Protein AF-A0A414ZBW3-F1 (afdb_monomer)

Nearest PDB structures (foldseek):
  5tgf-assembly3_C  TM=9.808E-01  e=1.878E-42  Phocaeicola dorei DSM 17855
  5tgf-assembly4_D  TM=9.779E-01  e=4.010E-42  Phocaeicola dorei DSM 17855
  8qf8-assembly1_A  TM=8.727E-01  e=1.115E-46  Bacteroides thetaiotaomicron
  8qf8-assembly1_B  TM=8.659E-01  e=4.447E-46  Bacteroides thetaiotaomicron
  5opj-assembly1_A  TM=8.312E-01  e=3.651E-47  Bacteroides thetaiotaomicron

Structure (mmCIF, N/CA/C/O backbone):
data_AF-A0A414ZBW3-F1
#
_entry.id   AF-A0A414ZBW3-F1
#
loop_
_atom_site.group_PDB
_atom_site.id
_atom_site.type_symbol
_atom_site.label_atom_id
_atom_site.label_alt_id
_atom_site.label_comp_id
_atom_site.label_asym_id
_atom_site.label_entity_id
_atom_site.label_seq_id
_atom_site.pdbx_PDB_ins_code
_atom_site.Cartn_x
_atom_site.Cartn_y
_atom_site.Cartn_z
_atom_site.occupancy
_atom_site.B_iso_or_equiv
_atom_site.auth_seq_id
_atom_site.auth_comp_id
_atom_site.auth_asym_id
_atom_site.auth_atom_id
_atom_site.pdbx_PDB_model_num
ATOM 1 N N . MET A 1 1 ? -25.031 -55.238 -55.696 1.00 32.03 1 MET A N 1
ATOM 2 C CA . MET A 1 1 ? -23.568 -55.458 -55.653 1.00 32.03 1 MET A CA 1
ATOM 3 C C . MET A 1 1 ? -22.971 -54.522 -54.612 1.00 32.03 1 MET A C 1
ATOM 5 O O . MET A 1 1 ? -23.387 -53.376 -54.541 1.00 32.03 1 MET A O 1
ATOM 9 N N . ARG A 1 2 ? -22.099 -55.054 -53.749 1.00 35.56 2 ARG A N 1
ATOM 10 C CA . ARG A 1 2 ? -21.435 -54.375 -52.623 1.00 35.56 2 ARG A CA 1
ATOM 11 C C . ARG A 1 2 ? -20.612 -53.162 -53.090 1.00 35.56 2 ARG A C 1
ATOM 13 O O . ARG A 1 2 ? -19.846 -53.325 -54.029 1.00 35.56 2 ARG A O 1
ATOM 20 N N . ASN A 1 3 ? -20.643 -52.037 -52.370 1.00 31.03 3 ASN A N 1
ATOM 21 C CA . ASN A 1 3 ? -19.510 -51.645 -51.518 1.00 31.03 3 ASN A CA 1
ATOM 22 C C . ASN A 1 3 ? -19.777 -50.391 -50.675 1.00 31.03 3 ASN A C 1
ATOM 24 O O . ASN A 1 3 ? -20.436 -49.448 -51.096 1.00 31.03 3 ASN A O 1
ATOM 28 N N . LYS A 1 4 ? -19.240 -50.446 -49.455 1.00 38.84 4 LYS A N 1
ATOM 29 C CA . LYS A 1 4 ? -19.249 -49.422 -48.409 1.00 38.84 4 LYS A CA 1
ATOM 30 C C . LYS A 1 4 ? -18.437 -48.196 -48.834 1.00 38.84 4 LYS A C 1
ATOM 32 O O . LYS A 1 4 ? -17.354 -48.353 -49.388 1.00 38.84 4 LYS A O 1
ATOM 37 N N . SER A 1 5 ? -18.872 -47.006 -48.430 1.00 30.31 5 SER A N 1
ATOM 38 C CA . SER A 1 5 ? -17.959 -45.925 -48.047 1.00 30.31 5 SER A CA 1
ATOM 39 C C . SER A 1 5 ? -18.606 -45.081 -46.952 1.00 30.31 5 SER A C 1
ATOM 41 O O . SER A 1 5 ? -19.739 -44.628 -47.071 1.00 30.31 5 SER A O 1
ATOM 43 N N . LEU A 1 6 ? -17.875 -45.007 -45.845 1.00 30.12 6 LEU A N 1
ATOM 44 C CA . LEU A 1 6 ? -18.156 -44.313 -44.597 1.00 30.12 6 LEU A CA 1
ATOM 45 C C . LEU A 1 6 ? -18.258 -42.800 -44.856 1.00 30.12 6 LEU A C 1
ATOM 47 O O . LEU A 1 6 ? -17.335 -42.223 -45.424 1.00 30.12 6 LEU A O 1
ATOM 51 N N . ILE A 1 7 ? -19.326 -42.156 -44.386 1.00 33.00 7 ILE A N 1
ATOM 52 C CA . ILE A 1 7 ? -19.356 -40.705 -44.171 1.00 33.00 7 ILE A CA 1
ATOM 53 C C . ILE A 1 7 ? -19.058 -40.506 -42.687 1.00 33.00 7 ILE A C 1
ATOM 55 O O . ILE A 1 7 ? -19.895 -40.821 -41.842 1.00 33.00 7 ILE A O 1
ATOM 59 N N . LEU A 1 8 ? -17.851 -40.036 -42.370 1.00 28.81 8 LEU A N 1
ATOM 60 C CA . LEU A 1 8 ? -17.532 -39.506 -41.049 1.00 28.81 8 LEU A CA 1
ATOM 61 C C . LEU A 1 8 ? -17.721 -37.987 -41.116 1.00 28.81 8 LEU A C 1
ATOM 63 O O . LEU A 1 8 ? -16.990 -37.292 -41.820 1.00 28.81 8 LEU A O 1
ATOM 67 N N . MET A 1 9 ? -18.741 -37.490 -40.418 1.00 33.56 9 MET A N 1
ATOM 68 C CA . MET A 1 9 ? -18.861 -36.078 -40.069 1.00 33.56 9 MET A CA 1
ATOM 69 C C . MET A 1 9 ? -17.723 -35.717 -39.114 1.00 33.56 9 MET A C 1
ATOM 71 O O . MET A 1 9 ? -17.628 -36.304 -38.038 1.00 33.56 9 MET A O 1
ATOM 75 N N . THR A 1 10 ? -16.932 -34.706 -39.462 1.00 27.31 10 THR A N 1
ATOM 76 C CA . THR A 1 10 ? -16.103 -33.995 -38.486 1.00 27.31 10 THR A CA 1
ATOM 77 C C . THR A 1 10 ? -16.520 -32.532 -38.495 1.00 27.31 10 THR A C 1
ATOM 79 O O . THR A 1 10 ? -16.237 -31.785 -39.428 1.00 27.31 10 THR A O 1
ATOM 82 N N . ILE A 1 11 ? -17.255 -32.150 -37.453 1.00 30.12 11 ILE A N 1
ATOM 83 C CA . ILE A 1 11 ? -17.573 -30.768 -37.100 1.00 30.12 11 ILE A CA 1
ATOM 84 C C . ILE A 1 11 ? -16.270 -30.136 -36.596 1.00 30.12 11 ILE A C 1
ATOM 86 O O . ILE A 1 11 ? -15.819 -30.441 -35.494 1.00 30.12 11 ILE A O 1
ATOM 90 N N . CYS A 1 12 ? -15.644 -29.272 -37.396 1.00 24.69 12 CYS A N 1
ATOM 91 C CA . CYS A 1 12 ? -14.581 -28.390 -36.915 1.00 24.69 12 CYS A CA 1
ATOM 92 C C . CYS A 1 12 ? -15.222 -27.187 -36.216 1.00 24.69 12 CYS A C 1
ATOM 94 O O . CYS A 1 12 ? -15.509 -26.168 -36.840 1.00 24.69 12 CYS A O 1
ATOM 96 N N . ALA A 1 13 ? -15.447 -27.313 -34.908 1.00 26.14 13 ALA A N 1
ATOM 97 C CA . ALA A 1 13 ? -15.617 -26.163 -34.035 1.00 26.14 13 ALA A CA 1
ATOM 98 C C . ALA A 1 13 ? -14.253 -25.465 -33.904 1.00 26.14 13 ALA A C 1
ATOM 100 O O . ALA A 1 13 ? -13.370 -25.934 -33.187 1.00 26.14 13 ALA A O 1
ATOM 101 N N . VAL A 1 14 ? -14.054 -24.376 -34.647 1.00 25.52 14 VAL A N 1
ATOM 102 C CA . VAL A 1 14 ? -12.894 -23.494 -34.481 1.00 25.52 14 VAL A CA 1
ATOM 103 C C . VAL A 1 14 ? -13.191 -22.592 -33.287 1.00 25.52 14 VAL A C 1
ATOM 105 O O . VAL A 1 14 ? -13.870 -21.576 -33.413 1.00 25.52 14 VAL A O 1
ATOM 108 N N . LEU A 1 15 ? -12.736 -23.016 -32.110 1.00 23.92 15 LEU A N 1
ATOM 109 C CA . LEU A 1 15 ? -12.711 -22.189 -30.911 1.00 23.92 15 LEU A CA 1
ATOM 110 C C . LEU A 1 15 ? -11.583 -21.168 -31.067 1.00 23.92 15 LEU A C 1
ATOM 112 O O . LEU A 1 15 ? -10.401 -21.504 -31.031 1.00 23.92 15 LEU A O 1
ATOM 116 N N . SER A 1 16 ? -11.980 -19.920 -31.297 1.00 27.17 16 SER A N 1
ATOM 117 C CA . SER A 1 16 ? -11.142 -18.737 -31.158 1.00 27.17 16 SER A CA 1
ATOM 118 C C . SER A 1 16 ? -10.696 -18.629 -29.704 1.00 27.17 16 SER A C 1
ATOM 120 O O . SER A 1 16 ? -11.521 -18.386 -28.824 1.00 27.17 16 SER A O 1
ATOM 122 N N . THR A 1 17 ? -9.411 -18.847 -29.450 1.00 23.64 17 THR A N 1
ATOM 123 C CA . THR A 1 17 ? -8.831 -18.675 -28.123 1.00 23.64 17 THR A CA 1
ATOM 124 C C . THR A 1 17 ? -8.017 -17.397 -28.089 1.00 23.64 17 THR A C 1
ATOM 126 O O . THR A 1 17 ? -7.014 -17.247 -28.794 1.00 23.64 17 THR A O 1
ATOM 129 N N . ASP A 1 18 ? -8.527 -16.482 -27.283 1.00 25.88 18 ASP A N 1
ATOM 130 C CA . ASP A 1 18 ? -7.916 -15.226 -26.896 1.00 25.88 18 ASP A CA 1
ATOM 131 C C . ASP A 1 18 ? -6.675 -15.473 -26.009 1.00 25.88 18 ASP A C 1
ATOM 133 O O . ASP A 1 18 ? -6.346 -16.615 -25.709 1.00 25.88 18 ASP A O 1
ATOM 137 N N . LEU A 1 19 ? -5.907 -14.418 -25.705 1.00 28.33 19 LEU A N 1
ATOM 138 C CA . LEU A 1 19 ? -5.020 -14.222 -24.538 1.00 28.33 19 LEU A CA 1
ATOM 139 C C . LEU A 1 19 ? -4.391 -12.847 -24.605 1.00 28.33 19 LEU A C 1
ATOM 141 O O . LEU A 1 19 ? -3.918 -12.475 -25.659 1.00 28.33 19 LEU A O 1
ATOM 145 N N . SER A 1 20 ? -4.385 -12.117 -23.493 1.00 34.88 20 SER A N 1
ATOM 146 C CA . SER A 1 20 ? -3.864 -10.765 -23.305 1.00 34.88 20 SER A CA 1
ATOM 147 C C . SER A 1 20 ? -2.566 -10.561 -22.430 1.00 34.88 20 SER A C 1
ATOM 149 O O . SER A 1 20 ? -1.865 -11.555 -22.252 1.00 34.88 20 SER A O 1
ATOM 151 N N . ALA A 1 21 ? -2.147 -9.317 -22.043 1.00 24.42 21 ALA A N 1
ATOM 152 C CA . ALA A 1 21 ? -0.781 -8.936 -21.550 1.00 24.42 21 ALA A CA 1
ATOM 153 C C . ALA A 1 21 ? -0.607 -7.846 -20.438 1.00 24.42 21 ALA A C 1
ATOM 155 O O . ALA A 1 21 ? -1.502 -7.594 -19.655 1.00 24.42 21 ALA A O 1
ATOM 156 N N . GLN A 1 22 ? 0.527 -7.125 -20.421 1.00 68.94 22 GLN A N 1
ATOM 157 C CA . GLN A 1 22 ? 1.310 -6.517 -19.351 1.00 68.94 22 GLN A CA 1
ATOM 158 C C . GLN A 1 22 ? 1.719 -7.540 -18.298 1.00 68.94 22 GLN A C 1
ATOM 160 O O . GLN A 1 22 ? 2.019 -8.662 -18.697 1.00 68.94 22 GLN A O 1
ATOM 165 N N . SER A 1 23 ? 1.805 -7.220 -16.998 1.00 81.81 23 SER A N 1
ATOM 166 C CA . SER A 1 23 ? 1.853 -8.303 -16.005 1.00 81.81 23 SER A CA 1
ATOM 167 C C . SER A 1 23 ? 0.709 -9.252 -16.333 1.00 81.81 23 SER A C 1
ATOM 169 O O . SER A 1 23 ? -0.430 -8.814 -16.476 1.00 81.81 23 SER A O 1
ATOM 171 N N . ILE A 1 24 ? 1.031 -10.519 -16.558 1.00 92.00 24 ILE A N 1
ATOM 172 C CA . ILE A 1 24 ? 0.026 -11.512 -16.902 1.00 92.00 24 ILE A CA 1
ATOM 173 C C . ILE A 1 24 ? -0.472 -12.083 -15.590 1.00 92.00 24 ILE A C 1
ATOM 175 O O . ILE A 1 24 ? 0.315 -12.666 -14.845 1.00 92.00 24 ILE A O 1
ATOM 179 N N . TYR A 1 25 ? -1.767 -11.944 -15.336 1.00 95.12 25 TYR A N 1
ATOM 180 C CA . TYR A 1 25 ? -2.375 -12.439 -14.109 1.00 95.12 25 TYR A CA 1
ATOM 181 C C . TYR A 1 25 ? -3.068 -13.785 -14.333 1.00 95.12 25 TYR A C 1
ATOM 183 O O . TYR A 1 25 ? -3.566 -14.054 -15.432 1.00 95.12 25 TYR A O 1
ATOM 191 N N . PRO A 1 26 ? -3.134 -14.643 -13.301 1.00 95.00 26 PRO A N 1
ATOM 192 C CA . PRO A 1 26 ? -3.875 -15.894 -13.370 1.00 95.00 26 PRO A CA 1
ATOM 193 C C . PRO A 1 26 ? -5.332 -15.704 -13.813 1.00 95.00 26 PRO A C 1
ATOM 195 O O . PRO A 1 26 ? -6.001 -14.755 -13.401 1.00 95.00 26 PRO A O 1
ATOM 198 N N . GLY A 1 27 ? -5.815 -16.618 -14.658 1.00 90.62 27 GLY A N 1
ATOM 199 C CA . GLY A 1 27 ? -7.184 -16.632 -15.182 1.00 90.62 27 GLY A CA 1
ATOM 200 C C . GLY A 1 27 ? -7.451 -15.695 -16.351 1.00 90.62 27 GLY A C 1
ATOM 201 O O . GLY A 1 27 ? -8.420 -15.888 -17.086 1.00 90.62 27 GLY A O 1
ATOM 202 N N . GLN A 1 28 ? -6.562 -14.735 -16.598 1.00 91.25 28 GLN A N 1
ATOM 203 C CA . GLN A 1 28 ? -6.704 -13.941 -17.792 1.00 91.25 28 GLN A CA 1
ATOM 204 C C . GLN A 1 28 ? -6.367 -14.787 -19.007 1.00 91.25 28 GLN A C 1
ATOM 206 O O . GLN A 1 28 ? -5.632 -15.784 -18.964 1.00 91.25 28 GLN A O 1
ATOM 211 N N . HIS A 1 29 ? -6.855 -14.290 -20.128 1.00 89.56 29 HIS A N 1
ATOM 212 C CA . HIS A 1 29 ? -6.280 -14.523 -21.407 1.00 89.56 29 HIS A CA 1
ATOM 213 C C . HIS A 1 29 ? -6.715 -15.883 -22.026 1.00 89.56 29 HIS A C 1
ATOM 215 O O . HIS A 1 29 ? -6.736 -15.976 -23.217 1.00 89.56 29 HIS A O 1
ATOM 221 N N . ALA A 1 30 ? -7.046 -16.969 -21.331 1.00 85.75 30 ALA A N 1
ATOM 222 C CA . ALA A 1 30 ? -7.331 -18.319 -21.891 1.00 85.75 30 ALA A CA 1
ATOM 223 C C . ALA A 1 30 ? -6.950 -18.697 -23.379 1.00 85.75 30 ALA A C 1
ATOM 225 O O . ALA A 1 30 ? -7.766 -18.571 -24.293 1.00 85.75 30 ALA A O 1
ATOM 226 N N . GLY A 1 31 ? -5.785 -19.349 -23.600 1.00 87.44 31 GLY A N 1
ATOM 227 C CA . GLY A 1 31 ? -5.470 -20.167 -24.801 1.00 87.44 31 GLY A CA 1
ATOM 228 C C . GLY A 1 31 ? -4.337 -19.791 -25.799 1.00 87.44 31 GLY A C 1
ATOM 229 O O . GLY A 1 31 ? -3.864 -20.681 -26.496 1.00 87.44 31 GLY A O 1
ATOM 230 N N . LYS A 1 32 ? -3.776 -18.581 -25.863 1.00 89.00 32 LYS A N 1
ATOM 231 C CA . LYS A 1 32 ? -2.456 -18.290 -26.519 1.00 89.00 32 LYS A CA 1
ATOM 232 C C . LYS A 1 32 ? -1.131 -18.575 -25.703 1.00 89.00 32 LYS A C 1
ATOM 234 O O . LYS A 1 32 ? -0.110 -17.947 -25.979 1.00 89.00 32 LYS A O 1
ATOM 239 N N . MET A 1 33 ? -1.146 -19.396 -24.641 1.00 91.94 33 MET A N 1
ATOM 240 C CA . MET A 1 33 ? -0.128 -19.508 -23.567 1.00 91.94 33 MET A CA 1
ATOM 241 C C . MET A 1 33 ? 0.239 -20.974 -23.605 1.00 91.94 33 MET A C 1
ATOM 243 O O . MET A 1 33 ? -0.626 -21.831 -23.416 1.00 91.94 33 MET A O 1
ATOM 247 N N . LYS A 1 34 ? 1.508 -21.275 -23.855 1.00 95.62 34 LYS A N 1
ATOM 248 C CA . LYS A 1 34 ? 1.994 -22.656 -23.838 1.00 95.62 34 LYS A CA 1
ATOM 249 C C . LYS A 1 34 ? 2.413 -23.108 -22.447 1.00 95.62 34 LYS A C 1
ATOM 251 O O . LYS A 1 34 ? 2.399 -24.307 -22.182 1.00 95.62 34 LYS A O 1
ATOM 256 N N . LYS A 1 35 ? 2.770 -22.175 -21.561 1.00 93.81 35 LYS A N 1
ATOM 257 C CA . LYS A 1 35 ? 2.952 -22.440 -20.130 1.00 93.81 35 LYS A CA 1
ATOM 258 C C . LYS A 1 35 ? 1.895 -21.663 -19.363 1.00 93.81 35 LYS A C 1
ATOM 260 O O . LYS A 1 35 ? 1.801 -20.442 -19.478 1.00 93.81 35 LYS A O 1
ATOM 265 N N . VAL A 1 36 ? 1.076 -22.401 -18.629 1.00 90.06 36 VAL A N 1
ATOM 266 C CA . VAL A 1 36 ? 0.011 -21.858 -17.784 1.00 90.06 36 VAL A CA 1
ATOM 267 C C . VAL A 1 36 ? 0.519 -21.680 -16.358 1.00 90.06 36 VAL A C 1
ATOM 269 O O . VAL A 1 36 ? 1.542 -22.257 -15.988 1.00 90.06 36 VAL A O 1
ATOM 272 N N . THR A 1 37 ? -0.198 -20.891 -15.561 1.00 90.94 37 THR A N 1
ATOM 273 C CA . THR A 1 37 ? 0.055 -20.779 -14.122 1.00 90.94 37 THR A CA 1
ATOM 274 C C . THR A 1 37 ? -0.030 -22.162 -13.478 1.00 90.94 37 THR A C 1
ATOM 276 O O . THR A 1 37 ? -1.018 -22.875 -13.652 1.00 90.94 37 THR A O 1
ATOM 279 N N . THR A 1 38 ? 1.014 -22.543 -12.749 1.00 93.50 38 THR A N 1
ATOM 280 C CA . THR A 1 38 ? 1.080 -23.795 -11.990 1.00 93.50 38 THR A CA 1
ATOM 281 C C . THR A 1 38 ? 0.890 -23.554 -10.497 1.00 93.50 38 THR A C 1
ATOM 283 O O . THR A 1 38 ? 0.468 -24.472 -9.797 1.00 93.50 38 THR A O 1
ATOM 286 N N . ALA A 1 39 ? 1.172 -22.348 -9.997 1.00 94.38 39 ALA A N 1
ATOM 287 C CA . ALA A 1 39 ? 0.976 -21.993 -8.594 1.00 94.38 39 ALA A CA 1
ATOM 288 C C . ALA A 1 39 ? -0.486 -22.127 -8.134 1.00 94.38 39 ALA A C 1
ATOM 290 O O . ALA A 1 39 ? -1.404 -21.837 -8.903 1.00 94.38 39 ALA A O 1
ATOM 291 N N . PRO A 1 40 ? -0.722 -22.492 -6.859 1.00 94.31 40 PRO A N 1
ATOM 292 C CA . PRO A 1 40 ? -2.040 -22.370 -6.250 1.00 94.31 40 PRO A CA 1
ATOM 293 C C . PRO A 1 40 ? -2.515 -20.911 -6.251 1.00 94.31 40 PRO A C 1
ATOM 295 O O . PRO A 1 40 ? -1.824 -20.030 -5.733 1.00 94.31 40 PRO A O 1
ATOM 298 N N . ILE A 1 41 ? -3.711 -20.683 -6.791 1.00 96.12 41 ILE A N 1
ATOM 299 C CA . ILE A 1 41 ? -4.397 -19.385 -6.823 1.00 96.12 41 ILE A CA 1
ATOM 300 C C . ILE A 1 41 ? -5.757 -19.501 -6.130 1.00 96.12 41 ILE A C 1
ATOM 302 O O . ILE A 1 41 ? -6.389 -20.557 -6.166 1.00 96.12 41 ILE A O 1
ATOM 306 N N . GLN A 1 42 ? -6.197 -18.429 -5.475 1.00 97.69 42 GLN A N 1
ATOM 307 C CA . GLN A 1 42 ? -7.500 -18.348 -4.802 1.00 97.69 42 GLN A CA 1
ATOM 308 C C . GLN A 1 42 ? -8.570 -17.740 -5.705 1.00 97.69 42 GLN A C 1
ATOM 310 O O . GLN A 1 42 ? -9.742 -18.126 -5.646 1.00 97.69 42 GLN A O 1
ATOM 315 N N . VAL A 1 43 ? -8.158 -16.776 -6.526 1.00 98.12 43 VAL A N 1
ATOM 316 C CA . VAL A 1 43 ? -9.018 -16.078 -7.473 1.00 98.12 43 VAL A CA 1
ATOM 317 C C . VAL A 1 43 ? -8.267 -15.804 -8.770 1.00 98.12 43 VAL A C 1
ATOM 319 O O . VAL A 1 43 ? -7.043 -15.693 -8.815 1.00 98.12 43 VAL A O 1
ATOM 322 N N . GLU A 1 44 ? -9.045 -15.683 -9.825 1.00 97.44 44 GLU A N 1
ATOM 323 C CA . GLU A 1 44 ? -8.656 -15.400 -11.190 1.00 97.44 44 GLU A CA 1
ATOM 324 C C . GLU A 1 44 ? -9.084 -13.982 -11.564 1.00 97.44 44 GLU A C 1
ATOM 326 O O . GLU A 1 44 ? -10.122 -13.476 -11.120 1.00 97.44 44 GLU A O 1
ATOM 331 N N . SER A 1 45 ? -8.265 -13.318 -12.372 1.00 97.00 45 SER A N 1
ATOM 332 C CA . SER A 1 45 ? -8.558 -11.988 -12.890 1.00 97.00 45 SER A CA 1
ATOM 333 C C . SER A 1 45 ? -9.335 -12.085 -14.202 1.00 97.00 45 SER A C 1
ATOM 335 O O . SER A 1 45 ? -9.049 -12.935 -15.042 1.00 97.00 45 SER A O 1
ATOM 337 N N . PHE A 1 46 ? -10.294 -11.180 -14.404 1.00 97.38 46 PHE A N 1
ATOM 338 C CA . PHE A 1 46 ? -10.982 -11.051 -15.686 1.00 97.38 46 PHE A CA 1
ATOM 339 C C . PHE A 1 46 ? -10.049 -10.486 -16.766 1.00 97.38 46 PHE A C 1
ATOM 341 O O . PHE A 1 46 ? -9.171 -9.658 -16.497 1.00 97.38 46 PHE A O 1
ATOM 348 N N . ASP A 1 47 ? -10.286 -10.865 -18.022 1.00 95.19 47 ASP A N 1
ATOM 349 C CA . ASP A 1 47 ? -9.736 -10.124 -19.153 1.00 95.19 47 ASP A CA 1
ATOM 350 C C . ASP A 1 47 ? -10.295 -8.694 -19.160 1.00 95.19 47 ASP A C 1
ATOM 352 O O . ASP A 1 47 ? -11.496 -8.469 -19.002 1.00 95.19 47 ASP A O 1
ATOM 356 N N . LEU A 1 48 ? -9.434 -7.708 -19.424 1.00 94.88 48 LEU A N 1
ATOM 357 C CA . LEU A 1 48 ? -9.822 -6.292 -19.425 1.00 94.88 48 LEU A CA 1
ATOM 358 C C . LEU A 1 48 ? -10.948 -5.986 -20.431 1.00 94.88 48 LEU A C 1
ATOM 360 O O . LEU A 1 48 ? -11.756 -5.083 -20.220 1.00 94.88 48 LEU A O 1
ATOM 364 N N . LYS A 1 49 ? -11.048 -6.772 -21.511 1.00 96.12 49 LYS A N 1
ATOM 365 C CA . LYS A 1 49 ? -12.125 -6.653 -22.504 1.00 96.12 49 LYS A CA 1
ATOM 366 C C . LYS A 1 49 ? -13.511 -7.039 -21.993 1.00 96.12 49 LYS A C 1
ATOM 368 O O . LYS A 1 49 ? -14.501 -6.676 -22.622 1.00 96.12 49 LYS A O 1
ATOM 373 N N . ASP A 1 50 ? -13.575 -7.749 -20.876 1.00 97.69 50 ASP A N 1
ATOM 374 C CA . ASP A 1 50 ? -14.826 -8.189 -20.274 1.00 97.69 50 ASP A CA 1
ATOM 375 C C . ASP A 1 50 ? -15.334 -7.209 -19.212 1.00 97.69 50 ASP A C 1
ATOM 377 O O . ASP A 1 50 ? -16.446 -7.387 -18.724 1.00 97.69 50 ASP A O 1
ATOM 381 N N . VAL A 1 51 ? -14.574 -6.148 -18.902 1.00 98.31 51 VAL A N 1
ATOM 382 C CA . VAL A 1 51 ? -14.970 -5.076 -17.979 1.00 98.31 51 VAL A CA 1
ATOM 383 C C . VAL A 1 51 ? -15.096 -3.751 -18.735 1.00 98.31 51 VAL A C 1
ATOM 385 O O . VAL A 1 51 ? -14.201 -3.331 -19.470 1.00 98.31 51 VAL A O 1
ATOM 388 N N . ARG A 1 52 ? -16.219 -3.055 -18.567 1.00 98.25 52 ARG A N 1
ATOM 389 C CA . ARG A 1 52 ? -16.499 -1.759 -19.198 1.00 98.25 52 ARG A CA 1
ATOM 390 C C . ARG A 1 52 ? -16.808 -0.723 -18.136 1.00 98.25 52 ARG A C 1
ATOM 392 O O . ARG A 1 52 ? -17.720 -0.908 -17.345 1.00 98.25 52 ARG A O 1
ATOM 399 N N . LEU A 1 53 ? -16.072 0.385 -18.134 1.00 98.56 53 LEU A N 1
ATOM 400 C CA . LEU A 1 53 ? -16.384 1.514 -17.256 1.00 98.56 53 LEU A CA 1
ATOM 401 C C . LEU A 1 53 ? -17.637 2.244 -17.745 1.00 98.56 53 LEU A C 1
ATOM 403 O O . LEU A 1 53 ? -17.743 2.571 -18.932 1.00 98.56 53 LEU A O 1
ATOM 407 N N . LEU A 1 54 ? -18.526 2.555 -16.809 1.00 98.50 54 LEU A N 1
ATOM 408 C CA . LEU A 1 54 ? -19.661 3.458 -16.987 1.00 98.50 54 LEU A CA 1
ATOM 409 C C . LEU A 1 54 ? -19.236 4.910 -16.661 1.00 98.50 54 LEU A C 1
ATOM 411 O O . LEU A 1 54 ? -18.118 5.121 -16.171 1.00 98.50 54 LEU A O 1
ATOM 415 N N . PRO A 1 55 ? -20.076 5.927 -16.953 1.00 98.00 55 PRO A N 1
ATOM 416 C CA . PRO A 1 55 ? -19.757 7.324 -16.655 1.00 98.00 55 PRO A CA 1
ATOM 417 C C . PRO A 1 55 ? -19.329 7.526 -15.196 1.00 98.00 55 PRO A C 1
ATOM 419 O O . PRO A 1 55 ? -20.037 7.136 -14.271 1.00 98.00 55 PRO A O 1
ATOM 422 N N . SER A 1 56 ? -18.133 8.082 -15.007 1.00 96.88 56 SER A N 1
ATOM 423 C CA . SER A 1 56 ? -17.485 8.306 -13.711 1.00 96.88 56 SER A CA 1
ATOM 424 C C . SER A 1 56 ? -16.206 9.126 -13.910 1.00 96.88 56 SER A C 1
ATOM 426 O O . SER A 1 56 ? -15.687 9.213 -15.026 1.00 96.88 56 SER A O 1
ATOM 428 N N . ARG A 1 57 ? -15.617 9.625 -12.816 1.00 94.69 57 ARG A N 1
ATOM 429 C CA . ARG A 1 57 ? -14.317 10.317 -12.847 1.00 94.69 57 ARG A CA 1
ATOM 430 C C . ARG A 1 57 ? -13.202 9.479 -13.495 1.00 94.69 57 ARG A C 1
ATOM 432 O O . ARG A 1 57 ? -12.355 10.019 -14.203 1.00 94.69 57 ARG A O 1
ATOM 439 N N . PHE A 1 58 ? -13.231 8.157 -13.316 1.00 97.94 58 PHE A N 1
ATOM 440 C CA . PHE A 1 58 ? -12.296 7.226 -13.959 1.00 97.94 58 PHE A CA 1
ATOM 441 C C . PHE A 1 58 ? -12.472 7.186 -15.481 1.00 97.94 58 PHE A C 1
ATOM 443 O O . PHE A 1 58 ? -11.488 7.228 -16.222 1.00 97.94 58 PHE A O 1
ATOM 450 N N . ARG A 1 59 ? -13.723 7.150 -15.963 1.00 97.62 59 ARG A N 1
ATOM 451 C CA . ARG A 1 59 ? -14.032 7.205 -17.400 1.00 97.62 59 ARG A CA 1
ATOM 452 C C . ARG A 1 59 ? -13.593 8.536 -18.012 1.00 97.62 59 ARG A C 1
ATOM 454 O O . ARG A 1 59 ? -13.096 8.538 -19.139 1.00 97.62 59 ARG A O 1
ATOM 461 N N . ASP A 1 60 ? -13.725 9.638 -17.279 1.00 97.62 60 ASP A N 1
ATOM 462 C CA . ASP A 1 60 ? -13.278 10.954 -17.739 1.00 97.62 60 ASP A CA 1
ATOM 463 C C . ASP A 1 60 ? -11.753 11.007 -17.898 1.00 97.62 60 ASP A C 1
ATOM 465 O O . ASP A 1 60 ? -11.265 11.454 -18.938 1.00 97.62 60 ASP A O 1
ATOM 469 N N . ASN A 1 61 ? -10.995 10.499 -16.915 1.00 97.75 61 ASN A N 1
ATOM 470 C CA . ASN A 1 61 ? -9.533 10.434 -17.007 1.00 97.75 61 ASN A CA 1
ATOM 471 C C . ASN A 1 61 ? -9.071 9.555 -18.175 1.00 97.75 61 ASN A C 1
ATOM 473 O O . ASN A 1 61 ? -8.225 9.960 -18.975 1.00 97.75 61 ASN A O 1
ATOM 477 N N . MET A 1 62 ? -9.685 8.376 -18.319 1.00 97.88 62 MET A N 1
ATOM 478 C CA . MET A 1 62 ? -9.429 7.489 -19.453 1.00 97.88 62 MET A CA 1
ATOM 479 C C . MET A 1 62 ? -9.708 8.194 -20.785 1.00 97.88 62 MET A C 1
ATOM 481 O O . MET A 1 62 ? -8.934 8.067 -21.729 1.00 97.88 62 MET A O 1
ATOM 485 N N . THR A 1 63 ? -10.780 8.988 -20.867 1.00 97.44 63 THR A N 1
ATOM 486 C CA . THR A 1 63 ? -11.130 9.733 -22.084 1.00 97.44 63 THR A CA 1
ATOM 487 C C . THR A 1 63 ? -10.095 10.816 -22.400 1.00 97.44 63 THR A C 1
ATOM 489 O O . THR A 1 63 ? -9.650 10.902 -23.546 1.00 97.44 63 THR A O 1
ATOM 492 N N . ARG A 1 64 ? -9.656 11.604 -21.410 1.00 97.25 64 ARG A N 1
ATOM 493 C CA . ARG A 1 64 ? -8.591 12.612 -21.583 1.00 97.25 64 ARG A CA 1
ATOM 494 C C . ARG A 1 64 ? -7.292 12.000 -22.084 1.00 97.25 64 ARG A C 1
ATOM 496 O O . ARG A 1 64 ? -6.705 12.503 -23.043 1.00 97.25 64 ARG A O 1
ATOM 503 N N . ASP A 1 65 ? -6.890 10.893 -21.471 1.00 96.25 65 ASP A N 1
ATOM 504 C CA . ASP A 1 65 ? -5.679 10.180 -21.860 1.00 96.25 65 ASP A CA 1
ATOM 505 C C . ASP A 1 65 ? -5.789 9.662 -23.300 1.00 96.25 65 ASP A C 1
ATOM 507 O O . ASP A 1 65 ? -4.919 9.896 -24.137 1.00 96.25 65 ASP A O 1
ATOM 511 N N . SER A 1 66 ? -6.949 9.104 -23.652 1.00 96.62 66 SER A N 1
ATOM 512 C CA . SER A 1 66 ? -7.241 8.617 -25.000 1.00 96.62 66 SER A CA 1
ATOM 513 C C . SER A 1 66 ? -7.117 9.706 -26.085 1.00 96.62 66 SER A C 1
ATOM 515 O O . SER A 1 66 ? -6.619 9.450 -27.189 1.00 96.62 66 SER A O 1
ATOM 517 N N . VAL A 1 67 ? -7.499 10.950 -25.768 1.00 96.31 67 VAL A N 1
ATOM 518 C CA . VAL A 1 67 ? -7.341 12.112 -26.659 1.00 96.31 67 VAL A CA 1
ATOM 519 C C . VAL A 1 67 ? -5.864 12.479 -26.812 1.00 96.31 67 VAL A C 1
ATOM 521 O O . VAL A 1 67 ? -5.408 12.766 -27.923 1.00 96.31 67 VAL A O 1
ATOM 524 N N . TRP A 1 68 ? -5.082 12.441 -25.731 1.00 96.50 68 TRP A N 1
ATOM 525 C CA . TRP A 1 68 ? -3.643 12.685 -25.819 1.00 96.50 68 TRP A CA 1
ATOM 526 C C . TRP A 1 68 ? -2.949 11.601 -26.648 1.00 96.50 68 TRP A C 1
ATOM 528 O O . TRP A 1 68 ? -2.285 11.927 -27.637 1.00 96.50 68 TRP A O 1
ATOM 538 N N . MET A 1 69 ? -3.186 10.327 -26.336 1.00 95.25 69 MET A N 1
ATOM 539 C CA . MET A 1 69 ? -2.636 9.183 -27.063 1.00 95.25 69 MET A CA 1
ATOM 540 C C . MET A 1 69 ? -2.935 9.262 -28.564 1.00 95.25 69 MET A C 1
ATOM 542 O O . MET A 1 69 ? -2.044 9.091 -29.398 1.00 95.25 69 MET A O 1
ATOM 546 N N . THR A 1 70 ? -4.183 9.552 -28.949 1.00 95.00 70 THR A N 1
ATOM 547 C CA . THR A 1 70 ? -4.572 9.645 -30.368 1.00 95.00 70 THR A CA 1
ATOM 548 C C . THR A 1 70 ? -3.911 10.820 -31.088 1.00 95.00 70 THR A C 1
ATOM 550 O O . THR A 1 70 ? -3.556 10.663 -32.258 1.00 95.00 70 THR A O 1
ATOM 553 N N . SER A 1 71 ? -3.622 11.926 -30.393 1.00 94.62 71 SER A N 1
ATOM 554 C CA . SER A 1 71 ? -2.978 13.113 -30.975 1.00 94.62 71 SER A CA 1
ATOM 555 C C . SER A 1 71 ? -1.509 12.922 -31.394 1.00 94.62 71 SER A C 1
ATOM 557 O O . SER A 1 71 ? -1.019 13.642 -32.265 1.00 94.62 71 SER A O 1
ATOM 559 N N . ILE A 1 72 ? -0.790 11.942 -30.829 1.00 94.00 72 ILE A N 1
ATOM 560 C CA . ILE A 1 72 ? 0.634 11.725 -31.135 1.00 94.00 72 ILE A CA 1
ATOM 561 C C . ILE A 1 72 ? 0.780 10.910 -32.427 1.00 94.00 72 ILE A C 1
ATOM 563 O O . ILE A 1 72 ? 0.473 9.721 -32.462 1.00 94.00 72 ILE A O 1
ATOM 567 N N . ALA A 1 73 ? 1.266 11.513 -33.510 1.00 93.56 73 ALA A N 1
ATOM 568 C CA . ALA A 1 73 ? 1.415 10.807 -34.785 1.00 93.56 73 ALA A CA 1
ATOM 569 C C . ALA A 1 73 ? 2.425 9.641 -34.712 1.00 93.56 73 ALA A C 1
ATOM 571 O O . 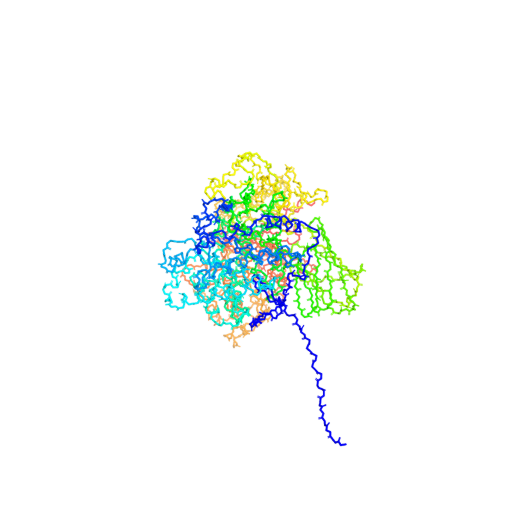ALA A 1 73 ? 3.557 9.819 -34.262 1.00 93.56 73 ALA A O 1
ATOM 572 N N . THR A 1 74 ? 2.059 8.475 -35.258 1.00 93.81 74 THR A N 1
ATOM 573 C CA . THR A 1 74 ? 2.901 7.261 -35.284 1.00 93.81 74 THR A CA 1
ATOM 574 C C . THR A 1 74 ? 4.274 7.508 -35.917 1.00 93.81 74 THR A C 1
ATOM 576 O O . THR A 1 74 ? 5.286 7.033 -35.416 1.00 93.81 74 THR A O 1
ATOM 579 N N . ASN A 1 75 ? 4.344 8.326 -36.974 1.00 91.81 75 ASN A N 1
ATOM 580 C CA . ASN A 1 75 ? 5.618 8.675 -37.613 1.00 91.81 75 ASN A CA 1
ATOM 581 C C . ASN A 1 75 ? 6.570 9.469 -36.705 1.00 91.81 75 ASN A C 1
ATOM 583 O O . ASN A 1 75 ? 7.777 9.381 -36.907 1.00 91.81 75 ASN A O 1
ATOM 587 N N . ARG A 1 76 ? 6.056 10.222 -35.720 1.00 92.94 76 ARG A N 1
ATOM 588 C CA . ARG A 1 76 ? 6.897 10.918 -34.732 1.00 92.94 76 ARG A CA 1
ATOM 589 C C . ARG A 1 76 ? 7.505 9.929 -33.739 1.00 92.94 76 ARG A C 1
ATOM 591 O O . ARG A 1 76 ? 8.683 10.042 -33.441 1.00 92.94 76 ARG A O 1
ATOM 598 N N . LEU A 1 77 ? 6.729 8.936 -33.298 1.00 94.75 77 LEU A N 1
ATOM 599 C CA . LEU A 1 77 ? 7.202 7.864 -32.409 1.00 94.75 77 LEU A CA 1
ATOM 600 C C . LEU A 1 77 ? 8.253 6.976 -33.093 1.00 94.75 77 LEU A C 1
ATOM 602 O O . LEU A 1 77 ? 9.262 6.621 -32.499 1.00 94.75 77 LEU A O 1
ATOM 606 N N . LEU A 1 78 ? 8.062 6.675 -34.381 1.00 95.25 78 LEU A N 1
ATOM 607 C CA . LEU A 1 78 ? 9.002 5.879 -35.182 1.00 95.25 78 LEU A CA 1
ATOM 608 C C . LEU A 1 78 ? 10.265 6.639 -35.612 1.00 95.25 78 LEU A C 1
ATOM 610 O O . LEU A 1 78 ? 11.150 6.044 -36.230 1.00 95.25 78 LEU A O 1
ATOM 614 N N . HIS A 1 79 ? 10.347 7.946 -35.357 1.00 92.62 79 HIS A N 1
ATOM 615 C CA . HIS A 1 79 ? 11.405 8.796 -35.900 1.00 92.62 79 HIS A CA 1
ATOM 616 C C . HIS A 1 79 ? 12.799 8.366 -35.429 1.00 92.62 79 HIS A C 1
ATOM 618 O O . HIS A 1 79 ? 13.662 8.077 -36.258 1.00 92.62 79 HIS A O 1
ATOM 624 N N . SER A 1 80 ? 12.996 8.232 -34.117 1.00 92.75 80 SER A N 1
ATOM 625 C CA . SER A 1 80 ? 14.274 7.829 -33.514 1.00 92.75 80 SER A CA 1
ATOM 626 C C . SER A 1 80 ? 14.698 6.411 -33.925 1.00 92.75 80 SER A C 1
ATOM 628 O O . SER A 1 80 ? 15.861 6.186 -34.260 1.00 92.75 80 SER A O 1
ATOM 630 N N . PHE A 1 81 ? 13.747 5.476 -34.006 1.00 95.88 81 PHE A N 1
ATOM 631 C CA . PHE A 1 81 ? 13.949 4.100 -34.481 1.00 95.88 81 PHE A CA 1
ATOM 632 C C . PHE A 1 81 ? 14.435 4.036 -35.929 1.00 95.88 81 PHE A C 1
ATOM 634 O O . PHE A 1 81 ? 15.426 3.375 -36.240 1.00 95.88 81 PHE A O 1
ATOM 641 N N . ARG A 1 82 ? 13.764 4.754 -36.831 1.00 93.06 82 ARG A N 1
ATOM 642 C CA . ARG A 1 82 ? 14.139 4.791 -38.248 1.00 93.06 82 ARG A CA 1
ATOM 643 C C . ARG A 1 82 ? 15.443 5.554 -38.486 1.00 93.06 82 ARG A C 1
ATOM 645 O O . ARG A 1 82 ? 16.183 5.188 -39.396 1.00 93.06 82 ARG A O 1
ATOM 652 N N . ASN A 1 83 ? 15.744 6.573 -37.677 1.00 90.00 83 ASN A N 1
ATOM 653 C CA . ASN A 1 83 ? 17.042 7.247 -37.712 1.00 90.00 83 ASN A CA 1
ATOM 654 C C . ASN A 1 83 ? 18.172 6.289 -37.296 1.00 90.00 83 ASN A C 1
ATOM 656 O O . ASN A 1 83 ? 19.179 6.191 -37.990 1.00 90.00 83 ASN A O 1
ATOM 660 N N . ASN A 1 84 ? 17.971 5.515 -36.224 1.00 92.06 84 ASN A N 1
ATOM 661 C CA . ASN A 1 84 ? 18.922 4.495 -35.777 1.00 92.06 84 ASN A CA 1
ATOM 662 C C . ASN A 1 84 ? 19.198 3.422 -36.847 1.00 92.06 84 ASN A C 1
ATOM 664 O O . ASN A 1 84 ? 20.349 3.085 -37.103 1.00 92.06 84 ASN A O 1
ATOM 668 N N . ALA A 1 85 ? 18.157 2.920 -37.513 1.00 91.19 85 ALA A N 1
ATOM 669 C CA . ALA A 1 85 ? 18.305 1.915 -38.567 1.00 91.19 85 ALA A CA 1
ATOM 670 C C . ALA A 1 85 ? 18.797 2.475 -39.916 1.00 91.19 85 ALA A C 1
ATOM 672 O O . ALA A 1 85 ? 18.892 1.729 -40.888 1.00 91.19 85 ALA A O 1
ATOM 673 N N . GLY A 1 86 ? 19.059 3.784 -40.022 1.00 83.88 86 GLY A N 1
ATOM 674 C CA . GLY A 1 86 ? 19.455 4.425 -41.280 1.00 83.88 86 GLY A CA 1
ATOM 675 C C . GLY A 1 86 ? 18.344 4.493 -42.339 1.00 83.88 86 GLY A C 1
ATOM 676 O O . GLY A 1 86 ? 18.587 4.967 -43.447 1.00 83.88 86 GLY A O 1
ATOM 677 N N . VAL A 1 87 ? 17.109 4.096 -42.005 1.00 75.62 87 VAL A N 1
ATOM 678 C CA . VAL A 1 87 ? 15.936 4.106 -42.904 1.00 75.62 87 VAL A CA 1
ATOM 679 C C . VAL A 1 87 ? 15.594 5.535 -43.361 1.00 75.62 87 VAL A C 1
ATOM 681 O O . VAL A 1 87 ? 15.104 5.737 -44.473 1.00 75.62 87 VAL A O 1
ATOM 684 N N . PHE A 1 88 ? 15.898 6.548 -42.537 1.00 68.62 88 PHE A N 1
ATOM 685 C CA . PHE A 1 88 ? 15.696 7.969 -42.862 1.00 68.62 88 PHE A CA 1
ATOM 686 C C . PHE A 1 88 ? 16.907 8.687 -43.476 1.00 68.62 88 PHE A C 1
ATOM 688 O O . PHE A 1 88 ? 16.742 9.825 -43.920 1.00 68.62 88 PHE A O 1
ATOM 695 N N . ALA A 1 89 ? 18.082 8.051 -43.581 1.00 60.34 89 ALA A N 1
ATOM 696 C CA . ALA A 1 89 ? 19.334 8.723 -43.964 1.00 60.34 89 ALA A CA 1
ATOM 697 C C . ALA A 1 89 ? 19.303 9.404 -45.354 1.00 60.34 89 ALA A C 1
ATOM 699 O O . ALA A 1 89 ? 20.122 10.276 -45.623 1.00 60.34 89 ALA A O 1
ATOM 700 N N . GLY A 1 90 ? 18.347 9.049 -46.225 1.00 55.56 90 GLY A N 1
ATOM 701 C CA . GLY A 1 90 ? 18.126 9.695 -47.529 1.00 55.56 90 GLY A CA 1
ATOM 702 C C . GLY A 1 90 ? 16.858 10.557 -47.653 1.00 55.56 90 GLY A C 1
ATOM 703 O O . GLY A 1 90 ? 16.585 11.055 -48.742 1.00 55.56 90 GLY A O 1
ATOM 704 N N . ARG A 1 91 ? 16.042 10.698 -46.597 1.00 57.88 91 ARG A N 1
ATOM 705 C CA . ARG A 1 91 ? 14.730 11.388 -46.642 1.00 57.88 91 ARG A CA 1
ATOM 706 C C . ARG A 1 91 ? 14.613 12.578 -45.687 1.00 57.88 91 ARG A C 1
ATOM 708 O O . ARG A 1 91 ? 13.773 13.444 -45.922 1.00 57.88 91 ARG A O 1
ATOM 715 N N . GLU A 1 92 ? 15.415 12.625 -44.626 1.00 64.75 92 GLU A N 1
ATOM 716 C CA . GLU A 1 92 ? 15.394 13.697 -43.626 1.00 64.75 92 GLU A CA 1
ATOM 717 C C . GLU A 1 92 ? 16.423 14.789 -43.974 1.00 64.75 92 GLU A C 1
ATOM 719 O O . GLU A 1 92 ? 17.591 14.491 -44.199 1.00 64.75 92 GLU A O 1
ATOM 724 N N . GLY A 1 93 ? 15.984 16.054 -44.053 1.00 56.19 93 GLY A N 1
ATOM 725 C CA . GLY A 1 93 ? 16.842 17.203 -44.405 1.00 56.19 93 GLY A CA 1
ATOM 726 C C . GLY A 1 93 ? 16.529 17.893 -45.745 1.00 56.19 93 GLY A C 1
ATOM 727 O O . GLY A 1 93 ? 17.205 18.858 -46.091 1.00 56.19 93 GLY A O 1
ATOM 728 N N . GLY A 1 94 ? 15.504 17.432 -46.480 1.00 63.59 94 GLY A N 1
ATOM 729 C CA . GLY A 1 94 ? 14.935 18.098 -47.669 1.00 63.59 94 GLY A CA 1
ATOM 730 C C . GLY A 1 94 ? 13.559 18.741 -47.403 1.00 63.59 94 GLY A C 1
ATOM 731 O O . GLY A 1 94 ? 13.331 19.310 -46.341 1.00 63.59 94 GLY A O 1
ATOM 732 N N . TYR A 1 95 ? 12.603 18.603 -48.338 1.00 61.00 95 TYR A N 1
ATOM 733 C CA . TYR A 1 95 ? 11.201 19.063 -48.186 1.00 61.00 95 TYR A CA 1
ATOM 734 C C . TYR A 1 95 ? 10.377 18.285 -47.137 1.00 61.00 95 TYR A C 1
ATOM 736 O O . TYR A 1 95 ? 9.255 18.675 -46.823 1.00 61.00 95 TYR A O 1
ATOM 744 N N . MET A 1 96 ? 10.909 17.177 -46.613 1.00 61.41 96 MET A N 1
ATOM 745 C CA . MET A 1 96 ? 10.249 16.319 -45.629 1.00 61.41 96 MET A CA 1
ATOM 746 C C . MET A 1 96 ? 10.928 16.477 -44.267 1.00 61.41 96 MET A C 1
ATOM 748 O O . MET A 1 96 ? 12.098 16.126 -44.105 1.00 61.41 96 MET A O 1
ATOM 752 N N . THR A 1 97 ? 10.187 16.971 -43.275 1.00 74.94 97 THR A N 1
ATOM 753 C CA . THR A 1 97 ? 10.631 17.043 -41.878 1.00 74.94 97 THR A CA 1
ATOM 754 C C . THR A 1 97 ? 9.575 16.427 -40.962 1.00 74.94 97 THR A C 1
ATOM 756 O O . THR A 1 97 ? 8.383 16.722 -41.060 1.00 74.94 97 THR A O 1
ATOM 759 N N . VAL A 1 98 ? 10.001 15.526 -40.073 1.00 83.44 98 VAL A N 1
ATOM 760 C CA . VAL A 1 98 ? 9.145 14.993 -39.006 1.00 83.44 98 VAL A CA 1
ATOM 761 C C . VAL A 1 98 ? 9.312 15.890 -37.785 1.00 83.44 98 VAL A C 1
ATOM 763 O O . VAL A 1 98 ? 10.433 16.158 -37.352 1.00 83.44 98 VAL A O 1
ATOM 766 N N . LYS A 1 99 ? 8.201 16.362 -37.207 1.00 86.69 99 LYS A N 1
ATOM 767 C CA . LYS A 1 99 ? 8.241 17.114 -35.947 1.00 86.69 99 LYS A CA 1
ATOM 768 C C . LYS A 1 99 ? 8.764 16.202 -34.832 1.00 86.69 99 LYS A C 1
ATOM 770 O O . LYS A 1 99 ? 8.113 15.216 -34.489 1.00 86.69 99 LYS A O 1
ATOM 775 N N . LYS A 1 100 ? 9.915 16.539 -34.257 1.00 88.44 100 LYS A N 1
ATOM 776 C CA . LYS A 1 100 ? 10.581 15.744 -33.212 1.00 88.44 100 LYS A CA 1
ATOM 777 C C . LYS A 1 100 ? 9.797 15.796 -31.892 1.00 88.44 100 LYS A C 1
ATOM 779 O O . LYS A 1 100 ? 8.979 16.700 -31.692 1.00 88.44 100 LYS A O 1
ATOM 784 N N . LEU A 1 101 ? 9.987 14.796 -31.036 1.00 92.00 101 LEU A N 1
ATOM 785 C CA . LEU A 1 101 ? 9.536 14.823 -29.640 1.00 92.00 101 LEU A CA 1
ATOM 786 C C . LEU A 1 101 ? 10.676 15.377 -28.773 1.00 92.00 101 LEU A C 1
ATOM 788 O O . LEU A 1 101 ? 11.846 15.197 -29.118 1.00 92.00 101 LEU A O 1
ATOM 792 N N . GLY A 1 102 ? 10.332 16.100 -27.708 1.00 92.12 102 GLY A N 1
ATOM 793 C CA . GLY A 1 102 ? 11.294 16.626 -26.738 1.00 92.12 102 GLY A CA 1
ATOM 794 C C . GLY A 1 102 ? 11.463 15.707 -25.526 1.00 92.12 102 GLY A C 1
ATOM 795 O O . GLY A 1 102 ? 11.019 14.557 -25.534 1.00 92.12 102 GLY A O 1
ATOM 796 N N . GLY A 1 103 ? 12.076 16.233 -24.466 1.00 92.19 103 GLY A N 1
ATOM 797 C CA . GLY A 1 103 ? 12.249 15.513 -23.203 1.00 92.19 103 GLY A CA 1
ATOM 798 C C . GLY A 1 103 ? 13.067 14.243 -23.370 1.00 92.19 103 GLY A C 1
ATOM 799 O O . GLY A 1 103 ? 14.027 14.212 -24.132 1.00 92.19 103 GLY A O 1
ATOM 800 N N . TRP A 1 104 ? 12.665 13.170 -22.693 1.00 93.62 104 TRP A N 1
ATOM 801 C CA . TRP A 1 104 ? 13.397 11.901 -22.755 1.00 93.62 104 TRP A CA 1
ATOM 802 C C . TRP A 1 104 ? 13.249 11.145 -24.087 1.00 93.62 104 TRP A C 1
ATOM 804 O O . TRP A 1 104 ? 13.963 10.174 -24.325 1.00 93.62 104 TRP A O 1
ATOM 814 N N . GLU A 1 105 ? 12.375 11.604 -24.987 1.00 94.19 105 GLU A N 1
ATOM 815 C CA . GLU A 1 105 ? 12.255 11.086 -26.359 1.00 94.19 105 GLU A CA 1
ATOM 816 C C . GLU A 1 105 ? 13.105 11.868 -27.375 1.00 94.19 105 GLU A C 1
ATOM 818 O O . GLU A 1 105 ? 13.098 11.544 -28.568 1.00 94.19 105 GLU A O 1
ATOM 823 N N . SER A 1 106 ? 13.857 12.883 -26.934 1.00 91.94 106 SER A N 1
ATOM 824 C CA . SER A 1 106 ? 14.768 13.618 -27.808 1.00 91.94 106 SER A CA 1
ATOM 825 C C . SER A 1 106 ? 15.888 12.712 -28.345 1.00 91.94 106 SER A C 1
ATOM 827 O O . SER A 1 106 ? 16.290 11.722 -27.730 1.00 91.94 106 SER A O 1
ATOM 829 N N . LEU A 1 107 ? 16.417 13.036 -29.530 1.00 88.56 107 LEU A N 1
ATOM 830 C CA . LEU A 1 107 ? 17.435 12.206 -30.196 1.00 88.56 107 LEU A CA 1
ATOM 831 C C . LEU A 1 107 ? 18.757 12.102 -29.419 1.00 88.56 107 LEU A C 1
ATOM 833 O O . LEU A 1 107 ? 19.494 11.133 -29.599 1.00 88.56 107 LEU A O 1
ATOM 837 N N . ASP A 1 108 ? 19.054 13.095 -28.588 1.00 89.19 108 ASP A N 1
ATOM 838 C CA . ASP A 1 108 ? 20.227 13.177 -27.720 1.00 89.19 108 ASP A CA 1
ATOM 839 C C . ASP A 1 108 ? 20.019 12.518 -26.346 1.00 89.19 108 ASP A C 1
ATOM 841 O O . ASP A 1 108 ? 20.992 12.315 -25.622 1.00 89.19 108 ASP A O 1
ATOM 845 N N . CYS A 1 109 ? 18.795 12.103 -26.000 1.00 92.81 109 CYS A N 1
ATOM 846 C CA . CYS A 1 109 ? 18.532 11.357 -24.774 1.00 92.81 109 CYS A CA 1
ATOM 847 C C . CYS A 1 109 ? 18.790 9.852 -24.961 1.00 92.81 109 CYS A C 1
ATOM 849 O O . CYS A 1 109 ? 18.362 9.236 -25.943 1.00 92.81 109 CYS A O 1
ATOM 851 N N . GLU A 1 110 ? 19.468 9.221 -24.000 1.00 95.56 110 GLU A N 1
ATOM 852 C CA . GLU A 1 110 ? 19.750 7.777 -24.013 1.00 95.56 110 GLU A CA 1
ATOM 853 C C . GLU A 1 110 ? 18.522 6.909 -23.669 1.00 95.56 110 GLU A C 1
ATOM 855 O O . GLU A 1 110 ? 18.525 5.722 -23.988 1.00 95.56 110 GLU A O 1
ATOM 860 N N . LEU A 1 111 ? 17.449 7.495 -23.115 1.00 94.94 111 LEU A N 1
ATOM 861 C CA . LEU A 1 111 ? 16.193 6.793 -22.808 1.00 94.94 111 LEU A CA 1
ATOM 862 C C . LEU A 1 111 ? 15.191 6.735 -23.969 1.00 94.94 111 LEU A C 1
ATOM 864 O O . LEU A 1 111 ? 14.211 5.994 -23.868 1.00 94.94 111 LEU A O 1
ATOM 868 N N . ARG A 1 112 ? 15.422 7.472 -25.063 1.00 96.12 112 ARG A N 1
ATOM 869 C CA . ARG A 1 112 ? 14.490 7.582 -26.198 1.00 96.12 112 ARG A CA 1
ATOM 870 C C . ARG A 1 112 ? 13.956 6.229 -26.670 1.00 96.12 112 ARG A C 1
ATOM 872 O O . ARG A 1 112 ? 14.685 5.238 -26.701 1.00 96.12 112 ARG A O 1
ATOM 879 N N . GLY A 1 113 ? 12.692 6.195 -27.077 1.00 96.19 113 GLY A N 1
ATOM 880 C CA . GLY A 1 113 ? 11.966 4.981 -27.440 1.00 96.19 113 GLY A CA 1
ATOM 881 C C . GLY A 1 113 ? 11.217 4.326 -26.276 1.00 96.19 113 GLY A C 1
ATOM 882 O O . GLY A 1 113 ? 10.341 3.495 -26.527 1.00 96.19 113 GLY A O 1
ATOM 883 N N . HIS A 1 114 ? 11.488 4.700 -25.020 1.00 96.81 114 HIS A N 1
ATOM 884 C CA . HIS A 1 114 ? 10.787 4.130 -23.867 1.00 96.81 114 HIS A CA 1
ATOM 885 C C . HIS A 1 114 ? 9.296 4.500 -23.854 1.00 96.81 114 HIS A C 1
ATOM 887 O O . HIS A 1 114 ? 8.458 3.640 -23.577 1.00 96.81 114 HIS A O 1
ATOM 893 N N . THR A 1 115 ? 8.941 5.739 -24.214 1.00 96.06 115 THR A N 1
ATOM 894 C CA . THR A 1 115 ? 7.543 6.178 -24.321 1.00 96.06 115 THR A CA 1
ATOM 895 C C . THR A 1 115 ? 6.848 5.458 -25.466 1.00 96.06 115 THR A C 1
ATOM 897 O O . THR A 1 115 ? 5.681 5.099 -25.351 1.00 96.06 115 THR A O 1
ATOM 900 N N . THR A 1 116 ? 7.562 5.188 -26.562 1.00 97.00 116 THR A N 1
ATOM 901 C CA . THR A 1 116 ? 7.020 4.391 -27.673 1.00 97.00 116 THR A CA 1
ATOM 902 C C . THR A 1 116 ? 6.642 2.983 -27.205 1.00 97.00 116 THR A C 1
ATOM 904 O O . THR A 1 116 ? 5.563 2.501 -27.545 1.00 97.00 116 THR A O 1
ATOM 907 N N . GLY A 1 117 ? 7.478 2.356 -26.369 1.00 97.69 117 GLY A N 1
ATOM 908 C CA . GLY A 1 117 ? 7.157 1.088 -25.711 1.00 97.69 117 GLY A CA 1
ATOM 909 C C . GLY A 1 117 ? 5.918 1.168 -24.812 1.00 97.69 117 GLY A C 1
ATOM 910 O O . GLY A 1 117 ? 5.011 0.356 -24.950 1.00 97.69 117 GLY A O 1
ATOM 911 N N . HIS A 1 118 ? 5.824 2.192 -23.962 1.00 98.25 118 HIS A N 1
ATOM 912 C CA . HIS A 1 118 ? 4.637 2.420 -23.127 1.00 98.25 118 HIS A CA 1
ATOM 913 C C . HIS A 1 118 ? 3.358 2.653 -23.942 1.00 98.25 118 HIS A C 1
ATOM 915 O O . HIS A 1 118 ? 2.303 2.116 -23.620 1.00 98.25 118 HIS A O 1
ATOM 921 N N . LEU A 1 119 ? 3.438 3.421 -25.030 1.00 98.12 119 LEU A N 1
ATOM 922 C CA . LEU A 1 119 ? 2.290 3.681 -25.894 1.00 98.12 119 LEU A CA 1
ATOM 923 C C . LEU A 1 119 ? 1.817 2.420 -26.621 1.00 98.12 119 LEU A C 1
ATOM 925 O O . LEU A 1 119 ? 0.615 2.278 -26.818 1.00 98.12 119 LEU A O 1
ATOM 929 N N . LEU A 1 120 ? 2.710 1.487 -26.979 1.00 98.56 120 LEU A N 1
ATOM 930 C CA . LEU A 1 120 ? 2.292 0.167 -27.463 1.00 98.56 120 LEU A CA 1
ATOM 931 C C . LEU A 1 120 ? 1.423 -0.544 -26.413 1.00 98.56 120 LEU A C 1
ATOM 933 O O . LEU A 1 120 ? 0.323 -0.971 -26.752 1.00 98.56 120 LEU A O 1
ATOM 937 N N . SER A 1 121 ? 1.849 -0.607 -25.149 1.00 98.56 121 SER A N 1
ATOM 938 C CA . SER A 1 121 ? 1.030 -1.177 -24.066 1.00 98.56 121 SER A CA 1
ATOM 939 C C . SER A 1 121 ? -0.309 -0.445 -23.939 1.00 98.56 121 SER A C 1
ATOM 941 O O . SER A 1 121 ? -1.378 -1.050 -24.007 1.00 98.56 121 SER A O 1
ATOM 943 N N . ALA A 1 122 ? -0.263 0.886 -23.840 1.00 98.31 122 ALA A N 1
ATOM 944 C CA . ALA A 1 122 ? -1.433 1.727 -23.634 1.00 98.31 122 ALA A CA 1
ATOM 945 C C . ALA A 1 122 ? -2.456 1.605 -24.773 1.00 98.31 122 ALA A C 1
ATOM 947 O O . ALA A 1 122 ? -3.651 1.504 -24.508 1.00 98.31 122 ALA A O 1
ATOM 948 N N . TYR A 1 123 ? -2.027 1.562 -26.041 1.00 98.62 123 TYR A N 1
ATOM 949 C CA . TYR A 1 123 ? -2.937 1.350 -27.173 1.00 98.62 123 TYR A CA 1
ATOM 950 C C . TYR A 1 123 ? -3.660 0.004 -27.076 1.00 98.62 123 TYR A C 1
ATOM 952 O O . TYR A 1 123 ? -4.860 -0.067 -27.344 1.00 98.62 123 TYR A O 1
ATOM 960 N N . ALA A 1 124 ? -2.948 -1.051 -26.675 1.00 98.31 124 ALA A N 1
ATOM 961 C CA . ALA A 1 124 ? -3.525 -2.381 -26.524 1.00 98.31 124 ALA A CA 1
ATOM 962 C C . ALA A 1 124 ? -4.534 -2.417 -25.361 1.00 98.31 124 ALA A C 1
ATOM 964 O O . ALA A 1 124 ? -5.669 -2.860 -25.536 1.00 98.31 124 ALA A O 1
ATOM 965 N N . LEU A 1 125 ? -4.154 -1.865 -24.205 1.00 98.06 125 LEU A N 1
ATOM 966 C CA . LEU A 1 125 ? -5.008 -1.751 -23.018 1.00 98.06 125 LEU A CA 1
ATOM 967 C C . LEU A 1 125 ? -6.256 -0.903 -23.291 1.00 98.06 125 LEU A C 1
ATOM 969 O O . LEU A 1 125 ? -7.367 -1.309 -22.959 1.00 98.06 125 LEU A O 1
ATOM 973 N N . MET A 1 126 ? -6.103 0.246 -23.953 1.00 98.00 126 MET A N 1
ATOM 974 C CA . MET A 1 126 ? -7.217 1.134 -24.289 1.00 98.00 126 MET A CA 1
ATOM 975 C C . MET A 1 126 ? -8.168 0.479 -25.295 1.00 98.00 126 MET A C 1
ATOM 977 O O . MET A 1 126 ? -9.387 0.599 -25.155 1.00 98.00 126 MET A O 1
ATOM 981 N N . TYR A 1 127 ? -7.643 -0.257 -26.283 1.00 98.38 127 TYR A N 1
ATOM 982 C CA . TYR A 1 127 ? -8.465 -1.078 -27.172 1.00 98.38 127 TYR A CA 1
ATOM 983 C C . TYR A 1 127 ? -9.248 -2.129 -26.378 1.00 98.38 127 TYR A C 1
ATOM 985 O O . TYR A 1 127 ? -10.468 -2.199 -26.516 1.00 98.38 127 TYR A O 1
ATOM 993 N N . ALA A 1 128 ? -8.600 -2.871 -25.477 1.00 97.06 128 ALA A N 1
ATOM 994 C CA . ALA A 1 128 ? -9.283 -3.857 -24.646 1.00 97.06 128 ALA A CA 1
ATOM 995 C C . ALA A 1 128 ? -10.373 -3.226 -23.767 1.00 97.06 128 ALA A C 1
ATOM 997 O O . ALA A 1 128 ? -11.501 -3.715 -23.761 1.00 97.06 128 ALA A O 1
ATOM 998 N N . SER A 1 129 ? -10.090 -2.112 -23.092 1.00 96.50 129 SER A N 1
ATOM 999 C CA . SER A 1 129 ? -11.028 -1.414 -22.198 1.00 96.50 129 SER A CA 1
ATOM 1000 C C . SER A 1 129 ? -12.209 -0.750 -22.905 1.00 96.50 129 SER A C 1
ATOM 1002 O O . SER A 1 129 ? -13.269 -0.564 -22.303 1.00 96.50 129 SER A O 1
ATOM 1004 N N . THR A 1 130 ? -12.044 -0.339 -24.166 1.00 96.25 130 THR A N 1
ATOM 1005 C CA . THR A 1 130 ? -13.050 0.478 -24.870 1.00 96.25 130 THR A CA 1
ATOM 1006 C C . THR A 1 130 ? -13.695 -0.209 -26.066 1.00 96.25 130 THR A C 1
ATOM 1008 O O . THR A 1 130 ? -14.790 0.187 -26.454 1.00 96.25 130 THR A O 1
ATOM 1011 N N . GLY A 1 131 ? -13.038 -1.206 -26.660 1.00 95.69 131 GLY A N 1
ATOM 1012 C CA . GLY A 1 131 ? -13.400 -1.779 -27.958 1.00 95.69 131 GLY A CA 1
ATOM 1013 C C . GLY A 1 131 ? -13.185 -0.830 -29.144 1.00 95.69 131 GLY A C 1
ATOM 1014 O O . GLY A 1 131 ? -13.683 -1.098 -30.231 1.00 95.69 131 GLY A O 1
ATOM 1015 N N . SER A 1 132 ? -12.502 0.306 -28.956 1.00 96.75 132 SER A N 1
ATOM 1016 C CA . SER A 1 132 ? -12.345 1.309 -30.012 1.00 96.75 132 SER A CA 1
ATOM 1017 C C . SER A 1 132 ? -11.188 0.972 -30.954 1.00 96.75 132 SER A C 1
ATOM 1019 O O . SER A 1 132 ? -10.014 1.034 -30.577 1.00 96.75 132 SER A O 1
ATOM 1021 N N . GLU A 1 133 ? -11.528 0.685 -32.210 1.00 97.12 133 GLU A N 1
ATOM 1022 C CA . GLU A 1 133 ? -10.593 0.294 -33.276 1.00 97.12 133 GLU A CA 1
ATOM 1023 C C . GLU A 1 133 ? -9.469 1.307 -33.530 1.00 97.12 133 GLU A C 1
ATOM 1025 O O . GLU A 1 133 ? -8.398 0.933 -34.000 1.00 97.12 133 GLU A O 1
ATOM 1030 N N . ILE A 1 134 ? -9.652 2.590 -33.195 1.00 97.19 134 ILE A N 1
ATOM 1031 C CA . ILE A 1 134 ? -8.603 3.598 -33.409 1.00 97.19 134 ILE A CA 1
ATOM 1032 C C . ILE A 1 134 ? -7.310 3.252 -32.659 1.00 97.19 134 ILE A C 1
ATOM 1034 O O . ILE A 1 134 ? -6.222 3.430 -33.205 1.00 97.19 134 ILE A O 1
ATOM 1038 N N . PHE A 1 135 ? -7.406 2.729 -31.432 1.00 98.00 135 PHE A N 1
ATOM 1039 C CA . PHE A 1 135 ? -6.223 2.376 -30.644 1.00 98.00 135 PHE A CA 1
ATOM 1040 C C . PHE A 1 135 ? -5.541 1.138 -31.214 1.00 98.00 135 PHE A C 1
ATOM 1042 O O . PHE A 1 135 ? -4.317 1.130 -31.337 1.00 98.00 135 PHE A O 1
ATOM 1049 N N . LYS A 1 136 ? -6.329 0.154 -31.666 1.00 97.50 136 LYS A N 1
ATOM 1050 C CA . LYS A 1 136 ? -5.814 -1.010 -32.388 1.00 97.50 136 LYS A CA 1
ATOM 1051 C C . LYS A 1 136 ? -5.069 -0.593 -33.656 1.00 97.50 136 LYS A C 1
ATOM 1053 O O . LYS A 1 136 ? -3.909 -0.946 -33.815 1.00 97.50 136 LYS A O 1
ATOM 1058 N N . LEU A 1 137 ? -5.671 0.238 -34.506 1.00 98.12 137 LEU A N 1
ATOM 1059 C CA . LEU A 1 137 ? -5.040 0.721 -35.739 1.00 98.12 137 LEU A CA 1
ATOM 1060 C C . LEU A 1 137 ? -3.745 1.503 -35.475 1.00 98.12 137 LEU A C 1
ATOM 1062 O O . LEU A 1 137 ? -2.774 1.363 -36.224 1.00 98.12 137 LEU A O 1
ATOM 1066 N N . LYS A 1 138 ? -3.703 2.322 -34.415 1.00 97.81 138 LYS A N 1
ATOM 1067 C CA . LYS A 1 138 ? -2.479 3.035 -34.020 1.00 97.81 138 LYS A CA 1
ATOM 1068 C C . LYS A 1 138 ? -1.385 2.086 -33.537 1.00 97.81 138 LYS A C 1
ATOM 1070 O O . LYS A 1 138 ? -0.242 2.252 -33.966 1.00 97.81 138 LYS A O 1
ATOM 1075 N N . GLY A 1 139 ? -1.733 1.115 -32.693 1.00 98.31 139 GLY A N 1
ATOM 1076 C CA . GLY A 1 139 ? -0.831 0.057 -32.239 1.00 98.31 139 GLY A CA 1
ATOM 1077 C C . GLY A 1 139 ? -0.285 -0.764 -33.407 1.00 98.31 139 GLY A C 1
ATOM 1078 O O . GLY A 1 139 ? 0.928 -0.839 -33.585 1.00 98.31 139 GLY A O 1
ATOM 1079 N N . ASP A 1 140 ? -1.166 -1.256 -34.280 1.00 98.62 140 ASP A N 1
ATOM 1080 C CA . ASP A 1 140 ? -0.817 -2.028 -35.475 1.00 98.62 140 ASP A CA 1
ATOM 1081 C C . ASP A 1 140 ? 0.120 -1.243 -36.405 1.00 98.62 140 ASP A C 1
ATOM 1083 O O . ASP A 1 140 ? 1.152 -1.759 -36.836 1.00 98.62 140 ASP A O 1
ATOM 1087 N N . SER A 1 141 ? -0.168 0.042 -36.644 1.00 98.38 141 SER A N 1
ATOM 1088 C CA . SER A 1 141 ? 0.693 0.915 -37.456 1.00 98.38 141 SER A CA 1
ATOM 1089 C C . SER A 1 141 ? 2.091 1.087 -36.853 1.00 98.38 141 SER A C 1
ATOM 1091 O O . SER A 1 141 ? 3.084 1.166 -37.582 1.00 98.38 141 SER A O 1
ATOM 1093 N N . LEU A 1 142 ? 2.179 1.174 -35.523 1.00 98.31 142 LEU A N 1
ATOM 1094 C CA . LEU A 1 142 ? 3.449 1.306 -34.817 1.00 98.31 142 LEU A CA 1
ATOM 1095 C C . LEU A 1 142 ? 4.249 -0.001 -34.890 1.00 98.31 142 LEU A C 1
ATOM 1097 O O . LEU A 1 142 ? 5.433 0.039 -35.216 1.00 98.31 142 LEU A O 1
ATOM 1101 N N . VAL A 1 143 ? 3.595 -1.150 -34.692 1.00 98.88 143 VAL A N 1
ATOM 1102 C CA . VAL A 1 143 ? 4.191 -2.486 -34.860 1.00 98.88 143 VAL A CA 1
ATOM 1103 C C . VAL A 1 143 ? 4.731 -2.675 -36.277 1.00 98.88 143 VAL A C 1
ATOM 1105 O O . VAL A 1 143 ? 5.875 -3.092 -36.434 1.00 98.88 143 VAL A O 1
ATOM 1108 N N . THR A 1 144 ? 3.968 -2.307 -37.311 1.00 98.69 144 THR A N 1
ATOM 1109 C CA . THR A 1 144 ? 4.426 -2.394 -38.707 1.00 98.69 144 THR A CA 1
ATOM 1110 C C . THR A 1 144 ? 5.680 -1.552 -38.950 1.00 98.69 144 THR A C 1
ATOM 1112 O O . THR A 1 144 ? 6.636 -2.029 -39.563 1.00 98.69 144 THR A O 1
ATOM 1115 N N . GLY A 1 145 ? 5.724 -0.319 -38.438 1.00 97.50 145 GLY A N 1
ATOM 1116 C CA . GLY A 1 145 ? 6.913 0.527 -38.556 1.00 97.50 145 GLY A CA 1
ATOM 1117 C C . GLY A 1 145 ? 8.119 -0.001 -37.773 1.00 97.50 145 GLY A C 1
ATOM 1118 O O . GLY A 1 145 ? 9.252 0.109 -38.233 1.00 97.50 145 GLY A O 1
ATOM 1119 N N . LEU A 1 146 ? 7.899 -0.613 -36.610 1.00 98.56 146 LEU A N 1
ATOM 1120 C CA . LEU A 1 146 ? 8.961 -1.255 -35.834 1.00 98.56 146 LEU A CA 1
ATOM 1121 C C . LEU A 1 146 ? 9.477 -2.535 -36.510 1.00 98.56 146 LEU A C 1
ATOM 1123 O O . LEU A 1 146 ? 10.680 -2.790 -36.484 1.00 98.56 146 LEU A O 1
ATOM 1127 N N . ALA A 1 147 ? 8.607 -3.301 -37.171 1.00 98.56 147 ALA A N 1
ATOM 1128 C CA . ALA A 1 147 ? 8.995 -4.460 -37.972 1.00 98.56 147 ALA A CA 1
ATOM 1129 C C . ALA A 1 147 ? 9.874 -4.056 -39.171 1.00 98.56 147 ALA A C 1
ATOM 1131 O O . ALA A 1 147 ? 10.881 -4.713 -39.436 1.00 98.56 147 ALA A O 1
ATOM 1132 N N . GLU A 1 148 ? 9.542 -2.949 -39.850 1.00 97.00 148 GLU A N 1
ATOM 1133 C CA . GLU A 1 148 ? 10.372 -2.338 -40.905 1.00 97.00 148 GLU A CA 1
ATOM 1134 C C . GLU A 1 148 ? 11.779 -2.005 -40.375 1.00 97.00 148 GLU A C 1
ATOM 1136 O O . GLU A 1 148 ? 12.785 -2.383 -40.977 1.00 97.00 148 GLU A O 1
ATOM 1141 N N . VAL A 1 149 ? 11.856 -1.354 -39.210 1.00 97.25 149 VAL A N 1
ATOM 1142 C CA . VAL A 1 149 ? 13.124 -1.003 -38.549 1.00 97.25 149 VAL A CA 1
ATOM 1143 C C . VAL A 1 149 ? 13.929 -2.252 -38.181 1.00 97.25 149 VAL A C 1
ATOM 1145 O O . VAL A 1 149 ? 15.118 -2.328 -38.488 1.00 97.25 149 VAL A O 1
ATOM 1148 N N . GLN A 1 150 ? 13.300 -3.253 -37.559 1.00 97.88 150 GLN A N 1
ATOM 1149 C CA . GLN A 1 150 ? 13.969 -4.499 -37.173 1.00 97.88 150 GLN A CA 1
ATOM 1150 C C . GLN A 1 150 ? 14.472 -5.280 -38.399 1.00 97.88 150 GLN A C 1
ATOM 1152 O O . GLN A 1 150 ? 15.523 -5.921 -38.348 1.00 97.88 150 GLN A O 1
ATOM 1157 N N . ALA A 1 151 ? 13.737 -5.238 -39.515 1.00 96.75 151 ALA A N 1
ATOM 1158 C CA . ALA A 1 151 ? 14.174 -5.827 -40.777 1.00 96.75 151 ALA A CA 1
ATOM 1159 C C . ALA A 1 151 ? 15.403 -5.103 -41.348 1.00 96.75 151 ALA A C 1
ATOM 1161 O O . ALA A 1 151 ? 16.346 -5.773 -41.762 1.00 96.75 151 ALA A O 1
ATOM 1162 N N . ALA A 1 152 ? 15.430 -3.766 -41.309 1.00 95.19 152 ALA A N 1
ATOM 1163 C CA . ALA A 1 152 ? 16.569 -2.969 -41.770 1.00 95.19 152 ALA A CA 1
ATOM 1164 C C . ALA A 1 152 ? 17.845 -3.198 -40.935 1.00 95.19 152 ALA A C 1
ATOM 1166 O O . ALA A 1 152 ? 18.939 -3.240 -41.492 1.00 95.19 152 ALA A O 1
ATOM 1167 N N . LEU A 1 153 ? 17.712 -3.401 -39.619 1.00 95.06 153 LEU A N 1
ATOM 1168 C CA . LEU A 1 153 ? 18.834 -3.758 -38.735 1.00 95.06 153 LEU A CA 1
ATOM 1169 C C . LEU A 1 153 ? 19.336 -5.199 -38.956 1.00 95.06 153 LEU A C 1
ATOM 1171 O O . LEU A 1 153 ? 20.497 -5.503 -38.690 1.00 95.06 153 LEU A O 1
ATOM 1175 N N . GLY A 1 154 ? 18.475 -6.098 -39.443 1.00 94.25 154 GLY A N 1
ATOM 1176 C CA . GLY A 1 154 ? 18.835 -7.424 -39.960 1.00 94.25 154 GLY A CA 1
ATOM 1177 C C . GLY A 1 154 ? 19.167 -8.509 -38.924 1.00 94.25 154 GLY A C 1
ATOM 1178 O O . GLY A 1 154 ? 19.055 -9.690 -39.242 1.00 94.25 154 GLY A O 1
ATOM 1179 N N . ASN A 1 155 ? 19.513 -8.158 -37.683 1.00 93.38 155 ASN A N 1
ATOM 1180 C CA . ASN A 1 155 ? 19.993 -9.104 -36.660 1.00 93.38 155 ASN A CA 1
ATOM 1181 C C . ASN A 1 155 ? 18.975 -9.429 -35.542 1.00 93.38 155 ASN A C 1
ATOM 1183 O O . ASN A 1 155 ? 19.325 -10.105 -34.577 1.00 93.38 155 ASN A O 1
ATOM 1187 N N . GLY A 1 156 ? 17.733 -8.943 -35.649 1.00 96.50 156 GLY A N 1
ATOM 1188 C CA . GLY A 1 156 ? 16.684 -9.114 -34.630 1.00 96.50 156 GLY A CA 1
ATOM 1189 C C . GLY A 1 156 ? 16.676 -8.039 -33.537 1.00 96.50 156 GLY A C 1
ATOM 1190 O O . GLY A 1 156 ? 15.677 -7.910 -32.827 1.00 96.50 156 GLY A O 1
ATOM 1191 N N . TYR A 1 157 ? 17.723 -7.213 -33.446 1.00 98.06 157 TYR A N 1
ATOM 1192 C CA . TYR A 1 157 ? 17.753 -6.052 -32.561 1.00 98.06 157 TYR A CA 1
ATOM 1193 C C . TYR A 1 157 ? 16.692 -5.023 -32.963 1.00 98.06 157 TYR A C 1
ATOM 1195 O O . TYR A 1 157 ? 16.461 -4.773 -34.148 1.00 98.06 157 TYR A O 1
ATOM 1203 N N . LEU A 1 158 ? 16.063 -4.398 -31.969 1.00 98.31 158 LEU A N 1
ATOM 1204 C CA . LEU A 1 158 ? 15.118 -3.307 -32.171 1.00 98.31 158 LEU A CA 1
ATOM 1205 C C . LEU A 1 158 ? 15.236 -2.303 -31.025 1.00 98.31 158 LEU A C 1
ATOM 1207 O O . LEU A 1 158 ? 14.998 -2.637 -29.867 1.00 98.31 158 LEU A O 1
ATOM 1211 N N . SER A 1 159 ? 15.592 -1.067 -31.364 1.00 97.38 159 SER A N 1
ATOM 1212 C CA . SER A 1 159 ? 15.652 0.058 -30.433 1.00 97.38 159 SER A CA 1
ATOM 1213 C C . SER A 1 159 ? 15.670 1.392 -31.185 1.00 97.38 159 SER A C 1
ATOM 1215 O O . SER A 1 159 ? 16.002 1.454 -32.373 1.00 97.38 159 SER A O 1
ATOM 1217 N N . ALA A 1 160 ? 15.365 2.472 -30.467 1.00 96.69 160 ALA A N 1
ATOM 1218 C CA . ALA A 1 160 ? 15.545 3.853 -30.906 1.00 96.69 160 ALA A CA 1
ATOM 1219 C C . ALA A 1 160 ? 17.012 4.331 -30.851 1.00 96.69 160 ALA A C 1
ATOM 1221 O O . ALA A 1 160 ? 17.331 5.447 -31.273 1.00 96.69 160 ALA A O 1
ATOM 1222 N N . TYR A 1 161 ? 17.916 3.504 -30.328 1.00 96.50 161 TYR A N 1
ATOM 1223 C CA . TYR A 1 161 ? 19.350 3.766 -30.223 1.00 96.50 161 TYR A CA 1
ATOM 1224 C C . TYR A 1 161 ? 20.185 2.595 -30.750 1.00 96.50 161 TYR A C 1
ATOM 1226 O O . TYR A 1 161 ? 19.680 1.473 -30.838 1.00 96.50 161 TYR A O 1
ATOM 1234 N N . PRO A 1 162 ? 21.463 2.826 -31.104 1.00 95.75 162 PRO A N 1
ATOM 1235 C CA . PRO A 1 162 ? 22.318 1.765 -31.617 1.00 95.75 162 PRO A CA 1
ATOM 1236 C C . PRO A 1 162 ? 22.634 0.737 -30.531 1.00 95.75 162 PRO A C 1
ATOM 1238 O O . PRO A 1 162 ? 22.727 1.069 -29.346 1.00 95.75 162 PRO A O 1
ATOM 1241 N N . GLU A 1 163 ? 22.907 -0.498 -30.956 1.00 96.69 163 GLU A N 1
ATOM 1242 C CA . GLU A 1 163 ? 23.263 -1.619 -30.070 1.00 96.69 163 GLU A CA 1
ATOM 1243 C C . GLU A 1 163 ? 24.478 -1.310 -29.172 1.00 96.69 163 GLU A C 1
ATOM 1245 O O . GLU A 1 163 ? 24.678 -1.923 -28.125 1.00 96.69 163 GLU A O 1
ATOM 1250 N N . GLU A 1 164 ? 25.261 -0.289 -29.520 1.00 96.94 164 GLU A N 1
ATOM 1251 C CA . GLU A 1 164 ? 26.370 0.198 -28.710 1.00 96.94 164 GLU A CA 1
ATOM 1252 C C . GLU A 1 164 ? 25.975 0.641 -27.292 1.00 96.94 164 GLU A C 1
ATOM 1254 O O . GLU A 1 164 ? 26.780 0.483 -26.375 1.00 96.94 164 GLU A O 1
ATOM 1259 N N . LEU A 1 165 ? 24.746 1.114 -27.047 1.00 98.00 165 LEU A N 1
ATOM 1260 C CA . LEU A 1 165 ? 24.312 1.402 -25.670 1.00 98.00 165 LEU A CA 1
ATOM 1261 C C . LEU A 1 165 ? 24.198 0.122 -24.824 1.00 98.00 165 LEU A C 1
ATOM 1263 O O . LEU A 1 165 ? 24.540 0.127 -23.641 1.00 98.00 165 LEU A O 1
ATOM 1267 N N . ILE A 1 166 ? 23.813 -0.999 -25.442 1.00 98.44 166 ILE A N 1
ATOM 1268 C CA . ILE A 1 166 ? 23.814 -2.318 -24.794 1.00 98.44 166 ILE A CA 1
ATOM 1269 C C . ILE A 1 166 ? 25.254 -2.776 -24.547 1.00 98.44 166 ILE A C 1
ATOM 1271 O O . ILE A 1 166 ? 25.579 -3.213 -23.444 1.00 98.44 166 ILE A O 1
ATOM 1275 N N . ASN A 1 167 ? 26.151 -2.601 -25.523 1.00 98.44 167 ASN A N 1
ATOM 1276 C CA . ASN A 1 167 ? 27.569 -2.932 -25.348 1.00 98.44 167 ASN A CA 1
ATOM 1277 C C . ASN A 1 167 ? 28.220 -2.108 -24.222 1.00 98.44 167 ASN A C 1
ATOM 1279 O O . ASN A 1 167 ? 28.990 -2.650 -23.429 1.00 98.44 167 ASN A O 1
ATOM 1283 N N . ARG A 1 168 ? 27.895 -0.811 -24.112 1.00 98.38 168 ARG A N 1
ATOM 1284 C CA . ARG A 1 168 ? 28.343 0.056 -23.009 1.00 98.38 168 ARG A CA 1
ATOM 1285 C C . ARG A 1 168 ? 27.904 -0.482 -21.657 1.00 98.38 168 ARG A C 1
ATOM 1287 O O . ARG A 1 168 ? 28.728 -0.530 -20.740 1.00 98.38 168 ARG A O 1
ATOM 1294 N N . ASN A 1 169 ? 26.653 -0.919 -21.549 1.00 98.31 169 ASN A N 1
ATOM 1295 C CA . ASN A 1 169 ? 26.141 -1.505 -20.320 1.00 98.31 169 ASN A CA 1
ATOM 1296 C C . ASN A 1 169 ? 26.826 -2.842 -19.985 1.00 98.31 169 ASN A C 1
ATOM 1298 O O . ASN A 1 169 ? 27.260 -3.014 -18.849 1.00 98.31 169 ASN A O 1
ATOM 1302 N N . ILE A 1 170 ? 27.029 -3.732 -20.965 1.00 98.50 170 ILE A N 1
ATOM 1303 C CA . ILE A 1 170 ? 27.776 -4.996 -20.790 1.00 98.50 170 ILE A CA 1
ATOM 1304 C C . ILE A 1 170 ? 29.200 -4.729 -20.274 1.00 98.50 170 ILE A C 1
ATOM 1306 O O . ILE A 1 170 ? 29.670 -5.398 -19.356 1.00 98.50 170 ILE A O 1
ATOM 1310 N N . ARG A 1 171 ? 29.884 -3.706 -20.805 1.00 97.56 171 ARG A N 1
ATOM 1311 C CA . ARG A 1 171 ? 31.227 -3.312 -20.339 1.00 97.56 171 ARG A CA 1
ATOM 1312 C C . ARG A 1 171 ? 31.230 -2.671 -18.943 1.00 97.56 171 ARG A C 1
ATOM 1314 O O . ARG A 1 171 ? 32.296 -2.547 -18.340 1.00 97.56 171 ARG A O 1
ATOM 1321 N N . GLY A 1 172 ? 30.069 -2.273 -18.416 1.00 95.94 172 GLY A N 1
ATOM 1322 C CA . GLY A 1 172 ? 29.943 -1.507 -17.173 1.00 95.94 172 GLY A CA 1
ATOM 1323 C C . GLY A 1 172 ? 30.369 -0.044 -17.313 1.00 95.94 172 GLY A C 1
ATOM 1324 O O . GLY A 1 172 ? 30.775 0.574 -16.334 1.00 95.94 172 GLY A O 1
ATOM 1325 N N . THR A 1 173 ? 30.325 0.503 -18.529 1.00 96.62 173 THR A N 1
ATOM 1326 C CA . THR A 1 173 ? 30.566 1.934 -18.779 1.00 96.62 173 THR A CA 1
ATOM 1327 C C . THR A 1 173 ? 29.279 2.735 -18.592 1.00 96.62 173 THR A C 1
ATOM 1329 O O . THR A 1 173 ? 28.192 2.181 -18.755 1.00 96.62 173 THR A O 1
ATOM 1332 N N . SER A 1 174 ? 29.396 4.028 -18.258 1.00 96.31 174 SER A N 1
ATOM 1333 C CA . SER A 1 174 ? 28.236 4.913 -18.063 1.00 96.31 174 SER A CA 1
ATOM 1334 C C . SER A 1 174 ? 27.301 4.841 -19.269 1.00 96.31 174 SER A C 1
ATOM 1336 O O . SER A 1 174 ? 27.778 4.944 -20.400 1.00 96.31 174 SER A O 1
ATOM 1338 N N . VAL A 1 175 ? 26.010 4.619 -19.029 1.00 97.25 175 VAL A N 1
ATOM 1339 C CA . VAL A 1 175 ? 24.902 4.643 -19.994 1.00 97.25 175 VAL A CA 1
ATOM 1340 C C . VAL A 1 175 ? 23.588 4.649 -19.211 1.00 97.25 175 VAL A C 1
ATOM 1342 O O . VAL A 1 175 ? 23.485 3.999 -18.163 1.00 97.25 175 VAL A O 1
ATOM 1345 N N . TRP A 1 176 ? 22.588 5.375 -19.694 1.00 96.50 176 TRP A N 1
ATOM 1346 C CA . TRP A 1 176 ? 21.310 5.496 -19.004 1.00 96.50 176 TRP A CA 1
ATOM 1347 C C . TRP A 1 176 ? 20.342 4.364 -19.380 1.00 96.50 176 TRP A C 1
ATOM 1349 O O . TRP A 1 176 ? 19.753 4.367 -20.455 1.00 96.50 176 TRP A O 1
ATOM 1359 N N . ALA A 1 177 ? 20.208 3.385 -18.481 1.00 95.44 177 ALA A N 1
ATOM 1360 C CA . ALA A 1 177 ? 19.151 2.365 -18.435 1.00 95.44 177 ALA A CA 1
ATOM 1361 C C . ALA A 1 177 ? 18.695 1.758 -19.790 1.00 95.44 177 ALA A C 1
ATOM 1363 O O . ALA A 1 177 ? 17.496 1.691 -20.071 1.00 95.44 177 ALA A O 1
ATOM 1364 N N . PRO A 1 178 ? 19.595 1.245 -20.654 1.00 97.88 178 PRO A N 1
ATOM 1365 C CA . PRO A 1 178 ? 19.185 0.750 -21.966 1.00 97.88 178 PRO A CA 1
ATOM 1366 C C . PRO A 1 178 ? 18.306 -0.513 -21.867 1.00 97.88 178 PRO A C 1
ATOM 1368 O O . PRO A 1 178 ? 17.406 -0.713 -22.678 1.00 97.88 178 PRO A O 1
ATOM 1371 N N . TRP A 1 179 ? 18.469 -1.373 -20.858 1.00 98.00 179 TRP A N 1
ATOM 1372 C CA . TRP A 1 179 ? 17.548 -2.509 -20.699 1.00 98.00 179 TRP A CA 1
ATOM 1373 C C . TRP A 1 179 ? 16.166 -2.093 -20.185 1.00 98.00 179 TRP A C 1
ATOM 1375 O O . TRP A 1 179 ? 15.184 -2.744 -20.530 1.00 98.00 179 TRP A O 1
ATOM 1385 N N . TYR A 1 180 ? 16.051 -0.981 -19.448 1.00 97.81 180 TYR A N 1
ATOM 1386 C CA . TYR A 1 180 ? 14.753 -0.413 -19.072 1.00 97.81 180 TYR A CA 1
ATOM 1387 C C . TYR A 1 180 ? 13.953 0.031 -20.301 1.00 97.81 180 TYR A C 1
ATOM 1389 O O . TYR A 1 180 ? 12.738 -0.195 -20.349 1.00 97.81 180 TYR A O 1
ATOM 1397 N N . THR A 1 181 ? 14.615 0.645 -21.285 1.00 96.06 181 THR A N 1
ATOM 1398 C CA . THR A 1 181 ? 13.964 1.078 -22.526 1.00 96.06 181 THR A CA 1
ATOM 1399 C C . THR A 1 181 ? 13.553 -0.118 -23.377 1.00 96.06 181 THR A C 1
ATOM 1401 O O . THR A 1 181 ? 12.405 -0.179 -23.822 1.00 96.06 181 THR A O 1
ATOM 1404 N N . LEU A 1 182 ? 14.431 -1.121 -23.530 1.00 98.31 182 LEU A N 1
ATOM 1405 C CA . LEU A 1 182 ? 14.065 -2.366 -24.214 1.00 98.31 182 LEU A CA 1
ATOM 1406 C C . LEU A 1 182 ? 12.911 -3.086 -23.519 1.00 98.31 182 LEU A C 1
ATOM 1408 O O . LEU A 1 182 ? 12.017 -3.565 -24.207 1.00 98.31 182 LEU A O 1
ATOM 1412 N N . HIS A 1 183 ? 12.876 -3.113 -22.184 1.00 98.25 183 HIS A N 1
ATOM 1413 C CA . HIS A 1 183 ? 11.745 -3.651 -21.427 1.00 98.25 183 HIS A CA 1
ATOM 1414 C C . HIS A 1 183 ? 10.416 -3.049 -21.894 1.00 98.25 183 HIS A C 1
ATOM 1416 O O . HIS A 1 183 ? 9.479 -3.800 -22.148 1.00 98.25 183 HIS A O 1
ATOM 1422 N N . LYS A 1 184 ? 10.316 -1.725 -22.071 1.00 98.38 184 LYS A N 1
ATOM 1423 C CA . LYS A 1 184 ? 9.051 -1.115 -22.521 1.00 98.38 184 LYS A CA 1
ATOM 1424 C C . LYS A 1 184 ? 8.637 -1.592 -23.906 1.00 98.38 184 LYS A C 1
ATOM 1426 O O . LYS A 1 184 ? 7.452 -1.781 -24.141 1.00 98.38 184 LYS A O 1
ATOM 1431 N N . LEU A 1 185 ? 9.594 -1.821 -24.803 1.00 98.38 185 LEU A N 1
ATOM 1432 C CA . LEU A 1 185 ? 9.314 -2.378 -26.127 1.00 98.38 185 LEU A CA 1
ATOM 1433 C C . LEU A 1 185 ? 8.903 -3.849 -26.056 1.00 98.38 185 LEU A C 1
ATOM 1435 O O . LEU A 1 185 ? 7.930 -4.223 -26.704 1.00 98.38 185 LEU A O 1
ATOM 1439 N N . PHE A 1 186 ? 9.598 -4.661 -25.252 1.00 98.69 186 PHE A N 1
ATOM 1440 C CA . PHE A 1 186 ? 9.222 -6.054 -25.012 1.00 98.69 186 PHE A CA 1
ATOM 1441 C C . PHE A 1 186 ? 7.788 -6.143 -24.490 1.00 98.69 186 PHE A C 1
ATOM 1443 O O . PHE A 1 186 ? 6.965 -6.804 -25.116 1.00 98.69 1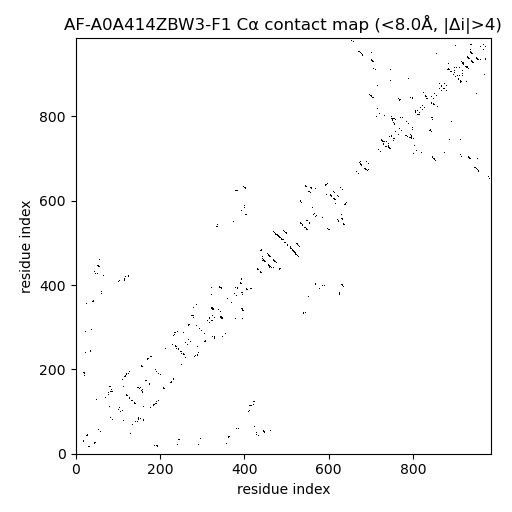86 PHE A O 1
ATOM 1450 N N . SER A 1 187 ? 7.478 -5.434 -23.402 1.00 98.25 187 SER A N 1
ATOM 1451 C CA . SER A 1 187 ? 6.132 -5.406 -22.826 1.00 98.25 187 SER A CA 1
ATOM 1452 C C . SER A 1 187 ? 5.112 -4.870 -23.825 1.00 98.25 187 SER A C 1
ATOM 1454 O O . SER A 1 187 ? 4.148 -5.556 -24.113 1.00 98.25 187 SER A O 1
ATOM 1456 N N . GLY A 1 188 ? 5.354 -3.726 -24.466 1.00 98.56 188 GLY A N 1
ATOM 1457 C CA . GLY A 1 188 ? 4.398 -3.157 -25.414 1.00 98.56 188 GLY A CA 1
ATOM 1458 C C . GLY A 1 188 ? 4.081 -4.055 -26.617 1.00 98.56 188 GLY A C 1
ATOM 1459 O O . GLY A 1 188 ? 2.930 -4.140 -27.039 1.00 98.56 188 GLY A O 1
ATOM 1460 N N . LEU A 1 189 ? 5.071 -4.758 -27.177 1.00 98.81 189 LEU A N 1
ATOM 1461 C CA . LEU A 1 189 ? 4.847 -5.703 -28.280 1.00 98.81 189 LEU A CA 1
ATOM 1462 C C . LEU A 1 189 ? 4.128 -6.974 -27.819 1.00 98.81 189 LEU A C 1
ATOM 1464 O O . LEU A 1 189 ? 3.236 -7.462 -28.517 1.00 98.81 189 LEU A O 1
ATOM 1468 N N . ILE A 1 190 ? 4.497 -7.481 -26.639 1.00 98.62 190 ILE A N 1
ATOM 1469 C CA . ILE A 1 190 ? 3.767 -8.550 -25.956 1.00 98.62 190 ILE A CA 1
ATOM 1470 C C . ILE A 1 190 ? 2.304 -8.110 -25.812 1.00 98.62 190 ILE A C 1
ATOM 1472 O O . ILE A 1 190 ? 1.429 -8.839 -26.262 1.00 98.62 190 ILE A O 1
ATOM 1476 N N . ASP A 1 191 ? 2.039 -6.882 -25.367 1.00 98.25 191 ASP A N 1
ATOM 1477 C CA . ASP A 1 191 ? 0.702 -6.317 -25.182 1.00 98.25 191 ASP A CA 1
ATOM 1478 C C . ASP A 1 191 ? -0.121 -6.184 -26.453 1.00 98.25 191 ASP A C 1
ATOM 1480 O O . ASP A 1 191 ? -1.307 -6.523 -26.451 1.00 98.25 191 ASP A O 1
ATOM 1484 N N . GLN A 1 192 ? 0.495 -5.788 -27.560 1.00 98.50 192 GLN A N 1
ATOM 1485 C CA . GLN A 1 192 ? -0.177 -5.733 -28.856 1.00 98.50 192 GLN A CA 1
ATOM 1486 C C . GLN A 1 192 ? -0.634 -7.112 -29.344 1.00 98.50 192 GLN A C 1
ATOM 1488 O O . GLN A 1 192 ? -1.756 -7.254 -29.837 1.00 98.50 192 GLN A O 1
ATOM 1493 N N . TYR A 1 193 ? 0.192 -8.150 -29.188 1.00 98.00 193 TYR A N 1
ATOM 1494 C CA . TYR A 1 193 ? -0.208 -9.520 -29.544 1.00 98.00 193 TYR A CA 1
ATOM 1495 C C . TYR A 1 193 ? -1.433 -9.977 -28.759 1.00 98.00 193 TYR A C 1
ATOM 1497 O O . TYR A 1 193 ? -2.316 -10.706 -29.221 1.00 98.00 193 TYR A O 1
ATOM 1505 N N . LEU A 1 194 ? -1.463 -9.537 -27.528 1.00 95.38 194 LEU A N 1
ATOM 1506 C CA . LEU A 1 194 ? -2.241 -10.157 -26.509 1.00 95.38 194 LEU A CA 1
ATOM 1507 C C . LEU A 1 194 ? -3.597 -9.436 -26.374 1.00 95.38 194 LEU A C 1
ATOM 1509 O O . LEU A 1 194 ? -4.641 -10.057 -26.560 1.00 95.38 194 LEU A O 1
ATOM 1513 N N . TYR A 1 195 ? -3.625 -8.125 -26.144 1.00 95.50 195 TYR A N 1
ATOM 1514 C CA . TYR A 1 195 ? -4.883 -7.369 -26.064 1.00 95.50 195 TYR A CA 1
ATOM 1515 C C . TYR A 1 195 ? -5.485 -7.025 -27.430 1.00 95.50 195 TYR A C 1
ATOM 1517 O O . TYR A 1 195 ? -6.692 -6.811 -27.513 1.00 95.50 195 TYR A O 1
ATOM 1525 N N . ALA A 1 196 ? -4.668 -6.953 -28.487 1.00 95.56 196 ALA A N 1
ATOM 1526 C CA . ALA A 1 196 ? -5.095 -6.507 -29.817 1.00 95.56 196 ALA A CA 1
ATOM 1527 C C . ALA A 1 196 ? -4.910 -7.561 -30.925 1.00 95.56 196 ALA A C 1
ATOM 1529 O O . ALA A 1 196 ? -5.050 -7.234 -32.106 1.00 95.56 196 ALA A O 1
ATOM 1530 N N . ASP A 1 197 ? -4.599 -8.812 -30.566 1.00 94.94 197 ASP A N 1
ATOM 1531 C CA . ASP A 1 197 ? -4.437 -9.947 -31.493 1.00 94.94 197 ASP A CA 1
ATOM 1532 C C . ASP A 1 197 ? -3.392 -9.729 -32.605 1.00 94.94 197 ASP A C 1
ATOM 1534 O O . ASP A 1 197 ? -3.448 -10.344 -33.676 1.00 94.94 197 ASP A O 1
ATOM 1538 N N . ASN A 1 198 ? -2.405 -8.858 -32.374 1.00 98.12 198 ASN A N 1
ATOM 1539 C CA . ASN A 1 198 ? -1.393 -8.537 -33.374 1.00 98.12 198 ASN A CA 1
ATOM 1540 C C . ASN A 1 198 ? -0.287 -9.609 -33.439 1.00 98.12 198 ASN A C 1
ATOM 1542 O O . ASN A 1 198 ? 0.689 -9.589 -32.690 1.00 98.12 198 ASN A O 1
ATOM 1546 N N . LYS A 1 199 ? -0.408 -10.546 -34.384 1.00 98.12 199 LYS A N 1
ATOM 1547 C CA . LYS A 1 199 ? 0.584 -11.619 -34.593 1.00 98.12 199 LYS A CA 1
ATOM 1548 C C . LYS A 1 199 ? 1.959 -11.109 -35.033 1.00 98.12 199 LYS A C 1
ATOM 1550 O O . LYS A 1 199 ? 2.964 -11.688 -34.634 1.00 98.12 199 LYS A O 1
ATOM 1555 N N . GLN A 1 200 ? 2.016 -10.017 -35.798 1.00 98.75 200 GLN A N 1
ATOM 1556 C CA . GLN A 1 200 ? 3.288 -9.408 -36.197 1.00 98.75 200 GLN A CA 1
ATOM 1557 C C . GLN A 1 200 ? 4.045 -8.874 -34.972 1.00 98.75 200 GLN A C 1
ATOM 1559 O O . GLN A 1 200 ? 5.267 -8.967 -34.922 1.00 98.75 200 GLN A O 1
ATOM 1564 N N . ALA A 1 201 ? 3.340 -8.376 -33.952 1.00 98.75 201 ALA A N 1
ATOM 1565 C CA . ALA A 1 201 ? 3.969 -7.946 -32.707 1.00 98.75 201 ALA A CA 1
ATOM 1566 C C . ALA A 1 201 ? 4.667 -9.115 -31.994 1.00 98.75 201 ALA A C 1
ATOM 1568 O O . ALA A 1 201 ? 5.804 -8.955 -31.547 1.00 98.75 201 ALA A O 1
ATOM 1569 N N . LEU A 1 202 ? 4.035 -10.300 -31.971 1.00 98.56 202 LEU A N 1
ATOM 1570 C CA . LEU A 1 202 ? 4.655 -11.521 -31.452 1.00 98.56 202 LEU A CA 1
ATOM 1571 C C . LEU A 1 202 ? 5.912 -11.896 -32.252 1.00 98.56 202 LEU A C 1
ATOM 1573 O O . LEU A 1 202 ? 6.953 -12.165 -31.664 1.00 98.56 202 LEU A O 1
ATOM 1577 N N . GLU A 1 203 ? 5.848 -11.866 -33.584 1.00 98.69 203 GLU A N 1
ATOM 1578 C CA . GLU A 1 203 ? 7.010 -12.148 -34.439 1.00 98.69 203 GLU A CA 1
ATOM 1579 C C . GLU A 1 203 ? 8.183 -11.197 -34.149 1.00 98.69 203 GLU A C 1
ATOM 1581 O O . GLU A 1 203 ? 9.324 -11.639 -33.988 1.00 98.69 203 GLU A O 1
ATOM 1586 N N . VAL A 1 204 ? 7.905 -9.893 -34.038 1.00 98.88 204 VAL A N 1
ATOM 1587 C CA . VAL A 1 204 ? 8.921 -8.873 -33.742 1.00 98.88 204 VAL A CA 1
ATOM 1588 C C . VAL A 1 204 ? 9.548 -9.116 -32.370 1.00 98.88 204 VAL A C 1
ATOM 1590 O O . VAL A 1 204 ? 10.777 -9.132 -32.262 1.00 98.88 204 VAL A O 1
ATOM 1593 N N . VAL A 1 205 ? 8.744 -9.345 -31.326 1.00 98.75 205 VAL A N 1
ATOM 1594 C CA . VAL A 1 205 ? 9.270 -9.526 -29.963 1.00 98.75 205 VAL A CA 1
ATOM 1595 C C . VAL A 1 205 ? 9.986 -10.864 -29.769 1.00 98.75 205 VAL A C 1
ATOM 1597 O O . VAL A 1 205 ? 10.995 -10.912 -29.069 1.00 98.75 205 VAL A O 1
ATOM 1600 N N . THR A 1 206 ? 9.558 -11.934 -30.445 1.00 98.81 206 THR A N 1
ATOM 1601 C CA . THR A 1 206 ? 10.285 -13.214 -30.488 1.00 98.81 206 THR A CA 1
ATOM 1602 C C . THR A 1 206 ? 11.677 -13.021 -31.089 1.00 98.81 206 THR A C 1
ATOM 1604 O O . THR A 1 206 ? 12.663 -13.447 -30.490 1.00 98.81 206 THR A O 1
ATOM 1607 N N . ARG A 1 207 ? 11.799 -12.282 -32.203 1.00 98.75 207 ARG A N 1
ATOM 1608 C CA . ARG A 1 207 ? 13.108 -11.954 -32.800 1.00 98.75 207 ARG A CA 1
ATOM 1609 C C . ARG A 1 207 ? 13.975 -11.078 -31.891 1.00 98.75 207 ARG A C 1
ATOM 1611 O O . ARG A 1 207 ? 15.191 -11.269 -31.859 1.00 98.75 207 ARG A O 1
ATOM 1618 N N . MET A 1 208 ? 13.374 -10.157 -31.130 1.00 98.75 208 MET A N 1
ATOM 1619 C CA . MET A 1 208 ? 14.100 -9.407 -30.096 1.00 98.75 208 MET A CA 1
ATOM 1620 C C . MET A 1 208 ? 14.606 -10.333 -28.984 1.00 98.75 208 MET A C 1
ATOM 1622 O O . MET A 1 208 ? 15.746 -10.195 -28.547 1.00 98.75 208 MET A O 1
ATOM 1626 N N . GLY A 1 209 ? 13.783 -11.284 -28.534 1.00 98.75 209 GLY A N 1
ATOM 1627 C CA . GLY A 1 209 ? 14.163 -12.282 -27.535 1.00 98.75 209 GLY A CA 1
ATOM 1628 C C . GLY A 1 209 ? 15.299 -13.181 -28.025 1.00 98.75 209 GLY A C 1
ATOM 1629 O O . GLY A 1 209 ? 16.250 -13.428 -27.288 1.00 98.75 209 GLY A O 1
ATOM 1630 N N . ASP A 1 210 ? 15.251 -13.614 -29.286 1.00 98.69 210 ASP A N 1
ATOM 1631 C CA . ASP A 1 210 ? 16.314 -14.407 -29.915 1.00 98.69 210 ASP A CA 1
ATOM 1632 C C . ASP A 1 210 ? 17.636 -13.636 -29.977 1.00 98.69 210 ASP A C 1
ATOM 1634 O O . ASP A 1 210 ? 18.691 -14.175 -29.631 1.00 98.69 210 ASP A O 1
ATOM 1638 N N . TRP A 1 211 ? 17.585 -12.358 -30.371 1.00 98.75 211 TRP A N 1
ATOM 1639 C CA . TRP A 1 211 ? 18.745 -11.470 -30.323 1.00 98.75 211 TRP A CA 1
ATOM 1640 C C . TRP A 1 211 ? 19.295 -11.352 -28.894 1.00 98.75 211 TRP A C 1
ATOM 1642 O O . TRP A 1 211 ? 20.493 -11.550 -28.689 1.00 98.75 211 TRP A O 1
ATOM 1652 N N . ALA A 1 212 ? 18.435 -11.096 -27.901 1.00 98.81 212 ALA A N 1
ATOM 1653 C CA . ALA A 1 212 ? 18.848 -10.941 -26.507 1.00 98.81 212 ALA A CA 1
ATOM 1654 C C . ALA A 1 212 ? 19.509 -12.219 -25.967 1.00 98.81 212 ALA A C 1
ATOM 1656 O O . ALA A 1 212 ? 20.573 -12.143 -25.354 1.00 98.81 212 ALA A O 1
ATOM 1657 N N . TYR A 1 213 ? 18.935 -13.393 -26.254 1.00 98.81 213 TYR A N 1
ATOM 1658 C CA . TYR A 1 213 ? 19.512 -14.685 -25.878 1.00 98.81 213 TYR A CA 1
ATOM 1659 C C . TYR A 1 213 ? 20.905 -14.862 -26.480 1.00 98.81 213 TYR A C 1
ATOM 1661 O O . TYR A 1 213 ? 21.869 -15.091 -25.752 1.00 98.81 213 TYR A O 1
ATOM 1669 N N . ASN A 1 214 ? 21.040 -14.688 -27.796 1.00 98.56 214 ASN A N 1
ATOM 1670 C CA . ASN A 1 214 ? 22.317 -14.866 -28.487 1.00 98.56 214 ASN A CA 1
ATOM 1671 C C . ASN A 1 214 ? 23.381 -13.861 -28.019 1.00 98.56 214 ASN A C 1
ATOM 1673 O O . ASN A 1 214 ? 24.562 -14.198 -27.953 1.00 98.56 214 ASN A O 1
ATOM 1677 N N . LYS A 1 215 ? 22.967 -12.637 -27.668 1.00 98.38 215 LYS A N 1
ATOM 1678 C CA . LYS A 1 215 ? 23.854 -11.585 -27.166 1.00 98.38 215 LYS A CA 1
ATOM 1679 C C . LYS A 1 215 ? 24.350 -11.858 -25.745 1.00 98.38 215 LYS A C 1
ATOM 1681 O O . LYS A 1 215 ? 25.511 -11.584 -25.452 1.00 98.38 215 LYS A O 1
ATOM 1686 N N . LEU A 1 216 ? 23.476 -12.356 -24.868 1.00 98.69 216 LEU A N 1
ATOM 1687 C CA . LEU A 1 216 ? 23.744 -12.487 -23.432 1.00 98.69 216 LEU A CA 1
ATOM 1688 C C . LEU A 1 216 ? 24.271 -13.868 -23.029 1.00 98.69 216 LEU A C 1
ATOM 1690 O O . LEU A 1 216 ? 25.050 -13.962 -22.084 1.00 98.69 216 LEU A O 1
ATOM 1694 N N . LYS A 1 217 ? 23.901 -14.936 -23.746 1.00 98.50 217 LYS A N 1
ATOM 1695 C CA . LYS A 1 217 ? 24.321 -16.316 -23.445 1.00 98.50 217 LYS A CA 1
ATOM 1696 C C . LYS A 1 217 ? 25.841 -16.518 -23.339 1.00 98.50 217 LYS A C 1
ATOM 1698 O O . LYS A 1 217 ? 26.243 -17.303 -22.481 1.00 98.50 217 LYS A O 1
ATOM 1703 N N . PRO A 1 218 ? 26.691 -15.848 -24.143 1.00 98.44 218 PRO A N 1
ATOM 1704 C CA . PRO A 1 218 ? 28.144 -15.991 -24.034 1.00 98.44 218 PRO A CA 1
ATOM 1705 C C . PRO A 1 218 ? 28.781 -15.257 -22.843 1.00 98.44 218 PRO A C 1
ATOM 1707 O O . PRO A 1 218 ? 29.981 -15.411 -22.627 1.00 98.44 218 PRO A O 1
ATOM 1710 N N . LEU A 1 219 ? 28.037 -14.413 -22.118 1.00 98.31 219 LEU A N 1
ATOM 1711 C CA . LEU A 1 219 ? 28.595 -13.591 -21.044 1.00 98.31 219 LEU A CA 1
ATOM 1712 C C . LEU A 1 219 ? 28.830 -14.419 -19.777 1.00 98.31 219 LEU A C 1
ATOM 1714 O O . LEU A 1 219 ? 27.986 -15.219 -19.376 1.00 98.31 219 LEU A O 1
ATOM 1718 N N . ASP A 1 220 ? 29.966 -14.186 -19.119 1.00 97.69 220 ASP A N 1
ATOM 1719 C CA . ASP A 1 220 ? 30.252 -14.792 -17.822 1.00 97.69 220 ASP A CA 1
ATOM 1720 C C . ASP A 1 220 ? 29.480 -14.118 -16.675 1.00 97.69 220 ASP A C 1
ATOM 1722 O O . ASP A 1 220 ? 28.939 -13.013 -16.795 1.00 97.69 220 ASP A O 1
ATOM 1726 N N . GLU A 1 221 ? 29.465 -14.785 -15.523 1.00 97.19 221 GLU A N 1
ATOM 1727 C CA . GLU A 1 221 ? 28.766 -14.323 -14.324 1.00 97.19 221 GLU A CA 1
ATOM 1728 C C . GLU A 1 221 ? 29.256 -12.952 -13.834 1.00 97.19 221 GLU A C 1
ATOM 1730 O O . GLU A 1 221 ? 28.471 -12.123 -13.370 1.00 97.19 221 GLU A O 1
ATOM 1735 N N . SER A 1 222 ? 30.557 -12.673 -13.965 1.00 97.44 222 SER A N 1
ATOM 1736 C CA . SER A 1 222 ? 31.142 -11.398 -13.537 1.00 97.44 222 SER A CA 1
ATOM 1737 C C . SER A 1 222 ? 30.642 -10.231 -14.393 1.00 97.44 222 SER A C 1
ATOM 1739 O O . SER A 1 222 ? 30.386 -9.130 -13.894 1.00 97.44 222 SER A O 1
ATOM 1741 N N . THR A 1 223 ? 30.466 -10.486 -15.687 1.00 98.00 223 THR A N 1
ATOM 1742 C CA . THR A 1 223 ? 29.963 -9.541 -16.674 1.00 98.00 223 THR A CA 1
ATOM 1743 C C . THR A 1 223 ? 28.464 -9.353 -16.497 1.00 98.00 223 THR A C 1
ATOM 1745 O O . THR A 1 223 ? 28.011 -8.211 -16.432 1.00 98.00 223 THR A O 1
ATOM 1748 N N . ARG A 1 224 ? 27.706 -10.442 -16.299 1.00 97.75 224 ARG A N 1
ATOM 1749 C CA . ARG A 1 224 ? 26.281 -10.393 -15.939 1.00 97.75 224 ARG A CA 1
ATOM 1750 C C . ARG A 1 224 ? 26.057 -9.515 -14.707 1.00 97.75 224 ARG A C 1
ATOM 1752 O O . ARG A 1 224 ? 25.346 -8.517 -14.809 1.00 97.75 224 ARG A O 1
ATOM 1759 N N . LYS A 1 225 ? 26.700 -9.827 -13.571 1.00 96.75 225 LYS A N 1
ATOM 1760 C CA . LYS A 1 225 ? 26.547 -9.066 -12.314 1.00 96.75 225 LYS A CA 1
ATOM 1761 C C . LYS A 1 225 ? 26.887 -7.588 -12.482 1.00 96.75 225 LYS A C 1
ATOM 1763 O O . LYS A 1 225 ? 26.219 -6.734 -11.910 1.00 96.75 225 LYS A O 1
ATOM 1768 N N . ARG A 1 226 ? 27.907 -7.265 -13.280 1.00 96.56 226 ARG A N 1
ATOM 1769 C CA . ARG A 1 226 ? 28.267 -5.875 -13.592 1.00 96.56 226 ARG A CA 1
ATOM 1770 C C . ARG A 1 226 ? 27.187 -5.171 -14.410 1.00 96.56 226 ARG A C 1
ATOM 1772 O O . ARG A 1 226 ? 26.855 -4.030 -14.105 1.00 96.56 226 ARG A O 1
ATOM 1779 N N . MET A 1 227 ? 26.649 -5.845 -15.423 1.00 97.25 227 MET A N 1
ATOM 1780 C CA . MET A 1 227 ? 25.647 -5.301 -16.336 1.00 97.25 227 MET A CA 1
ATOM 1781 C C . MET A 1 227 ? 24.332 -4.980 -15.611 1.00 97.25 227 MET A C 1
ATOM 1783 O O . MET A 1 227 ? 23.826 -3.863 -15.729 1.00 97.25 227 MET A O 1
ATOM 1787 N N . ILE A 1 228 ? 23.819 -5.928 -14.815 1.00 96.12 228 ILE A N 1
ATOM 1788 C CA . ILE A 1 228 ? 22.505 -5.839 -14.146 1.00 96.12 228 ILE A CA 1
ATOM 1789 C C . ILE A 1 228 ? 22.463 -4.854 -12.963 1.00 96.12 228 ILE A C 1
ATOM 1791 O O . ILE A 1 228 ? 21.400 -4.636 -12.379 1.00 96.12 228 ILE A O 1
ATOM 1795 N N . ARG A 1 229 ? 23.601 -4.237 -12.605 1.00 94.31 229 ARG A N 1
ATOM 1796 C CA . ARG A 1 229 ? 23.647 -3.092 -11.676 1.00 94.31 229 ARG A CA 1
ATOM 1797 C C . ARG A 1 229 ? 22.963 -1.858 -12.252 1.00 94.31 229 ARG A C 1
ATOM 1799 O O . ARG A 1 229 ? 22.413 -1.066 -11.496 1.00 94.31 229 ARG A O 1
ATOM 1806 N N . ASN A 1 230 ? 23.020 -1.691 -13.572 1.00 95.31 230 ASN A N 1
ATOM 1807 C CA . ASN A 1 230 ? 22.281 -0.648 -14.266 1.00 95.31 230 ASN A CA 1
ATOM 1808 C C . ASN A 1 230 ? 20.795 -1.023 -14.334 1.00 95.31 230 ASN A C 1
ATOM 1810 O O . ASN A 1 230 ? 20.447 -2.203 -14.385 1.00 95.31 230 ASN A O 1
ATOM 1814 N N . GLU A 1 231 ? 19.918 -0.025 -14.320 1.00 93.94 231 GLU A N 1
ATOM 1815 C CA . GLU A 1 231 ? 18.481 -0.264 -14.330 1.00 93.94 231 GLU A CA 1
ATOM 1816 C C . GLU A 1 231 ? 18.026 -0.993 -15.608 1.00 93.94 231 GLU A C 1
ATOM 1818 O O . GLU A 1 231 ? 18.315 -0.588 -16.735 1.00 93.94 231 GLU A O 1
ATOM 1823 N N . PHE A 1 232 ? 17.253 -2.063 -15.416 1.00 95.88 232 PHE A N 1
ATOM 1824 C CA . PHE A 1 232 ? 16.663 -2.864 -16.490 1.00 95.88 232 PHE A CA 1
ATOM 1825 C C . PHE A 1 232 ? 15.127 -2.933 -16.423 1.00 95.88 232 PHE A C 1
ATOM 1827 O O . PHE A 1 232 ? 14.494 -3.677 -17.173 1.00 95.88 232 PHE A O 1
ATOM 1834 N N . GLY A 1 233 ? 14.503 -2.150 -15.533 1.00 94.38 233 GLY A N 1
ATOM 1835 C CA . GLY A 1 233 ? 13.075 -2.242 -15.231 1.00 94.38 233 GLY A CA 1
ATOM 1836 C C . GLY A 1 233 ? 12.654 -3.678 -14.889 1.00 94.38 233 GLY A C 1
ATOM 1837 O O . GLY A 1 233 ? 13.340 -4.352 -14.131 1.00 94.38 233 GLY A O 1
ATOM 1838 N N . GLY A 1 234 ? 11.542 -4.141 -15.465 1.00 95.12 234 GLY A N 1
ATOM 1839 C CA . GLY A 1 234 ? 11.046 -5.516 -15.370 1.00 95.12 234 GLY A CA 1
ATOM 1840 C C . GLY A 1 234 ? 11.282 -6.325 -16.648 1.00 95.12 234 GLY A C 1
ATOM 1841 O O . GLY A 1 234 ? 10.395 -7.056 -17.068 1.00 95.12 234 GLY A O 1
ATOM 1842 N N . VAL A 1 235 ? 12.434 -6.188 -17.324 1.00 97.69 235 VAL A N 1
ATOM 1843 C CA . VAL A 1 235 ? 12.692 -6.968 -18.558 1.00 97.69 235 VAL A CA 1
ATOM 1844 C C . VAL A 1 235 ? 12.619 -8.483 -18.317 1.00 97.69 235 VAL A C 1
ATOM 1846 O O . VAL A 1 235 ? 12.178 -9.234 -19.182 1.00 97.69 235 VAL A O 1
ATOM 1849 N N . ASN A 1 236 ? 12.999 -8.930 -17.119 1.00 96.75 236 ASN A N 1
ATOM 1850 C CA . ASN A 1 236 ? 12.846 -10.311 -16.672 1.00 96.75 236 ASN A CA 1
ATOM 1851 C C . ASN A 1 236 ? 11.379 -10.750 -16.595 1.00 96.75 236 ASN A C 1
ATOM 1853 O O . ASN A 1 236 ? 11.066 -11.853 -17.035 1.00 96.75 236 ASN A O 1
ATOM 1857 N N . GLU A 1 237 ? 10.472 -9.893 -16.120 1.00 97.88 237 GLU A N 1
ATOM 1858 C CA . GLU A 1 237 ? 9.029 -10.153 -16.184 1.00 97.88 237 GLU A CA 1
ATOM 1859 C C . GLU A 1 237 ? 8.579 -10.348 -17.642 1.00 97.88 237 GLU A C 1
ATOM 1861 O 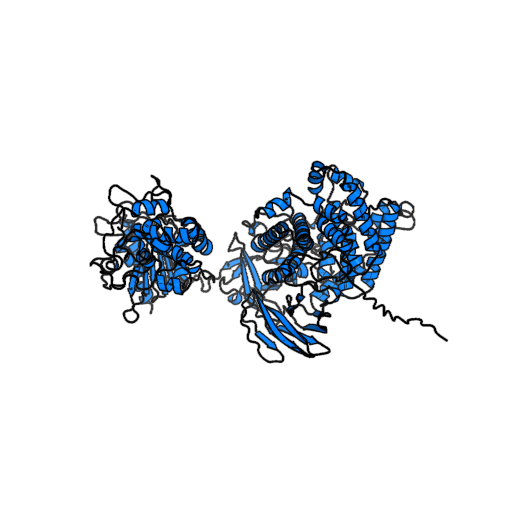O . GLU A 1 237 ? 7.916 -11.337 -17.959 1.00 97.88 237 GLU A O 1
ATOM 1866 N N . SER A 1 238 ? 8.996 -9.465 -18.559 1.00 98.25 238 SER A N 1
ATOM 1867 C CA . SER A 1 238 ? 8.677 -9.609 -19.987 1.00 98.25 238 SER A CA 1
ATOM 1868 C C . SER A 1 238 ? 9.201 -10.922 -20.575 1.00 98.25 238 SER A C 1
ATOM 1870 O O . SER A 1 238 ? 8.533 -11.525 -21.413 1.00 98.25 238 SER A O 1
ATOM 1872 N N . PHE A 1 239 ? 10.371 -11.395 -20.139 1.00 98.69 239 PHE A N 1
ATOM 1873 C CA . PHE A 1 239 ? 10.923 -12.676 -20.579 1.00 98.69 239 PHE A CA 1
ATOM 1874 C C . PHE A 1 239 ? 10.167 -13.880 -20.011 1.00 98.69 239 PHE A C 1
ATOM 1876 O O . PHE A 1 239 ? 9.900 -14.815 -20.766 1.00 98.69 239 PHE A O 1
ATOM 1883 N N . TYR A 1 240 ? 9.727 -13.843 -18.748 1.00 98.38 240 TYR A N 1
ATOM 1884 C CA . TYR A 1 240 ? 8.803 -14.853 -18.218 1.00 98.38 240 TYR A CA 1
ATOM 1885 C C . TYR A 1 240 ? 7.472 -14.860 -18.977 1.00 98.38 240 TYR A C 1
ATOM 1887 O O . TYR A 1 240 ? 6.929 -15.923 -19.274 1.00 98.38 240 TYR A O 1
ATOM 1895 N N . ASN A 1 241 ? 6.963 -13.689 -19.355 1.00 97.81 241 ASN A N 1
ATOM 1896 C CA . ASN A 1 241 ? 5.745 -13.578 -20.153 1.00 97.81 241 ASN A CA 1
ATOM 1897 C C . ASN A 1 241 ? 5.944 -14.134 -21.569 1.00 97.81 241 ASN A C 1
ATOM 1899 O O . ASN A 1 241 ? 5.118 -14.910 -22.047 1.00 97.81 241 ASN A O 1
ATOM 1903 N N . LEU A 1 242 ? 7.068 -13.828 -22.222 1.00 98.00 242 LEU A N 1
ATOM 1904 C CA . LEU A 1 242 ? 7.398 -14.394 -23.530 1.00 98.00 242 LEU A CA 1
ATOM 1905 C C . LEU A 1 242 ? 7.603 -15.915 -23.461 1.00 98.00 242 LEU A C 1
ATOM 1907 O O . LEU A 1 242 ? 7.152 -16.636 -24.354 1.00 98.00 242 LEU A O 1
ATOM 1911 N N . TYR A 1 243 ? 8.217 -16.421 -22.388 1.00 98.38 243 TYR A N 1
ATOM 1912 C CA . TYR A 1 243 ? 8.292 -17.853 -22.097 1.00 98.38 243 TYR A CA 1
ATOM 1913 C C . TYR A 1 243 ? 6.895 -18.467 -21.954 1.00 98.38 243 TYR A C 1
ATOM 1915 O O . TYR A 1 243 ? 6.610 -19.481 -22.590 1.00 98.38 243 TYR A O 1
ATOM 1923 N N . ALA A 1 244 ? 5.996 -17.827 -21.202 1.00 97.31 244 ALA A N 1
ATOM 1924 C CA . ALA A 1 244 ? 4.629 -18.305 -21.028 1.00 97.31 244 ALA A CA 1
ATOM 1925 C C . ALA A 1 244 ? 3.874 -18.419 -22.362 1.00 97.31 244 ALA A C 1
ATOM 1927 O O . ALA A 1 244 ? 3.231 -19.438 -22.631 1.00 97.31 244 ALA A O 1
ATOM 1928 N N . ILE A 1 245 ? 4.020 -17.420 -23.235 1.00 97.25 245 ILE A N 1
ATOM 1929 C CA . ILE A 1 245 ? 3.393 -17.379 -24.565 1.00 97.25 245 ILE A CA 1
ATOM 1930 C C . ILE A 1 245 ? 3.968 -18.453 -25.493 1.00 97.25 245 ILE A C 1
ATOM 1932 O O . ILE A 1 245 ? 3.236 -19.168 -26.175 1.00 97.25 245 ILE A O 1
ATOM 1936 N N . THR A 1 246 ? 5.293 -18.569 -25.557 1.00 97.81 246 THR A N 1
ATOM 1937 C CA . THR A 1 246 ? 5.975 -19.341 -26.611 1.00 97.81 246 THR A CA 1
ATOM 1938 C C . THR A 1 246 ? 6.331 -20.765 -26.203 1.00 97.81 246 THR A C 1
ATOM 1940 O O . THR A 1 246 ? 6.504 -21.614 -27.084 1.00 97.81 246 THR A O 1
ATOM 1943 N N . GLY A 1 247 ? 6.426 -21.034 -24.900 1.00 97.19 247 GLY A N 1
ATOM 1944 C CA . GLY A 1 247 ? 6.943 -22.273 -24.323 1.00 97.19 247 GLY A CA 1
ATOM 1945 C C . GLY A 1 247 ? 8.449 -22.475 -24.506 1.00 97.19 247 GLY A C 1
ATOM 1946 O O . GLY A 1 247 ? 8.932 -23.566 -24.220 1.00 97.19 247 GLY A O 1
ATOM 1947 N N . ASP A 1 248 ? 9.177 -21.471 -25.003 1.00 98.25 248 ASP A N 1
ATOM 1948 C CA . ASP A 1 248 ? 10.601 -21.575 -25.316 1.00 98.25 248 ASP A CA 1
ATOM 1949 C C . ASP A 1 248 ? 11.470 -21.269 -24.088 1.00 98.25 248 ASP A C 1
ATOM 1951 O O . ASP A 1 248 ? 11.530 -20.136 -23.602 1.00 98.25 248 ASP A O 1
ATOM 1955 N N . GLU A 1 249 ? 12.168 -22.290 -23.594 1.00 98.12 249 GLU A N 1
ATOM 1956 C CA . GLU A 1 249 ? 13.001 -22.233 -22.386 1.00 98.12 249 GLU A CA 1
ATOM 1957 C C . GLU A 1 249 ? 14.165 -21.233 -22.494 1.00 98.12 249 GLU A C 1
ATOM 1959 O O . GLU A 1 249 ? 14.691 -20.785 -21.475 1.00 98.12 249 GLU A O 1
ATOM 1964 N N . ARG A 1 250 ? 14.541 -20.795 -23.706 1.00 98.56 250 ARG A N 1
ATOM 1965 C CA . ARG A 1 250 ? 15.528 -19.716 -23.888 1.00 98.56 250 ARG A CA 1
ATOM 1966 C C . ARG A 1 250 ? 15.070 -18.410 -23.243 1.00 98.56 250 ARG A C 1
ATOM 1968 O O . ARG A 1 250 ? 15.904 -17.662 -22.734 1.00 98.56 250 ARG A O 1
ATOM 1975 N N . TYR A 1 251 ? 13.766 -18.134 -23.237 1.00 98.69 251 TYR A N 1
ATOM 1976 C CA . TYR A 1 251 ? 13.221 -16.927 -22.615 1.00 98.69 251 TYR A CA 1
ATOM 1977 C C . TYR A 1 251 ? 13.090 -17.070 -21.098 1.00 98.69 251 TYR A C 1
ATOM 1979 O O . TYR A 1 251 ? 13.313 -16.094 -20.389 1.00 98.69 251 TYR A O 1
ATOM 1987 N N . GLN A 1 252 ? 12.852 -18.280 -20.581 1.00 98.19 252 GLN A N 1
ATOM 1988 C CA . GLN A 1 252 ? 12.987 -18.537 -19.145 1.00 98.19 252 GLN A CA 1
ATOM 1989 C C . GLN A 1 252 ? 14.431 -18.272 -18.691 1.00 98.19 252 GLN A C 1
ATOM 1991 O O . GLN A 1 252 ? 14.652 -17.523 -17.745 1.00 98.19 252 GLN A O 1
ATOM 1996 N N . TRP A 1 253 ? 15.417 -18.791 -19.432 1.00 98.69 253 TRP A N 1
ATOM 1997 C CA . TRP A 1 253 ? 16.830 -18.532 -19.150 1.00 98.69 253 TRP A CA 1
ATOM 1998 C C . TRP A 1 253 ? 17.164 -17.031 -19.166 1.00 98.69 253 TRP A C 1
ATOM 2000 O O . TRP A 1 253 ? 17.930 -16.559 -18.329 1.00 98.69 253 TRP A O 1
ATOM 2010 N N . LEU A 1 254 ? 16.586 -16.257 -20.094 1.00 98.81 254 LEU A N 1
ATOM 2011 C CA . LEU A 1 254 ? 16.749 -14.800 -20.106 1.00 98.81 254 LEU A CA 1
ATOM 2012 C C . LEU A 1 254 ? 16.141 -14.132 -18.870 1.00 98.81 254 LEU A C 1
ATOM 2014 O O . LEU A 1 254 ? 16.750 -13.214 -18.325 1.00 98.81 254 LEU A O 1
ATOM 2018 N N . ALA A 1 255 ? 14.968 -14.573 -18.417 1.00 98.31 255 ALA A N 1
ATOM 2019 C CA . ALA A 1 255 ? 14.360 -14.046 -17.201 1.00 98.31 255 ALA A CA 1
ATOM 2020 C C . ALA A 1 255 ? 15.266 -14.280 -15.979 1.00 98.31 255 ALA A C 1
ATOM 2022 O O . ALA A 1 255 ? 15.555 -13.343 -15.232 1.00 98.31 255 ALA A O 1
ATOM 2023 N N . GLU A 1 256 ? 15.803 -15.496 -15.850 1.00 98.12 256 GLU A N 1
ATOM 2024 C CA . GLU A 1 256 ? 16.745 -15.895 -14.797 1.00 98.12 256 GLU A CA 1
ATOM 2025 C C . GLU A 1 256 ? 18.090 -15.152 -14.895 1.00 98.12 256 GLU A C 1
ATOM 2027 O O . GLU A 1 256 ? 18.671 -14.771 -13.880 1.00 98.12 256 GLU A O 1
ATOM 2032 N N . PHE A 1 257 ? 18.578 -14.860 -16.106 1.00 98.56 257 PHE A N 1
ATOM 2033 C CA . PHE A 1 257 ? 19.803 -14.076 -16.313 1.00 98.56 257 PHE A CA 1
ATOM 2034 C C . PHE A 1 257 ? 19.714 -12.677 -15.676 1.00 98.56 257 PHE A C 1
ATOM 2036 O O . PHE A 1 257 ? 20.703 -12.155 -15.155 1.00 98.56 257 PHE A O 1
ATOM 2043 N N . PHE A 1 258 ? 18.525 -12.075 -15.678 1.00 98.12 258 PHE A N 1
ATOM 2044 C CA . PHE A 1 258 ? 18.266 -10.766 -15.074 1.00 98.12 258 PHE A CA 1
ATOM 2045 C C . PHE A 1 258 ? 17.889 -10.831 -13.585 1.00 98.12 258 PHE A C 1
ATOM 2047 O O . PHE A 1 258 ? 17.605 -9.792 -12.985 1.00 98.12 258 PHE A O 1
ATOM 2054 N N . TYR A 1 259 ? 17.949 -12.007 -12.951 1.00 96.75 259 TYR A N 1
ATOM 2055 C CA . TYR A 1 259 ? 17.839 -12.121 -11.499 1.00 96.75 259 TYR A CA 1
ATOM 2056 C C . TYR A 1 259 ? 18.962 -11.318 -10.821 1.00 96.75 259 TYR A C 1
ATOM 2058 O O . TYR A 1 259 ? 20.152 -11.582 -11.024 1.00 96.75 259 TYR A O 1
ATOM 2066 N N . HIS A 1 260 ? 18.605 -10.306 -10.028 1.00 94.62 260 HIS A N 1
ATOM 2067 C CA . HIS A 1 260 ? 19.563 -9.387 -9.410 1.00 94.62 260 HIS A CA 1
ATOM 2068 C C . HIS A 1 260 ? 19.830 -9.789 -7.959 1.00 94.62 260 HIS A C 1
ATOM 2070 O O . HIS A 1 260 ? 19.235 -9.230 -7.040 1.00 94.62 260 HIS A O 1
ATOM 2076 N N . ASN A 1 261 ? 20.775 -10.713 -7.771 1.00 92.44 261 ASN A N 1
ATOM 2077 C CA . ASN A 1 261 ? 21.186 -11.260 -6.471 1.00 92.44 261 ASN A CA 1
ATOM 2078 C C . ASN A 1 261 ? 21.331 -10.200 -5.367 1.00 92.44 261 ASN A C 1
ATOM 2080 O O . ASN A 1 261 ? 20.608 -10.246 -4.380 1.00 92.44 261 ASN A O 1
ATOM 2084 N N . ASP A 1 262 ? 22.173 -9.182 -5.579 1.00 89.69 262 ASP A N 1
ATOM 2085 C CA . ASP A 1 262 ? 22.480 -8.141 -4.580 1.00 89.69 262 ASP A CA 1
ATOM 2086 C C . ASP A 1 262 ? 21.247 -7.331 -4.110 1.00 89.69 262 ASP A C 1
ATOM 2088 O O . ASP A 1 262 ? 21.299 -6.644 -3.089 1.00 89.69 262 ASP A O 1
ATOM 2092 N N . VAL A 1 263 ? 20.143 -7.379 -4.863 1.00 88.88 263 VAL A N 1
ATOM 2093 C CA . VAL A 1 263 ? 18.891 -6.666 -4.573 1.00 88.88 263 VAL A CA 1
ATOM 2094 C C . VAL A 1 263 ? 17.808 -7.613 -4.057 1.00 88.88 263 VAL A C 1
ATOM 2096 O O . VAL A 1 263 ? 17.086 -7.241 -3.139 1.00 88.88 263 VAL A O 1
ATOM 2099 N N . ILE A 1 264 ? 17.694 -8.817 -4.623 1.00 93.38 264 ILE A N 1
ATOM 2100 C CA . ILE A 1 264 ? 16.602 -9.756 -4.330 1.00 93.38 264 ILE A CA 1
ATOM 2101 C C . ILE A 1 264 ? 16.948 -10.730 -3.199 1.00 93.38 264 ILE A C 1
ATOM 2103 O O . ILE A 1 264 ? 16.078 -11.031 -2.386 1.00 93.38 264 ILE A O 1
ATOM 2107 N N . ASP A 1 265 ? 18.201 -11.176 -3.079 1.00 93.81 265 ASP A N 1
ATOM 2108 C CA . ASP A 1 265 ? 18.604 -12.135 -2.037 1.00 93.81 265 ASP A CA 1
ATOM 2109 C C . ASP A 1 265 ? 18.341 -11.607 -0.604 1.00 93.81 265 ASP A C 1
ATOM 2111 O O . ASP A 1 265 ? 17.808 -12.367 0.205 1.00 93.81 265 ASP A O 1
ATOM 2115 N N . PRO A 1 266 ? 18.553 -10.311 -0.275 1.00 92.25 266 PRO A N 1
ATOM 2116 C CA . PRO A 1 266 ? 18.148 -9.764 1.025 1.00 92.25 266 PRO A CA 1
ATOM 2117 C C . PRO A 1 266 ? 16.648 -9.906 1.337 1.00 92.25 266 PRO A C 1
ATOM 2119 O O . PRO A 1 266 ? 16.280 -10.098 2.493 1.00 92.25 266 PRO A O 1
ATOM 2122 N N . LEU A 1 267 ? 15.777 -9.844 0.323 1.00 90.94 267 LEU A N 1
ATOM 2123 C CA . LEU A 1 267 ? 14.339 -10.063 0.507 1.00 90.94 267 LEU A CA 1
ATOM 2124 C C . LEU A 1 267 ? 14.001 -11.541 0.702 1.00 90.94 267 LEU A C 1
ATOM 2126 O O . LEU A 1 267 ? 13.087 -11.856 1.460 1.00 90.94 267 LEU A O 1
ATOM 2130 N N . LYS A 1 268 ? 14.745 -12.455 0.061 1.00 90.44 268 LYS A N 1
ATOM 2131 C CA . LYS A 1 268 ? 14.624 -13.903 0.321 1.00 90.44 268 LYS A CA 1
ATOM 2132 C C . LYS A 1 268 ? 14.956 -14.238 1.771 1.00 90.44 268 LYS A C 1
ATOM 2134 O O . LYS A 1 268 ? 14.306 -15.085 2.374 1.00 90.44 268 LYS A O 1
ATOM 2139 N N . GLU A 1 269 ? 15.920 -13.520 2.336 1.00 91.75 269 GLU A N 1
ATOM 2140 C CA . GLU A 1 269 ? 16.298 -13.576 3.751 1.00 91.75 269 GLU A CA 1
ATOM 2141 C C . GLU A 1 269 ? 15.326 -12.812 4.676 1.00 91.75 269 GLU A C 1
ATOM 2143 O O . GLU A 1 269 ? 15.567 -12.754 5.879 1.00 91.75 269 GLU A O 1
ATOM 2148 N N . GLN A 1 270 ? 14.247 -12.224 4.137 1.00 90.31 270 GLN A N 1
ATOM 2149 C CA . GLN A 1 270 ? 13.250 -11.420 4.860 1.00 90.31 270 GLN A CA 1
ATOM 2150 C C . GLN A 1 270 ? 13.859 -10.248 5.644 1.00 90.31 270 GLN A C 1
ATOM 2152 O O . GLN A 1 270 ? 13.462 -9.942 6.770 1.00 90.31 270 GLN A O 1
ATOM 2157 N N . ARG A 1 271 ? 14.852 -9.575 5.049 1.00 90.69 271 ARG A N 1
ATOM 2158 C CA . ARG A 1 271 ? 15.451 -8.366 5.622 1.00 90.69 271 ARG A CA 1
ATOM 2159 C C . ARG A 1 271 ? 14.738 -7.113 5.128 1.00 90.69 271 ARG A C 1
ATOM 2161 O O . ARG A 1 271 ? 14.714 -6.837 3.933 1.00 90.69 271 ARG A O 1
ATOM 2168 N N . ASP A 1 272 ? 14.251 -6.318 6.077 1.00 82.25 272 ASP A N 1
ATOM 2169 C CA . ASP A 1 272 ? 13.505 -5.065 5.857 1.00 82.25 272 ASP A CA 1
ATOM 2170 C C . ASP A 1 272 ? 14.407 -3.853 5.518 1.00 82.25 272 ASP A C 1
ATOM 2172 O O . ASP A 1 272 ? 13.981 -2.704 5.521 1.00 82.25 272 ASP A O 1
ATOM 2176 N N . ASP A 1 273 ? 15.694 -4.083 5.235 1.00 81.19 273 ASP A N 1
ATOM 2177 C CA . ASP A 1 273 ? 16.640 -3.022 4.875 1.00 81.19 273 ASP A CA 1
ATOM 2178 C C . ASP A 1 273 ? 16.713 -2.840 3.351 1.00 81.19 273 ASP A C 1
ATOM 2180 O O . ASP A 1 273 ? 17.553 -3.414 2.645 1.00 81.19 273 ASP A O 1
ATOM 2184 N N . LEU A 1 274 ? 15.816 -2.002 2.830 1.00 87.19 274 LEU A N 1
ATOM 2185 C CA . LEU A 1 274 ? 15.811 -1.612 1.417 1.00 87.19 274 LEU A CA 1
ATOM 2186 C C . LEU A 1 274 ? 16.943 -0.612 1.083 1.00 87.19 274 LEU A C 1
ATOM 2188 O O . LEU A 1 274 ? 17.325 -0.465 -0.090 1.00 87.19 274 LEU A O 1
ATOM 2192 N N . GLY A 1 275 ? 17.567 -0.010 2.102 1.00 84.81 275 GLY A N 1
ATOM 2193 C CA . GLY A 1 275 ? 18.616 1.001 1.996 1.00 84.81 275 GLY A CA 1
ATOM 2194 C C . GLY A 1 275 ? 18.127 2.301 1.353 1.00 84.81 275 GLY A C 1
ATOM 2195 O O . GLY A 1 275 ? 16.983 2.703 1.517 1.00 84.81 275 GLY A O 1
ATOM 2196 N N . THR A 1 276 ? 18.997 2.949 0.577 1.00 89.12 276 THR A N 1
ATOM 2197 C CA . THR A 1 276 ? 18.691 4.173 -0.191 1.00 89.12 276 THR A CA 1
ATOM 2198 C C . THR A 1 276 ? 18.604 3.905 -1.693 1.00 89.12 276 THR A C 1
ATOM 2200 O O . THR A 1 276 ? 18.939 4.759 -2.509 1.00 89.12 276 THR A O 1
ATOM 2203 N N . LYS A 1 277 ? 18.227 2.684 -2.092 1.00 89.25 277 LYS A N 1
ATOM 2204 C CA . LYS A 1 277 ? 18.146 2.299 -3.511 1.00 89.25 277 LYS A CA 1
ATOM 2205 C C . LYS A 1 277 ? 16.994 3.041 -4.202 1.00 89.25 277 LYS A C 1
ATOM 2207 O O . LYS A 1 277 ? 16.016 3.410 -3.557 1.00 89.25 277 LYS A O 1
ATOM 2212 N N . HIS A 1 278 ? 17.084 3.214 -5.520 1.00 92.31 278 HIS A N 1
ATOM 2213 C CA . HIS A 1 278 ? 15.987 3.767 -6.315 1.00 92.31 278 HIS A CA 1
ATOM 2214 C C . HIS A 1 278 ? 14.774 2.820 -6.266 1.00 92.31 278 HIS A C 1
ATOM 2216 O O . HIS A 1 278 ? 14.858 1.656 -6.670 1.00 92.31 278 HIS A O 1
ATOM 2222 N N . THR A 1 279 ? 13.645 3.322 -5.767 1.00 93.31 279 THR A N 1
ATOM 2223 C CA . THR A 1 279 ? 12.441 2.545 -5.445 1.00 93.31 279 THR A CA 1
ATOM 2224 C C . THR A 1 279 ? 11.803 1.926 -6.688 1.00 93.31 279 THR A C 1
ATOM 2226 O O . THR A 1 279 ? 11.592 0.714 -6.733 1.00 93.31 279 THR A O 1
ATOM 2229 N N . ASN A 1 280 ? 11.565 2.712 -7.743 1.00 93.44 280 ASN A N 1
ATOM 2230 C CA . ASN A 1 280 ? 10.956 2.198 -8.971 1.00 93.44 280 ASN A CA 1
ATOM 2231 C C . ASN A 1 280 ? 11.867 1.257 -9.780 1.00 93.44 280 ASN A C 1
ATOM 2233 O O . ASN A 1 280 ? 11.365 0.409 -10.508 1.00 93.44 280 ASN A O 1
ATOM 2237 N N . THR A 1 281 ? 13.193 1.321 -9.624 1.00 89.94 281 THR A N 1
ATOM 2238 C CA . THR A 1 281 ? 14.090 0.278 -10.157 1.00 89.94 281 THR A CA 1
ATOM 2239 C C . THR A 1 281 ? 13.923 -1.051 -9.405 1.00 89.94 281 THR A C 1
ATOM 2241 O O . THR A 1 281 ? 14.205 -2.117 -9.952 1.00 89.94 281 THR A O 1
ATOM 2244 N N . PHE A 1 282 ? 13.507 -1.008 -8.137 1.00 90.62 282 PHE A N 1
ATOM 2245 C CA . PHE A 1 282 ? 13.401 -2.177 -7.269 1.00 90.62 282 PHE A CA 1
ATOM 2246 C C . PHE A 1 282 ? 12.107 -2.965 -7.530 1.00 90.62 282 PHE A C 1
ATOM 2248 O O . PHE A 1 282 ? 12.174 -4.160 -7.815 1.00 90.62 282 PHE A O 1
ATOM 2255 N N . ILE A 1 283 ? 10.942 -2.308 -7.482 1.00 95.38 283 ILE A N 1
ATOM 2256 C CA . ILE A 1 283 ? 9.622 -2.973 -7.513 1.00 95.38 283 ILE A CA 1
ATOM 2257 C C . ILE A 1 283 ? 9.432 -3.897 -8.741 1.00 95.38 283 ILE A C 1
ATOM 2259 O O . ILE A 1 283 ? 9.004 -5.038 -8.557 1.00 95.38 283 ILE A O 1
ATOM 2263 N N . PRO A 1 284 ? 9.795 -3.509 -9.985 1.00 95.69 284 PRO A N 1
ATOM 2264 C CA . PRO A 1 284 ? 9.651 -4.376 -11.156 1.00 95.69 284 PRO A CA 1
ATOM 2265 C C . PRO A 1 284 ? 10.477 -5.661 -11.109 1.00 95.69 284 PRO A C 1
ATOM 2267 O O . PRO A 1 284 ? 10.117 -6.643 -11.750 1.00 95.69 284 PRO A O 1
ATOM 2270 N N . LYS A 1 285 ? 11.563 -5.687 -10.332 1.00 95.06 285 LYS A N 1
ATOM 2271 C CA . LYS A 1 285 ? 12.335 -6.916 -10.130 1.00 95.06 285 LYS A CA 1
ATOM 2272 C C . LYS A 1 285 ? 11.538 -7.919 -9.296 1.00 95.06 285 LYS A C 1
ATOM 2274 O O . LYS A 1 285 ? 11.573 -9.103 -9.597 1.00 95.06 285 LYS A O 1
ATOM 2279 N N . VAL A 1 286 ? 10.770 -7.440 -8.315 1.00 97.19 286 VAL A N 1
ATOM 2280 C CA . VAL A 1 286 ? 9.871 -8.268 -7.493 1.00 97.19 286 VAL A CA 1
ATOM 2281 C C . VAL A 1 286 ? 8.648 -8.736 -8.291 1.00 97.19 286 VAL A C 1
ATOM 2283 O O . VAL A 1 286 ? 8.183 -9.851 -8.074 1.00 97.19 286 VAL A O 1
ATOM 2286 N N . LEU A 1 287 ? 8.159 -7.947 -9.260 1.00 97.19 287 LEU A N 1
ATOM 2287 C CA . LEU A 1 287 ? 7.124 -8.403 -10.207 1.00 97.19 287 LEU A CA 1
ATOM 2288 C C . LEU A 1 287 ? 7.570 -9.642 -10.992 1.00 97.19 287 LEU A C 1
ATOM 2290 O O . LEU A 1 287 ? 6.789 -10.570 -11.189 1.00 97.19 287 LEU A O 1
ATOM 2294 N N . ALA A 1 288 ? 8.836 -9.693 -11.405 1.00 97.19 288 ALA A N 1
ATOM 2295 C CA . ALA A 1 288 ? 9.363 -10.865 -12.090 1.00 97.19 288 ALA A CA 1
ATOM 2296 C C . ALA A 1 288 ? 9.425 -12.103 -11.186 1.00 97.19 288 ALA A C 1
ATOM 2298 O O . ALA A 1 288 ? 9.141 -13.197 -11.661 1.00 97.19 288 ALA A O 1
ATOM 2299 N N . GLU A 1 289 ? 9.729 -11.943 -9.895 1.00 97.94 289 GLU A N 1
ATOM 2300 C CA . GLU A 1 289 ? 9.672 -13.049 -8.927 1.00 97.94 289 GLU A CA 1
ATOM 2301 C C . GLU A 1 289 ? 8.227 -13.509 -8.692 1.00 97.94 289 GLU A C 1
ATOM 2303 O O . GLU A 1 289 ? 7.954 -14.708 -8.671 1.00 97.94 289 GLU A O 1
ATOM 2308 N N . ALA A 1 290 ? 7.267 -12.580 -8.639 1.00 98.06 290 ALA A N 1
ATOM 2309 C CA . ALA A 1 290 ? 5.851 -12.934 -8.591 1.00 98.06 290 ALA A CA 1
ATOM 2310 C C . ALA A 1 290 ? 5.456 -13.798 -9.800 1.00 98.06 290 ALA A C 1
ATOM 2312 O O . ALA A 1 290 ? 4.821 -14.846 -9.653 1.00 98.06 290 ALA A O 1
ATOM 2313 N N . ARG A 1 291 ? 5.911 -13.406 -10.994 1.00 97.06 291 ARG A N 1
ATOM 2314 C CA . ARG A 1 291 ? 5.671 -14.168 -12.218 1.00 97.06 291 ARG A CA 1
ATOM 2315 C C . ARG A 1 291 ? 6.414 -15.506 -12.247 1.00 97.06 291 ARG A C 1
ATOM 2317 O O . ARG A 1 291 ? 5.866 -16.487 -12.747 1.00 97.06 291 ARG A O 1
ATOM 2324 N N . ASN A 1 292 ? 7.625 -15.566 -11.693 1.00 97.69 292 ASN A N 1
ATOM 2325 C CA . ASN A 1 292 ? 8.371 -16.809 -11.529 1.00 97.69 292 ASN A CA 1
ATOM 2326 C C . ASN A 1 292 ? 7.574 -17.803 -10.677 1.00 97.69 292 ASN A C 1
ATOM 2328 O O . ASN A 1 292 ? 7.294 -18.902 -11.148 1.00 97.69 292 ASN A O 1
ATOM 2332 N N . TYR A 1 293 ? 7.128 -17.395 -9.483 1.00 98.25 293 TYR A N 1
ATOM 2333 C CA . TYR A 1 293 ? 6.310 -18.240 -8.609 1.00 98.25 293 TYR A CA 1
ATOM 2334 C C . TYR A 1 293 ? 5.088 -18.799 -9.344 1.00 98.25 293 TYR A C 1
ATOM 2336 O O . TYR A 1 293 ? 4.835 -20.000 -9.291 1.00 98.25 293 TYR A O 1
ATOM 2344 N N . GLU A 1 294 ? 4.365 -17.961 -10.087 1.00 97.31 294 GLU A N 1
ATOM 2345 C CA . GLU A 1 294 ? 3.185 -18.395 -10.838 1.00 97.31 294 GLU A CA 1
ATOM 2346 C C . GLU A 1 294 ? 3.482 -19.482 -11.874 1.00 97.31 294 GLU A C 1
ATOM 2348 O O . GLU A 1 294 ? 2.664 -20.384 -12.063 1.00 97.31 294 GLU A O 1
ATOM 2353 N N . LEU A 1 295 ? 4.633 -19.412 -12.544 1.00 96.50 295 LEU A N 1
ATOM 2354 C CA . LEU A 1 295 ? 5.011 -20.348 -13.602 1.00 96.50 295 LEU A CA 1
ATOM 2355 C C . LEU A 1 295 ? 5.704 -21.610 -13.069 1.00 96.50 295 LEU A C 1
ATOM 2357 O O . LEU A 1 295 ? 5.544 -22.678 -13.666 1.00 96.50 295 LEU A O 1
ATOM 2361 N N . THR A 1 296 ? 6.448 -21.512 -11.965 1.00 96.00 296 THR A N 1
ATOM 2362 C CA . THR A 1 296 ? 7.368 -22.566 -11.495 1.00 96.00 296 THR A CA 1
ATOM 2363 C C . THR A 1 296 ? 7.050 -23.121 -10.104 1.00 96.00 296 THR A C 1
ATOM 2365 O O . THR A 1 296 ? 7.630 -24.132 -9.717 1.00 96.00 296 THR A O 1
ATOM 2368 N N . GLN A 1 297 ? 6.125 -22.504 -9.362 1.00 96.38 297 GLN A N 1
ATOM 2369 C CA . GLN A 1 297 ? 5.865 -22.756 -7.937 1.00 96.38 297 GLN A CA 1
ATOM 2370 C C . GLN A 1 297 ? 7.073 -22.505 -7.015 1.00 96.38 297 GLN A C 1
ATOM 2372 O O . GLN A 1 297 ? 7.161 -23.090 -5.932 1.00 96.38 297 GLN A O 1
ATOM 2377 N N . ASP A 1 298 ? 8.001 -21.628 -7.407 1.00 96.88 298 ASP A N 1
ATOM 2378 C CA . ASP A 1 298 ? 9.140 -21.258 -6.565 1.00 96.88 298 ASP A CA 1
ATOM 2379 C C . ASP A 1 298 ? 8.685 -20.561 -5.266 1.00 96.88 298 ASP A C 1
ATOM 2381 O O . ASP A 1 298 ? 8.256 -19.405 -5.251 1.00 96.88 298 ASP A O 1
ATOM 2385 N N . ASN A 1 299 ? 8.745 -21.287 -4.147 1.00 95.81 299 ASN A N 1
ATOM 2386 C CA . ASN A 1 299 ? 8.229 -20.802 -2.865 1.00 95.81 299 ASN A CA 1
ATOM 2387 C C . ASN A 1 299 ? 9.068 -19.667 -2.265 1.00 95.81 299 ASN A C 1
ATOM 2389 O O . ASN A 1 299 ? 8.542 -18.906 -1.452 1.00 95.81 299 ASN A O 1
ATOM 2393 N N . ASP A 1 300 ? 10.337 -19.535 -2.646 1.00 96.00 300 ASP A N 1
ATOM 2394 C CA . ASP A 1 300 ? 11.169 -18.416 -2.203 1.00 96.00 300 ASP A CA 1
ATOM 2395 C C . ASP A 1 300 ? 10.722 -17.121 -2.884 1.00 96.00 300 ASP A C 1
ATOM 2397 O O . ASP A 1 300 ? 10.544 -16.110 -2.206 1.00 96.00 300 ASP A O 1
ATOM 2401 N N . SER A 1 301 ? 10.422 -17.175 -4.185 1.00 97.00 301 SER A N 1
ATOM 2402 C CA . SER A 1 301 ? 9.790 -16.086 -4.936 1.00 97.00 301 SER A CA 1
ATOM 2403 C C . SER A 1 301 ? 8.450 -15.681 -4.321 1.00 97.00 301 SER A C 1
ATOM 2405 O O . SER A 1 301 ? 8.185 -14.498 -4.133 1.00 97.00 301 SER A O 1
ATOM 2407 N N . ARG A 1 302 ? 7.617 -16.645 -3.904 1.00 96.69 302 ARG A N 1
ATOM 2408 C CA . ARG A 1 302 ? 6.377 -16.330 -3.175 1.00 96.69 302 ARG A CA 1
ATOM 2409 C C . ARG A 1 302 ? 6.654 -15.581 -1.871 1.00 96.69 302 ARG A C 1
ATOM 2411 O O . ARG A 1 302 ? 6.061 -14.533 -1.632 1.00 96.69 302 ARG A O 1
ATOM 2418 N N . LYS A 1 303 ? 7.521 -16.137 -1.017 1.00 96.81 303 LYS A N 1
ATOM 2419 C CA . LYS A 1 303 ? 7.814 -15.591 0.318 1.00 96.81 303 LYS A CA 1
ATOM 2420 C C . LYS A 1 303 ? 8.434 -14.201 0.241 1.00 96.81 303 LYS A C 1
ATOM 2422 O O . LYS A 1 303 ? 8.029 -13.332 1.003 1.00 96.81 303 LYS A O 1
ATOM 2427 N N . LEU A 1 304 ? 9.390 -13.985 -0.665 1.00 96.81 304 LEU A N 1
ATOM 2428 C CA . LEU A 1 304 ? 10.038 -12.682 -0.821 1.00 96.81 304 LEU A CA 1
ATOM 2429 C C . LEU A 1 304 ? 9.052 -11.637 -1.352 1.00 96.81 304 LEU A C 1
ATOM 2431 O O . LEU A 1 304 ? 9.100 -10.488 -0.922 1.00 96.81 304 LEU A O 1
ATOM 2435 N N . THR A 1 305 ? 8.160 -12.018 -2.275 1.00 97.25 305 THR A N 1
ATOM 2436 C CA . THR A 1 305 ? 7.160 -11.104 -2.833 1.00 97.25 305 THR A CA 1
ATOM 2437 C C . THR A 1 305 ? 6.137 -10.693 -1.774 1.00 97.25 305 THR A C 1
ATOM 2439 O O . THR A 1 305 ? 5.826 -9.508 -1.665 1.00 97.25 305 THR A O 1
ATOM 2442 N N . ASP A 1 306 ? 5.654 -11.652 -0.981 1.00 96.69 306 ASP A N 1
ATOM 2443 C CA . ASP A 1 306 ? 4.742 -11.415 0.142 1.00 96.69 306 ASP A CA 1
ATOM 2444 C C . ASP A 1 306 ? 5.381 -10.492 1.193 1.00 96.69 306 ASP A C 1
ATOM 2446 O O . ASP A 1 306 ? 4.832 -9.437 1.518 1.00 96.69 306 ASP A O 1
ATOM 2450 N N . PHE A 1 307 ? 6.605 -10.825 1.617 1.00 97.69 307 PHE A N 1
ATOM 2451 C CA . PHE A 1 307 ? 7.397 -10.019 2.544 1.00 97.69 307 PHE A CA 1
ATOM 2452 C C . PHE A 1 307 ? 7.590 -8.585 2.037 1.00 97.69 307 PHE A C 1
ATOM 2454 O O . PHE A 1 307 ? 7.269 -7.632 2.741 1.00 97.69 307 PHE A O 1
ATOM 2461 N N . PHE A 1 308 ? 8.057 -8.421 0.795 1.00 97.69 308 PHE A N 1
ATOM 2462 C CA . PHE A 1 308 ? 8.300 -7.105 0.209 1.00 97.69 308 PHE A CA 1
ATOM 2463 C C . PHE A 1 308 ? 7.030 -6.260 0.135 1.00 97.69 308 PHE A C 1
ATOM 2465 O O . PHE A 1 308 ? 7.064 -5.076 0.468 1.00 97.69 308 PHE A O 1
ATOM 2472 N N . TRP A 1 309 ? 5.909 -6.845 -0.297 1.00 98.06 309 TRP A N 1
ATOM 2473 C CA . TRP A 1 309 ? 4.656 -6.104 -0.395 1.00 98.06 309 TRP A CA 1
ATOM 2474 C C . TRP A 1 309 ? 4.200 -5.608 0.980 1.00 98.06 309 TRP A C 1
ATOM 2476 O O . TRP A 1 309 ? 3.898 -4.422 1.116 1.00 98.06 309 TRP A O 1
ATOM 2486 N N . HIS A 1 310 ? 4.234 -6.472 2.001 1.00 96.88 310 HIS A N 1
ATOM 2487 C CA . HIS A 1 310 ? 3.893 -6.107 3.376 1.00 96.88 310 HIS A CA 1
ATOM 2488 C C . HIS A 1 310 ? 4.829 -5.038 3.953 1.00 96.88 310 HIS A C 1
ATOM 2490 O O . HIS A 1 310 ? 4.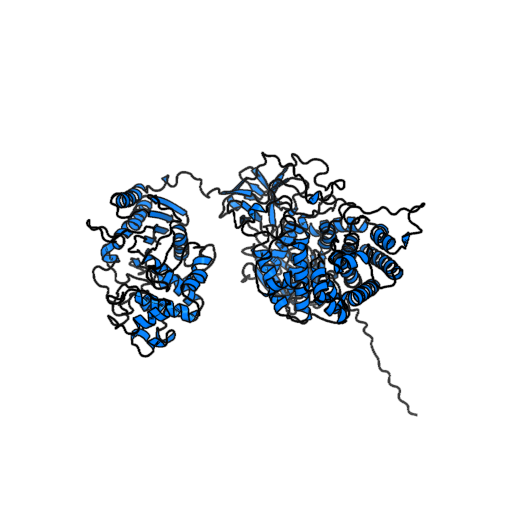346 -4.016 4.435 1.00 96.88 310 HIS A O 1
ATOM 2496 N N . THR A 1 311 ? 6.146 -5.194 3.803 1.00 96.44 311 THR A N 1
ATOM 2497 C CA . THR A 1 311 ? 7.140 -4.163 4.152 1.00 96.44 311 THR A CA 1
ATOM 2498 C C . THR A 1 311 ? 6.807 -2.813 3.508 1.00 96.44 311 THR A C 1
ATOM 2500 O O . THR A 1 311 ? 6.797 -1.772 4.171 1.00 96.44 311 THR A O 1
ATOM 2503 N N . MET A 1 312 ? 6.501 -2.806 2.207 1.00 96.69 312 MET A N 1
ATOM 2504 C CA . MET A 1 312 ? 6.230 -1.573 1.472 1.00 96.69 312 MET A CA 1
ATOM 2505 C C . MET A 1 312 ? 4.994 -0.848 2.000 1.00 96.69 312 MET A C 1
ATOM 2507 O O . MET A 1 312 ? 5.040 0.369 2.200 1.00 96.69 312 MET A O 1
ATOM 2511 N N . ILE A 1 313 ? 3.893 -1.573 2.212 1.00 95.25 313 ILE A N 1
ATOM 2512 C CA . ILE A 1 313 ? 2.631 -0.962 2.634 1.00 95.25 313 ILE A CA 1
ATOM 2513 C C . ILE A 1 313 ? 2.620 -0.584 4.117 1.00 95.25 313 ILE A C 1
ATOM 2515 O O . ILE A 1 313 ? 2.019 0.429 4.465 1.00 95.25 313 ILE A O 1
ATOM 2519 N N . ASP A 1 314 ? 3.289 -1.357 4.976 1.00 93.19 314 ASP A N 1
ATOM 2520 C CA . ASP A 1 314 ? 3.247 -1.149 6.421 1.00 93.19 314 ASP A CA 1
ATOM 2521 C C . ASP A 1 314 ? 4.283 -0.093 6.867 1.00 93.19 314 ASP A C 1
ATOM 2523 O O . ASP A 1 314 ? 4.032 0.623 7.838 1.00 93.19 314 ASP A O 1
ATOM 2527 N N . HIS A 1 315 ? 5.420 0.057 6.161 1.00 93.62 315 HIS A N 1
ATOM 2528 C CA . HIS A 1 315 ? 6.518 0.949 6.578 1.00 93.62 315 HIS A CA 1
ATOM 2529 C C . HIS A 1 315 ? 6.853 2.079 5.586 1.00 93.62 315 HIS A C 1
ATOM 2531 O O . HIS A 1 315 ? 7.143 3.196 6.010 1.00 93.62 315 HIS A O 1
ATOM 2537 N N . HIS A 1 316 ? 6.826 1.830 4.271 1.00 95.94 316 HIS A N 1
ATOM 2538 C CA . HIS A 1 316 ? 7.381 2.758 3.263 1.00 95.94 316 HIS A CA 1
ATOM 2539 C C . HIS A 1 316 ? 6.342 3.588 2.493 1.00 95.94 316 HIS A C 1
ATOM 2541 O O . HIS A 1 316 ? 6.691 4.298 1.542 1.00 95.94 316 HIS A O 1
ATOM 2547 N N . THR A 1 317 ? 5.072 3.500 2.877 1.00 96.75 317 THR A N 1
ATOM 2548 C CA . THR A 1 317 ? 3.955 4.124 2.164 1.00 96.75 317 THR A CA 1
ATOM 2549 C C . THR A 1 317 ? 3.376 5.299 2.957 1.00 96.75 317 THR A C 1
ATOM 2551 O O . THR A 1 317 ? 3.068 5.183 4.139 1.00 96.75 317 THR A O 1
ATOM 2554 N N . PHE A 1 318 ? 3.206 6.446 2.297 1.00 98.56 318 PHE A N 1
ATOM 2555 C CA . PHE A 1 318 ? 2.502 7.614 2.835 1.00 98.56 318 PHE A CA 1
ATOM 2556 C C . PHE A 1 318 ? 0.979 7.421 2.753 1.00 98.56 318 PHE A C 1
ATOM 2558 O O . PHE A 1 318 ? 0.492 6.603 1.976 1.00 98.56 318 PHE A O 1
ATOM 2565 N N . ALA A 1 319 ? 0.202 8.233 3.477 1.00 98.25 319 ALA A N 1
ATOM 2566 C CA . ALA A 1 319 ? -1.261 8.117 3.558 1.00 98.25 319 ALA A CA 1
ATOM 2567 C C . ALA A 1 319 ? -1.980 8.004 2.188 1.00 98.25 319 ALA A C 1
ATOM 2569 O O . ALA A 1 319 ? -2.907 7.194 2.084 1.00 98.25 319 ALA A O 1
ATOM 2570 N N . PRO A 1 320 ? -1.565 8.718 1.111 1.00 98.31 320 PRO A N 1
ATOM 2571 C CA . PRO A 1 320 ? -2.145 8.553 -0.231 1.00 98.31 320 PRO A CA 1
ATOM 2572 C C . PRO A 1 320 ? -1.883 7.202 -0.918 1.00 98.31 320 PRO A C 1
ATOM 2574 O O . PRO A 1 320 ? -2.372 6.989 -2.023 1.00 98.31 320 PRO A O 1
ATOM 2577 N N . GLY A 1 321 ? -1.103 6.298 -0.323 1.00 97.50 321 GLY A N 1
ATOM 2578 C CA . GLY A 1 321 ? -0.691 5.038 -0.948 1.00 97.50 321 GLY A CA 1
ATOM 2579 C C . GLY A 1 321 ? 0.564 5.153 -1.826 1.00 97.50 321 GLY A C 1
ATOM 2580 O O . GLY A 1 321 ? 0.935 4.188 -2.496 1.00 97.50 321 GLY A O 1
ATOM 2581 N N . CYS A 1 322 ? 1.214 6.324 -1.839 1.00 97.62 322 CYS A N 1
ATOM 2582 C CA . CYS A 1 322 ? 2.458 6.576 -2.564 1.00 97.62 322 CYS A CA 1
ATOM 2583 C C . CYS A 1 322 ? 3.698 6.260 -1.714 1.00 97.62 322 CYS A C 1
ATOM 2585 O O . CYS A 1 322 ? 3.626 6.211 -0.490 1.00 97.62 322 CYS A O 1
ATOM 2587 N N . SER A 1 323 ? 4.846 6.063 -2.359 1.00 96.88 323 SER A N 1
ATOM 2588 C CA . SER A 1 323 ? 6.124 5.754 -1.705 1.00 96.88 323 SER A CA 1
ATOM 2589 C C . SER A 1 323 ? 7.268 6.520 -2.369 1.00 96.88 323 SER A C 1
ATOM 2591 O O . SER A 1 323 ? 7.082 7.074 -3.454 1.00 96.88 323 SER A O 1
ATOM 2593 N N . SER A 1 324 ? 8.460 6.463 -1.767 1.00 97.44 324 SER A N 1
ATOM 2594 C CA . SER A 1 324 ? 9.699 7.159 -2.168 1.00 97.44 324 SER A CA 1
ATOM 2595 C C . SER A 1 324 ? 9.715 8.669 -1.912 1.00 97.44 324 SER A C 1
ATOM 2597 O O . SER A 1 324 ? 8.682 9.340 -1.916 1.00 97.44 324 SER A O 1
ATOM 2599 N N . ASP A 1 325 ? 10.919 9.193 -1.707 1.00 97.06 325 ASP A N 1
ATOM 2600 C CA . ASP A 1 325 ? 11.238 10.620 -1.724 1.00 97.06 325 ASP A CA 1
ATOM 2601 C C . ASP A 1 325 ? 12.439 10.811 -2.646 1.00 97.06 325 ASP A C 1
ATOM 2603 O O . ASP A 1 325 ? 13.442 10.104 -2.517 1.00 97.06 325 ASP A O 1
ATOM 2607 N N . LYS A 1 326 ? 12.308 11.709 -3.630 1.00 95.44 326 LYS A N 1
ATOM 2608 C CA . LYS A 1 326 ? 13.282 11.870 -4.719 1.00 95.44 326 LYS A CA 1
ATOM 2609 C C . LYS A 1 326 ? 13.608 10.535 -5.402 1.00 95.44 326 LYS A C 1
ATOM 2611 O O . LYS A 1 326 ? 14.776 10.259 -5.626 1.00 95.44 326 LYS A O 1
ATOM 2616 N N . GLU A 1 327 ? 12.600 9.695 -5.660 1.00 95.25 327 GLU A N 1
ATOM 2617 C CA . GLU A 1 327 ? 12.703 8.347 -6.271 1.00 95.25 327 GLU A CA 1
ATOM 2618 C C . GLU A 1 327 ? 13.415 7.261 -5.446 1.00 95.25 327 GLU A C 1
ATOM 2620 O O . GLU A 1 327 ? 13.503 6.109 -5.886 1.00 95.25 327 GLU A O 1
ATOM 2625 N N . HIS A 1 328 ? 13.912 7.579 -4.250 1.00 97.38 328 HIS A N 1
ATOM 2626 C CA . HIS A 1 328 ? 14.705 6.650 -3.450 1.00 97.38 328 HIS A CA 1
ATOM 2627 C C . HIS A 1 328 ? 13.972 6.212 -2.183 1.00 97.38 328 HIS A C 1
ATOM 2629 O O . HIS A 1 328 ? 13.108 6.911 -1.640 1.00 97.38 328 HIS A O 1
ATOM 2635 N N . TYR A 1 329 ? 14.355 5.030 -1.704 1.00 96.25 329 TYR A N 1
ATOM 2636 C CA . TYR A 1 329 ? 14.046 4.598 -0.352 1.00 96.25 329 TYR A CA 1
ATOM 2637 C C . TYR A 1 329 ? 14.756 5.483 0.675 1.00 96.25 329 TYR A C 1
ATOM 2639 O O . TYR A 1 329 ? 15.817 6.057 0.422 1.00 96.25 329 TYR A O 1
ATOM 2647 N N . PHE A 1 330 ? 14.153 5.562 1.851 1.00 95.38 330 PHE A N 1
ATOM 2648 C CA . PHE A 1 330 ? 14.647 6.290 3.006 1.00 95.38 330 PHE A CA 1
ATOM 2649 C C . PHE A 1 330 ? 14.248 5.537 4.279 1.00 95.38 330 PHE A C 1
ATOM 2651 O O . PHE A 1 330 ? 13.472 4.581 4.217 1.00 95.38 330 PHE A O 1
ATOM 2658 N N . ASP A 1 331 ? 14.772 5.972 5.424 1.00 94.69 331 ASP A N 1
ATOM 2659 C CA . ASP A 1 331 ? 14.432 5.403 6.729 1.00 94.69 331 ASP A CA 1
ATOM 2660 C C . ASP A 1 331 ? 12.959 5.700 7.087 1.00 94.69 331 ASP A C 1
ATOM 2662 O O . ASP A 1 331 ? 12.617 6.860 7.356 1.00 94.69 331 ASP A O 1
ATOM 2666 N N . PRO A 1 332 ? 12.069 4.689 7.124 1.00 92.81 332 PRO A N 1
ATOM 2667 C CA . PRO A 1 332 ? 10.650 4.900 7.396 1.00 92.81 332 PRO A CA 1
ATOM 2668 C C . PRO A 1 332 ? 10.384 5.417 8.821 1.00 92.81 332 PRO A C 1
ATOM 2670 O O . PRO A 1 332 ? 9.337 6.013 9.073 1.00 92.81 332 PRO A O 1
ATOM 2673 N N . GLN A 1 333 ? 11.346 5.297 9.747 1.00 91.81 333 GLN A N 1
ATOM 2674 C CA . GLN A 1 333 ? 11.268 5.912 11.079 1.00 91.81 333 GLN A CA 1
ATOM 2675 C C . GLN A 1 333 ? 11.499 7.429 11.060 1.00 91.81 333 GLN A C 1
ATOM 2677 O O . GLN A 1 333 ? 11.529 8.058 12.114 1.00 91.81 333 GLN A O 1
ATOM 2682 N N . GLN A 1 334 ? 11.689 8.030 9.885 1.00 94.62 334 GLN A N 1
ATOM 2683 C CA . GLN A 1 334 ? 11.855 9.472 9.695 1.00 94.62 334 GLN A CA 1
ATOM 2684 C C . GLN A 1 334 ? 10.881 10.023 8.645 1.00 94.62 334 GLN A C 1
ATOM 2686 O O . GLN A 1 334 ? 11.153 11.045 8.015 1.00 94.62 334 GLN A O 1
ATOM 2691 N N . LEU A 1 335 ? 9.743 9.350 8.441 1.00 95.44 335 LEU A N 1
ATOM 2692 C CA . LEU A 1 335 ? 8.775 9.646 7.381 1.00 95.44 335 LEU A CA 1
ATOM 2693 C C . LEU A 1 335 ? 8.337 11.121 7.341 1.00 95.44 335 LEU A C 1
ATOM 2695 O O . LEU A 1 335 ? 8.203 11.672 6.248 1.00 95.44 335 LEU A O 1
ATOM 2699 N N . SER A 1 336 ? 8.188 11.804 8.487 1.00 96.50 336 SER A N 1
ATOM 2700 C CA . SER A 1 336 ? 7.835 13.236 8.507 1.00 96.50 336 SER A CA 1
ATOM 2701 C C . SER A 1 336 ? 8.872 14.143 7.835 1.00 96.50 336 SER A C 1
ATOM 2703 O O . SER A 1 336 ? 8.506 15.179 7.278 1.00 96.50 336 SER A O 1
ATOM 2705 N N . LYS A 1 337 ? 10.153 13.748 7.823 1.00 96.69 337 LYS A N 1
ATOM 2706 C CA . LYS A 1 337 ? 11.245 14.491 7.169 1.00 96.69 337 LYS A CA 1
ATOM 2707 C C . LYS A 1 337 ? 11.242 14.340 5.648 1.00 96.69 337 LYS A C 1
ATOM 2709 O O . LYS A 1 337 ? 11.885 15.128 4.960 1.00 96.69 337 LYS A O 1
ATOM 2714 N N . HIS A 1 338 ? 10.506 13.354 5.140 1.00 97.31 338 HIS A N 1
ATOM 2715 C CA . HIS A 1 338 ? 10.391 13.021 3.723 1.00 97.31 338 HIS A CA 1
ATOM 2716 C C . HIS A 1 338 ? 9.070 13.501 3.105 1.00 97.31 338 HIS A C 1
ATOM 2718 O O . HIS A 1 338 ? 8.700 13.080 2.011 1.00 97.31 338 HIS A O 1
ATOM 2724 N N . LEU A 1 339 ? 8.371 14.421 3.781 1.00 97.62 339 LEU A N 1
ATOM 2725 C CA . LEU A 1 339 ? 7.250 15.189 3.236 1.00 97.62 339 LEU A CA 1
ATOM 2726 C C . LEU A 1 339 ? 7.788 16.371 2.412 1.00 97.62 339 LEU A C 1
ATOM 2728 O O . LEU A 1 339 ? 7.814 17.515 2.870 1.00 97.62 339 LEU A O 1
ATOM 2732 N N . THR A 1 340 ? 8.273 16.083 1.205 1.00 97.00 340 THR A N 1
ATOM 2733 C CA . THR A 1 340 ? 8.974 17.034 0.335 1.00 97.00 340 THR A CA 1
ATOM 2734 C C . THR A 1 340 ? 8.189 17.339 -0.946 1.00 97.00 340 THR A C 1
ATOM 2736 O O . THR A 1 340 ? 7.105 16.809 -1.208 1.00 97.00 340 THR A O 1
ATOM 2739 N N . GLY A 1 341 ? 8.731 18.253 -1.756 1.00 95.94 341 GLY A N 1
ATOM 2740 C CA . GLY A 1 341 ? 8.211 18.569 -3.086 1.00 95.94 341 GLY A CA 1
ATOM 2741 C C . GLY A 1 341 ? 8.451 17.473 -4.134 1.00 95.94 341 GLY A C 1
ATOM 2742 O O . GLY A 1 341 ? 8.015 17.632 -5.271 1.00 95.94 341 GLY A O 1
ATOM 2743 N N . TYR A 1 342 ? 9.147 16.396 -3.758 1.00 96.44 342 TYR A N 1
ATOM 2744 C CA . TYR A 1 342 ? 9.595 15.300 -4.625 1.00 96.44 342 TYR A CA 1
ATOM 2745 C C . TYR A 1 342 ? 9.186 13.926 -4.073 1.00 96.44 342 TYR A C 1
ATOM 2747 O O . TYR A 1 342 ? 9.756 12.895 -4.432 1.00 96.44 342 TYR A O 1
ATOM 2755 N N . THR A 1 343 ? 8.229 13.913 -3.149 1.00 96.31 343 THR A N 1
ATOM 2756 C CA . THR A 1 343 ? 7.671 12.692 -2.572 1.00 96.31 343 THR A CA 1
ATOM 2757 C C . THR A 1 343 ? 6.717 12.020 -3.553 1.00 96.31 343 THR A C 1
ATOM 2759 O O . THR A 1 343 ? 6.035 12.687 -4.330 1.00 96.31 343 THR A O 1
ATOM 2762 N N . GLY A 1 344 ? 6.636 10.691 -3.501 1.00 96.81 344 GLY A N 1
ATOM 2763 C CA . GLY A 1 344 ? 5.601 9.943 -4.205 1.00 96.81 344 GLY A CA 1
ATOM 2764 C C . GLY A 1 344 ? 5.791 9.912 -5.718 1.00 96.81 344 GLY A C 1
ATOM 2765 O O . GLY A 1 344 ? 4.964 10.457 -6.439 1.00 96.81 344 GLY A O 1
ATOM 2766 N N . GLU A 1 345 ? 6.848 9.267 -6.223 1.00 97.56 345 GLU A N 1
ATOM 2767 C CA . GLU A 1 345 ? 6.963 8.975 -7.661 1.00 97.56 345 GLU A CA 1
ATOM 2768 C C . GLU A 1 345 ? 5.785 8.095 -8.120 1.00 97.56 345 GLU A C 1
ATOM 2770 O O . GLU A 1 345 ? 5.528 7.027 -7.553 1.00 97.56 345 GLU A O 1
ATOM 2775 N N . THR A 1 346 ? 5.087 8.498 -9.185 1.00 97.44 346 THR A N 1
ATOM 2776 C CA . THR A 1 346 ? 3.882 7.785 -9.645 1.00 97.44 346 THR A CA 1
ATOM 2777 C C . THR A 1 346 ? 4.182 6.362 -10.131 1.00 97.44 346 THR A C 1
ATOM 2779 O O . THR A 1 346 ? 3.408 5.436 -9.865 1.00 97.44 346 THR A O 1
ATOM 2782 N N . CYS A 1 347 ? 5.325 6.136 -10.791 1.00 97.50 347 CYS A N 1
ATOM 2783 C CA . CYS A 1 347 ? 5.713 4.800 -11.258 1.00 97.50 347 CYS A CA 1
ATOM 2784 C C . CYS A 1 347 ? 5.828 3.775 -10.120 1.00 97.50 347 CYS A C 1
ATOM 2786 O O . CYS A 1 347 ? 5.475 2.610 -10.320 1.00 97.50 347 CYS A O 1
ATOM 2788 N N . CYS A 1 348 ? 6.252 4.202 -8.923 1.00 98.12 348 CYS A N 1
ATOM 2789 C CA . CYS A 1 348 ? 6.301 3.329 -7.752 1.00 98.12 348 CYS A CA 1
ATOM 2790 C C . CYS A 1 348 ? 4.905 2.791 -7.418 1.00 98.12 348 CYS A C 1
ATOM 2792 O O . CYS A 1 348 ? 4.718 1.588 -7.250 1.00 98.12 348 CYS A O 1
ATOM 2794 N N . THR A 1 349 ? 3.902 3.670 -7.390 1.00 98.56 349 THR A N 1
ATOM 2795 C CA . THR A 1 349 ? 2.514 3.284 -7.112 1.00 98.56 349 THR A CA 1
ATOM 2796 C C . THR A 1 349 ? 1.932 2.422 -8.219 1.00 98.56 349 THR A C 1
ATOM 2798 O O . THR A 1 349 ? 1.353 1.382 -7.928 1.00 98.56 349 THR A O 1
ATOM 2801 N N . TYR A 1 350 ? 2.152 2.779 -9.484 1.00 97.94 350 TYR A N 1
ATOM 2802 C CA . TYR A 1 350 ? 1.745 1.953 -10.623 1.00 97.94 350 TYR A CA 1
ATOM 2803 C C . TYR A 1 350 ? 2.284 0.511 -10.513 1.00 97.94 350 TYR A C 1
ATOM 2805 O O . TYR A 1 350 ? 1.529 -0.449 -10.680 1.00 97.94 350 TYR A O 1
ATOM 2813 N N . ASN A 1 351 ? 3.565 0.330 -10.170 1.00 98.38 351 ASN A N 1
ATOM 2814 C CA . ASN A 1 351 ? 4.156 -1.005 -10.043 1.00 98.38 351 ASN A CA 1
ATOM 2815 C C . ASN A 1 351 ? 3.709 -1.735 -8.765 1.00 98.38 351 ASN A C 1
ATOM 2817 O O . ASN A 1 351 ? 3.533 -2.952 -8.799 1.00 98.38 351 ASN A O 1
ATOM 2821 N N . MET A 1 352 ? 3.456 -1.023 -7.663 1.00 98.50 352 MET A N 1
ATOM 2822 C CA . MET A 1 352 ? 2.863 -1.622 -6.461 1.00 98.50 352 MET A CA 1
ATOM 2823 C C . MET A 1 352 ? 1.420 -2.081 -6.691 1.00 98.50 352 MET A C 1
ATOM 2825 O O . MET A 1 352 ? 1.033 -3.138 -6.190 1.00 98.50 352 MET A O 1
ATOM 2829 N N . LEU A 1 353 ? 0.629 -1.354 -7.487 1.00 98.62 353 LEU A N 1
ATOM 2830 C CA . LEU A 1 353 ? -0.700 -1.803 -7.913 1.00 98.62 353 LEU A CA 1
ATOM 2831 C C . LEU A 1 353 ? -0.595 -3.074 -8.764 1.00 98.62 353 LEU A C 1
ATOM 2833 O O . LEU A 1 353 ? -1.301 -4.045 -8.493 1.00 98.62 353 LEU A O 1
ATOM 2837 N N . LYS A 1 354 ? 0.351 -3.129 -9.713 1.00 98.06 354 LYS A N 1
ATOM 2838 C CA . LYS A 1 354 ? 0.616 -4.358 -10.478 1.00 98.06 354 LYS A CA 1
ATOM 2839 C C . LYS A 1 354 ? 0.963 -5.540 -9.569 1.00 98.06 354 LYS A C 1
ATOM 2841 O O . LYS A 1 354 ? 0.423 -6.627 -9.767 1.00 98.06 354 LYS A O 1
ATOM 2846 N N . LEU A 1 355 ? 1.820 -5.327 -8.570 1.00 98.56 355 LEU 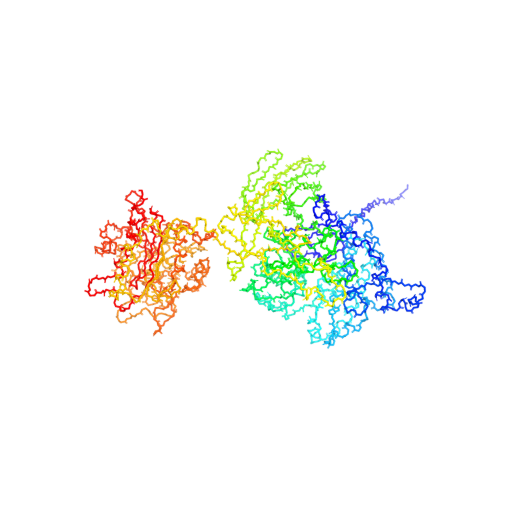A N 1
ATOM 2847 C CA . LEU A 1 355 ? 2.236 -6.373 -7.634 1.00 98.56 355 LEU A CA 1
ATOM 2848 C C . LEU A 1 355 ? 1.052 -6.850 -6.786 1.00 98.56 355 LEU A C 1
ATOM 2850 O O . LEU A 1 355 ? 0.832 -8.049 -6.641 1.00 98.56 355 LEU A O 1
ATOM 2854 N N . SER A 1 356 ? 0.231 -5.909 -6.318 1.00 98.69 356 SER A N 1
ATOM 2855 C CA . SER A 1 356 ? -0.981 -6.181 -5.538 1.00 98.69 356 SER A CA 1
ATOM 2856 C C . SER A 1 356 ? -1.948 -7.111 -6.274 1.00 98.69 356 SER A C 1
ATOM 2858 O O . SER A 1 356 ? -2.547 -7.982 -5.656 1.00 98.69 356 SER A O 1
ATOM 2860 N N . ARG A 1 357 ? -2.083 -6.996 -7.601 1.00 98.25 357 ARG A N 1
ATOM 2861 C CA . ARG A 1 357 ? -2.947 -7.903 -8.379 1.00 98.25 357 ARG A CA 1
ATOM 2862 C C . ARG A 1 357 ? -2.450 -9.354 -8.362 1.00 98.25 357 ARG A C 1
ATOM 2864 O O . ARG A 1 357 ? -3.281 -10.255 -8.257 1.00 98.25 357 ARG A O 1
ATOM 2871 N N . HIS A 1 358 ? -1.133 -9.589 -8.407 1.00 98.38 358 HIS A N 1
ATOM 2872 C CA . HIS A 1 358 ? -0.570 -10.940 -8.263 1.00 98.38 358 HIS A CA 1
ATOM 2873 C C . HIS A 1 358 ? -0.906 -11.510 -6.885 1.00 98.38 358 HIS A C 1
ATOM 2875 O O . HIS A 1 358 ? -1.533 -12.564 -6.795 1.00 98.38 358 HIS A O 1
ATOM 2881 N N . LEU A 1 359 ? -0.598 -10.765 -5.815 1.00 98.38 359 LEU A N 1
ATOM 2882 C CA . LEU A 1 359 ? -0.913 -11.194 -4.450 1.00 98.38 359 LEU A CA 1
ATOM 2883 C C . LEU A 1 359 ? -2.409 -11.457 -4.268 1.00 98.38 359 LEU A C 1
ATOM 2885 O O . LEU A 1 359 ? -2.774 -12.469 -3.677 1.00 98.38 359 LEU A O 1
ATOM 2889 N N . PHE A 1 360 ? -3.279 -10.599 -4.810 1.00 98.62 360 PHE A N 1
ATOM 2890 C CA . PHE A 1 360 ? -4.720 -10.802 -4.706 1.00 98.62 360 PHE A CA 1
ATOM 2891 C C . PHE A 1 360 ? -5.166 -12.099 -5.387 1.00 98.62 360 PHE A C 1
ATOM 2893 O O . PHE A 1 360 ? -5.961 -12.829 -4.804 1.00 98.62 360 PHE A O 1
ATOM 2900 N N . CYS A 1 361 ? -4.621 -12.444 -6.560 1.00 98.56 361 CYS A N 1
ATOM 2901 C CA . CYS A 1 361 ? -4.903 -13.733 -7.203 1.00 98.56 361 CYS A CA 1
ATOM 2902 C C . CYS A 1 361 ? -4.481 -14.917 -6.318 1.00 98.56 361 CYS A C 1
ATOM 2904 O O . CYS A 1 361 ? -5.167 -15.938 -6.260 1.00 98.56 361 CYS A O 1
ATOM 2906 N N . TRP A 1 362 ? -3.375 -14.784 -5.584 1.00 98.19 362 TRP A N 1
ATOM 2907 C CA . TRP A 1 362 ? -2.862 -15.847 -4.717 1.00 98.19 362 TRP A CA 1
ATOM 2908 C C . TRP A 1 362 ? -3.623 -15.987 -3.398 1.00 98.19 362 TRP A C 1
ATOM 2910 O O . TRP A 1 362 ? -3.656 -17.087 -2.850 1.00 98.19 362 TRP A O 1
ATOM 2920 N N . THR A 1 363 ? -4.195 -14.904 -2.863 1.00 97.50 363 THR A N 1
ATOM 2921 C CA . THR A 1 363 ? -4.723 -14.875 -1.486 1.00 97.50 363 THR A CA 1
ATOM 2922 C C . THR A 1 363 ? -6.212 -14.558 -1.382 1.00 97.50 363 THR A C 1
ATOM 2924 O O . THR A 1 363 ? -6.857 -15.015 -0.441 1.00 97.50 363 THR A O 1
ATOM 2927 N N . GLY A 1 364 ? -6.773 -13.781 -2.311 1.00 97.19 364 GLY A N 1
ATOM 2928 C CA . GLY A 1 364 ? -8.110 -13.198 -2.182 1.00 97.19 364 GLY A CA 1
ATOM 2929 C C . GLY A 1 364 ? -8.250 -12.232 -0.994 1.00 97.19 364 GLY A C 1
ATOM 2930 O O . GLY A 1 364 ? -9.368 -11.987 -0.542 1.00 97.19 364 GLY A O 1
ATOM 2931 N N . ASP A 1 365 ? -7.142 -11.708 -0.455 1.00 97.38 365 ASP A N 1
ATOM 2932 C CA . ASP A 1 365 ? -7.134 -10.901 0.770 1.00 97.38 365 ASP A CA 1
ATOM 2933 C C . ASP A 1 365 ? -7.688 -9.481 0.539 1.00 97.38 365 ASP A C 1
ATOM 2935 O O . ASP A 1 365 ? -7.241 -8.732 -0.334 1.00 97.38 365 ASP A O 1
ATOM 2939 N N . ALA A 1 366 ? -8.660 -9.082 1.363 1.00 97.81 366 ALA A N 1
ATOM 2940 C CA . ALA A 1 366 ? -9.243 -7.746 1.339 1.00 97.81 366 ALA A CA 1
ATOM 2941 C C . ALA A 1 366 ? -8.227 -6.641 1.683 1.00 97.81 366 ALA A C 1
ATOM 2943 O O . ALA A 1 366 ? -8.387 -5.533 1.177 1.00 97.81 366 ALA A O 1
ATOM 2944 N N . LYS A 1 367 ? -7.158 -6.918 2.453 1.00 98.00 367 LYS A N 1
ATOM 2945 C CA . LYS A 1 367 ? -6.091 -5.934 2.742 1.00 98.00 367 LYS A CA 1
ATOM 2946 C C . LYS A 1 367 ? -5.409 -5.454 1.457 1.00 98.00 367 LYS A C 1
ATOM 2948 O O . LYS A 1 367 ? -5.105 -4.271 1.312 1.00 98.00 367 LYS A O 1
ATOM 2953 N N . VAL A 1 368 ? -5.216 -6.360 0.498 1.00 98.62 368 VAL A N 1
ATOM 2954 C CA . VAL A 1 368 ? -4.631 -6.036 -0.808 1.00 98.62 368 VAL A CA 1
ATOM 2955 C C . VAL A 1 368 ? -5.577 -5.149 -1.621 1.00 98.62 368 VAL A C 1
ATOM 2957 O O . VAL A 1 368 ? -5.141 -4.162 -2.214 1.00 98.62 368 VAL A O 1
ATOM 2960 N N . ALA A 1 369 ? -6.880 -5.445 -1.598 1.00 98.56 369 ALA A N 1
ATOM 2961 C CA . ALA A 1 369 ? -7.897 -4.617 -2.247 1.00 98.56 369 ALA A CA 1
ATOM 2962 C C . ALA A 1 369 ? -8.047 -3.228 -1.590 1.00 98.56 369 ALA A C 1
ATOM 2964 O O . ALA A 1 369 ? -8.239 -2.242 -2.300 1.00 98.56 369 ALA A O 1
ATOM 2965 N N . ASP A 1 370 ? -7.906 -3.130 -0.264 1.00 98.62 370 ASP A N 1
ATOM 2966 C CA . ASP A 1 370 ? -7.926 -1.862 0.476 1.00 98.62 370 ASP A CA 1
ATOM 2967 C C . ASP A 1 370 ? -6.735 -0.964 0.099 1.00 98.62 370 ASP A C 1
ATOM 2969 O O . ASP A 1 370 ? -6.925 0.225 -0.172 1.00 98.62 370 ASP A O 1
ATOM 2973 N N . TYR A 1 371 ? -5.519 -1.521 0.010 1.00 98.81 371 TYR A N 1
ATOM 2974 C CA . TYR A 1 371 ? -4.357 -0.779 -0.495 1.00 98.81 371 TYR A CA 1
ATOM 2975 C C . TYR A 1 371 ? -4.559 -0.344 -1.951 1.00 98.81 371 TYR A C 1
ATOM 2977 O O . TYR A 1 371 ? -4.303 0.816 -2.284 1.00 98.81 371 TYR A O 1
ATOM 2985 N N . TYR A 1 372 ? -5.061 -1.247 -2.805 1.00 98.88 372 TYR A N 1
ATOM 2986 C CA . TYR A 1 372 ? -5.326 -0.935 -4.209 1.00 98.88 372 TYR A CA 1
ATOM 2987 C C . TYR A 1 372 ? -6.275 0.259 -4.332 1.00 98.88 372 TYR A C 1
ATOM 2989 O O . TYR A 1 372 ? -5.981 1.206 -5.058 1.00 98.88 372 TYR A O 1
ATOM 2997 N N . GLU A 1 373 ? -7.385 0.248 -3.588 1.00 98.81 373 GLU A N 1
ATOM 2998 C CA . GLU A 1 373 ? -8.341 1.354 -3.537 1.00 98.81 373 GLU A CA 1
ATOM 2999 C C . GLU A 1 373 ? -7.674 2.652 -3.064 1.00 98.81 373 GLU A C 1
ATOM 3001 O O . GLU A 1 373 ? -7.794 3.682 -3.731 1.00 98.81 373 GLU A O 1
ATOM 3006 N N . ARG A 1 374 ? -6.922 2.608 -1.956 1.00 98.56 374 ARG A N 1
ATOM 3007 C CA . ARG A 1 374 ? -6.244 3.786 -1.398 1.00 98.56 374 ARG A CA 1
ATOM 3008 C C . ARG A 1 374 ? -5.310 4.434 -2.420 1.00 98.56 374 ARG A C 1
ATOM 3010 O O . ARG A 1 374 ? -5.438 5.626 -2.694 1.00 98.56 374 ARG A O 1
ATOM 3017 N N . ALA A 1 375 ? -4.391 3.662 -2.987 1.00 98.75 375 ALA A N 1
ATOM 3018 C CA . ALA A 1 375 ? -3.403 4.153 -3.941 1.00 98.75 375 ALA A CA 1
ATOM 3019 C C . ALA A 1 375 ? -4.044 4.617 -5.262 1.00 98.75 375 ALA A C 1
ATOM 3021 O O . ALA A 1 375 ? -3.650 5.641 -5.832 1.00 98.75 375 ALA A O 1
ATOM 3022 N N . LEU A 1 376 ? -5.069 3.900 -5.732 1.00 98.75 376 LEU A N 1
ATOM 3023 C CA . LEU A 1 376 ? -5.778 4.232 -6.961 1.00 98.75 376 LEU A CA 1
ATOM 3024 C C . LEU A 1 376 ? -6.499 5.580 -6.855 1.00 98.75 376 LEU A C 1
ATOM 3026 O O . LEU A 1 376 ? -6.311 6.436 -7.718 1.00 98.75 376 LEU A O 1
ATOM 3030 N N . TYR A 1 377 ? -7.309 5.777 -5.812 1.00 98.31 377 TYR A N 1
ATOM 3031 C CA . TYR A 1 377 ? -8.096 7.000 -5.654 1.00 98.31 377 TYR A CA 1
ATOM 3032 C C . TYR A 1 377 ? -7.228 8.209 -5.316 1.00 98.31 377 TYR A C 1
ATOM 3034 O O . TYR A 1 377 ? -7.481 9.289 -5.832 1.00 98.31 377 TYR A O 1
ATOM 3042 N N . ASN A 1 378 ? -6.211 8.059 -4.466 1.00 98.38 378 ASN A N 1
ATOM 3043 C CA . ASN A 1 378 ? -5.513 9.223 -3.911 1.00 98.38 378 ASN A CA 1
ATOM 3044 C C . ASN A 1 378 ? -4.258 9.626 -4.680 1.00 98.38 378 ASN A C 1
ATOM 3046 O O . ASN A 1 378 ? -3.876 10.794 -4.625 1.00 98.38 378 ASN A O 1
ATOM 3050 N N . HIS A 1 379 ? -3.635 8.693 -5.403 1.00 98.50 379 HIS A N 1
ATOM 3051 C CA . HIS A 1 379 ? -2.438 8.978 -6.184 1.00 98.50 379 HIS A CA 1
ATOM 3052 C C . HIS A 1 379 ? -2.708 8.892 -7.688 1.00 98.50 379 HIS A C 1
ATOM 3054 O O . HIS A 1 379 ? -2.587 9.900 -8.378 1.00 98.50 379 HIS A O 1
ATOM 3060 N N . ILE A 1 380 ? -3.140 7.734 -8.201 1.00 98.38 380 ILE A N 1
ATOM 3061 C CA . ILE A 1 380 ? -3.271 7.516 -9.654 1.00 98.38 380 ILE A CA 1
ATOM 3062 C C . ILE A 1 380 ? -4.403 8.345 -10.274 1.00 98.38 380 ILE A C 1
ATOM 3064 O O . ILE A 1 380 ? -4.228 8.948 -11.332 1.00 98.38 380 ILE A O 1
ATOM 3068 N N . LEU A 1 381 ? -5.577 8.402 -9.640 1.00 97.44 381 LEU A N 1
ATOM 3069 C CA . LEU A 1 381 ? -6.705 9.197 -10.136 1.00 97.44 381 LEU A CA 1
ATOM 3070 C C . LEU A 1 381 ? -6.374 10.697 -10.141 1.00 97.44 381 LEU A C 1
ATOM 3072 O O . LEU A 1 381 ? -6.685 11.396 -11.104 1.00 97.44 381 LEU A O 1
ATOM 3076 N N . GLY A 1 382 ? -5.710 11.165 -9.080 1.00 95.38 382 GLY A N 1
ATOM 3077 C CA . GLY A 1 382 ? -5.317 12.562 -8.889 1.00 95.38 382 GLY A CA 1
ATOM 3078 C C . GLY A 1 382 ? -4.071 13.003 -9.660 1.00 95.38 382 GLY A C 1
ATOM 3079 O O . GLY A 1 382 ? -3.759 14.195 -9.622 1.00 95.38 382 GLY A O 1
ATOM 3080 N N . GLN A 1 383 ? -3.373 12.073 -10.324 1.00 96.88 383 GLN A N 1
ATOM 3081 C CA . GLN A 1 383 ? -2.161 12.321 -11.113 1.00 96.88 383 GLN A CA 1
ATOM 3082 C C . GLN A 1 383 ? -2.449 13.169 -12.360 1.00 96.88 383 GLN A C 1
ATOM 3084 O O . GLN A 1 383 ? -1.630 14.000 -12.757 1.00 96.88 383 GLN A O 1
ATOM 3089 N N . GLN A 1 384 ? -3.597 12.937 -13.002 1.00 98.00 384 GLN A N 1
ATOM 3090 C CA . GLN A 1 384 ? -3.938 13.562 -14.274 1.00 98.00 384 GLN A CA 1
ATOM 3091 C C . GLN A 1 384 ? -4.648 14.896 -14.065 1.00 98.00 384 GLN A C 1
ATOM 3093 O O . GLN A 1 384 ? -5.650 14.981 -13.358 1.00 98.00 384 GLN A O 1
ATOM 3098 N N . ASP A 1 385 ? -4.160 15.924 -14.744 1.00 97.62 385 ASP A N 1
ATOM 3099 C CA . ASP A 1 385 ? -4.810 17.217 -14.846 1.00 97.62 385 ASP A CA 1
ATOM 3100 C C . ASP A 1 385 ? -6.167 17.103 -15.576 1.00 97.62 385 ASP A C 1
ATOM 3102 O O . ASP A 1 385 ? -6.201 16.700 -16.748 1.00 97.62 385 ASP A O 1
ATOM 3106 N N . PRO A 1 386 ? -7.294 17.474 -14.936 1.00 95.62 386 PRO A N 1
ATOM 3107 C CA . PRO A 1 386 ? -8.615 17.381 -15.545 1.00 95.62 386 PRO A CA 1
ATOM 3108 C C . PRO A 1 386 ? -8.841 18.322 -16.722 1.00 95.62 386 PRO A C 1
ATOM 3110 O O . PRO A 1 386 ? -9.772 18.078 -17.492 1.00 95.62 386 PRO A O 1
ATOM 3113 N N . GLU A 1 387 ? -8.038 19.379 -16.858 1.00 94.94 387 GLU A N 1
ATOM 3114 C CA . GLU A 1 387 ? -8.184 20.348 -17.943 1.00 94.94 387 GLU A CA 1
ATOM 3115 C C . GLU A 1 387 ? -7.423 19.912 -19.199 1.00 94.94 387 GLU A C 1
ATOM 3117 O O . GLU A 1 387 ? -7.985 19.887 -20.295 1.00 94.94 387 GLU A O 1
ATOM 3122 N N . THR A 1 388 ? -6.151 19.528 -19.058 1.00 94.88 388 THR A N 1
ATOM 3123 C CA . THR A 1 388 ? -5.269 19.276 -20.211 1.00 94.88 388 THR A CA 1
ATOM 3124 C C . THR A 1 388 ? -5.008 17.800 -20.515 1.00 94.88 388 THR A C 1
ATOM 3126 O O . THR A 1 388 ? -4.566 17.484 -21.630 1.00 94.88 388 THR A O 1
ATOM 3129 N N . GLY A 1 389 ? -5.262 16.904 -19.553 1.00 95.94 389 GLY A N 1
ATOM 3130 C CA . GLY A 1 389 ? -4.924 15.478 -19.617 1.00 95.94 389 GLY A CA 1
ATOM 3131 C C . GLY A 1 389 ? -3.454 15.153 -19.321 1.00 95.94 389 GLY A C 1
ATOM 3132 O O . GLY A 1 389 ? -3.066 13.992 -19.419 1.00 95.94 389 GLY A O 1
ATOM 3133 N N . MET A 1 390 ? -2.633 16.154 -18.989 1.00 97.25 390 MET A N 1
ATOM 3134 C CA . MET A 1 390 ? -1.227 15.965 -18.617 1.00 97.25 390 MET A CA 1
ATOM 3135 C C . MET A 1 390 ? -1.096 15.331 -17.233 1.00 97.25 390 MET A C 1
ATOM 3137 O O . MET A 1 390 ? -2.002 15.443 -16.415 1.00 97.25 390 MET A O 1
ATOM 3141 N N . VAL A 1 391 ? 0.031 14.683 -16.949 1.00 98.00 391 VAL A N 1
ATOM 3142 C CA . VAL A 1 391 ? 0.211 13.912 -15.709 1.00 98.00 391 VAL A CA 1
ATOM 3143 C C . VAL A 1 391 ? 1.363 14.443 -14.871 1.00 98.00 391 VAL A C 1
ATOM 3145 O O . VAL A 1 391 ? 2.337 14.974 -15.407 1.00 98.00 391 VAL A O 1
ATOM 3148 N N . SER A 1 392 ? 1.262 14.306 -13.551 1.00 97.31 392 SER A N 1
ATOM 3149 C CA . SER A 1 392 ? 2.360 14.623 -12.641 1.00 97.31 392 SER A CA 1
ATOM 3150 C C . SER A 1 392 ? 3.392 13.496 -12.553 1.00 97.31 392 SER A C 1
ATOM 3152 O O . SER A 1 392 ? 3.083 12.319 -12.762 1.00 97.31 392 SER A O 1
ATOM 3154 N N . TYR A 1 393 ? 4.639 13.868 -12.251 1.00 97.06 393 TYR A N 1
ATOM 3155 C CA . TYR A 1 393 ? 5.708 12.910 -11.951 1.00 97.06 393 TYR A CA 1
ATOM 3156 C C . TYR A 1 393 ? 5.637 12.458 -10.488 1.00 97.06 393 TYR A C 1
ATOM 3158 O O . TYR A 1 393 ? 5.429 11.279 -10.192 1.00 97.06 393 TYR A O 1
ATOM 3166 N N . PHE A 1 394 ? 5.760 13.432 -9.586 1.00 98.00 394 PHE A N 1
ATOM 3167 C CA . PHE A 1 394 ? 5.618 13.274 -8.145 1.00 98.00 394 PHE A CA 1
ATOM 3168 C C . PHE A 1 394 ? 4.200 13.645 -7.690 1.00 98.00 394 PHE A C 1
ATOM 3170 O O . PHE A 1 394 ? 3.491 14.388 -8.379 1.00 98.00 394 PHE A O 1
ATOM 3177 N N . LEU A 1 395 ? 3.822 13.182 -6.499 1.00 97.88 395 LEU A N 1
ATOM 3178 C CA . LEU A 1 395 ? 2.727 13.721 -5.695 1.00 97.88 395 LEU A CA 1
ATOM 3179 C C . LEU A 1 395 ? 3.334 14.484 -4.508 1.00 97.88 395 LEU A C 1
ATOM 3181 O O . LEU A 1 395 ? 3.554 13.890 -3.450 1.00 97.88 395 LEU A O 1
ATOM 3185 N N . PRO A 1 396 ? 3.612 15.791 -4.659 1.00 97.38 396 PRO A N 1
ATOM 3186 C CA . PRO A 1 396 ? 4.256 16.583 -3.618 1.00 97.38 396 PRO A CA 1
ATOM 3187 C C . PRO A 1 396 ? 3.477 16.522 -2.301 1.00 97.38 396 PRO A C 1
ATOM 3189 O O . PRO A 1 396 ? 2.269 16.763 -2.285 1.00 97.38 396 PRO A O 1
ATOM 3192 N N . LEU A 1 397 ? 4.159 16.205 -1.197 1.00 98.12 397 LEU A N 1
ATOM 3193 C CA . LEU A 1 397 ? 3.562 16.163 0.147 1.00 98.12 397 LEU A CA 1
ATOM 3194 C C . LEU A 1 397 ? 4.069 17.283 1.063 1.00 98.12 397 LEU A C 1
ATOM 3196 O O . LEU A 1 397 ? 3.595 17.416 2.192 1.00 98.12 397 LEU A O 1
ATOM 3200 N N . LEU A 1 398 ? 4.986 18.117 0.566 1.00 97.38 398 LEU A N 1
ATOM 3201 C CA . LEU A 1 398 ? 5.382 19.365 1.209 1.00 97.38 398 LEU A CA 1
ATOM 3202 C C . LEU A 1 398 ? 4.165 20.284 1.371 1.00 97.38 398 LEU A C 1
ATOM 3204 O O . LEU A 1 398 ? 3.509 20.633 0.387 1.00 97.38 398 LEU A O 1
ATOM 3208 N N . SER A 1 399 ? 3.870 20.694 2.603 1.00 96.25 399 SER A N 1
ATOM 3209 C CA . SER A 1 399 ? 2.738 21.573 2.908 1.00 96.25 399 SER A CA 1
ATOM 3210 C C . SER A 1 399 ? 2.824 22.876 2.098 1.00 96.25 399 SER A C 1
ATOM 3212 O O . SER A 1 399 ? 3.837 23.568 2.151 1.00 96.25 399 SER A O 1
ATOM 3214 N N . GLY A 1 400 ? 1.778 23.204 1.335 1.00 95.88 400 GLY A N 1
ATOM 3215 C CA . GLY A 1 400 ? 1.728 24.404 0.494 1.00 95.88 400 GLY A CA 1
ATOM 3216 C C . GLY A 1 400 ? 2.311 24.251 -0.913 1.00 95.88 400 GLY A C 1
ATOM 3217 O O . GLY A 1 400 ? 2.317 25.219 -1.678 1.00 95.88 400 GLY A O 1
ATOM 3218 N N . SER A 1 401 ? 2.790 23.061 -1.277 1.00 96.75 401 SER A N 1
ATOM 3219 C CA . SER A 1 401 ? 3.150 22.732 -2.662 1.00 96.75 401 SER A CA 1
ATOM 3220 C C . SER A 1 401 ? 1.908 22.518 -3.543 1.00 96.75 401 SER A C 1
ATOM 3222 O O . SER A 1 401 ? 0.770 22.566 -3.070 1.00 96.75 401 SER A O 1
ATOM 3224 N N . HIS A 1 402 ? 2.127 22.317 -4.843 1.00 96.44 402 HIS A N 1
ATOM 3225 C CA . HIS A 1 402 ? 1.096 22.027 -5.844 1.00 96.44 402 HIS A CA 1
ATOM 3226 C C . HIS A 1 402 ? 1.582 20.922 -6.790 1.00 96.44 402 HIS A C 1
ATOM 3228 O O . HIS A 1 402 ? 2.778 20.683 -6.900 1.00 96.44 402 HIS A O 1
ATOM 3234 N N . LYS A 1 403 ? 0.683 20.241 -7.504 1.00 96.75 403 LYS A N 1
ATOM 3235 C CA . LYS A 1 403 ? 1.080 19.231 -8.504 1.00 96.75 403 LYS A CA 1
ATOM 3236 C C . LYS A 1 403 ? 1.765 19.908 -9.694 1.00 96.75 403 LYS A C 1
ATOM 3238 O O . LYS A 1 403 ? 1.235 20.894 -10.200 1.00 96.75 403 LYS A O 1
ATOM 3243 N N . VAL A 1 404 ? 2.889 19.357 -10.155 1.00 96.44 404 VAL A N 1
ATOM 3244 C CA . VAL A 1 404 ? 3.575 19.797 -11.382 1.00 96.44 404 VAL A CA 1
ATOM 3245 C C . VAL A 1 404 ? 3.262 18.820 -12.510 1.00 96.44 404 VAL A C 1
ATOM 3247 O O . VAL A 1 404 ? 3.581 17.636 -12.397 1.00 96.44 404 VAL A O 1
ATOM 3250 N N . TYR A 1 405 ? 2.639 19.297 -13.585 1.00 97.81 405 TYR A N 1
ATOM 3251 C CA . TYR A 1 405 ? 2.214 18.465 -14.712 1.00 97.81 405 TYR A CA 1
ATOM 3252 C C . TYR A 1 405 ? 3.204 18.490 -15.869 1.00 97.81 405 TYR A C 1
ATOM 3254 O O . TYR A 1 405 ? 3.840 19.504 -16.156 1.00 97.81 405 TYR A O 1
ATOM 3262 N N . SER A 1 406 ? 3.270 17.374 -16.587 1.00 97.19 406 SER A N 1
ATOM 3263 C CA . SER A 1 406 ? 3.994 17.256 -17.844 1.00 97.19 406 SER A CA 1
ATOM 3264 C C . SER A 1 406 ? 3.501 18.245 -18.900 1.00 97.19 406 SER A C 1
ATOM 3266 O O . SER A 1 406 ? 2.359 18.696 -18.887 1.00 97.19 406 SER A O 1
ATOM 3268 N N . THR A 1 407 ? 4.326 18.489 -19.909 1.00 95.38 407 THR A N 1
ATOM 3269 C CA . THR A 1 407 ? 3.895 19.094 -21.169 1.00 95.38 407 THR A CA 1
ATOM 3270 C C . THR A 1 407 ? 3.603 18.027 -22.217 1.00 95.38 407 THR A C 1
ATOM 3272 O O . THR A 1 407 ? 4.194 16.944 -22.229 1.00 95.38 407 THR A O 1
ATOM 3275 N N . ARG A 1 408 ? 2.721 18.372 -23.159 1.00 92.50 408 ARG A N 1
ATOM 3276 C CA . ARG A 1 408 ? 2.177 17.445 -24.162 1.00 92.50 408 ARG A CA 1
ATOM 3277 C C . ARG A 1 408 ? 3.220 16.806 -25.078 1.00 92.50 408 ARG A C 1
ATOM 3279 O O . ARG A 1 408 ? 2.977 15.715 -25.588 1.00 92.50 408 ARG A O 1
ATOM 3286 N N . GLU A 1 409 ? 4.335 17.492 -25.332 1.00 90.31 409 GLU A N 1
ATOM 3287 C CA . GLU A 1 409 ? 5.324 17.067 -26.333 1.00 90.31 409 GLU A CA 1
ATOM 3288 C C . GLU A 1 409 ? 6.791 17.106 -25.872 1.00 90.31 409 GLU A C 1
ATOM 3290 O O . GLU A 1 409 ? 7.656 16.705 -26.651 1.00 90.31 409 GLU A O 1
ATOM 3295 N N . ASN A 1 410 ? 7.096 17.585 -24.657 1.00 92.25 410 ASN A N 1
ATOM 3296 C CA . ASN A 1 410 ? 8.486 17.827 -24.240 1.00 92.25 410 ASN A CA 1
ATOM 3297 C C . ASN A 1 410 ? 8.883 17.194 -22.903 1.00 92.25 410 ASN A C 1
ATOM 3299 O O . ASN A 1 410 ? 10.038 17.317 -22.521 1.00 92.25 410 ASN A O 1
ATOM 3303 N N . SER A 1 411 ? 7.970 16.540 -22.186 1.00 92.75 411 SER A N 1
ATOM 3304 C CA . SER A 1 411 ? 8.301 15.918 -20.899 1.00 92.75 411 SER A CA 1
ATOM 3305 C C . SER A 1 411 ? 8.696 14.455 -21.087 1.00 92.75 411 SER A C 1
ATOM 3307 O O . SER A 1 411 ? 9.841 14.093 -20.837 1.00 92.75 411 SER A O 1
ATOM 3309 N N . PHE A 1 412 ? 7.762 13.628 -21.577 1.00 93.56 412 PHE A N 1
ATOM 3310 C CA . PHE A 1 412 ? 7.944 12.191 -21.834 1.00 93.56 412 PHE A CA 1
ATOM 3311 C C . PHE A 1 412 ? 8.760 11.449 -20.768 1.00 93.56 412 PHE A C 1
ATOM 3313 O O . PHE A 1 412 ? 9.567 10.588 -21.075 1.00 93.56 412 PHE A O 1
ATOM 3320 N N . TRP A 1 413 ? 8.549 11.776 -19.496 1.00 94.50 413 TRP A N 1
ATOM 3321 C CA . TRP A 1 413 ? 9.228 11.115 -18.389 1.00 94.50 413 TRP A CA 1
ATOM 3322 C C . TRP A 1 413 ? 8.731 9.671 -18.192 1.00 94.50 413 TRP A C 1
ATOM 3324 O O . TRP A 1 413 ? 7.718 9.273 -18.775 1.00 94.50 413 TRP A O 1
ATOM 3334 N N . CYS A 1 414 ? 9.357 8.883 -17.308 1.00 94.50 414 CYS A N 1
ATOM 3335 C CA . CYS A 1 414 ? 8.840 7.545 -16.964 1.00 94.50 414 CYS A CA 1
ATOM 3336 C C . CYS A 1 414 ? 7.372 7.593 -16.492 1.00 94.50 414 CYS A C 1
ATOM 3338 O O . CYS A 1 414 ? 6.569 6.776 -16.938 1.00 94.50 414 CYS A O 1
ATOM 3340 N N . CYS A 1 415 ? 7.001 8.594 -15.680 1.00 95.81 415 CYS A N 1
ATOM 3341 C CA . CYS A 1 415 ? 5.639 8.782 -15.173 1.00 95.81 415 CYS A CA 1
ATOM 3342 C C . CYS A 1 415 ? 4.630 9.213 -16.250 1.00 95.81 415 CYS A C 1
ATOM 3344 O O . CYS A 1 415 ? 3.433 9.003 -16.076 1.00 95.81 415 CYS A O 1
ATOM 3346 N N . VAL A 1 416 ? 5.095 9.769 -17.378 1.00 97.06 416 VAL A N 1
ATOM 3347 C CA . VAL A 1 416 ? 4.252 9.978 -18.568 1.00 97.06 416 VAL A CA 1
ATOM 3348 C C . VAL A 1 416 ? 3.978 8.639 -19.249 1.00 97.06 416 VAL A C 1
ATOM 3350 O O . VAL A 1 416 ? 2.837 8.343 -19.589 1.00 97.06 416 VAL A O 1
ATOM 3353 N N . GLY A 1 417 ? 5.009 7.800 -19.384 1.00 96.31 417 GLY A N 1
ATOM 3354 C CA . GLY A 1 417 ? 4.880 6.443 -19.911 1.00 96.31 417 GLY A CA 1
ATOM 3355 C C . GLY A 1 417 ? 3.889 5.585 -19.118 1.00 96.31 417 GLY A C 1
ATOM 3356 O O . GLY A 1 417 ? 2.939 5.059 -19.691 1.00 96.31 417 GLY A O 1
ATOM 3357 N N . SER A 1 418 ? 4.063 5.487 -17.797 1.00 96.19 418 SER A N 1
ATOM 3358 C CA . SER A 1 418 ? 3.112 4.774 -16.931 1.00 96.19 418 SER A CA 1
ATOM 3359 C C . SER A 1 418 ? 1.752 5.476 -16.838 1.00 96.19 418 SER A C 1
ATOM 3361 O O . SER A 1 418 ? 0.740 4.793 -16.715 1.00 96.19 418 SER A O 1
ATOM 3363 N N . GLY A 1 419 ? 1.699 6.806 -16.972 1.00 95.81 419 GLY A N 1
ATOM 3364 C CA . GLY A 1 419 ? 0.460 7.586 -17.061 1.00 95.81 419 GLY A CA 1
ATOM 3365 C C . GLY A 1 419 ? -0.454 7.130 -18.203 1.00 95.81 419 GLY A C 1
ATOM 3366 O O . GLY A 1 419 ? -1.623 6.839 -17.954 1.00 95.81 419 GLY A O 1
ATOM 3367 N N . PHE A 1 420 ? 0.094 6.951 -19.413 1.00 97.44 420 PHE A N 1
ATOM 3368 C CA . PHE A 1 420 ? -0.663 6.418 -20.560 1.00 97.44 420 PHE A CA 1
ATOM 3369 C C . PHE A 1 420 ? -1.272 5.033 -20.292 1.00 97.44 420 PHE A C 1
ATOM 3371 O O . PHE A 1 420 ? -2.300 4.656 -20.846 1.00 97.44 420 PHE A O 1
ATOM 3378 N N . GLU A 1 421 ? -0.625 4.226 -19.455 1.00 98.00 421 GLU A N 1
ATOM 3379 C CA . GLU A 1 421 ? -1.110 2.886 -19.136 1.00 98.00 421 GLU A CA 1
ATOM 3380 C C . GLU A 1 421 ? -2.099 2.894 -17.968 1.00 98.00 421 GLU A C 1
ATOM 3382 O O . GLU A 1 421 ? -3.093 2.174 -18.017 1.00 98.00 421 GLU A O 1
ATOM 3387 N N . ASN A 1 422 ? -1.857 3.713 -16.938 1.00 95.62 422 ASN A N 1
ATOM 3388 C CA . ASN A 1 422 ? -2.698 3.858 -15.745 1.00 95.62 422 ASN A CA 1
ATOM 3389 C C . ASN A 1 422 ? -4.162 4.098 -16.114 1.00 95.62 422 ASN A C 1
ATOM 3391 O O . ASN A 1 422 ? -5.062 3.401 -15.641 1.00 95.62 422 ASN A O 1
ATOM 3395 N N . HIS A 1 423 ? -4.400 5.091 -16.970 1.00 95.81 423 HIS A N 1
ATOM 3396 C CA . HIS A 1 423 ? -5.751 5.538 -17.287 1.00 95.81 423 HIS A CA 1
ATOM 3397 C C . HIS A 1 423 ? -6.477 4.589 -18.246 1.00 95.81 423 HIS A C 1
ATOM 3399 O O . HIS A 1 423 ? -7.705 4.585 -18.284 1.00 95.81 423 HIS A O 1
ATOM 3405 N N . ALA A 1 424 ? -5.742 3.739 -18.970 1.00 96.25 424 ALA A N 1
ATOM 3406 C CA . ALA A 1 424 ? -6.297 2.762 -19.897 1.00 96.25 424 ALA A CA 1
ATOM 3407 C C . ALA A 1 424 ? -6.871 1.512 -19.210 1.00 96.25 424 ALA A C 1
ATOM 3409 O O . ALA A 1 424 ? -7.593 0.757 -19.859 1.00 96.25 424 ALA A O 1
ATOM 3410 N N . LYS A 1 425 ? -6.563 1.261 -17.929 1.00 95.38 425 LYS A N 1
ATOM 3411 C CA . LYS A 1 425 ? -6.784 -0.052 -17.292 1.00 95.38 425 LYS A CA 1
ATOM 3412 C C . LYS A 1 425 ? -7.521 -0.039 -15.953 1.00 95.38 425 LYS A C 1
ATOM 3414 O O . LYS A 1 425 ? -7.505 -1.034 -15.241 1.00 95.38 425 LYS A O 1
ATOM 3419 N N . TYR A 1 426 ? -8.260 1.023 -15.628 1.00 97.88 426 TYR A N 1
ATOM 3420 C CA . TYR A 1 426 ? -9.028 1.110 -14.372 1.00 97.88 426 TYR A CA 1
ATOM 3421 C C . TYR A 1 426 ? -10.002 -0.060 -14.109 1.00 97.88 426 TYR A C 1
ATOM 3423 O O . TYR A 1 426 ? -10.366 -0.299 -12.960 1.00 97.88 426 TYR A O 1
ATOM 3431 N N . GLY A 1 427 ? -10.416 -0.803 -15.144 1.00 97.44 427 GLY A N 1
ATOM 3432 C CA . GLY A 1 427 ? -11.269 -1.989 -15.008 1.00 97.44 427 GLY A CA 1
ATOM 3433 C C . GLY A 1 427 ? -10.586 -3.228 -14.410 1.00 97.44 427 GLY A C 1
ATOM 3434 O O . GLY A 1 427 ? -11.276 -4.132 -13.949 1.00 97.44 427 GLY A O 1
ATOM 3435 N N . GLU A 1 428 ? -9.251 -3.280 -14.393 1.00 95.75 428 GLU A N 1
ATOM 3436 C CA . GLU A 1 428 ? -8.467 -4.514 -14.208 1.00 95.75 428 GLU A CA 1
ATOM 3437 C C . GLU A 1 428 ? -8.528 -5.141 -12.804 1.00 95.75 428 GLU A C 1
ATOM 3439 O O . GLU A 1 428 ? -8.200 -6.315 -12.632 1.00 95.75 428 GLU A O 1
ATOM 3444 N N . ALA A 1 429 ? -8.927 -4.359 -11.798 1.00 97.88 429 ALA A N 1
ATOM 3445 C CA . ALA A 1 429 ? -8.976 -4.781 -10.399 1.00 97.88 429 ALA A CA 1
ATOM 3446 C C . ALA A 1 429 ? -10.364 -4.613 -9.760 1.00 97.88 429 ALA A C 1
ATOM 3448 O O . ALA A 1 429 ? -10.506 -4.816 -8.554 1.00 97.88 429 ALA A O 1
ATOM 3449 N N . ILE A 1 430 ? -11.388 -4.246 -10.545 1.00 98.81 430 ILE A N 1
ATOM 3450 C CA . ILE A 1 430 ? -12.750 -4.064 -10.023 1.00 98.81 430 ILE A CA 1
ATOM 3451 C C . ILE A 1 430 ? -13.348 -5.413 -9.614 1.00 98.81 430 ILE A C 1
ATOM 3453 O O . ILE A 1 430 ? -13.951 -5.512 -8.543 1.00 98.81 430 ILE A O 1
ATOM 3457 N N . TYR A 1 431 ? -13.144 -6.442 -10.440 1.00 98.81 431 TYR A N 1
ATOM 3458 C CA . TYR A 1 431 ? -13.712 -7.770 -10.245 1.00 98.81 431 TYR A CA 1
ATOM 3459 C C . TYR A 1 431 ? -12.658 -8.867 -10.381 1.00 98.81 431 TYR A C 1
ATOM 3461 O O . TYR A 1 431 ? -11.725 -8.750 -11.176 1.00 98.81 431 TYR A O 1
ATOM 3469 N N . TYR A 1 432 ? -12.864 -9.955 -9.645 1.00 98.81 432 TYR A N 1
ATOM 3470 C CA . TYR A 1 432 ? -12.137 -11.225 -9.763 1.00 98.81 432 TYR A CA 1
ATOM 3471 C C . TYR A 1 432 ? -13.133 -12.375 -9.622 1.00 98.81 432 TYR A C 1
ATOM 3473 O O . TYR A 1 432 ? -14.262 -12.156 -9.182 1.00 98.81 432 TYR A O 1
ATOM 3481 N N . HIS A 1 433 ? -12.763 -13.598 -9.975 1.00 98.44 433 HIS A N 1
ATOM 3482 C CA . HIS A 1 433 ? -13.663 -14.742 -9.842 1.00 98.44 433 HIS A CA 1
ATOM 3483 C C . HIS A 1 433 ? -12.942 -16.020 -9.436 1.00 98.44 433 HIS A C 1
ATOM 3485 O O . HIS A 1 433 ? -11.732 -16.137 -9.540 1.00 98.44 433 HIS A O 1
ATOM 3491 N N . ASN A 1 434 ? -13.702 -17.004 -8.985 1.00 97.12 434 ASN A N 1
ATOM 3492 C CA . ASN A 1 434 ? -13.276 -18.394 -8.896 1.00 97.12 434 ASN A CA 1
ATOM 3493 C C . ASN A 1 434 ? -14.479 -19.297 -9.204 1.00 97.12 434 ASN A C 1
ATOM 3495 O O . ASN A 1 434 ? -15.549 -18.820 -9.592 1.00 97.12 434 ASN A O 1
ATOM 3499 N N . ASP A 1 435 ? -14.334 -20.605 -9.010 1.00 93.94 435 ASP A N 1
ATOM 3500 C CA . ASP A 1 435 ? -15.408 -21.563 -9.296 1.00 93.94 435 ASP A CA 1
ATOM 3501 C C . ASP A 1 435 ? -16.703 -21.300 -8.508 1.00 93.94 435 ASP A C 1
ATOM 3503 O O . ASP A 1 435 ? -17.801 -21.620 -8.990 1.00 93.94 435 ASP A O 1
ATOM 3507 N N . GLN A 1 436 ? -16.573 -20.714 -7.310 1.00 95.94 436 GLN A N 1
ATOM 3508 C CA . GLN A 1 436 ? -17.664 -20.475 -6.362 1.00 95.94 436 GLN A CA 1
ATOM 3509 C C . GLN A 1 436 ? -18.409 -19.164 -6.612 1.00 95.94 436 GLN A C 1
ATOM 3511 O O . GLN A 1 436 ? -19.589 -19.052 -6.255 1.00 95.94 436 GLN A O 1
ATOM 3516 N N . GLY A 1 437 ? -17.742 -18.152 -7.169 1.00 98.06 437 GLY A N 1
ATOM 3517 C CA . GLY A 1 437 ? -18.332 -16.827 -7.253 1.00 98.06 437 GLY A CA 1
ATOM 3518 C C . GLY A 1 437 ? -17.461 -15.736 -7.850 1.00 98.06 437 GLY A C 1
ATOM 3519 O O . GLY A 1 437 ? -16.334 -15.957 -8.282 1.00 98.06 437 GLY A O 1
ATOM 3520 N N . ILE A 1 438 ? -18.031 -14.534 -7.842 1.00 98.69 438 ILE A N 1
ATOM 3521 C CA . ILE A 1 438 ? -17.409 -13.293 -8.299 1.00 98.69 438 ILE A CA 1
ATOM 3522 C C . ILE A 1 438 ? -17.156 -12.370 -7.106 1.00 98.69 438 ILE A C 1
ATOM 3524 O O . ILE A 1 438 ? -18.021 -12.206 -6.247 1.00 98.69 438 ILE A O 1
ATOM 3528 N N . TYR A 1 439 ? -15.973 -11.774 -7.059 1.00 98.81 439 TYR A N 1
ATOM 3529 C CA . TYR A 1 439 ? -15.532 -10.800 -6.070 1.00 98.81 439 TYR A CA 1
ATOM 3530 C C . TYR A 1 439 ? -15.729 -9.396 -6.627 1.00 98.81 439 TYR A C 1
ATOM 3532 O O . TYR A 1 439 ? -15.290 -9.101 -7.736 1.00 98.81 439 TYR A O 1
ATOM 3540 N N . VAL A 1 440 ? -16.394 -8.540 -5.855 1.00 98.81 440 VAL A N 1
ATOM 3541 C CA . VAL A 1 440 ? -16.587 -7.117 -6.149 1.00 98.81 440 VAL A CA 1
ATOM 3542 C C . VAL A 1 440 ? -15.666 -6.331 -5.222 1.00 98.81 440 VAL A C 1
ATOM 3544 O O . VAL A 1 440 ? -15.971 -6.154 -4.038 1.00 98.81 440 VAL A O 1
ATOM 3547 N N . ASN A 1 441 ? -14.521 -5.906 -5.757 1.00 98.62 441 ASN A N 1
ATOM 3548 C CA . ASN A 1 441 ? -13.453 -5.269 -4.990 1.00 98.62 441 ASN A CA 1
ATOM 3549 C C . ASN A 1 441 ? -13.602 -3.749 -4.967 1.00 98.62 441 ASN A C 1
ATOM 3551 O O . ASN A 1 441 ? -13.611 -3.154 -3.893 1.00 98.62 441 ASN A O 1
ATOM 3555 N N . LEU A 1 442 ? -13.711 -3.107 -6.130 1.00 98.75 442 LEU A N 1
ATOM 3556 C CA . LEU A 1 442 ? -13.731 -1.644 -6.226 1.00 98.75 442 LEU A CA 1
ATOM 3557 C C . LEU A 1 442 ? -15.139 -1.126 -6.521 1.00 98.75 442 LEU A C 1
ATOM 3559 O O . LEU A 1 442 ? -15.871 -1.688 -7.340 1.00 98.75 442 LEU A O 1
ATOM 3563 N N . PHE A 1 443 ? -15.494 -0.011 -5.887 1.00 98.06 443 PHE A N 1
ATOM 3564 C CA . PHE A 1 443 ? -16.790 0.643 -6.064 1.00 98.06 443 PHE A CA 1
ATOM 3565 C C . PHE A 1 443 ? -16.717 1.665 -7.201 1.00 98.06 443 PHE A C 1
ATOM 3567 O O . PHE A 1 443 ? -16.724 2.871 -6.980 1.00 98.06 443 PHE A O 1
ATOM 3574 N N . ILE A 1 444 ? -16.545 1.167 -8.426 1.00 98.69 444 ILE A N 1
ATOM 3575 C CA . ILE A 1 444 ? -16.397 1.985 -9.636 1.00 98.69 444 ILE A CA 1
ATOM 3576 C C . ILE A 1 444 ? -17.533 1.634 -10.604 1.00 98.69 444 ILE A C 1
ATOM 3578 O O . ILE A 1 444 ? -17.705 0.446 -10.908 1.00 98.69 444 ILE A O 1
ATOM 3582 N N . PRO A 1 445 ? -18.281 2.623 -11.136 1.00 98.75 445 PRO A N 1
ATOM 3583 C CA . PRO A 1 445 ? -19.343 2.383 -12.109 1.00 98.75 445 PRO A CA 1
ATOM 3584 C C . PRO A 1 445 ? -18.831 1.587 -13.303 1.00 98.75 445 PRO A C 1
ATOM 3586 O O . PRO A 1 445 ? -17.955 2.037 -14.048 1.00 98.75 445 PRO A O 1
ATOM 3589 N N . SER A 1 446 ? -19.347 0.376 -13.471 1.00 98.81 446 SER A N 1
ATOM 3590 C CA . SER A 1 446 ? -18.800 -0.573 -14.434 1.00 98.81 446 SER A CA 1
ATOM 3591 C C . SER A 1 446 ? -19.759 -1.717 -14.727 1.00 98.81 446 SER A C 1
ATOM 3593 O O . SER A 1 446 ? -20.707 -1.965 -13.992 1.00 98.81 446 SER A O 1
ATOM 3595 N N . GLU A 1 447 ? -19.492 -2.436 -15.803 1.00 98.69 447 GLU A N 1
ATOM 3596 C CA . GLU A 1 447 ? -20.183 -3.659 -16.178 1.00 98.69 447 GLU A CA 1
ATOM 3597 C C . GLU A 1 447 ? -19.143 -4.744 -16.451 1.00 98.69 447 GLU A C 1
ATOM 3599 O O . GLU A 1 447 ? -18.149 -4.475 -17.125 1.00 98.69 447 GLU A O 1
ATOM 3604 N N . VAL A 1 448 ? -19.347 -5.946 -15.913 1.00 98.75 448 VAL A N 1
ATOM 3605 C CA . VAL A 1 448 ? -18.490 -7.110 -16.170 1.00 98.75 448 VAL A CA 1
ATOM 3606 C C . VAL A 1 448 ? -19.296 -8.249 -16.775 1.00 98.75 448 VAL A C 1
ATOM 3608 O O . VAL A 1 448 ? -20.350 -8.614 -16.256 1.00 98.75 448 VAL A O 1
ATOM 3611 N N . ASN A 1 449 ? -18.786 -8.825 -17.862 1.00 98.25 449 ASN A N 1
ATOM 3612 C CA . ASN A 1 449 ? -19.359 -9.996 -18.516 1.00 98.25 449 ASN A CA 1
ATOM 3613 C C . ASN A 1 449 ? -18.623 -11.270 -18.078 1.00 98.25 449 ASN A C 1
ATOM 3615 O O . ASN A 1 449 ? -17.539 -11.588 -18.567 1.00 98.25 449 ASN A O 1
ATOM 3619 N N . TRP A 1 450 ? -19.238 -12.043 -17.187 1.00 97.38 450 TRP A N 1
ATOM 3620 C CA . TRP A 1 450 ? -18.726 -13.331 -16.734 1.00 97.38 450 TRP A CA 1
ATOM 3621 C C . TRP A 1 450 ? -19.248 -14.478 -17.605 1.00 97.38 450 TRP A C 1
ATOM 3623 O O . TRP A 1 450 ? -20.136 -15.253 -17.229 1.00 97.38 450 TRP A O 1
ATOM 3633 N N . LYS A 1 451 ? -18.645 -14.605 -18.792 1.00 94.69 451 LYS A N 1
ATOM 3634 C CA . LYS A 1 451 ? -19.035 -15.573 -19.832 1.00 94.69 451 LYS A CA 1
ATOM 3635 C C . LYS A 1 451 ? -19.116 -17.014 -19.329 1.00 94.69 451 LYS A C 1
ATOM 3637 O O . LYS A 1 451 ? -20.055 -17.720 -19.679 1.00 94.69 451 LYS A O 1
ATOM 3642 N N . ALA A 1 452 ? -18.179 -17.434 -18.473 1.00 93.25 452 ALA A N 1
ATOM 3643 C CA . ALA A 1 452 ? -18.115 -18.799 -17.941 1.00 93.25 452 ALA A CA 1
ATOM 3644 C C . ALA A 1 452 ? -19.381 -19.220 -17.168 1.00 93.25 452 ALA A C 1
ATOM 3646 O O . ALA A 1 452 ? -19.694 -20.408 -17.100 1.00 93.25 452 ALA A O 1
ATOM 3647 N N . LYS A 1 453 ? -20.123 -18.259 -16.602 1.00 94.75 453 LYS A N 1
ATOM 3648 C CA . LYS A 1 453 ? -21.390 -18.501 -15.897 1.00 94.75 453 LYS A CA 1
ATOM 3649 C C . LYS A 1 453 ? -22.608 -17.911 -16.616 1.00 94.75 453 LYS A C 1
ATOM 3651 O O . LYS A 1 453 ? -23.714 -18.096 -16.126 1.00 94.75 453 LYS A O 1
ATOM 3656 N N . GLY A 1 454 ? -22.433 -17.221 -17.748 1.00 96.44 454 GLY A N 1
ATOM 3657 C CA . GLY A 1 454 ? -23.527 -16.540 -18.453 1.00 96.44 454 GLY A CA 1
ATOM 3658 C C . GLY A 1 454 ? -24.182 -15.430 -17.622 1.00 96.44 454 GLY A C 1
ATOM 3659 O O . GLY A 1 454 ? -25.406 -15.298 -17.629 1.00 96.44 454 GLY A O 1
ATOM 3660 N N . ILE A 1 455 ? -23.376 -14.685 -16.856 1.00 97.81 455 ILE A N 1
ATOM 3661 C CA . ILE A 1 455 ? -23.824 -13.575 -16.005 1.00 97.81 455 ILE A CA 1
ATOM 3662 C C . ILE A 1 455 ? -23.152 -12.287 -16.469 1.00 97.81 455 ILE A C 1
ATOM 3664 O O . ILE A 1 455 ? -21.929 -12.246 -16.581 1.00 97.81 455 ILE A O 1
ATOM 3668 N N . THR A 1 456 ? -23.929 -11.220 -16.621 1.00 98.75 456 THR A N 1
ATOM 3669 C CA . THR A 1 456 ? -23.410 -9.849 -16.650 1.00 98.75 456 THR A CA 1
ATOM 3670 C C . THR A 1 456 ? -23.772 -9.158 -15.339 1.00 98.75 456 THR A C 1
ATOM 3672 O O . THR A 1 456 ? -24.917 -9.219 -14.891 1.00 98.75 456 THR A O 1
ATOM 3675 N N . LEU A 1 457 ? -22.793 -8.520 -14.697 1.00 98.69 457 LEU A N 1
ATOM 3676 C CA . LEU A 1 457 ? -22.991 -7.742 -13.475 1.00 98.69 457 LEU A CA 1
ATOM 3677 C C . LEU A 1 457 ? -22.766 -6.265 -13.785 1.00 98.69 457 LEU A C 1
ATOM 3679 O O . LEU A 1 457 ? -21.670 -5.874 -14.182 1.00 98.69 457 LEU A O 1
ATOM 3683 N N . ARG A 1 458 ? -23.796 -5.447 -13.578 1.00 98.81 458 ARG A N 1
ATOM 3684 C CA . ARG A 1 458 ? -23.739 -3.997 -13.769 1.00 98.81 458 ARG A CA 1
ATOM 3685 C C . ARG A 1 458 ? -23.714 -3.291 -12.418 1.00 98.81 458 ARG A C 1
ATOM 3687 O O . ARG A 1 458 ? -24.673 -3.403 -11.662 1.00 98.81 458 ARG A O 1
ATOM 3694 N N . GLN A 1 459 ? -22.644 -2.558 -12.138 1.00 98.81 459 GLN A N 1
ATOM 3695 C CA . GLN A 1 459 ? -22.450 -1.754 -10.937 1.00 98.81 459 GLN A CA 1
ATOM 3696 C C . GLN A 1 459 ? -22.751 -0.276 -11.200 1.00 98.81 459 GLN A C 1
ATOM 3698 O O . GLN A 1 459 ? -22.117 0.360 -12.042 1.00 98.81 459 GLN A O 1
ATOM 3703 N N . GLU A 1 460 ? -23.684 0.276 -10.432 1.00 98.62 460 GLU A N 1
ATOM 3704 C CA . GLU A 1 460 ? -24.122 1.669 -10.487 1.00 98.62 460 GLU A CA 1
ATOM 3705 C C . GLU A 1 460 ? -23.908 2.315 -9.117 1.00 98.62 460 GLU A C 1
ATOM 3707 O O . GLU A 1 460 ? -24.394 1.817 -8.101 1.00 98.62 460 GLU A O 1
ATOM 3712 N N . THR A 1 461 ? -23.146 3.405 -9.084 1.00 97.88 461 THR A N 1
ATOM 3713 C CA . THR A 1 461 ? -22.786 4.111 -7.850 1.00 97.88 461 THR A CA 1
ATOM 3714 C C . THR A 1 461 ? -22.268 5.512 -8.174 1.00 97.88 461 THR A C 1
ATOM 3716 O O . THR A 1 461 ? -21.686 5.727 -9.236 1.00 97.88 461 THR A O 1
ATOM 3719 N N . ALA A 1 462 ? -22.449 6.464 -7.266 1.00 95.81 462 ALA A N 1
ATOM 3720 C CA . ALA A 1 462 ? -21.727 7.735 -7.256 1.00 95.81 462 ALA A CA 1
ATOM 3721 C C . ALA A 1 462 ? -20.572 7.737 -6.235 1.00 95.81 462 ALA A C 1
ATOM 3723 O O . ALA A 1 462 ? -20.070 8.802 -5.873 1.00 95.81 462 ALA A O 1
ATOM 3724 N N . PHE A 1 463 ? -20.145 6.565 -5.747 1.00 96.56 463 PHE A N 1
ATOM 3725 C CA . PHE A 1 463 ? -18.994 6.439 -4.859 1.00 96.56 463 PHE A CA 1
ATOM 3726 C C . PHE A 1 463 ? -17.763 7.120 -5.484 1.00 96.56 463 PHE A C 1
ATOM 3728 O O . PHE A 1 463 ? -17.494 6.939 -6.677 1.00 96.56 463 PHE A O 1
ATOM 3735 N N . PRO A 1 464 ? -17.010 7.922 -4.712 1.00 95.06 464 PRO A N 1
ATOM 3736 C CA . PRO A 1 464 ? -17.101 8.101 -3.260 1.00 95.06 464 PRO A CA 1
ATOM 3737 C C . PRO A 1 464 ? -17.959 9.295 -2.805 1.00 95.06 464 PRO A C 1
ATOM 3739 O O . PRO A 1 464 ? -17.969 9.618 -1.619 1.00 95.06 464 PRO A O 1
ATOM 3742 N N . ALA A 1 465 ? -18.662 9.986 -3.711 1.00 93.12 465 ALA A N 1
ATOM 3743 C CA . ALA A 1 465 ? -19.553 11.085 -3.325 1.00 93.12 465 ALA A CA 1
ATOM 3744 C C . ALA A 1 465 ? -20.735 10.584 -2.473 1.00 93.12 465 ALA A C 1
ATOM 3746 O O . ALA A 1 465 ? -21.184 11.281 -1.560 1.00 93.12 465 ALA A O 1
ATOM 3747 N N . GLU A 1 466 ? -21.180 9.350 -2.711 1.00 93.06 466 GLU A N 1
ATOM 3748 C CA . GLU A 1 466 ? -22.142 8.634 -1.874 1.00 93.06 466 GLU A CA 1
ATOM 3749 C C . GLU A 1 466 ? -21.566 7.330 -1.307 1.00 93.06 466 GLU A C 1
ATOM 3751 O O . GLU A 1 466 ? -20.575 6.792 -1.794 1.00 93.06 466 GLU A O 1
ATOM 3756 N N . GLU A 1 467 ? -22.243 6.790 -0.296 1.00 95.94 467 GLU A N 1
ATOM 3757 C CA . GLU A 1 467 ? -21.860 5.552 0.393 1.00 95.94 467 GLU A CA 1
ATOM 3758 C C . GLU A 1 467 ? -22.552 4.302 -0.185 1.00 95.94 467 GLU A C 1
ATOM 3760 O O . GLU A 1 467 ? -22.389 3.205 0.345 1.00 95.94 467 GLU A O 1
ATOM 3765 N N . ASN A 1 468 ? -23.372 4.439 -1.231 1.00 97.25 468 ASN A N 1
ATOM 3766 C CA . ASN A 1 468 ? -24.181 3.351 -1.782 1.00 97.25 468 ASN A CA 1
ATOM 3767 C C . ASN A 1 468 ? -23.600 2.812 -3.091 1.00 97.25 468 ASN A C 1
ATOM 3769 O O . ASN A 1 468 ? -23.130 3.568 -3.934 1.00 97.25 468 ASN A O 1
ATOM 3773 N N . THR A 1 469 ? -23.710 1.504 -3.301 1.00 97.88 469 THR A N 1
ATOM 3774 C CA . THR A 1 469 ? -23.494 0.857 -4.600 1.00 97.88 469 THR A CA 1
ATOM 3775 C C . THR A 1 469 ? -24.620 -0.128 -4.879 1.00 97.88 469 THR A C 1
ATOM 3777 O O . THR A 1 469 ? -25.104 -0.820 -3.975 1.00 97.88 469 THR A O 1
ATOM 3780 N N . ALA A 1 470 ? -25.056 -0.184 -6.133 1.00 98.69 470 ALA A N 1
ATOM 3781 C CA . ALA A 1 470 ? -26.059 -1.120 -6.598 1.00 98.69 470 ALA A CA 1
ATOM 3782 C C . ALA A 1 470 ? -25.476 -2.026 -7.679 1.00 98.69 470 ALA A C 1
ATOM 3784 O O . ALA A 1 470 ? -24.852 -1.557 -8.626 1.00 98.69 470 ALA A O 1
ATOM 3785 N N . LEU A 1 471 ? -25.719 -3.328 -7.558 1.00 98.75 471 LEU A N 1
ATOM 3786 C CA . LEU A 1 471 ? -25.346 -4.323 -8.552 1.00 98.75 471 LEU A CA 1
ATOM 3787 C C . LEU A 1 471 ? -26.616 -4.924 -9.144 1.00 98.75 471 LEU A C 1
ATOM 3789 O O . LEU A 1 471 ? -27.426 -5.490 -8.411 1.00 98.75 471 LEU A O 1
ATOM 3793 N N . THR A 1 472 ? -26.784 -4.824 -10.456 1.00 98.81 472 THR A N 1
ATOM 3794 C CA . THR A 1 472 ? -27.874 -5.475 -11.189 1.00 98.81 472 THR A CA 1
ATOM 3795 C C . THR A 1 472 ? -27.322 -6.690 -11.922 1.00 98.81 472 THR A C 1
ATOM 3797 O O . THR A 1 472 ? -26.328 -6.584 -12.643 1.00 98.81 472 THR A O 1
ATOM 3800 N N . ILE A 1 473 ? -27.956 -7.842 -11.719 1.00 98.75 473 ILE A N 1
ATOM 3801 C CA . ILE A 1 473 ? -27.595 -9.103 -12.356 1.00 98.75 473 ILE A CA 1
ATOM 3802 C C . ILE A 1 473 ? -28.406 -9.252 -13.643 1.00 98.75 473 ILE A C 1
ATOM 3804 O O . ILE A 1 473 ? -29.626 -9.101 -13.637 1.00 98.75 473 ILE A O 1
ATOM 3808 N N . GLN A 1 474 ? -27.727 -9.595 -14.731 1.00 98.62 474 GLN A N 1
ATOM 3809 C CA . GLN A 1 474 ? -28.335 -9.950 -16.009 1.00 98.62 474 GLN A CA 1
ATOM 3810 C C . GLN A 1 474 ? -27.942 -11.377 -16.386 1.00 98.62 474 GLN A C 1
ATOM 3812 O O . GLN A 1 474 ? -26.764 -11.742 -16.300 1.00 98.62 474 GLN A O 1
ATOM 3817 N N . THR A 1 475 ? -28.915 -12.199 -16.779 1.00 97.94 475 THR A N 1
ATOM 3818 C CA . THR A 1 475 ? -28.661 -13.588 -17.193 1.00 97.94 475 THR A CA 1
ATOM 3819 C C . THR A 1 475 ? -29.825 -14.186 -17.986 1.00 97.94 475 THR A C 1
ATOM 3821 O O . THR A 1 475 ? -30.985 -13.977 -17.650 1.00 97.94 475 THR A O 1
ATOM 3824 N N . ASP A 1 476 ? -29.538 -15.006 -19.001 1.00 96.69 476 ASP A N 1
ATOM 3825 C CA . ASP A 1 476 ? -30.581 -15.649 -19.820 1.00 96.69 476 ASP A CA 1
ATOM 3826 C C . ASP A 1 476 ? -31.360 -16.739 -19.062 1.00 96.69 476 ASP A C 1
ATOM 3828 O O . ASP A 1 476 ? -32.496 -17.078 -19.406 1.00 96.69 476 ASP A O 1
ATOM 3832 N N . LYS A 1 477 ? -30.731 -17.360 -18.056 1.00 96.69 477 LYS A N 1
ATOM 3833 C CA . LYS A 1 477 ? -31.296 -18.462 -17.264 1.00 96.69 477 LYS A CA 1
ATOM 3834 C C . LYS A 1 477 ? -30.843 -18.328 -15.814 1.00 96.69 477 LYS A C 1
ATOM 3836 O O . LYS A 1 477 ? -29.720 -17.909 -15.595 1.00 96.69 477 LYS A O 1
ATOM 3841 N N . PRO A 1 478 ? -31.643 -18.736 -14.815 1.00 97.88 478 PRO A N 1
ATOM 3842 C CA . PRO A 1 478 ? -31.221 -18.633 -13.422 1.00 97.88 478 PRO A CA 1
ATOM 3843 C C . PRO A 1 478 ? -29.906 -19.378 -13.130 1.00 97.88 478 PRO A C 1
ATOM 3845 O O . PRO A 1 478 ? -29.786 -20.560 -13.460 1.00 97.88 478 PRO A O 1
ATOM 3848 N N . VAL A 1 479 ? -28.957 -18.719 -12.457 1.00 97.69 479 VAL A N 1
ATOM 3849 C CA . VAL A 1 479 ? -27.620 -19.264 -12.153 1.00 97.69 479 VAL A CA 1
ATOM 3850 C C . VAL A 1 479 ? -27.368 -19.267 -10.651 1.00 97.69 479 VAL A C 1
ATOM 3852 O O . VAL A 1 479 ? -27.493 -18.243 -9.984 1.00 97.69 479 VAL A O 1
ATOM 3855 N N . THR A 1 480 ? -26.969 -20.413 -10.100 1.00 98.06 480 THR A N 1
ATOM 3856 C CA . THR A 1 480 ? -26.535 -20.496 -8.700 1.00 98.06 480 THR A CA 1
ATOM 3857 C C . THR A 1 480 ? -25.056 -20.159 -8.585 1.00 98.06 480 THR A C 1
ATOM 3859 O O . THR A 1 480 ? -24.214 -20.888 -9.103 1.00 98.06 480 THR A O 1
ATOM 3862 N N . THR A 1 481 ? -24.741 -19.061 -7.902 1.00 98.31 481 THR A N 1
ATOM 3863 C CA . THR A 1 481 ? -23.361 -18.632 -7.648 1.00 98.31 481 THR A CA 1
ATOM 3864 C C . THR A 1 481 ? -23.292 -17.696 -6.439 1.00 98.31 481 THR A C 1
ATOM 3866 O O . THR A 1 481 ? -24.318 -17.218 -5.939 1.00 98.31 481 THR A O 1
ATOM 3869 N N . THR A 1 482 ? -22.081 -17.423 -5.964 1.00 98.69 482 THR A N 1
ATOM 3870 C CA . THR A 1 482 ? -21.823 -16.449 -4.899 1.00 98.69 482 THR A CA 1
ATOM 3871 C C . THR A 1 482 ? -21.377 -15.111 -5.478 1.00 98.69 482 THR A C 1
ATOM 3873 O O . THR A 1 482 ? -20.576 -15.062 -6.408 1.00 98.69 482 THR A O 1
ATOM 3876 N N . ILE A 1 483 ? -21.893 -14.018 -4.919 1.00 98.75 483 ILE A N 1
ATOM 3877 C CA . ILE A 1 483 ? -21.338 -12.674 -5.103 1.00 98.75 483 ILE A CA 1
ATOM 3878 C C . ILE A 1 483 ? -20.664 -12.290 -3.783 1.00 98.75 483 ILE A C 1
ATOM 3880 O O . ILE A 1 483 ? -21.332 -12.192 -2.753 1.00 98.75 483 ILE A O 1
ATOM 3884 N N . TYR A 1 484 ? -19.343 -12.136 -3.803 1.00 98.81 484 TYR A N 1
ATOM 3885 C CA . TYR A 1 484 ? -18.518 -11.720 -2.673 1.00 98.81 484 TYR A CA 1
ATOM 3886 C C . TYR A 1 484 ? -18.353 -10.202 -2.713 1.00 98.81 484 TYR A C 1
ATOM 3888 O O . TYR A 1 484 ? -17.609 -9.665 -3.530 1.00 98.81 484 TYR A O 1
ATOM 3896 N N . LEU A 1 485 ? -19.053 -9.496 -1.830 1.00 98.81 485 LEU A N 1
ATOM 3897 C CA . LEU A 1 485 ? -18.931 -8.043 -1.708 1.00 98.81 485 LEU A CA 1
ATOM 3898 C C . LEU A 1 485 ? -17.779 -7.726 -0.759 1.00 98.81 485 LEU A C 1
ATOM 3900 O O . LEU A 1 485 ? -17.806 -8.202 0.380 1.00 98.81 485 LEU A O 1
ATOM 3904 N N . ARG A 1 486 ? -16.785 -6.930 -1.173 1.00 98.62 486 ARG A N 1
ATOM 3905 C CA . ARG A 1 486 ? -15.753 -6.476 -0.229 1.00 98.62 486 ARG A CA 1
ATOM 3906 C C . ARG A 1 486 ? -16.420 -5.732 0.929 1.00 98.62 486 ARG A C 1
ATOM 3908 O O . ARG A 1 486 ? -17.309 -4.913 0.707 1.00 98.62 486 ARG A O 1
ATOM 3915 N N . TYR A 1 487 ? -15.990 -6.029 2.151 1.00 98.56 487 TYR A N 1
ATOM 3916 C CA . TYR A 1 487 ? -16.231 -5.249 3.360 1.00 98.56 487 TYR A CA 1
ATOM 3917 C C . TYR A 1 487 ? -14.917 -4.527 3.693 1.00 98.56 487 TYR A C 1
ATOM 3919 O O . TYR A 1 487 ? -14.059 -5.122 4.348 1.00 98.56 487 TYR A O 1
ATOM 3927 N N . PRO A 1 488 ? -14.737 -3.272 3.236 1.00 98.38 488 PRO A N 1
ATOM 3928 C CA . PRO A 1 488 ? -13.487 -2.535 3.417 1.00 98.38 488 PRO A CA 1
ATOM 3929 C C . PRO A 1 488 ? -13.131 -2.366 4.892 1.00 98.38 488 PRO A C 1
ATOM 3931 O O . PRO A 1 488 ? -14.030 -2.186 5.718 1.00 98.38 488 PRO A O 1
ATOM 3934 N N . SER A 1 489 ? -11.840 -2.360 5.233 1.00 97.31 489 SER A N 1
ATOM 3935 C CA . SER A 1 489 ? -11.391 -2.128 6.619 1.00 97.31 489 SER A CA 1
ATOM 3936 C C . SER A 1 489 ? -11.798 -0.761 7.178 1.00 97.31 489 SER A C 1
ATOM 3938 O O . SER A 1 489 ? -12.022 -0.633 8.382 1.00 97.31 489 SER A O 1
ATOM 3940 N N . TRP A 1 490 ? -11.950 0.252 6.318 1.00 96.56 490 TRP A N 1
ATOM 3941 C CA . TRP A 1 490 ? -12.331 1.609 6.719 1.00 96.56 490 TRP A CA 1
ATOM 3942 C C . TRP A 1 490 ? -13.824 1.773 7.042 1.00 96.56 490 TRP A C 1
ATOM 3944 O O . TRP A 1 490 ? -14.195 2.763 7.673 1.00 96.56 490 TRP A O 1
ATOM 3954 N N . SER A 1 491 ? -14.687 0.839 6.624 1.00 97.44 491 SER A N 1
ATOM 3955 C CA . SER A 1 491 ? -16.139 0.938 6.821 1.00 97.44 491 SER A CA 1
ATOM 3956 C C . SER A 1 491 ? -16.597 0.134 8.037 1.00 97.44 491 SER A C 1
ATOM 3958 O O . SER A 1 491 ? -16.025 -0.900 8.373 1.00 97.44 491 SER A O 1
ATOM 3960 N N . LYS A 1 492 ? -17.672 0.579 8.697 1.00 93.94 492 LYS A N 1
ATOM 3961 C CA . LYS A 1 492 ? -18.326 -0.144 9.800 1.00 93.94 492 LYS A CA 1
ATOM 3962 C C . LYS A 1 492 ? -19.832 -0.204 9.549 1.00 93.94 492 LYS A C 1
ATOM 3964 O O . LYS A 1 492 ? -20.421 0.748 9.054 1.00 93.94 492 LYS A O 1
ATOM 3969 N N . ASN A 1 493 ? -20.467 -1.300 9.964 1.00 95.06 493 ASN A N 1
ATOM 3970 C CA . ASN A 1 493 ? -21.917 -1.521 9.861 1.00 95.06 493 ASN A CA 1
ATOM 3971 C C . ASN A 1 493 ? -22.465 -1.534 8.421 1.00 95.06 493 ASN A C 1
ATOM 3973 O O . ASN A 1 493 ? -23.560 -1.022 8.181 1.00 95.06 493 ASN A O 1
ATOM 3977 N N . VAL A 1 494 ? -21.732 -2.150 7.486 1.00 97.62 494 VAL A N 1
ATOM 3978 C CA . VAL A 1 494 ? -22.184 -2.342 6.098 1.00 97.62 494 VAL A CA 1
ATOM 3979 C C . VAL A 1 494 ? -23.561 -3.007 6.063 1.00 97.62 494 VAL A C 1
ATOM 3981 O O . VAL A 1 494 ? -23.812 -4.007 6.745 1.00 97.62 494 VAL A O 1
ATOM 3984 N N . LYS A 1 495 ? -24.466 -2.448 5.257 1.00 98.31 495 LYS A N 1
ATOM 3985 C CA . LYS A 1 495 ? -25.824 -2.972 5.063 1.00 98.31 495 LYS A CA 1
ATOM 3986 C C . LYS A 1 495 ? -25.961 -3.481 3.642 1.00 98.31 495 LYS A C 1
ATOM 3988 O O . LYS A 1 495 ? -25.611 -2.769 2.713 1.00 98.31 495 LYS A O 1
ATOM 3993 N N . VAL A 1 496 ? -26.516 -4.681 3.487 1.00 98.69 496 VAL A N 1
ATOM 3994 C CA . VAL A 1 496 ? -26.750 -5.305 2.180 1.00 98.69 496 VAL A CA 1
ATOM 3995 C C . VAL A 1 496 ? -28.212 -5.714 2.070 1.00 98.69 496 VAL A C 1
ATOM 3997 O O . VAL A 1 496 ? -28.745 -6.374 2.967 1.00 98.69 496 VAL A O 1
ATOM 4000 N N . ASN A 1 497 ? -28.849 -5.358 0.960 1.00 98.62 497 ASN A N 1
ATOM 4001 C CA . ASN A 1 497 ? -30.187 -5.792 0.582 1.00 98.62 497 ASN A CA 1
ATOM 4002 C C . ASN A 1 497 ? -30.132 -6.522 -0.765 1.00 98.62 497 ASN A C 1
ATOM 4004 O O . ASN A 1 497 ? -29.349 -6.165 -1.637 1.00 98.62 497 ASN A O 1
ATOM 4008 N N . VAL A 1 498 ? -30.989 -7.526 -0.945 1.00 98.62 498 VAL A N 1
ATOM 4009 C CA . VAL A 1 498 ? -31.219 -8.196 -2.233 1.00 98.62 498 VAL A CA 1
ATOM 4010 C C . VAL A 1 498 ? -32.702 -8.105 -2.553 1.00 98.62 498 VAL A C 1
ATOM 4012 O O . VAL A 1 498 ? -33.522 -8.613 -1.783 1.00 98.62 498 VAL A O 1
ATOM 4015 N N . ASN A 1 499 ? -33.055 -7.457 -3.663 1.00 98.12 499 ASN A N 1
ATOM 4016 C CA . ASN A 1 499 ? -34.441 -7.183 -4.066 1.00 98.12 499 ASN A CA 1
ATOM 4017 C C . ASN A 1 499 ? -35.262 -6.560 -2.916 1.00 98.12 499 ASN A C 1
ATOM 4019 O O . ASN A 1 499 ? -36.338 -7.050 -2.562 1.00 98.12 499 ASN A O 1
ATOM 4023 N N . GLY A 1 500 ? -34.693 -5.550 -2.248 1.00 96.81 500 GLY A N 1
ATOM 4024 C CA . GLY A 1 500 ? -35.288 -4.871 -1.090 1.00 96.81 500 GLY A CA 1
ATOM 4025 C C . GLY A 1 500 ? -35.293 -5.667 0.225 1.00 96.81 500 GLY A C 1
ATOM 4026 O O . GLY A 1 500 ? -35.715 -5.144 1.255 1.00 96.81 500 GLY A O 1
ATOM 4027 N N . LYS A 1 501 ? -34.822 -6.923 0.244 1.00 98.00 501 LYS A N 1
ATOM 4028 C CA . LYS A 1 501 ? -34.766 -7.754 1.460 1.00 98.00 501 LYS A CA 1
ATOM 4029 C C . LYS A 1 501 ? -33.379 -7.723 2.089 1.00 98.00 501 LYS A C 1
ATOM 4031 O O . LYS A 1 501 ? -32.399 -8.098 1.450 1.00 98.00 501 LYS A O 1
ATOM 4036 N N . LYS A 1 502 ? -33.315 -7.361 3.370 1.00 97.75 502 LYS A N 1
ATOM 4037 C CA . LYS A 1 502 ? -32.071 -7.314 4.148 1.00 97.75 502 LYS A CA 1
ATOM 4038 C C . LYS A 1 502 ? -31.368 -8.673 4.204 1.00 97.75 502 LYS A C 1
ATOM 4040 O O . LYS A 1 502 ? -31.982 -9.687 4.535 1.00 97.75 502 LYS A O 1
ATOM 4045 N N . VAL A 1 503 ? -30.064 -8.668 3.945 1.00 97.38 503 VAL A N 1
ATOM 4046 C CA . VAL A 1 503 ? -29.149 -9.794 4.159 1.00 97.38 503 VAL A CA 1
ATOM 4047 C C . VAL A 1 503 ? -28.439 -9.607 5.502 1.00 97.38 503 VAL A C 1
ATOM 4049 O O . VAL A 1 503 ? -28.029 -8.504 5.863 1.00 97.38 503 VAL A O 1
ATOM 4052 N N . SER A 1 504 ? -28.317 -10.685 6.280 1.00 95.50 504 SER A N 1
ATOM 4053 C CA . SER A 1 504 ? -27.548 -10.665 7.528 1.00 95.50 504 SER A CA 1
ATOM 4054 C C . SER A 1 504 ? -26.055 -10.641 7.206 1.00 95.50 504 SER A C 1
ATOM 4056 O O . SER A 1 504 ? -25.525 -11.604 6.657 1.00 95.50 504 SER A O 1
ATOM 4058 N N . VAL A 1 505 ? -25.388 -9.544 7.562 1.00 96.81 505 VAL A N 1
ATOM 4059 C CA . VAL A 1 505 ? -23.934 -9.397 7.453 1.00 96.81 505 VAL A CA 1
ATOM 4060 C C . VAL A 1 505 ? -23.309 -9.871 8.764 1.00 96.81 505 VAL A C 1
ATOM 4062 O O . VAL A 1 505 ? -23.537 -9.263 9.808 1.00 96.81 505 VAL A O 1
ATOM 4065 N N . LYS A 1 506 ? -22.567 -10.984 8.720 1.00 94.75 506 LYS A N 1
ATOM 4066 C CA . LYS A 1 506 ? -21.866 -11.564 9.888 1.00 94.75 506 LYS A CA 1
ATOM 4067 C C . LYS A 1 506 ? -20.357 -11.331 9.851 1.00 94.75 506 LYS A C 1
ATOM 4069 O O . LYS A 1 506 ? -19.661 -11.591 10.827 1.00 94.75 506 LYS A O 1
ATOM 4074 N N . GLN A 1 507 ? -19.860 -10.901 8.700 1.00 96.88 507 GLN A N 1
ATOM 4075 C CA . GLN A 1 507 ? -18.454 -10.655 8.442 1.00 96.88 507 GLN A CA 1
ATOM 4076 C C . GLN A 1 507 ? -17.992 -9.349 9.087 1.00 96.88 507 GLN A C 1
ATOM 4078 O O . GLN A 1 507 ? -18.803 -8.505 9.471 1.00 96.88 507 GLN A O 1
ATOM 4083 N N . LYS A 1 508 ? -16.675 -9.211 9.231 1.00 95.19 508 LYS A N 1
ATOM 4084 C CA . LYS A 1 508 ? -16.023 -8.060 9.865 1.00 95.19 508 LYS A CA 1
ATOM 4085 C C . LYS A 1 508 ? -15.387 -7.153 8.797 1.00 95.19 508 LYS A C 1
ATOM 4087 O O . LYS A 1 508 ? -15.135 -7.639 7.693 1.00 95.19 508 LYS A O 1
ATOM 4092 N N . PRO A 1 509 ? -15.109 -5.875 9.101 1.00 97.38 509 PRO A N 1
ATOM 4093 C CA . PRO A 1 509 ? -14.284 -5.032 8.234 1.00 97.38 509 PRO A CA 1
ATOM 4094 C C . PRO A 1 509 ? -12.963 -5.723 7.864 1.00 97.38 509 PRO A C 1
ATOM 4096 O O . PRO A 1 509 ? -12.404 -6.449 8.687 1.00 97.38 509 PRO A O 1
ATOM 4099 N N . GLY A 1 510 ? -12.485 -5.517 6.636 1.00 97.19 510 GLY A N 1
ATOM 4100 C CA . GLY A 1 510 ? -11.304 -6.195 6.092 1.00 97.19 510 GLY A CA 1
ATOM 4101 C C . GLY A 1 510 ? -11.578 -7.635 5.639 1.00 97.19 510 GLY A C 1
ATOM 4102 O O . GLY A 1 510 ? -10.723 -8.501 5.785 1.00 97.19 510 GLY A O 1
ATOM 4103 N N . SER A 1 511 ? -12.781 -7.929 5.134 1.00 98.00 511 SER A N 1
ATOM 4104 C CA . SER A 1 511 ? -13.139 -9.267 4.627 1.00 98.00 511 SER A CA 1
ATOM 4105 C C . SER A 1 511 ? -14.151 -9.195 3.471 1.00 98.00 511 SER A C 1
ATOM 4107 O O . SER A 1 511 ? -14.355 -8.127 2.901 1.00 98.00 511 SER A O 1
ATOM 4109 N N . TYR A 1 512 ? -14.790 -10.312 3.102 1.00 98.56 512 TYR A N 1
ATOM 4110 C CA . TYR A 1 512 ? -15.816 -10.370 2.051 1.00 98.56 512 TYR A CA 1
ATOM 4111 C C . TYR A 1 512 ? -17.139 -10.900 2.586 1.00 98.56 512 TYR A C 1
ATOM 4113 O O . TYR A 1 512 ? -17.158 -11.914 3.274 1.00 98.56 512 TYR A O 1
ATOM 4121 N N . ILE A 1 513 ? -18.250 -10.264 2.213 1.00 98.56 513 ILE A N 1
ATOM 4122 C CA . ILE A 1 513 ? -19.618 -10.690 2.524 1.00 98.56 513 ILE A CA 1
ATOM 4123 C C . ILE A 1 513 ? -20.096 -11.618 1.396 1.00 98.56 513 ILE A C 1
ATOM 4125 O O . ILE A 1 513 ? -20.394 -11.128 0.303 1.00 98.56 513 ILE A O 1
ATOM 4129 N N . PRO A 1 514 ? -20.181 -12.943 1.616 1.00 98.31 514 PRO A N 1
ATOM 4130 C CA . PRO A 1 514 ? -20.674 -13.864 0.605 1.00 98.31 514 PRO A CA 1
ATOM 4131 C C . PRO A 1 514 ? -22.201 -13.802 0.520 1.00 98.31 514 PRO A C 1
ATOM 4133 O O . PRO A 1 514 ? -22.908 -13.998 1.512 1.00 98.31 514 PRO A O 1
ATOM 4136 N N . VAL A 1 515 ? -22.723 -13.593 -0.686 1.00 98.31 515 VAL A N 1
ATOM 4137 C CA . VAL A 1 515 ? -24.153 -13.682 -0.987 1.00 98.31 515 VAL A CA 1
ATOM 4138 C C . VAL A 1 515 ? -24.371 -14.801 -2.004 1.00 98.31 515 VAL A C 1
ATOM 4140 O O . VAL A 1 515 ? -24.278 -14.594 -3.211 1.00 98.31 515 VAL A O 1
ATOM 4143 N N . THR A 1 516 ? -24.640 -16.012 -1.515 1.00 98.06 516 THR A N 1
ATOM 4144 C CA . THR A 1 516 ? -24.904 -17.190 -2.359 1.00 98.06 516 THR A CA 1
ATOM 4145 C C . THR A 1 516 ? -26.395 -17.336 -2.619 1.00 98.06 516 THR A C 1
ATOM 4147 O O . THR A 1 516 ? -27.184 -17.484 -1.682 1.00 98.06 516 THR A O 1
ATOM 4150 N N . ARG A 1 517 ? -26.793 -17.300 -3.894 1.00 97.44 517 ARG A N 1
ATOM 4151 C CA . ARG A 1 517 ? -28.191 -17.424 -4.325 1.00 97.44 517 ARG A CA 1
ATOM 4152 C C . ARG A 1 517 ? -28.283 -18.071 -5.701 1.00 97.44 517 ARG A C 1
ATOM 4154 O O . ARG A 1 517 ? -27.292 -18.184 -6.415 1.00 97.44 517 ARG A O 1
ATOM 4161 N N . GLN A 1 518 ? -29.498 -18.477 -6.061 1.00 98.19 518 GLN A N 1
ATOM 4162 C CA . GLN A 1 518 ? -29.878 -18.645 -7.458 1.00 98.19 518 GLN A CA 1
ATOM 4163 C C . GLN A 1 518 ? -30.310 -17.277 -7.985 1.00 98.19 518 GLN A C 1
ATOM 4165 O O . GLN A 1 518 ? -31.397 -16.807 -7.652 1.00 98.19 518 GLN A O 1
ATOM 4170 N N . TRP A 1 519 ? -29.431 -16.646 -8.750 1.00 98.38 519 TRP A N 1
ATOM 4171 C CA . TRP A 1 519 ? -29.637 -15.329 -9.329 1.00 98.38 519 TRP A CA 1
ATOM 4172 C C . TRP A 1 519 ? -30.483 -15.421 -10.591 1.00 98.38 519 TRP A C 1
ATOM 4174 O O . TRP A 1 519 ? -30.315 -16.346 -11.388 1.00 98.38 519 TRP A O 1
ATOM 4184 N N . LYS A 1 520 ? -31.397 -14.471 -10.756 1.00 98.38 520 LYS A N 1
ATOM 4185 C CA . LYS A 1 520 ? -32.268 -14.317 -11.922 1.00 98.38 520 LYS A CA 1
ATOM 4186 C C . LYS A 1 520 ? -32.001 -12.980 -12.597 1.00 98.38 520 LYS A C 1
ATOM 4188 O O . LYS A 1 520 ? -31.469 -12.061 -11.978 1.00 98.38 520 LYS A O 1
ATOM 4193 N N . ASP A 1 521 ? -32.408 -12.887 -13.857 1.00 98.56 521 ASP A N 1
ATOM 4194 C CA . ASP A 1 521 ? -32.368 -11.631 -14.594 1.00 98.56 521 ASP A CA 1
ATOM 4195 C C . ASP A 1 521 ? -33.108 -10.522 -13.836 1.00 98.56 521 ASP A C 1
ATOM 4197 O O . ASP A 1 521 ? -34.222 -10.731 -13.343 1.00 98.56 521 ASP A O 1
ATOM 4201 N N . GLY A 1 522 ? -32.467 -9.363 -13.711 1.00 98.19 522 GLY A N 1
ATOM 4202 C CA . GLY A 1 522 ? -33.002 -8.201 -13.010 1.00 98.19 522 GLY A CA 1
ATOM 4203 C C . GLY A 1 522 ? -32.888 -8.246 -11.483 1.00 98.19 522 GLY A C 1
ATOM 4204 O O . GLY A 1 522 ? -33.299 -7.279 -10.839 1.00 98.19 522 GLY A O 1
ATOM 4205 N N . ASP A 1 523 ? -32.328 -9.307 -10.882 1.00 98.75 523 ASP A N 1
ATOM 4206 C CA . ASP A 1 523 ? -32.021 -9.294 -9.448 1.00 98.75 523 ASP A CA 1
ATOM 4207 C C . ASP A 1 523 ? -31.067 -8.131 -9.127 1.00 98.75 523 ASP A C 1
ATOM 4209 O O . ASP A 1 523 ? -30.124 -7.846 -9.869 1.00 98.75 523 ASP A O 1
ATOM 4213 N N . ARG A 1 524 ? -31.302 -7.462 -7.995 1.00 98.69 524 ARG A N 1
ATOM 4214 C CA . ARG A 1 524 ? -30.561 -6.269 -7.578 1.00 98.69 524 ARG A CA 1
ATOM 4215 C C . ARG A 1 524 ? -30.020 -6.424 -6.163 1.00 98.69 524 ARG A C 1
ATOM 4217 O O . ARG A 1 524 ? -30.770 -6.723 -5.230 1.00 98.69 524 ARG A O 1
ATOM 4224 N N . ILE A 1 525 ? -28.722 -6.193 -6.005 1.00 98.81 525 ILE A N 1
ATOM 4225 C CA . ILE A 1 525 ? -28.042 -6.049 -4.716 1.00 98.81 525 ILE A CA 1
ATOM 4226 C C . ILE A 1 525 ? -27.841 -4.562 -4.460 1.00 98.81 525 ILE A C 1
ATOM 4228 O O . ILE A 1 525 ? -27.356 -3.852 -5.331 1.00 98.81 525 ILE A O 1
ATOM 4232 N N . GLU A 1 526 ? -28.162 -4.100 -3.261 1.00 98.75 526 GLU A N 1
ATOM 4233 C CA . GLU A 1 526 ? -27.875 -2.738 -2.814 1.00 98.75 526 GLU A CA 1
ATOM 4234 C C . GLU A 1 526 ? -27.031 -2.822 -1.547 1.00 98.75 526 GLU A C 1
ATOM 4236 O O . GLU A 1 526 ? -27.440 -3.458 -0.570 1.00 98.75 526 GLU A O 1
ATOM 4241 N N . ALA A 1 527 ? -25.849 -2.213 -1.570 1.00 98.44 527 ALA A N 1
ATOM 4242 C CA . ALA A 1 527 ? -24.920 -2.196 -0.453 1.00 98.44 527 ALA A CA 1
ATOM 4243 C C . ALA A 1 527 ? -24.593 -0.755 -0.047 1.00 98.44 527 ALA A C 1
ATOM 4245 O O . ALA A 1 527 ? -24.286 0.082 -0.891 1.00 98.44 527 ALA A O 1
ATOM 4246 N N . ASN A 1 528 ? -24.666 -0.476 1.253 1.00 98.50 528 ASN A N 1
ATOM 4247 C CA . ASN A 1 528 ? -24.282 0.796 1.858 1.00 98.50 528 ASN A CA 1
ATOM 4248 C C . ASN A 1 528 ? -23.010 0.593 2.690 1.00 98.50 528 ASN A C 1
ATOM 4250 O O . ASN A 1 528 ? -22.975 -0.292 3.553 1.00 98.50 528 ASN A O 1
ATOM 4254 N N . TYR A 1 529 ? -22.005 1.427 2.432 1.00 98.12 529 TYR A N 1
ATOM 4255 C CA . TYR A 1 529 ? -20.665 1.415 3.009 1.00 98.12 529 TYR A CA 1
ATOM 4256 C C . TYR A 1 529 ? -20.396 2.718 3.766 1.00 98.12 529 TYR A C 1
ATOM 4258 O O . TYR A 1 529 ? -19.796 3.635 3.203 1.00 98.12 529 TYR A O 1
ATOM 4266 N N . PRO A 1 530 ? -20.817 2.820 5.041 1.00 97.31 530 PRO A N 1
ATOM 4267 C CA . PRO A 1 530 ? -20.627 4.033 5.825 1.00 97.31 530 PRO A CA 1
ATOM 4268 C C . PRO A 1 530 ? -19.166 4.483 5.855 1.00 97.31 530 PRO A C 1
ATOM 4270 O O . PRO A 1 530 ? -18.278 3.678 6.165 1.00 97.31 530 PRO A O 1
ATOM 4273 N N . MET A 1 531 ? -18.932 5.758 5.550 1.00 95.56 531 MET A N 1
ATOM 4274 C CA . MET A 1 531 ? -17.624 6.406 5.558 1.00 95.56 531 MET A CA 1
ATOM 4275 C C . MET A 1 531 ? -17.492 7.274 6.810 1.00 95.56 531 MET A C 1
ATOM 4277 O O . MET A 1 531 ? -18.408 7.993 7.210 1.00 95.56 531 MET A O 1
ATOM 4281 N N . SER A 1 532 ? -16.321 7.238 7.438 1.00 93.50 532 SER A N 1
ATOM 4282 C CA . SER A 1 532 ? -16.020 8.043 8.624 1.00 93.50 532 SER A CA 1
ATOM 4283 C C . SER A 1 532 ? -14.666 8.719 8.500 1.00 93.50 532 SER A C 1
ATOM 4285 O O . SER A 1 532 ? -13.793 8.231 7.780 1.00 93.50 532 SER A O 1
ATOM 4287 N N . LEU A 1 533 ? -14.491 9.818 9.234 1.00 94.75 533 LEU A N 1
ATOM 4288 C CA . LEU A 1 533 ? -13.208 10.502 9.316 1.00 94.75 533 LEU A CA 1
ATOM 4289 C C . LEU A 1 533 ? -12.200 9.697 10.146 1.00 94.75 533 LEU A C 1
ATOM 4291 O O . LEU A 1 533 ? -12.535 9.208 11.226 1.00 94.75 533 LEU A O 1
ATOM 4295 N N . GLN A 1 534 ? -10.968 9.605 9.656 1.00 94.12 534 GLN A N 1
ATOM 4296 C CA . GLN A 1 534 ? -9.826 8.987 10.327 1.00 94.12 534 GLN A CA 1
ATOM 4297 C C . GLN A 1 534 ? -8.612 9.914 10.258 1.00 94.12 534 GLN A C 1
ATOM 4299 O O . GLN A 1 534 ? -8.478 10.704 9.325 1.00 94.12 534 GLN A O 1
ATOM 4304 N N . LEU A 1 535 ? -7.735 9.818 11.254 1.00 94.88 535 LEU A N 1
ATOM 4305 C CA . LEU A 1 535 ? -6.485 10.568 11.326 1.00 94.88 535 LEU A CA 1
ATOM 4306 C C . LEU A 1 535 ? -5.310 9.586 11.296 1.00 94.88 535 LEU A C 1
ATOM 4308 O O . LEU A 1 535 ? -5.181 8.760 12.197 1.00 94.88 535 LEU A O 1
ATOM 4312 N N . GLU A 1 536 ? -4.437 9.717 10.300 1.00 95.38 536 GLU A N 1
ATOM 4313 C CA . GLU A 1 536 ? -3.198 8.941 10.173 1.00 95.38 536 GLU A CA 1
ATOM 4314 C C . GLU A 1 536 ? -1.995 9.860 10.448 1.00 95.38 536 GLU A C 1
ATOM 4316 O O . GLU A 1 536 ? -1.724 10.794 9.691 1.00 95.38 536 GLU A O 1
ATOM 4321 N N . THR A 1 537 ? -1.274 9.633 11.551 1.00 95.19 537 THR A N 1
ATOM 4322 C CA . THR A 1 537 ? -0.064 10.401 11.906 1.00 95.19 537 THR A CA 1
ATOM 4323 C C . THR A 1 537 ? 1.197 9.732 11.379 1.00 95.19 537 THR A C 1
ATOM 4325 O O . THR A 1 537 ? 1.236 8.508 11.261 1.00 95.19 537 THR A O 1
ATOM 4328 N N . THR A 1 538 ? 2.258 10.501 11.126 1.00 93.81 538 THR A N 1
ATOM 4329 C CA . THR A 1 538 ? 3.554 9.899 10.790 1.00 93.81 538 THR A CA 1
ATOM 4330 C C . THR A 1 538 ? 4.096 9.098 11.988 1.00 93.81 538 THR A C 1
ATOM 4332 O O . THR A 1 538 ? 3.830 9.456 13.143 1.00 93.81 538 THR A O 1
ATOM 4335 N N . PRO A 1 539 ? 4.841 8.002 11.753 1.00 89.38 539 PRO A N 1
ATOM 4336 C CA . PRO A 1 539 ? 5.354 7.142 12.826 1.00 89.38 539 PRO A CA 1
ATOM 4337 C C . PRO A 1 539 ? 6.325 7.862 13.776 1.00 89.38 539 PRO A C 1
ATOM 4339 O O . PRO A 1 539 ? 6.437 7.499 14.947 1.00 89.38 539 PRO A O 1
ATOM 4342 N N . ASP A 1 540 ? 7.015 8.884 13.275 1.00 93.38 540 ASP A N 1
ATOM 4343 C CA . ASP A 1 540 ? 8.081 9.619 13.953 1.00 93.38 540 ASP A CA 1
ATOM 4344 C C . ASP A 1 540 ? 7.622 10.930 14.600 1.00 93.38 540 ASP A C 1
ATOM 4346 O O . ASP A 1 540 ? 8.284 11.441 15.504 1.00 93.38 540 ASP A O 1
ATOM 4350 N N . ASN A 1 541 ? 6.473 11.465 14.178 1.00 92.31 541 ASN A N 1
ATOM 4351 C CA . ASN A 1 541 ? 5.918 12.700 14.708 1.00 92.31 541 ASN A CA 1
ATOM 4352 C C . ASN A 1 541 ? 4.383 12.610 14.837 1.00 92.31 541 ASN A C 1
ATOM 4354 O O . ASN A 1 541 ? 3.660 12.875 13.876 1.00 92.31 541 ASN A O 1
ATOM 4358 N N . PRO A 1 542 ? 3.840 12.334 16.041 1.00 90.25 542 PRO A N 1
ATOM 4359 C CA . PRO A 1 542 ? 2.394 12.248 16.251 1.00 90.25 542 PRO A CA 1
ATOM 4360 C C . PRO A 1 542 ? 1.665 13.595 16.108 1.00 90.25 542 PRO A C 1
ATOM 4362 O O . PRO A 1 542 ? 0.438 13.619 16.158 1.00 90.25 542 PRO A O 1
ATOM 4365 N N . GLN A 1 543 ? 2.389 14.711 15.960 1.00 93.19 543 GLN A N 1
ATOM 4366 C CA . GLN A 1 543 ? 1.830 16.027 15.635 1.00 93.19 543 GLN A CA 1
ATOM 4367 C C . GLN A 1 543 ? 1.845 16.320 14.128 1.00 93.19 543 GLN A C 1
ATOM 4369 O O . GLN A 1 543 ? 1.435 17.401 13.730 1.00 93.19 543 GLN A O 1
ATOM 4374 N N . LYS A 1 544 ? 2.283 15.392 13.272 1.00 96.12 544 LYS A N 1
ATOM 4375 C CA . LYS A 1 544 ? 2.174 15.516 11.814 1.00 96.12 544 LYS A CA 1
ATOM 4376 C C . LYS A 1 544 ? 1.235 14.432 11.296 1.00 96.12 544 LYS A C 1
ATOM 4378 O O . LYS A 1 544 ? 1.484 13.251 11.529 1.00 96.12 544 LYS A O 1
ATOM 4383 N N . GLY A 1 545 ? 0.156 14.790 10.602 1.00 96.88 545 GLY A N 1
ATOM 4384 C CA . GLY A 1 545 ? -0.789 13.773 10.122 1.00 96.88 545 GLY A CA 1
ATOM 4385 C C . GLY A 1 545 ? -1.728 14.210 9.010 1.00 96.88 545 GLY A C 1
ATOM 4386 O O . GLY A 1 545 ? -1.912 15.399 8.758 1.00 96.88 545 GLY A O 1
ATOM 4387 N N . ALA A 1 546 ? -2.304 13.214 8.345 1.00 98.00 546 ALA A N 1
ATOM 4388 C CA . ALA A 1 546 ? -3.250 13.352 7.249 1.00 98.00 546 ALA A CA 1
ATOM 4389 C C . ALA A 1 546 ? -4.649 12.907 7.688 1.00 98.00 546 ALA A C 1
ATOM 4391 O O . ALA A 1 546 ? -4.808 12.000 8.509 1.00 98.00 546 ALA A O 1
ATOM 4392 N N . LEU A 1 547 ? -5.668 13.551 7.125 1.00 97.44 547 LEU A N 1
ATOM 4393 C CA . LEU A 1 547 ? -7.063 13.197 7.351 1.00 97.44 547 LEU A CA 1
ATOM 4394 C C . LEU A 1 547 ? -7.600 12.349 6.217 1.00 97.44 547 LEU A C 1
ATOM 4396 O O . LEU A 1 547 ? -7.296 12.599 5.053 1.00 97.44 547 LEU A O 1
ATOM 4400 N N . LEU A 1 548 ? -8.455 11.396 6.565 1.00 97.81 548 LEU A N 1
ATOM 4401 C CA . LEU A 1 548 ? -9.111 10.528 5.609 1.00 97.81 548 LEU A CA 1
ATOM 4402 C C . LEU A 1 548 ? -10.608 10.468 5.853 1.00 97.81 548 LEU A C 1
ATOM 4404 O O . LEU A 1 548 ? -11.036 10.545 6.998 1.00 97.81 548 LEU A O 1
ATOM 4408 N N . TYR A 1 549 ? -11.395 10.294 4.797 1.00 97.31 549 TYR A N 1
ATOM 4409 C CA . TYR A 1 549 ? -12.825 10.005 4.856 1.00 97.31 549 TYR A CA 1
ATOM 4410 C C . TYR A 1 549 ? -13.113 8.758 4.017 1.00 97.31 549 TYR A C 1
ATOM 4412 O O . TYR A 1 549 ? -13.004 8.785 2.790 1.00 97.31 549 TYR A O 1
ATOM 4420 N N . GLY A 1 550 ? -13.417 7.638 4.680 1.00 96.75 550 GLY A N 1
ATOM 4421 C CA . GLY A 1 550 ? -13.403 6.327 4.020 1.00 96.75 550 GLY A CA 1
ATOM 4422 C C . GLY A 1 550 ? -12.008 6.016 3.447 1.00 96.75 550 GLY A C 1
ATOM 4423 O O . GLY A 1 550 ? -11.034 6.112 4.193 1.00 96.75 550 GLY A O 1
ATOM 4424 N N . PRO A 1 551 ? -11.860 5.687 2.147 1.00 97.38 551 PRO A N 1
ATOM 4425 C CA . PRO A 1 551 ? -10.551 5.468 1.537 1.00 97.38 551 PRO A CA 1
ATOM 4426 C C . PRO A 1 551 ? -9.886 6.755 1.034 1.00 97.38 551 PRO A C 1
ATOM 4428 O O . PRO A 1 551 ? -8.787 6.687 0.487 1.00 97.38 551 PRO A O 1
ATOM 4431 N N . LEU A 1 552 ? -10.536 7.916 1.149 1.00 98.56 552 LEU A N 1
ATOM 4432 C CA . LEU A 1 552 ? -10.057 9.157 0.546 1.00 98.56 552 LEU A CA 1
ATOM 4433 C C . LEU A 1 552 ? -9.173 9.936 1.503 1.00 98.56 552 LEU A C 1
ATOM 4435 O O . LEU A 1 552 ? -9.608 10.250 2.603 1.00 98.56 552 LEU A O 1
ATOM 4439 N N . VAL A 1 553 ? -7.990 10.331 1.055 1.00 98.62 553 VAL A N 1
ATOM 4440 C CA . VAL A 1 553 ? -7.156 11.330 1.719 1.00 98.62 553 VAL A CA 1
ATOM 4441 C C . VAL A 1 553 ? -7.711 12.714 1.412 1.00 98.62 553 VAL A C 1
ATOM 4443 O O . VAL A 1 553 ? -7.927 13.071 0.252 1.00 98.62 553 VAL A O 1
ATOM 4446 N N . LEU A 1 554 ? -7.933 13.495 2.463 1.00 98.44 554 LEU A N 1
ATOM 4447 C CA . LEU A 1 554 ? -8.361 14.881 2.382 1.00 98.44 554 LEU A CA 1
ATOM 4448 C C . LEU A 1 554 ? -7.149 15.812 2.419 1.00 98.44 554 LEU A C 1
ATOM 4450 O O . LEU A 1 554 ? -6.179 15.571 3.137 1.00 98.44 554 LEU A O 1
ATOM 4454 N N . ALA A 1 555 ? -7.236 16.910 1.682 1.00 98.31 555 ALA A N 1
ATOM 4455 C CA . ALA A 1 555 ? -6.230 17.956 1.657 1.00 98.31 555 ALA A CA 1
ATOM 4456 C C . ALA A 1 555 ? -6.888 19.336 1.740 1.00 98.31 555 ALA A C 1
ATOM 4458 O O . ALA A 1 555 ? -8.000 19.530 1.249 1.00 98.31 555 ALA A O 1
ATOM 4459 N N . GLY A 1 556 ? -6.217 20.276 2.403 1.00 97.69 556 GLY A N 1
ATOM 4460 C CA . GLY A 1 556 ? -6.679 21.655 2.542 1.00 97.69 556 GLY A CA 1
ATOM 4461 C C . GLY A 1 556 ? -6.388 22.482 1.308 1.00 97.69 556 GLY A C 1
ATOM 4462 O O . GLY A 1 556 ? -5.275 22.422 0.795 1.00 97.69 556 GLY A O 1
ATOM 4463 N N . GLU A 1 557 ? -7.358 23.277 0.873 1.00 96.12 557 GLU A N 1
ATOM 4464 C CA . GLU A 1 557 ? -7.166 24.303 -0.152 1.00 96.12 557 GLU A CA 1
ATOM 4465 C C . GLU A 1 557 ? -6.251 25.416 0.378 1.00 96.12 557 GLU A C 1
ATOM 4467 O O . GLU A 1 557 ? -6.379 25.856 1.521 1.00 96.12 557 GLU A O 1
ATOM 4472 N N . SER A 1 558 ? -5.293 25.866 -0.434 1.00 94.88 558 SER A N 1
ATOM 4473 C CA . SER A 1 558 ? -4.276 26.845 -0.012 1.00 94.88 558 SER A CA 1
ATOM 4474 C C . SER A 1 558 ? -3.984 27.921 -1.068 1.00 94.88 558 SER A C 1
ATOM 4476 O O . SER A 1 558 ? -2.936 28.564 -1.038 1.00 94.88 558 SER A O 1
ATOM 4478 N N . GLY A 1 559 ? -4.923 28.141 -1.995 1.00 94.00 559 GLY A N 1
ATOM 4479 C CA . GLY A 1 559 ? -4.860 29.209 -2.997 1.00 94.00 559 GLY A CA 1
ATOM 4480 C C . GLY A 1 559 ? -3.751 29.030 -4.039 1.00 94.00 559 GLY A C 1
ATOM 4481 O O . GLY A 1 559 ? -3.220 27.939 -4.228 1.00 94.00 559 GLY A O 1
ATOM 4482 N N . THR A 1 560 ? -3.410 30.109 -4.747 1.00 96.25 560 THR A N 1
ATOM 4483 C CA . THR A 1 560 ? -2.431 30.110 -5.856 1.00 96.25 560 THR A CA 1
ATOM 4484 C C . THR A 1 560 ? -1.297 31.121 -5.662 1.00 96.25 560 THR A C 1
ATOM 4486 O O . THR A 1 560 ? -0.499 31.357 -6.569 1.00 96.25 560 THR A O 1
ATOM 4489 N N . GLU A 1 561 ? -1.201 31.741 -4.484 1.00 94.25 561 GLU A N 1
ATOM 4490 C CA . GLU A 1 561 ? -0.242 32.815 -4.216 1.00 94.25 561 GLU A CA 1
ATOM 4491 C C . GLU A 1 561 ? 1.204 32.367 -4.474 1.00 94.25 561 GLU A C 1
ATOM 4493 O O . GLU A 1 561 ? 1.617 31.284 -4.068 1.00 94.25 561 GLU A O 1
ATOM 4498 N N . GLY A 1 562 ? 1.992 33.179 -5.180 1.00 90.38 562 GLY A N 1
ATOM 4499 C CA . GLY A 1 562 ? 3.382 32.856 -5.518 1.00 90.38 562 GLY A CA 1
ATOM 4500 C C . GLY A 1 562 ? 3.558 31.801 -6.618 1.00 90.38 562 GLY A C 1
ATOM 4501 O O . GLY A 1 562 ? 4.693 31.543 -7.008 1.00 90.38 562 GLY A O 1
ATOM 4502 N N . MET A 1 563 ? 2.484 31.204 -7.152 1.00 94.88 563 MET A N 1
ATOM 4503 C CA . MET A 1 563 ? 2.584 30.389 -8.367 1.00 94.88 563 MET A CA 1
ATOM 4504 C C . MET A 1 563 ? 2.901 31.306 -9.554 1.00 94.88 563 MET A C 1
ATOM 4506 O O . MET A 1 563 ? 2.148 32.228 -9.862 1.00 94.88 563 MET A O 1
ATOM 4510 N N . GLN A 1 564 ? 4.034 31.066 -10.211 1.00 91.62 564 GLN A N 1
ATOM 4511 C CA . GLN A 1 564 ? 4.499 31.848 -11.356 1.00 91.62 564 GLN A CA 1
ATOM 4512 C C . GLN A 1 564 ? 4.437 31.004 -12.623 1.00 91.62 564 GLN A C 1
ATOM 4514 O O . GLN A 1 564 ? 4.729 29.812 -12.580 1.00 91.62 564 GLN A O 1
ATOM 4519 N N . SER A 1 565 ? 4.082 31.621 -13.753 1.00 91.50 565 SER A N 1
ATOM 4520 C CA . SER A 1 565 ? 4.118 30.952 -15.059 1.00 91.50 565 SER A CA 1
ATOM 4521 C C . SER A 1 565 ? 5.487 30.282 -15.280 1.00 91.50 565 SER A C 1
ATOM 4523 O O . SER A 1 565 ? 6.497 30.953 -15.063 1.00 91.50 565 SER A O 1
ATOM 4525 N N . PRO A 1 566 ? 5.546 29.012 -15.729 1.00 93.31 566 PRO A N 1
ATOM 4526 C CA . PRO A 1 566 ? 4.451 28.216 -16.301 1.00 93.31 566 PRO A CA 1
ATOM 4527 C C . PRO A 1 566 ? 3.679 27.322 -15.308 1.00 93.31 566 PRO A C 1
ATOM 4529 O O . PRO A 1 566 ? 2.966 26.423 -15.753 1.00 93.31 566 PRO A O 1
ATOM 4532 N N . ALA A 1 567 ? 3.779 27.539 -13.990 1.00 93.50 567 ALA A N 1
ATOM 4533 C CA . ALA A 1 567 ? 3.035 26.761 -12.994 1.00 93.50 567 ALA A CA 1
ATOM 4534 C C . ALA A 1 567 ? 1.536 26.653 -13.352 1.00 93.50 567 ALA A C 1
ATOM 4536 O O . ALA A 1 567 ? 0.936 27.661 -13.736 1.00 93.50 567 ALA A O 1
ATOM 4537 N N . PRO A 1 568 ? 0.910 25.471 -13.194 1.00 94.62 568 PRO A N 1
ATOM 4538 C CA . PRO A 1 568 ? 1.432 24.243 -12.579 1.00 94.62 568 PRO A CA 1
ATOM 4539 C C . PRO A 1 568 ? 2.148 23.282 -13.555 1.00 94.62 568 PRO A C 1
ATOM 4541 O O . PRO A 1 568 ? 2.240 22.094 -13.269 1.00 94.62 568 PRO A O 1
ATOM 4544 N N . PHE A 1 569 ? 2.623 23.733 -14.715 1.00 96.25 569 PHE A N 1
ATOM 4545 C CA . PHE A 1 569 ? 3.287 22.865 -15.695 1.00 96.25 569 PHE A CA 1
ATOM 4546 C C . PHE A 1 569 ? 4.809 22.907 -15.567 1.00 96.25 569 PHE A C 1
ATOM 4548 O O . PHE A 1 569 ? 5.380 23.915 -15.151 1.00 96.25 569 PHE A O 1
ATOM 4555 N N . SER A 1 570 ? 5.461 21.815 -15.966 1.00 94.69 570 SER A N 1
ATOM 4556 C CA . SER A 1 570 ? 6.912 21.782 -16.131 1.00 94.69 570 SER A CA 1
ATOM 4557 C C . SER A 1 570 ? 7.364 22.754 -17.217 1.00 94.69 570 SER A C 1
ATOM 4559 O O . SER A 1 570 ? 6.718 22.839 -18.267 1.00 94.69 570 SER A O 1
ATOM 4561 N N . ASP A 1 571 ? 8.502 23.406 -17.012 1.00 93.50 571 ASP A N 1
ATOM 4562 C CA . ASP A 1 571 ? 9.182 24.213 -18.014 1.00 93.50 571 ASP A CA 1
ATOM 4563 C C . ASP A 1 571 ? 10.171 23.349 -18.820 1.00 93.50 571 ASP A C 1
ATOM 4565 O O . ASP A 1 571 ? 11.248 23.008 -18.324 1.00 93.50 571 ASP A O 1
ATOM 4569 N N . PRO A 1 572 ? 9.865 23.012 -20.087 1.00 88.25 572 PRO A N 1
ATOM 4570 C CA . PRO A 1 572 ? 10.750 22.193 -20.907 1.00 88.25 572 PRO A CA 1
ATOM 4571 C C . PRO A 1 572 ? 12.058 22.895 -21.307 1.00 88.25 572 PRO A C 1
ATOM 4573 O O . PRO A 1 572 ? 12.924 22.248 -21.894 1.00 88.25 572 PRO A O 1
ATOM 4576 N N . ALA A 1 573 ? 12.218 24.197 -21.035 1.00 88.81 573 ALA A N 1
ATOM 4577 C CA . ALA A 1 573 ? 13.488 24.898 -21.222 1.00 88.81 573 ALA A CA 1
ATOM 4578 C C . ALA A 1 573 ? 14.500 24.606 -20.099 1.00 88.81 573 ALA A C 1
ATOM 4580 O O . ALA A 1 573 ? 15.692 24.875 -20.264 1.00 88.81 573 ALA A O 1
ATOM 4581 N N . LEU A 1 574 ? 14.046 24.056 -18.969 1.00 87.06 574 LEU A N 1
ATOM 4582 C CA . LEU A 1 574 ? 14.870 23.739 -17.810 1.00 87.06 574 LEU A CA 1
ATOM 4583 C C . LEU A 1 574 ? 15.145 22.232 -17.740 1.00 87.06 574 LEU A C 1
ATOM 4585 O O . LEU A 1 574 ? 14.254 21.395 -17.871 1.00 87.06 574 LEU A O 1
ATOM 4589 N N . TYR A 1 575 ? 16.408 21.869 -17.519 1.00 81.31 575 TYR A N 1
ATOM 4590 C CA . TYR A 1 575 ? 16.807 20.467 -17.423 1.00 81.31 575 TYR A CA 1
ATOM 4591 C C . TYR A 1 575 ? 16.337 19.853 -16.098 1.00 81.31 575 TYR A C 1
ATOM 4593 O O . TYR A 1 575 ? 16.755 20.301 -15.031 1.00 81.31 575 TYR A O 1
ATOM 4601 N N . ASN A 1 576 ? 15.514 18.801 -16.171 1.00 82.00 576 ASN A N 1
ATOM 4602 C CA . ASN A 1 576 ? 14.961 18.081 -15.016 1.00 82.00 576 ASN A CA 1
ATOM 4603 C C . ASN A 1 576 ? 14.301 19.007 -13.977 1.00 82.00 576 ASN A C 1
ATOM 4605 O O . ASN A 1 576 ? 14.509 18.884 -12.767 1.00 82.00 576 ASN A O 1
ATOM 4609 N N . ASP A 1 577 ? 13.496 19.950 -14.454 1.00 85.56 577 ASP A N 1
ATOM 4610 C CA . ASP A 1 577 ? 12.777 20.916 -13.624 1.00 85.56 577 ASP A CA 1
ATOM 4611 C C . ASP A 1 577 ? 11.838 20.244 -12.608 1.00 85.56 577 ASP A C 1
ATOM 4613 O O . ASP A 1 577 ? 11.754 20.679 -11.466 1.00 85.56 577 ASP A O 1
ATOM 4617 N N . TYR A 1 578 ? 11.240 19.105 -12.962 1.00 82.50 578 TYR A N 1
ATOM 4618 C CA . TYR A 1 578 ? 10.438 18.269 -12.063 1.00 82.50 578 TYR A CA 1
ATOM 4619 C C . TYR A 1 578 ? 11.208 17.793 -10.810 1.00 82.50 578 TYR A C 1
ATOM 4621 O O . TYR A 1 578 ? 10.590 17.446 -9.806 1.00 82.50 578 TYR A O 1
ATOM 4629 N N . TYR A 1 579 ? 12.545 17.821 -10.840 1.00 85.69 579 TYR A N 1
ATOM 4630 C CA . TYR A 1 579 ? 13.448 17.471 -9.737 1.00 85.69 579 TYR A CA 1
ATOM 4631 C C . TYR A 1 579 ? 14.038 18.670 -8.988 1.00 85.69 579 TYR A C 1
ATOM 4633 O O . TYR A 1 579 ? 14.681 18.510 -7.948 1.00 85.69 579 TYR A O 1
ATOM 4641 N N . THR A 1 580 ? 13.867 19.867 -9.539 1.00 86.88 580 THR A N 1
ATOM 4642 C CA . THR A 1 580 ? 14.464 21.111 -9.033 1.00 86.88 580 THR A CA 1
ATOM 4643 C C . THR A 1 580 ? 13.425 22.222 -8.875 1.00 86.88 580 THR A C 1
ATOM 4645 O O . THR A 1 580 ? 13.774 23.389 -8.695 1.00 86.88 580 THR A O 1
ATOM 4648 N N . TYR A 1 581 ? 12.142 21.854 -8.916 1.00 89.12 581 TYR A N 1
ATOM 4649 C CA . TYR A 1 581 ? 11.020 22.774 -8.945 1.00 89.12 581 TYR A CA 1
ATOM 4650 C C . TYR A 1 581 ? 10.979 23.649 -7.688 1.00 89.12 581 TYR A C 1
ATOM 4652 O O . TYR A 1 581 ? 10.905 23.160 -6.557 1.00 89.12 581 TYR A O 1
ATOM 4660 N N . ASN A 1 582 ? 10.979 24.969 -7.882 1.00 90.31 582 ASN A N 1
ATOM 4661 C CA . ASN A 1 582 ? 10.786 25.917 -6.794 1.00 90.31 582 ASN A CA 1
ATOM 4662 C C . ASN A 1 582 ? 9.297 26.228 -6.625 1.00 90.31 582 ASN A C 1
ATOM 4664 O O . ASN A 1 582 ? 8.686 26.915 -7.441 1.00 90.31 582 ASN A O 1
ATOM 4668 N N . TYR A 1 583 ? 8.709 25.745 -5.534 1.00 93.56 583 TYR A N 1
ATOM 4669 C CA . TYR A 1 583 ? 7.287 25.932 -5.258 1.00 93.56 583 TYR A CA 1
ATOM 4670 C C . TYR A 1 583 ? 6.915 27.350 -4.807 1.00 93.56 583 TYR A C 1
ATOM 4672 O O . TYR A 1 583 ? 5.722 27.642 -4.761 1.00 93.56 583 TYR A O 1
ATOM 4680 N N . HIS A 1 584 ? 7.880 28.218 -4.468 1.00 92.94 584 HIS A N 1
ATOM 4681 C CA . HIS A 1 584 ? 7.630 29.591 -3.996 1.00 92.94 584 HIS A CA 1
ATOM 4682 C C . HIS A 1 584 ? 6.525 29.667 -2.924 1.00 92.94 584 HIS A C 1
ATOM 4684 O O . HIS A 1 584 ? 5.576 30.439 -3.046 1.00 92.94 584 HIS A O 1
ATOM 4690 N N . ILE A 1 585 ? 6.607 28.796 -1.913 1.00 94.56 585 ILE A N 1
ATOM 4691 C CA . ILE A 1 585 ? 5.577 28.665 -0.875 1.00 94.56 585 ILE A CA 1
ATOM 4692 C C . ILE A 1 585 ? 5.573 29.940 -0.012 1.00 94.56 585 ILE A C 1
ATOM 4694 O O . ILE A 1 585 ? 6.632 30.301 0.509 1.00 94.56 585 ILE A O 1
ATOM 4698 N N . PRO A 1 586 ? 4.426 30.625 0.150 1.00 91.81 586 PRO A N 1
ATOM 4699 C CA . PRO A 1 586 ? 4.325 31.784 1.033 1.00 91.81 586 PRO A CA 1
ATOM 4700 C C . PRO A 1 586 ? 4.661 31.417 2.483 1.00 91.81 586 PRO A C 1
ATOM 4702 O O . PRO A 1 586 ? 4.188 30.403 2.992 1.00 91.81 586 PRO A O 1
ATOM 4705 N N . ALA A 1 587 ? 5.444 32.256 3.166 1.00 87.25 587 ALA A N 1
ATOM 4706 C CA . ALA A 1 587 ? 5.844 32.011 4.556 1.00 87.25 587 ALA A CA 1
ATOM 4707 C C . ALA A 1 587 ? 4.656 32.022 5.539 1.00 87.25 587 ALA A C 1
ATOM 4709 O O . ALA A 1 587 ? 4.698 31.344 6.559 1.00 87.25 587 ALA A O 1
ATOM 4710 N N . GLU A 1 588 ? 3.599 32.765 5.207 1.00 85.75 588 GLU A N 1
ATOM 4711 C CA . GLU A 1 588 ? 2.405 32.972 6.039 1.00 85.75 588 GLU A CA 1
ATOM 4712 C C . GLU A 1 588 ? 1.330 31.881 5.833 1.00 85.75 588 GLU A C 1
ATOM 4714 O O . GLU A 1 588 ? 0.215 31.995 6.346 1.00 85.75 588 GLU A O 1
ATOM 4719 N N . LEU A 1 589 ? 1.610 30.840 5.033 1.00 90.06 589 LEU A N 1
ATOM 4720 C CA . LEU A 1 589 ? 0.613 29.824 4.699 1.00 90.06 589 LEU A CA 1
ATOM 4721 C C . LEU A 1 589 ? 0.214 29.014 5.943 1.00 90.06 589 LEU A C 1
ATOM 4723 O O . LEU A 1 589 ? 1.060 28.423 6.613 1.00 90.06 589 LEU A O 1
ATOM 4727 N N . ASN A 1 590 ? -1.088 28.927 6.230 1.00 89.06 590 ASN A N 1
ATOM 4728 C CA . ASN A 1 590 ? -1.573 28.134 7.355 1.00 89.06 590 ASN A CA 1
ATOM 4729 C C . ASN A 1 590 ? -1.455 26.627 7.070 1.00 89.06 590 ASN A C 1
ATOM 4731 O O . ASN A 1 590 ? -2.245 26.064 6.314 1.00 89.06 590 ASN A O 1
ATOM 4735 N N . THR A 1 591 ? -0.510 25.962 7.733 1.00 93.44 591 THR A N 1
ATOM 4736 C CA . THR A 1 591 ? -0.323 24.501 7.679 1.00 93.44 591 THR A CA 1
ATOM 4737 C C . THR A 1 591 ? -0.810 23.790 8.940 1.00 93.44 591 THR A C 1
ATOM 4739 O O . THR A 1 591 ? -0.624 22.579 9.082 1.00 93.44 591 THR A O 1
ATOM 4742 N N . THR A 1 592 ? -1.441 24.524 9.862 1.00 93.06 592 THR A N 1
ATOM 4743 C CA . THR A 1 592 ? -1.887 23.992 11.150 1.00 93.06 592 THR A CA 1
ATOM 4744 C C . THR A 1 592 ? -3.341 23.547 11.113 1.00 93.06 592 THR A C 1
ATOM 4746 O O . THR A 1 592 ? -4.190 24.171 10.469 1.00 93.06 592 THR A O 1
ATOM 4749 N N . LEU A 1 593 ? -3.638 22.475 11.844 1.00 92.69 593 LEU A N 1
ATOM 4750 C CA . LEU A 1 593 ? -4.992 21.961 11.977 1.00 92.69 593 LEU A CA 1
ATOM 4751 C C . LEU A 1 593 ? -5.330 21.646 13.429 1.00 92.69 593 LEU A C 1
ATOM 4753 O O . LEU A 1 593 ? -4.688 20.813 14.067 1.00 92.69 593 LEU A O 1
ATOM 4757 N N . GLN A 1 594 ? -6.381 22.290 13.928 1.00 90.44 594 GLN A N 1
ATOM 4758 C CA . GLN A 1 594 ? -6.992 21.980 15.211 1.00 90.44 594 GLN A CA 1
ATOM 4759 C C . GLN A 1 594 ? -7.942 20.792 15.083 1.00 90.44 594 GLN A C 1
ATOM 4761 O O . GLN A 1 594 ? -8.938 20.872 14.362 1.00 90.44 594 GLN A O 1
ATOM 4766 N N . ILE A 1 595 ? -7.638 19.690 15.775 1.00 88.06 595 ILE A N 1
ATOM 4767 C CA . ILE A 1 595 ? -8.409 18.453 15.629 1.00 88.06 595 ILE A CA 1
ATOM 4768 C C . ILE A 1 595 ? -8.586 17.659 16.925 1.00 88.06 595 ILE A C 1
ATOM 4770 O O . ILE A 1 595 ? -7.672 17.543 17.739 1.00 88.06 595 ILE A O 1
ATOM 4774 N N . ASP A 1 596 ? -9.761 17.062 17.109 1.00 84.12 596 ASP A N 1
ATOM 4775 C CA . ASP A 1 596 ? -9.997 16.020 18.103 1.00 84.12 596 ASP A CA 1
ATOM 4776 C C . ASP A 1 596 ? -9.398 14.706 17.594 1.00 84.12 596 ASP A C 1
ATOM 4778 O O . ASP A 1 596 ? -9.866 14.117 16.619 1.00 84.12 596 ASP A O 1
ATOM 4782 N N . ARG A 1 597 ? -8.348 14.236 18.272 1.00 82.00 597 ARG A N 1
ATOM 4783 C CA . ARG A 1 597 ? -7.627 13.020 17.884 1.00 82.00 597 ARG A CA 1
ATOM 4784 C C . ARG A 1 597 ? -8.505 11.768 17.910 1.00 82.00 597 ARG A C 1
ATOM 4786 O O . ARG A 1 597 ? -8.321 10.898 17.066 1.00 82.00 597 ARG A O 1
ATOM 4793 N N . LYS A 1 598 ? -9.401 11.646 18.896 1.00 79.44 598 LYS A N 1
ATOM 4794 C CA . LYS A 1 598 ? -10.237 10.446 19.072 1.00 79.44 598 LYS A CA 1
ATOM 4795 C C . LYS A 1 598 ? -11.457 10.494 18.158 1.00 79.44 598 LYS A C 1
ATOM 4797 O O . LYS A 1 598 ? -11.895 9.460 17.660 1.00 79.44 598 LYS A O 1
ATOM 4802 N N . HIS A 1 599 ? -11.984 11.693 17.917 1.00 82.69 599 HIS A N 1
ATOM 4803 C CA . HIS A 1 599 ? -13.176 11.894 17.102 1.00 82.69 599 HIS A CA 1
ATOM 4804 C C . HIS A 1 599 ? -12.995 13.050 16.105 1.00 82.69 599 HIS A C 1
ATOM 4806 O O . HIS A 1 599 ? -13.621 14.098 16.267 1.00 82.69 599 HIS A O 1
ATOM 4812 N N . PRO A 1 600 ? -12.208 12.862 15.025 1.00 85.31 600 PRO A N 1
ATOM 4813 C CA . PRO A 1 600 ? -11.948 13.905 14.026 1.00 85.31 600 PRO A CA 1
ATOM 4814 C C . PRO A 1 600 ? -13.206 14.588 13.462 1.00 85.31 600 PRO A C 1
ATOM 4816 O O . PRO A 1 600 ? -13.175 15.770 13.122 1.00 85.31 600 PRO A O 1
ATOM 4819 N N . GLY A 1 601 ? -14.337 13.874 13.415 1.00 83.81 601 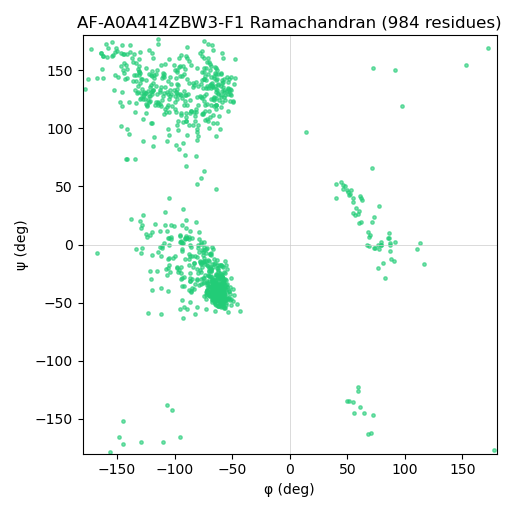GLY A N 1
ATOM 4820 C CA . GLY A 1 601 ? -15.632 14.415 12.985 1.00 83.81 601 GLY A CA 1
ATOM 4821 C C . GLY A 1 601 ? -16.241 15.490 13.891 1.00 83.81 601 GLY A C 1
ATOM 4822 O O . GLY A 1 601 ? -17.168 16.172 13.469 1.00 83.81 601 GLY A O 1
ATOM 4823 N N . HIS A 1 602 ? -15.730 15.697 15.107 1.00 83.31 602 HIS A N 1
ATOM 4824 C CA . HIS A 1 602 ? -16.108 16.856 15.924 1.00 83.31 602 HIS A CA 1
ATOM 4825 C C . HIS A 1 602 ? -15.478 18.157 15.417 1.00 83.31 602 HIS A C 1
ATOM 4827 O O . HIS A 1 602 ? -16.042 19.233 15.610 1.00 83.31 602 HIS A O 1
ATOM 4833 N N . SER A 1 603 ? -14.312 18.062 14.777 1.00 83.25 603 SER A N 1
ATOM 4834 C CA . SER A 1 603 ? -13.535 19.214 14.307 1.00 83.25 603 SER A CA 1
ATOM 4835 C C . SER A 1 603 ? -13.759 19.519 12.828 1.00 83.25 603 SER A C 1
ATOM 4837 O O . SER A 1 603 ? -13.475 20.634 12.389 1.00 83.25 603 SER A O 1
ATOM 4839 N N . LEU A 1 604 ? -14.250 18.541 12.061 1.00 86.81 604 LEU A N 1
ATOM 4840 C CA . LEU A 1 604 ? -14.530 18.660 10.635 1.00 86.81 604 LEU A CA 1
ATOM 4841 C C . LEU A 1 604 ? -15.971 18.275 10.331 1.00 86.81 604 LEU A C 1
ATOM 4843 O O . LEU A 1 604 ? -16.400 17.157 10.610 1.00 86.81 604 LEU A O 1
ATOM 4847 N N . GLN A 1 605 ? -16.688 19.182 9.677 1.00 85.88 605 GLN A N 1
ATOM 4848 C CA . GLN A 1 605 ? -18.049 18.938 9.217 1.00 85.88 605 GLN A CA 1
ATOM 4849 C C . GLN A 1 605 ? -18.087 18.900 7.694 1.00 85.88 605 GLN A C 1
ATOM 4851 O O . GLN A 1 605 ? -17.567 19.800 7.031 1.00 85.88 605 GLN A O 1
ATOM 4856 N N . ARG A 1 606 ? -18.725 17.864 7.142 1.00 90.69 606 ARG A N 1
ATOM 4857 C CA . ARG A 1 606 ? -19.059 17.805 5.717 1.00 90.69 606 ARG A CA 1
ATOM 4858 C C . ARG A 1 606 ? -20.173 18.809 5.420 1.00 90.69 606 ARG A C 1
ATOM 4860 O O . ARG A 1 606 ? -21.151 18.879 6.164 1.00 90.69 606 ARG A O 1
ATOM 4867 N N . THR A 1 607 ? -20.036 19.576 4.344 1.00 84.50 607 THR A N 1
ATOM 4868 C CA . THR A 1 607 ? -21.020 20.583 3.930 1.00 84.50 607 THR A CA 1
ATOM 4869 C C . THR A 1 607 ? -21.700 20.182 2.627 1.00 84.50 607 THR A C 1
ATOM 4871 O O . THR A 1 607 ? -21.032 20.076 1.602 1.00 84.50 607 THR A O 1
ATOM 4874 N N . GLY A 1 608 ? -23.027 20.037 2.652 1.00 79.25 608 GLY A N 1
ATOM 4875 C CA . GLY A 1 608 ? -23.814 19.652 1.477 1.00 79.25 608 GLY A CA 1
ATOM 4876 C C . GLY A 1 608 ? -23.609 18.192 1.060 1.00 79.25 608 GLY A C 1
ATOM 4877 O O . GLY A 1 608 ? -23.134 17.369 1.841 1.00 79.25 608 GLY A O 1
ATOM 4878 N N . GLU A 1 609 ? -23.993 17.878 -0.176 1.00 77.69 609 GLU A N 1
ATOM 4879 C CA . GLU A 1 609 ? -23.831 16.541 -0.769 1.00 77.69 609 GLU A CA 1
ATOM 4880 C C . GLU A 1 609 ? -22.426 16.325 -1.353 1.00 77.69 609 GLU A C 1
ATOM 4882 O O . GLU A 1 609 ? -22.001 15.192 -1.556 1.00 77.69 609 GLU A O 1
ATOM 4887 N N . GLU A 1 610 ? -21.653 17.389 -1.568 1.00 85.81 610 GLU A N 1
ATOM 4888 C CA . GLU A 1 610 ? -20.278 17.296 -2.063 1.00 85.81 610 GLU A CA 1
ATOM 4889 C C . GLU A 1 610 ? -19.308 16.797 -0.976 1.00 85.81 610 GLU A C 1
ATOM 4891 O O . GLU A 1 610 ? -19.574 16.867 0.229 1.00 85.81 610 GLU A O 1
ATOM 4896 N N . LEU A 1 611 ? -18.141 16.297 -1.391 1.00 94.06 611 LEU A N 1
ATOM 4897 C CA . LEU A 1 611 ? -17.042 15.923 -0.491 1.00 94.06 611 LEU A CA 1
ATOM 4898 C C . LEU A 1 611 ? -16.236 17.162 -0.062 1.00 94.06 611 LEU A C 1
ATOM 4900 O O . LEU A 1 611 ? -15.018 17.212 -0.202 1.00 94.06 611 LEU A O 1
ATOM 4904 N N . ILE A 1 612 ? -16.930 18.182 0.443 1.00 96.06 612 ILE A N 1
ATOM 4905 C CA . ILE A 1 612 ? -16.321 19.392 1.000 1.00 96.06 612 ILE A CA 1
ATOM 4906 C C . ILE A 1 612 ? -16.433 19.336 2.515 1.00 96.06 612 ILE A C 1
ATOM 4908 O O . ILE A 1 612 ? -17.523 19.152 3.060 1.00 96.06 612 ILE A O 1
ATOM 4912 N N . PHE A 1 613 ? -15.313 19.551 3.193 1.00 95.69 613 PHE A N 1
ATOM 4913 C CA . PHE A 1 613 ? -15.232 19.579 4.645 1.00 95.69 613 PHE A CA 1
ATOM 4914 C C . PHE A 1 613 ? -14.747 20.946 5.104 1.00 95.69 613 PHE A C 1
ATOM 4916 O O . PHE A 1 613 ? -13.841 21.523 4.505 1.00 95.69 613 PHE A O 1
ATOM 4923 N N . LYS A 1 614 ? -15.336 21.465 6.181 1.00 93.38 614 LYS A N 1
ATOM 4924 C CA . LYS A 1 614 ? -14.898 22.715 6.804 1.00 93.38 614 LYS A CA 1
ATOM 4925 C C . LYS A 1 614 ? -14.488 22.479 8.245 1.00 93.38 614 LYS A C 1
ATOM 4927 O O . LYS A 1 614 ? -15.166 21.754 8.977 1.00 93.38 614 LYS A O 1
ATOM 4932 N N . THR A 1 615 ? -13.381 23.097 8.640 1.00 89.50 615 THR A N 1
ATOM 4933 C CA . THR A 1 615 ? -12.909 23.101 10.029 1.00 89.50 615 THR A CA 1
ATOM 4934 C C . THR A 1 615 ? -13.488 24.296 10.783 1.00 89.50 615 THR A C 1
ATOM 4936 O O . THR A 1 615 ? -13.904 25.287 10.179 1.00 89.50 615 THR A O 1
ATOM 4939 N N . SER A 1 616 ? -13.460 24.250 12.116 1.00 80.12 616 SER A N 1
ATOM 4940 C CA . SER A 1 616 ? -13.797 25.407 12.964 1.00 80.12 616 SER A CA 1
ATOM 4941 C C . SER A 1 616 ? -12.876 26.615 12.741 1.00 80.12 616 SER A C 1
ATOM 4943 O O . SER A 1 616 ? -13.289 27.748 12.968 1.00 80.12 616 SER A O 1
ATOM 4945 N N . GLN A 1 617 ? -11.650 26.381 12.261 1.00 84.06 617 GLN A N 1
ATOM 4946 C CA . GLN A 1 617 ? -10.683 27.420 11.892 1.00 84.06 617 GLN A CA 1
ATOM 4947 C C . GLN A 1 617 ? -10.963 28.034 10.508 1.00 84.06 617 GLN A C 1
ATOM 4949 O O . GLN A 1 617 ? -10.252 28.945 10.096 1.00 84.06 617 GLN A O 1
ATOM 4954 N N . GLY A 1 618 ? -11.972 27.542 9.781 1.00 88.44 618 GLY A N 1
ATOM 4955 C CA . GLY A 1 618 ? -12.331 28.025 8.447 1.00 88.44 618 GLY A CA 1
ATOM 4956 C C . GLY A 1 618 ? -11.551 27.383 7.295 1.00 88.44 618 GLY A C 1
ATOM 4957 O O . GLY A 1 618 ? -11.758 27.782 6.151 1.00 88.44 618 GLY A O 1
ATOM 4958 N N . ASN A 1 619 ? -10.703 26.379 7.556 1.00 92.62 619 ASN A N 1
ATOM 4959 C CA . ASN A 1 619 ? -10.018 25.642 6.489 1.00 92.62 619 ASN A CA 1
ATOM 4960 C C . ASN A 1 619 ? -11.047 24.837 5.681 1.00 92.62 619 ASN A C 1
ATOM 4962 O O . ASN A 1 619 ? -11.937 24.206 6.261 1.00 92.62 619 ASN A O 1
ATOM 4966 N N . VAL A 1 620 ? -10.891 24.818 4.357 1.00 95.50 620 VAL A N 1
ATOM 4967 C CA . VAL A 1 620 ? -11.700 24.009 3.437 1.00 95.50 620 VAL A CA 1
ATOM 4968 C C . VAL A 1 620 ? -10.865 22.825 2.972 1.00 95.50 620 VAL A C 1
ATOM 4970 O O . VAL A 1 620 ? -9.752 23.013 2.486 1.00 95.50 620 VAL A O 1
ATOM 4973 N N . LEU A 1 621 ? -11.381 21.609 3.149 1.00 97.12 621 LEU A N 1
ATOM 4974 C CA . LEU A 1 621 ? -10.729 20.374 2.731 1.00 97.12 621 LEU A CA 1
ATOM 4975 C C . LEU A 1 621 ? -11.576 19.636 1.692 1.00 97.12 621 LEU A C 1
ATOM 4977 O O . LEU A 1 621 ? -12.803 19.582 1.798 1.00 97.12 621 LEU A O 1
ATOM 4981 N N . ARG A 1 622 ? -10.895 19.017 0.727 1.00 97.25 622 ARG A N 1
ATOM 4982 C CA . ARG A 1 622 ? -11.468 18.175 -0.335 1.00 97.25 622 ARG A CA 1
ATOM 4983 C C . ARG A 1 622 ? -10.642 16.900 -0.510 1.00 97.25 622 ARG A C 1
ATOM 4985 O O . ARG A 1 622 ? -9.498 16.867 -0.051 1.00 97.25 622 ARG A O 1
ATOM 4992 N N . PRO A 1 623 ? -11.165 15.862 -1.184 1.00 97.88 623 PRO A N 1
ATOM 4993 C CA . PRO A 1 623 ? -10.344 14.750 -1.635 1.00 97.88 623 PRO A CA 1
ATOM 4994 C C . PRO A 1 623 ? -9.123 15.239 -2.420 1.00 97.88 623 PRO A C 1
ATOM 4996 O O . PRO A 1 623 ? -9.237 16.074 -3.317 1.00 97.88 623 PRO A O 1
ATOM 4999 N N . LEU A 1 624 ? -7.948 14.697 -2.104 1.00 98.31 624 LEU A N 1
ATOM 5000 C CA . LEU A 1 624 ? -6.674 15.088 -2.719 1.00 98.31 624 LEU A CA 1
ATOM 5001 C C . LEU A 1 624 ? -6.681 14.947 -4.251 1.00 98.31 624 LEU A C 1
ATOM 5003 O O . LEU A 1 624 ? -6.015 15.705 -4.966 1.00 98.31 624 LEU A O 1
ATOM 5007 N N . TYR A 1 625 ? -7.444 13.987 -4.773 1.00 96.19 625 TYR A N 1
ATOM 5008 C CA . TYR A 1 625 ? -7.555 13.767 -6.210 1.00 96.19 625 TYR A CA 1
ATOM 5009 C C . TYR A 1 625 ? -8.331 14.861 -6.951 1.00 96.19 625 TYR A C 1
ATOM 5011 O O . TYR A 1 625 ? -8.237 14.888 -8.170 1.00 96.19 625 TYR A O 1
ATOM 5019 N N . ASP A 1 626 ? -9.054 15.745 -6.255 1.00 95.12 626 ASP A N 1
ATOM 5020 C CA . ASP A 1 626 ? -9.793 16.866 -6.857 1.00 95.12 626 ASP A CA 1
ATOM 5021 C C . ASP A 1 626 ? -9.048 18.205 -6.743 1.00 95.12 626 ASP A C 1
ATOM 5023 O O . ASP A 1 626 ? -9.425 19.186 -7.386 1.00 95.12 626 ASP A O 1
ATOM 5027 N N . LEU A 1 627 ? -7.960 18.269 -5.967 1.00 96.25 627 LEU A N 1
ATOM 5028 C CA . LEU A 1 627 ? -7.138 19.474 -5.874 1.00 96.25 627 LEU A CA 1
ATOM 5029 C C . LEU A 1 627 ? -6.157 19.544 -7.049 1.00 96.25 627 LEU A C 1
ATOM 5031 O O . LEU A 1 627 ? -5.159 18.817 -7.112 1.00 96.25 627 LEU A O 1
ATOM 5035 N N . HIS A 1 628 ? -6.455 20.445 -7.980 1.00 97.12 628 HIS A N 1
ATOM 5036 C CA . HIS A 1 628 ? -5.649 20.762 -9.156 1.00 97.12 628 HIS A CA 1
ATOM 5037 C C . HIS A 1 628 ? -5.472 22.283 -9.279 1.00 97.12 628 HIS A C 1
ATOM 5039 O O . HIS A 1 628 ? -6.302 23.041 -8.781 1.00 97.12 628 HIS A O 1
ATOM 5045 N N . HIS A 1 629 ? -4.379 22.713 -9.928 1.00 96.69 629 HIS A N 1
ATOM 5046 C CA . HIS A 1 629 ? -4.075 24.124 -10.247 1.00 96.69 629 HIS A CA 1
ATOM 5047 C C . HIS A 1 629 ? -4.075 25.066 -9.033 1.00 96.69 629 HIS A C 1
ATOM 5049 O O . HIS A 1 629 ? -4.305 26.265 -9.150 1.00 96.69 629 HIS A O 1
ATOM 5055 N N . GLN A 1 630 ? -3.785 24.517 -7.856 1.00 96.88 630 GLN A N 1
ATOM 5056 C CA . GLN A 1 630 ? -3.725 25.246 -6.599 1.00 96.88 630 GLN A CA 1
ATOM 5057 C C . GLN A 1 630 ? -2.778 24.551 -5.624 1.00 96.88 630 GLN A C 1
ATOM 5059 O O . GLN A 1 630 ? -2.444 23.371 -5.787 1.00 96.88 630 GLN A O 1
ATOM 5064 N N . ARG A 1 631 ? -2.378 25.289 -4.593 1.00 97.12 631 ARG A N 1
ATOM 5065 C CA . ARG A 1 631 ? -1.629 24.773 -3.453 1.00 97.12 631 ARG A CA 1
ATOM 5066 C C . ARG A 1 631 ? -2.524 23.959 -2.541 1.00 97.12 631 ARG A C 1
ATOM 5068 O O . ARG A 1 631 ? -3.718 24.248 -2.415 1.00 97.12 631 ARG A O 1
ATOM 5075 N N . TYR A 1 632 ? -1.920 23.002 -1.848 1.00 98.00 632 TYR A N 1
ATOM 5076 C CA . TYR A 1 632 ? -2.634 22.201 -0.870 1.00 98.00 632 TYR A CA 1
ATOM 5077 C C . TYR A 1 632 ? -1.784 21.777 0.331 1.00 98.00 632 TYR A C 1
ATOM 5079 O O . TYR A 1 632 ? -0.551 21.808 0.310 1.00 98.00 632 TYR A O 1
ATOM 5087 N N . VAL A 1 633 ? -2.466 21.324 1.384 1.00 98.06 633 VAL A N 1
ATOM 5088 C CA . VAL A 1 633 ? -1.855 20.701 2.568 1.00 98.06 633 VAL A CA 1
ATOM 5089 C C . VAL A 1 633 ? -2.479 19.324 2.796 1.00 98.06 633 VAL A C 1
ATOM 5091 O O . VAL A 1 633 ? -3.661 19.229 3.113 1.00 98.06 633 VAL A O 1
ATOM 5094 N N . VAL A 1 634 ? -1.690 18.255 2.635 1.00 98.25 634 VAL A N 1
ATOM 5095 C CA . VAL A 1 634 ? -2.103 16.871 2.964 1.00 98.25 634 VAL A CA 1
ATOM 5096 C C . VAL A 1 634 ? -1.769 16.549 4.418 1.00 98.25 634 VAL A C 1
ATOM 5098 O O . VAL A 1 634 ? -2.640 16.173 5.198 1.00 98.25 634 VAL A O 1
ATOM 5101 N N . TYR A 1 635 ? -0.493 16.714 4.777 1.00 98.25 635 TYR A N 1
ATOM 5102 C CA . TYR A 1 635 ? 0.001 16.506 6.131 1.00 98.25 635 TYR A CA 1
ATOM 5103 C C . TYR A 1 635 ? 0.017 17.830 6.886 1.00 98.25 635 TYR A C 1
ATOM 5105 O O . TYR A 1 635 ? 0.792 18.739 6.569 1.00 98.25 635 TYR A O 1
ATOM 5113 N N . TRP A 1 636 ? -0.834 17.907 7.897 1.00 97.31 636 TRP A N 1
ATOM 5114 C CA . TRP A 1 636 ? -1.018 19.070 8.749 1.00 97.31 636 TRP A CA 1
ATOM 5115 C C . TRP A 1 636 ? -0.108 19.013 9.966 1.00 97.31 636 TRP A C 1
ATOM 5117 O O . TRP A 1 636 ? 0.195 17.932 10.474 1.00 97.31 636 TRP A O 1
ATOM 5127 N N . ASP A 1 637 ? 0.266 20.190 10.458 1.00 96.12 637 ASP A N 1
ATOM 5128 C CA . ASP A 1 637 ? 0.805 20.362 11.803 1.00 96.12 637 ASP A CA 1
ATOM 5129 C C . ASP A 1 637 ? -0.373 20.375 12.788 1.00 96.12 637 ASP A C 1
ATOM 5131 O O . ASP A 1 637 ? -1.154 21.326 12.877 1.00 96.12 637 ASP A O 1
ATOM 5135 N N . LEU A 1 638 ? -0.563 19.253 13.473 1.00 93.19 638 LEU A N 1
ATOM 5136 C CA . LEU A 1 638 ? -1.721 18.978 14.305 1.00 93.19 638 LEU A CA 1
ATOM 5137 C C . LEU A 1 638 ? -1.581 19.659 15.661 1.00 93.19 638 LEU A C 1
ATOM 5139 O O . LEU A 1 638 ? -0.704 19.348 16.468 1.00 93.19 638 LEU A O 1
ATOM 5143 N N . SER A 1 639 ? -2.535 20.534 15.944 1.00 87.06 639 SER A N 1
ATOM 5144 C CA . SER A 1 639 ? -2.838 20.985 17.290 1.00 87.06 639 SER A CA 1
ATOM 5145 C C . SER A 1 639 ? -4.037 20.183 17.768 1.00 87.06 639 SER A C 1
ATOM 5147 O O . SER A 1 639 ? -5.129 20.280 17.212 1.00 87.06 639 SER A O 1
ATOM 5149 N N . PHE A 1 640 ? -3.862 19.342 18.779 1.00 79.19 640 PHE A N 1
ATOM 5150 C CA . PHE A 1 640 ? -5.003 18.591 19.275 1.00 79.19 640 PHE A CA 1
ATOM 5151 C C . PHE A 1 640 ? -5.888 19.511 20.102 1.00 79.19 640 PHE A C 1
ATOM 5153 O O . PHE A 1 640 ? -5.503 19.943 21.190 1.00 79.19 640 PHE A O 1
ATOM 5160 N N . THR A 1 641 ? -7.091 19.786 19.596 1.00 52.50 641 THR A N 1
ATOM 5161 C CA . THR A 1 641 ? -8.158 20.272 20.459 1.00 52.50 641 THR A CA 1
ATOM 5162 C C . THR A 1 641 ? -8.457 19.114 21.375 1.00 52.50 641 THR A C 1
ATOM 5164 O O . THR A 1 641 ? -9.039 18.109 20.959 1.00 52.50 641 THR A O 1
ATOM 5167 N N . SER A 1 642 ? -8.002 19.215 22.618 1.00 37.94 642 SER A N 1
ATOM 5168 C CA . SER A 1 642 ? -8.515 18.354 23.658 1.00 37.94 642 SER A CA 1
ATOM 5169 C C . SER A 1 642 ? -10.033 18.427 23.544 1.00 37.94 642 SER A C 1
ATOM 5171 O O . SER A 1 642 ? -10.621 19.514 23.534 1.00 37.94 642 SER A O 1
ATOM 5173 N N . CYS A 1 643 ? -10.677 17.277 23.350 1.00 33.06 643 CYS A N 1
ATOM 5174 C CA . CYS A 1 643 ? -12.106 17.209 23.547 1.00 33.06 643 CYS A CA 1
ATOM 5175 C C . CYS A 1 643 ? -12.297 17.593 25.016 1.00 33.06 643 CYS A C 1
ATOM 5177 O O . CYS A 1 643 ? -12.032 16.795 25.916 1.00 33.06 643 CYS A O 1
ATOM 5179 N N . ARG A 1 644 ? -12.663 18.868 25.202 1.00 30.41 644 ARG A N 1
ATOM 5180 C CA . ARG A 1 644 ? -12.607 19.735 26.391 1.00 30.41 644 ARG A CA 1
ATOM 5181 C C . ARG A 1 644 ? -11.371 20.637 26.405 1.00 30.41 644 ARG A C 1
ATOM 5183 O O . ARG A 1 644 ? -10.276 20.097 26.462 1.00 30.41 644 ARG A O 1
ATOM 5190 N N . PRO A 1 645 ? -11.525 21.971 26.400 1.00 28.69 645 PRO A N 1
ATOM 5191 C CA . PRO A 1 645 ? -10.408 22.911 26.468 1.00 28.69 645 PRO A CA 1
ATOM 5192 C C . PRO A 1 645 ? -9.430 22.533 27.585 1.00 28.69 645 PRO A C 1
ATOM 5194 O O . PRO A 1 645 ? -9.819 21.909 28.577 1.00 28.69 645 PRO A O 1
ATOM 5197 N N . ALA A 1 646 ? -8.194 23.017 27.497 1.00 30.56 646 ALA A N 1
ATOM 5198 C CA . ALA A 1 646 ? -7.423 23.328 28.695 1.00 30.56 646 ALA A CA 1
ATOM 5199 C C . ALA A 1 646 ? -8.105 24.471 29.484 1.00 30.56 646 ALA A C 1
ATOM 5201 O O . ALA A 1 646 ? -7.457 25.424 29.888 1.00 30.56 646 ALA A O 1
ATOM 5202 N N . ASP A 1 647 ? -9.418 24.393 29.711 1.00 34.06 647 ASP A N 1
ATOM 5203 C CA . ASP A 1 647 ? -10.010 25.027 30.868 1.00 34.06 647 ASP A CA 1
ATOM 5204 C C . ASP A 1 647 ? -9.769 24.063 32.015 1.00 34.06 647 ASP A C 1
ATOM 5206 O O . ASP A 1 647 ? -10.323 22.963 32.062 1.00 34.06 647 ASP A O 1
ATOM 5210 N N . ASN A 1 648 ? -8.959 24.506 32.970 1.00 35.72 648 ASN A N 1
ATOM 5211 C CA . ASN A 1 648 ? -9.356 24.411 34.368 1.00 35.72 648 ASN A CA 1
ATOM 5212 C C . ASN A 1 648 ? -9.909 23.043 34.818 1.00 35.72 648 ASN A C 1
ATOM 5214 O O . ASN A 1 648 ? -10.954 22.967 35.463 1.00 35.72 648 ASN A O 1
ATOM 5218 N N . ARG A 1 649 ? -9.209 21.935 34.540 1.00 40.47 649 ARG A N 1
ATOM 5219 C CA . ARG A 1 649 ? -9.545 20.635 35.158 1.00 40.47 649 ARG A CA 1
ATOM 5220 C C . ARG A 1 649 ? -8.520 20.048 36.100 1.00 40.47 649 ARG A C 1
ATOM 5222 O O . ARG A 1 649 ? -8.894 19.171 36.870 1.00 40.47 649 ARG A O 1
ATOM 5229 N N . GLN A 1 650 ? -7.345 20.659 36.203 1.00 43.16 650 GLN A N 1
ATOM 5230 C CA . GLN A 1 650 ? -6.720 20.725 37.522 1.00 43.16 650 GLN A CA 1
ATOM 5231 C C . GLN A 1 650 ? -7.646 21.460 38.515 1.00 43.16 650 GLN A C 1
ATOM 5233 O O . GLN A 1 650 ? -7.680 21.111 39.683 1.00 43.16 650 GLN A O 1
ATOM 5238 N N . ALA A 1 651 ? -8.499 22.384 38.045 1.00 45.81 651 ALA A N 1
ATOM 5239 C CA . ALA A 1 651 ? -9.464 23.096 38.890 1.00 45.81 651 ALA A CA 1
ATOM 5240 C C . ALA A 1 651 ? -10.742 22.295 39.230 1.00 45.81 651 ALA A C 1
ATOM 5242 O O . ALA A 1 651 ? -11.622 22.808 39.919 1.00 45.81 651 ALA A O 1
ATOM 5243 N N . ALA A 1 652 ? -10.891 21.049 38.755 1.00 63.25 652 ALA A N 1
ATOM 5244 C CA . ALA A 1 652 ? -12.074 20.246 39.058 1.00 63.25 652 ALA A CA 1
ATOM 5245 C C . ALA A 1 652 ? -11.946 19.459 40.370 1.00 63.25 652 ALA A C 1
ATOM 5247 O O . ALA A 1 652 ? -12.967 19.234 41.015 1.00 63.25 652 ALA A O 1
ATOM 5248 N N . TYR A 1 653 ? -10.742 19.038 40.739 1.00 76.19 653 TYR A N 1
ATOM 5249 C CA . TYR A 1 653 ? -10.473 18.246 41.932 1.00 76.19 653 TYR A CA 1
ATOM 5250 C C . TYR A 1 653 ? -9.288 18.863 42.653 1.00 76.19 653 TYR A C 1
ATOM 5252 O O . TYR A 1 653 ? -8.256 19.120 42.036 1.00 76.19 653 TYR A O 1
ATOM 5260 N N . ASP A 1 654 ? -9.429 19.090 43.952 1.00 87.44 654 ASP A N 1
ATOM 5261 C CA . ASP A 1 654 ? -8.322 19.579 44.755 1.00 87.44 654 ASP A CA 1
ATOM 5262 C C . ASP A 1 654 ? -7.400 18.413 45.134 1.00 87.44 654 ASP A C 1
ATOM 5264 O O . ASP A 1 654 ? -7.679 17.649 46.057 1.00 87.44 654 ASP A O 1
ATOM 5268 N N . PHE A 1 655 ? -6.297 18.267 44.396 1.00 93.00 655 PHE A N 1
ATOM 5269 C CA . PHE A 1 655 ? -5.253 17.279 44.678 1.00 93.00 655 PHE A CA 1
ATOM 5270 C C . PHE A 1 655 ? -4.215 17.753 45.706 1.00 93.00 655 PHE A C 1
ATOM 5272 O O . PHE A 1 655 ? -3.266 17.017 45.983 1.00 93.00 655 PHE A O 1
ATOM 5279 N N . THR A 1 656 ? -4.400 18.924 46.327 1.00 91.94 656 THR A N 1
ATOM 5280 C CA . THR A 1 656 ? -3.516 19.433 47.391 1.00 91.94 656 THR A CA 1
ATOM 5281 C C . THR A 1 656 ? -3.303 18.429 48.532 1.00 91.94 656 THR A C 1
ATOM 5283 O O . THR A 1 656 ? -2.156 18.295 48.971 1.00 91.94 656 THR A O 1
ATOM 5286 N N . PRO A 1 657 ? -4.312 17.659 49.003 1.00 94.94 657 PRO A N 1
ATOM 5287 C CA . PRO A 1 657 ? -4.094 16.643 50.033 1.00 94.94 657 PRO A CA 1
ATOM 5288 C C . PRO A 1 657 ? -3.134 15.534 49.588 1.00 94.94 657 PRO A C 1
ATOM 5290 O O . PRO A 1 657 ? -2.214 15.183 50.327 1.00 94.94 657 PRO A O 1
ATOM 5293 N N . LEU A 1 658 ? -3.307 15.016 48.366 1.00 95.94 658 LEU A N 1
ATOM 5294 C CA . LEU A 1 658 ? -2.428 13.985 47.812 1.00 95.94 658 LEU A CA 1
ATOM 5295 C C . LEU A 1 658 ? -1.009 14.524 47.618 1.00 95.94 658 LEU A C 1
ATOM 5297 O O . LEU A 1 658 ? -0.034 13.890 48.019 1.00 95.94 658 LEU A O 1
ATOM 5301 N N . ASP A 1 659 ? -0.904 15.724 47.054 1.00 94.19 659 ASP A N 1
ATOM 5302 C CA . ASP A 1 659 ? 0.370 16.387 46.827 1.00 94.19 659 ASP A CA 1
ATOM 5303 C C . ASP A 1 659 ? 1.135 16.653 48.130 1.00 94.19 659 ASP A C 1
ATOM 5305 O O . ASP A 1 659 ? 2.346 16.440 48.204 1.00 94.19 659 ASP A O 1
ATOM 5309 N N . SER A 1 660 ? 0.420 17.054 49.183 1.00 95.19 660 SER A N 1
ATOM 5310 C CA . SER A 1 660 ? 0.986 17.286 50.515 1.00 95.19 660 SER A CA 1
ATOM 5311 C C . SER A 1 660 ? 1.532 16.001 51.136 1.00 95.19 660 SER A C 1
ATOM 5313 O O . SER A 1 660 ? 2.618 16.023 51.719 1.00 95.19 660 SER A O 1
ATOM 5315 N N . ILE A 1 661 ? 0.827 14.871 50.982 1.00 95.38 661 ILE A N 1
ATOM 5316 C CA . ILE A 1 661 ? 1.290 13.559 51.463 1.00 95.38 661 ILE A CA 1
ATOM 5317 C C . ILE A 1 661 ? 2.592 13.170 50.762 1.00 95.38 661 ILE A C 1
ATOM 5319 O O . ILE A 1 661 ? 3.591 12.891 51.428 1.00 95.38 661 ILE A O 1
ATOM 5323 N N . VAL A 1 662 ? 2.611 13.202 49.426 1.00 95.75 662 VAL A N 1
ATOM 5324 C CA . VAL A 1 662 ? 3.792 12.787 48.658 1.00 95.75 662 VAL A CA 1
ATOM 5325 C C . VAL A 1 662 ? 4.965 13.737 48.908 1.00 95.75 662 VAL A C 1
ATOM 5327 O O . VAL A 1 662 ? 6.083 13.283 49.145 1.00 95.75 662 VAL A O 1
ATOM 5330 N N . THR A 1 663 ? 4.722 15.049 48.960 1.00 94.69 663 THR A N 1
ATOM 5331 C CA . THR A 1 663 ? 5.749 16.046 49.303 1.00 94.69 663 THR A CA 1
ATOM 5332 C C . THR A 1 663 ? 6.310 15.816 50.709 1.00 94.69 663 THR A C 1
ATOM 5334 O O . THR A 1 663 ? 7.524 15.883 50.904 1.00 94.69 663 THR A O 1
ATOM 5337 N N . SER A 1 664 ? 5.467 15.474 51.690 1.00 94.44 664 SER A N 1
ATOM 5338 C CA . SER A 1 664 ? 5.922 15.122 53.041 1.00 94.44 664 SER A CA 1
ATOM 5339 C C . SER A 1 664 ? 6.856 13.910 53.024 1.00 94.44 664 SER A C 1
ATOM 5341 O O . SER A 1 664 ? 7.922 13.952 53.641 1.00 94.44 664 SER A O 1
ATOM 5343 N N . TRP A 1 665 ? 6.527 12.867 52.255 1.00 94.25 665 TRP A N 1
ATOM 5344 C CA . TRP A 1 665 ? 7.403 11.704 52.089 1.00 94.25 665 TRP A CA 1
ATOM 5345 C C . TRP A 1 665 ? 8.749 12.060 51.453 1.00 94.25 665 TRP A C 1
ATOM 5347 O O . TRP A 1 665 ? 9.786 11.547 51.876 1.00 94.25 665 TRP A O 1
ATOM 5357 N N . MET A 1 666 ? 8.758 12.972 50.476 1.00 94.12 666 MET A N 1
ATOM 5358 C CA . MET A 1 666 ? 9.997 13.474 49.872 1.00 94.12 666 MET A CA 1
ATOM 5359 C C . MET A 1 666 ? 10.853 14.264 50.868 1.00 94.12 666 MET A C 1
ATOM 5361 O O . MET A 1 666 ? 12.077 14.100 50.876 1.00 94.12 666 MET A O 1
ATOM 5365 N N . ASN A 1 667 ? 10.226 15.102 51.699 1.00 92.81 667 ASN A N 1
ATOM 5366 C CA . ASN A 1 667 ? 10.897 15.954 52.687 1.00 92.81 667 ASN A CA 1
ATOM 5367 C C . ASN A 1 667 ? 11.469 15.150 53.857 1.00 92.81 667 ASN A C 1
ATOM 5369 O O . ASN A 1 667 ? 12.563 15.447 54.325 1.00 92.81 667 ASN A O 1
ATOM 5373 N N . LYS A 1 668 ? 10.770 14.096 54.288 1.00 91.75 668 LYS A N 1
ATOM 5374 C CA . LYS A 1 668 ? 11.263 13.146 55.296 1.00 91.75 668 LYS A CA 1
ATOM 5375 C C . LYS A 1 668 ? 12.332 12.183 54.764 1.00 91.75 668 LYS A C 1
ATOM 5377 O O . LYS A 1 668 ? 12.831 11.350 55.510 1.00 91.75 668 LYS A O 1
ATOM 5382 N N . GLY A 1 669 ? 12.666 12.263 53.473 1.00 89.25 669 GLY A N 1
ATOM 5383 C CA . GLY A 1 669 ? 13.676 11.407 52.853 1.00 89.25 669 GLY A CA 1
ATOM 5384 C C . GLY A 1 669 ? 13.237 9.952 52.678 1.00 89.25 669 GLY A C 1
ATOM 5385 O O . GLY A 1 669 ? 14.086 9.083 52.496 1.00 89.25 669 GLY A O 1
ATOM 5386 N N . TYR A 1 670 ? 11.931 9.657 52.710 1.00 91.44 670 TYR A N 1
ATOM 5387 C CA . TYR A 1 670 ? 11.446 8.291 52.488 1.00 91.44 670 TYR A CA 1
ATOM 5388 C C . TYR A 1 670 ? 11.750 7.804 51.070 1.00 91.44 670 TYR A C 1
ATOM 5390 O O . TYR A 1 670 ? 12.090 6.635 50.877 1.00 91.44 670 TYR A O 1
ATOM 5398 N N . TYR A 1 671 ? 11.673 8.725 50.106 1.00 92.50 671 TYR A N 1
ATOM 5399 C CA . TYR A 1 671 ? 12.000 8.498 48.706 1.00 92.50 671 TYR A CA 1
ATOM 5400 C C . TYR A 1 671 ? 12.970 9.582 48.184 1.00 92.50 671 TYR A C 1
ATOM 5402 O O . TYR A 1 671 ? 12.839 10.768 48.529 1.00 92.50 671 TYR A O 1
ATOM 5410 N N . PRO A 1 672 ? 13.931 9.211 47.318 1.00 90.50 672 PRO A N 1
ATOM 5411 C CA . PRO A 1 672 ? 14.836 10.155 46.659 1.00 90.50 672 PRO A CA 1
ATOM 5412 C C . PRO A 1 672 ? 14.143 10.973 45.555 1.00 90.50 672 PRO A C 1
ATOM 5414 O O . PRO A 1 672 ? 14.654 12.017 45.159 1.00 90.50 672 PRO A O 1
ATOM 5417 N N . GLY A 1 673 ? 12.977 10.528 45.089 1.00 94.62 673 GLY A N 1
ATOM 5418 C CA . GLY A 1 673 ? 12.100 11.175 44.116 1.00 94.62 673 GLY A CA 1
ATOM 5419 C C . GLY A 1 673 ? 10.961 10.225 43.734 1.00 94.62 673 GLY A C 1
ATOM 5420 O O . GLY A 1 673 ? 10.987 9.052 44.119 1.00 94.62 673 GLY A O 1
ATOM 5421 N N . ALA A 1 674 ? 9.949 10.738 43.035 1.00 96.31 674 ALA A N 1
ATOM 5422 C CA . ALA A 1 674 ? 8.819 9.941 42.559 1.00 96.31 674 ALA A CA 1
ATOM 5423 C C . ALA A 1 674 ? 8.095 10.615 41.388 1.00 96.31 674 ALA A C 1
ATOM 5425 O O . ALA A 1 674 ? 8.174 11.833 41.227 1.00 96.31 674 ALA A O 1
ATOM 5426 N N . SER A 1 675 ? 7.315 9.839 40.644 1.00 96.88 675 SER A N 1
ATOM 5427 C CA . SER A 1 675 ? 6.321 10.355 39.698 1.00 96.88 675 SER A CA 1
ATOM 5428 C C . SER A 1 675 ? 4.982 9.665 39.940 1.00 96.88 675 SER A C 1
ATOM 5430 O O . SER A 1 675 ? 4.940 8.501 40.331 1.00 96.88 675 SER A O 1
ATOM 5432 N N . ILE A 1 676 ? 3.877 10.369 39.719 1.00 97.81 676 ILE A N 1
ATOM 5433 C CA . ILE A 1 676 ? 2.530 9.810 39.868 1.00 97.81 676 ILE A CA 1
ATOM 5434 C C . ILE A 1 676 ? 1.642 10.223 38.705 1.00 97.81 676 ILE A C 1
ATOM 5436 O O . ILE A 1 676 ? 1.699 11.369 38.261 1.00 97.81 676 ILE A O 1
ATOM 5440 N N . CYS A 1 677 ? 0.809 9.295 38.239 1.00 97.31 677 CYS A N 1
ATOM 5441 C CA . CYS A 1 677 ? -0.266 9.548 37.286 1.00 97.31 677 CYS A CA 1
ATOM 5442 C C . CYS A 1 677 ? -1.562 8.901 37.790 1.00 97.31 677 CYS A C 1
ATOM 5444 O O . CYS A 1 677 ? -1.547 7.771 38.276 1.00 97.31 677 CYS A O 1
ATOM 5446 N N . VAL A 1 678 ? -2.673 9.627 37.679 1.00 96.88 678 VAL A N 1
ATOM 5447 C CA . VAL A 1 678 ? -4.021 9.182 38.039 1.00 96.88 678 VAL A CA 1
ATOM 5448 C C . VAL A 1 678 ? -4.939 9.428 36.853 1.00 96.88 678 VAL A C 1
ATOM 5450 O O . VAL A 1 678 ? -5.051 10.560 36.371 1.00 96.88 678 VAL A O 1
ATOM 5453 N N . VAL A 1 679 ? -5.623 8.377 36.419 1.00 93.31 679 VAL A N 1
ATOM 5454 C CA . VAL A 1 679 ? -6.578 8.381 35.314 1.00 93.31 679 VAL A CA 1
ATOM 5455 C C . VAL A 1 679 ? -7.965 8.047 35.846 1.00 93.31 679 VAL A C 1
ATOM 5457 O O . VAL A 1 679 ? -8.124 7.144 36.662 1.00 93.31 679 VAL A O 1
ATOM 5460 N N . ARG A 1 680 ? -8.975 8.782 35.381 1.00 91.44 680 ARG A N 1
ATOM 5461 C CA . ARG A 1 680 ? -10.393 8.489 35.604 1.00 91.44 680 ARG A CA 1
ATOM 5462 C C . ARG A 1 680 ? -11.134 8.582 34.286 1.00 91.44 680 ARG A C 1
ATOM 5464 O O . ARG A 1 680 ? -10.989 9.598 33.608 1.00 91.44 680 ARG A O 1
ATOM 5471 N N . ASP A 1 681 ? -11.942 7.575 33.958 1.00 83.00 681 ASP A N 1
ATOM 5472 C CA . ASP A 1 681 ? -12.700 7.535 32.695 1.00 83.00 681 ASP A CA 1
ATOM 5473 C C . ASP A 1 681 ? -11.806 7.905 31.485 1.00 83.00 681 ASP A C 1
ATOM 5475 O O . ASP A 1 681 ? -12.078 8.854 30.742 1.00 83.00 681 ASP A O 1
ATOM 5479 N N . ASP A 1 682 ? -10.658 7.231 31.376 1.00 83.38 682 ASP A N 1
ATOM 5480 C CA . ASP A 1 682 ? -9.666 7.363 30.292 1.00 83.38 682 ASP A CA 1
ATOM 5481 C C . ASP A 1 682 ? -9.060 8.761 30.129 1.00 83.38 682 ASP A C 1
ATOM 5483 O O . ASP A 1 682 ? -8.506 9.115 29.082 1.00 83.38 682 ASP A O 1
ATOM 5487 N N . SER A 1 683 ? -9.180 9.580 31.174 1.00 81.56 683 SER A N 1
ATOM 5488 C CA . SER A 1 683 ? -8.656 10.937 31.240 1.00 81.56 683 SER A CA 1
ATOM 5489 C C . SER A 1 683 ? -7.691 11.076 32.412 1.00 81.56 683 SER A C 1
ATOM 5491 O O . SER A 1 683 ? -8.048 10.783 33.553 1.00 81.56 683 SER A O 1
ATOM 5493 N N . VAL A 1 684 ? -6.480 11.576 32.160 1.00 87.00 684 VAL A N 1
ATOM 5494 C CA . VAL A 1 684 ? -5.545 11.941 33.235 1.00 87.00 684 VAL A CA 1
ATOM 5495 C C . VAL A 1 684 ? -6.157 13.083 34.048 1.00 87.00 684 VAL A C 1
ATOM 5497 O O . VAL A 1 684 ? -6.437 14.155 33.511 1.00 87.00 684 VAL A O 1
ATOM 5500 N N . ILE A 1 685 ? -6.371 12.854 35.343 1.00 89.62 685 ILE A N 1
ATOM 5501 C CA . ILE A 1 685 ? -6.923 13.850 36.275 1.00 89.62 685 ILE A CA 1
ATOM 5502 C C . ILE A 1 685 ? -5.867 14.423 37.222 1.00 89.62 685 ILE A C 1
ATOM 5504 O O . ILE A 1 685 ? -6.063 15.510 37.760 1.00 89.62 685 ILE A O 1
ATOM 5508 N N . PHE A 1 686 ? -4.742 13.729 37.401 1.00 93.12 686 PHE A N 1
ATOM 5509 C CA . PHE A 1 686 ? -3.593 14.226 38.151 1.00 93.12 686 PHE A CA 1
ATOM 5510 C C . PHE A 1 686 ? -2.309 13.589 37.636 1.00 93.12 686 PHE A C 1
ATOM 5512 O O . PHE A 1 686 ? -2.232 12.374 37.476 1.00 93.12 686 PHE A O 1
ATOM 5519 N N . GLN A 1 687 ? -1.288 14.407 37.406 1.00 94.88 687 GLN A N 1
ATOM 5520 C CA . GLN A 1 687 ? 0.058 13.932 37.129 1.00 94.88 687 GLN A CA 1
ATOM 5521 C C . GLN A 1 687 ? 1.060 14.901 37.734 1.00 94.88 687 GLN A C 1
ATOM 5523 O O . GLN A 1 687 ? 0.945 16.115 37.547 1.00 94.88 687 GLN A O 1
ATOM 5528 N N . LYS A 1 688 ? 2.035 14.370 38.470 1.00 93.25 688 LYS A N 1
ATOM 5529 C CA . LYS A 1 688 ? 3.071 15.188 39.092 1.00 93.25 688 LYS A CA 1
ATOM 5530 C C . LYS A 1 688 ? 4.371 14.417 39.256 1.00 93.25 688 LYS A C 1
ATOM 5532 O O . LYS A 1 688 ? 4.374 13.219 39.528 1.00 93.25 688 LYS A O 1
ATOM 5537 N N . ASN A 1 689 ? 5.464 15.152 39.117 1.00 95.31 689 ASN A N 1
ATOM 5538 C CA . ASN A 1 689 ? 6.818 14.679 39.340 1.00 95.31 689 ASN A CA 1
ATOM 5539 C C . ASN A 1 689 ? 7.376 15.341 40.603 1.00 95.31 689 ASN A C 1
ATOM 5541 O O . ASN A 1 689 ? 7.094 16.511 40.876 1.00 95.31 689 ASN A O 1
ATOM 5545 N N . TYR A 1 690 ? 8.185 14.601 41.350 1.00 93.44 690 TYR A N 1
ATOM 5546 C CA . TYR A 1 690 ? 8.791 15.035 42.599 1.00 93.44 690 TYR A CA 1
ATOM 5547 C C . TYR A 1 690 ? 10.306 14.855 42.539 1.00 93.44 690 TYR A C 1
ATOM 5549 O O . TYR A 1 690 ? 10.805 13.769 42.230 1.00 93.44 690 TYR A O 1
ATOM 5557 N N . LYS A 1 691 ? 11.041 15.915 42.902 1.00 92.31 691 LYS A N 1
ATOM 5558 C CA . LYS A 1 691 ? 12.505 15.994 42.757 1.00 92.31 691 LYS A CA 1
ATOM 5559 C C . LYS A 1 691 ? 12.910 15.719 41.296 1.00 92.31 691 LYS A C 1
ATOM 5561 O O . LYS A 1 691 ? 12.282 16.260 40.394 1.00 92.31 691 LYS A O 1
ATOM 5566 N N . ASN A 1 692 ? 13.938 14.904 41.061 1.00 87.81 692 ASN A N 1
ATOM 5567 C CA . ASN A 1 692 ? 14.506 14.672 39.726 1.00 87.81 692 ASN A CA 1
ATOM 5568 C C . ASN A 1 692 ? 13.853 13.507 38.962 1.00 87.81 692 ASN A C 1
ATOM 5570 O O . ASN A 1 692 ? 14.359 13.111 37.916 1.00 87.81 692 ASN A O 1
ATOM 5574 N N . PHE A 1 693 ? 12.769 12.927 39.481 1.00 89.81 693 PHE A N 1
ATOM 5575 C CA . PHE A 1 693 ? 12.050 11.873 38.773 1.00 89.81 693 PHE A CA 1
ATOM 5576 C C . PHE A 1 693 ? 11.246 12.469 37.619 1.00 89.81 693 PHE A C 1
ATOM 5578 O O . PHE A 1 693 ? 10.658 13.542 37.725 1.00 89.81 693 PHE A O 1
ATOM 5585 N N . THR A 1 694 ? 11.206 11.744 36.514 1.00 90.06 694 THR A N 1
ATOM 5586 C CA . THR A 1 694 ? 10.352 12.024 35.360 1.00 90.06 694 THR A CA 1
ATOM 5587 C C . THR A 1 694 ? 9.457 10.815 35.097 1.00 90.06 694 THR A C 1
ATOM 5589 O O . THR A 1 694 ? 9.710 9.732 35.638 1.00 90.06 694 THR A O 1
ATOM 5592 N N . PRO A 1 695 ? 8.416 10.941 34.259 1.00 88.94 695 PRO A N 1
ATOM 5593 C CA . PRO A 1 695 ? 7.619 9.792 33.848 1.00 88.94 695 PRO A CA 1
ATOM 5594 C C . PRO A 1 695 ? 8.420 8.695 33.134 1.00 88.94 695 PRO A C 1
ATOM 5596 O O . PRO A 1 695 ? 7.967 7.556 33.096 1.00 88.94 695 PRO A O 1
ATOM 5599 N N . ASP A 1 696 ? 9.610 9.020 32.619 1.00 90.75 696 ASP A N 1
ATOM 5600 C CA . ASP A 1 696 ? 10.490 8.111 31.875 1.00 90.75 696 ASP A CA 1
ATOM 5601 C C . ASP A 1 696 ? 11.679 7.602 32.713 1.00 90.75 696 ASP A C 1
ATOM 5603 O O . ASP A 1 696 ? 12.547 6.891 32.207 1.00 90.75 696 ASP A O 1
ATOM 5607 N N . THR A 1 697 ? 11.737 7.948 34.005 1.00 93.50 697 THR A N 1
ATOM 5608 C CA . THR A 1 697 ? 12.757 7.414 34.917 1.00 93.50 697 THR A CA 1
ATOM 5609 C C . THR A 1 697 ? 12.550 5.911 35.092 1.00 93.50 697 THR A C 1
ATOM 5611 O O . THR A 1 697 ? 11.497 5.479 35.563 1.00 93.50 697 THR A O 1
ATOM 5614 N N . LYS A 1 698 ? 13.558 5.121 34.708 1.00 94.69 698 LYS A N 1
ATOM 5615 C CA . LYS A 1 698 ? 13.545 3.659 34.823 1.00 94.69 698 LYS A CA 1
ATOM 5616 C C . LYS A 1 698 ? 13.897 3.240 36.243 1.00 94.69 698 LYS A C 1
ATOM 5618 O O . LYS A 1 698 ? 14.935 3.653 36.759 1.00 94.69 698 LYS A O 1
ATOM 5623 N N . VAL A 1 699 ? 13.059 2.414 36.860 1.00 92.50 699 VAL A N 1
ATOM 5624 C CA . VAL A 1 699 ? 13.322 1.846 38.188 1.00 92.50 699 VAL A CA 1
ATOM 5625 C C . VAL A 1 699 ? 12.862 0.397 38.269 1.00 92.50 699 VAL A C 1
ATOM 5627 O O . VAL A 1 699 ? 11.890 0.007 37.621 1.00 92.50 699 VAL A O 1
ATOM 5630 N N . TYR A 1 700 ? 13.529 -0.383 39.118 1.00 92.25 700 TYR A N 1
ATOM 5631 C CA . TYR A 1 700 ? 13.039 -1.691 39.538 1.00 92.25 700 TYR A CA 1
ATOM 5632 C C . TYR A 1 700 ? 11.846 -1.524 40.477 1.00 92.25 700 TYR A C 1
ATOM 5634 O O . TYR A 1 700 ? 11.950 -0.897 41.529 1.00 92.25 700 TYR A O 1
ATOM 5642 N N . VAL A 1 701 ? 10.696 -2.083 40.109 1.00 93.38 701 VAL A N 1
ATOM 5643 C CA . VAL A 1 701 ? 9.444 -1.867 40.858 1.00 93.38 701 VAL A CA 1
ATOM 5644 C C . VAL A 1 701 ? 9.142 -2.967 41.876 1.00 93.38 701 VAL A C 1
ATOM 5646 O O . VAL A 1 701 ? 8.078 -2.970 42.502 1.00 93.38 701 VAL A O 1
ATOM 5649 N N . ALA A 1 702 ? 10.091 -3.883 42.092 1.00 91.81 702 ALA A N 1
ATOM 5650 C CA . ALA A 1 702 ? 9.957 -5.008 43.010 1.00 91.81 702 ALA A CA 1
ATOM 5651 C C . ALA A 1 702 ? 8.636 -5.770 42.771 1.00 91.81 702 ALA A C 1
ATOM 5653 O O . ALA A 1 702 ? 8.273 -6.039 41.628 1.00 91.81 702 ALA A O 1
ATOM 5654 N N . SER A 1 703 ? 7.900 -6.111 43.834 1.00 93.44 703 SER A N 1
ATOM 5655 C CA . SER A 1 703 ? 6.660 -6.896 43.764 1.00 93.44 703 SER A CA 1
ATOM 5656 C C . SER A 1 703 ? 5.560 -6.323 42.861 1.00 93.44 703 SER A C 1
ATOM 5658 O O . SER A 1 703 ? 4.663 -7.074 42.494 1.00 93.44 703 SER A O 1
ATOM 5660 N N . ALA A 1 704 ? 5.627 -5.060 42.426 1.00 95.94 704 ALA A N 1
ATOM 5661 C CA . ALA A 1 704 ? 4.729 -4.562 41.382 1.00 95.94 704 ALA A CA 1
ATOM 5662 C C . ALA A 1 704 ? 4.917 -5.283 40.033 1.00 95.94 704 ALA A C 1
ATOM 5664 O O . ALA A 1 704 ? 4.004 -5.303 39.213 1.00 95.94 704 ALA A O 1
ATOM 5665 N N . GLY A 1 705 ? 6.061 -5.936 39.814 1.00 96.12 705 GLY A N 1
ATOM 5666 C CA . GLY A 1 705 ? 6.293 -6.796 38.656 1.00 96.12 705 GLY A CA 1
ATOM 5667 C C . GLY A 1 705 ? 5.463 -8.082 38.648 1.00 96.12 705 GLY A C 1
ATOM 5668 O O . GLY A 1 705 ? 5.232 -8.622 37.571 1.00 96.12 705 GLY A O 1
ATOM 5669 N N . LYS A 1 706 ? 4.954 -8.550 39.799 1.00 97.62 706 LYS A N 1
ATOM 5670 C CA . LYS A 1 706 ? 4.189 -9.808 39.876 1.00 97.62 706 LYS A CA 1
ATOM 5671 C C . LYS A 1 706 ? 2.910 -9.774 39.047 1.00 97.62 706 LYS A C 1
ATOM 5673 O O . LYS A 1 706 ? 2.599 -10.753 38.378 1.00 97.62 706 LYS A O 1
ATOM 5678 N N . TRP A 1 707 ? 2.219 -8.637 39.055 1.00 98.12 707 TRP A N 1
ATOM 5679 C CA . TRP A 1 707 ? 1.004 -8.435 38.270 1.00 98.12 707 TRP A CA 1
ATOM 5680 C C . TRP A 1 707 ? 1.282 -8.550 36.768 1.00 98.12 707 TRP A C 1
ATOM 5682 O O . TRP A 1 707 ? 0.583 -9.257 36.045 1.00 98.12 707 TRP A O 1
ATOM 5692 N N . VAL A 1 708 ? 2.374 -7.931 36.313 1.00 98.56 708 VAL A N 1
ATOM 5693 C CA . VAL A 1 708 ? 2.817 -8.002 34.917 1.00 98.56 708 VAL A CA 1
ATOM 5694 C C . VAL A 1 708 ? 3.278 -9.418 34.563 1.00 98.56 708 VAL A C 1
ATOM 5696 O O . VAL A 1 708 ? 2.915 -9.926 33.510 1.00 98.56 708 VAL A O 1
ATOM 5699 N N . ALA A 1 709 ? 4.018 -10.096 35.445 1.00 98.31 709 ALA A N 1
ATOM 5700 C CA . ALA A 1 709 ? 4.458 -11.471 35.212 1.00 98.31 709 ALA A CA 1
ATOM 5701 C C . ALA A 1 709 ? 3.273 -12.445 35.090 1.00 98.31 709 ALA A C 1
ATOM 5703 O O . ALA A 1 709 ? 3.260 -13.293 34.200 1.00 98.31 709 ALA A O 1
ATOM 5704 N N . ALA A 1 710 ? 2.253 -12.295 35.941 1.00 98.56 710 ALA A N 1
ATOM 5705 C CA . ALA A 1 710 ? 1.022 -13.074 35.849 1.00 98.56 710 ALA A CA 1
ATOM 5706 C C . ALA A 1 710 ? 0.261 -12.793 34.544 1.00 98.56 710 ALA A C 1
ATOM 5708 O O . ALA A 1 710 ? -0.228 -13.731 33.922 1.00 98.56 710 ALA A O 1
ATOM 5709 N N . ALA A 1 711 ? 0.233 -11.540 34.077 1.00 98.69 711 ALA A N 1
ATOM 5710 C CA . ALA A 1 711 ? -0.349 -11.181 32.783 1.00 98.69 711 ALA A CA 1
ATOM 5711 C C . ALA A 1 711 ? 0.392 -11.821 31.595 1.00 98.69 711 ALA A C 1
ATOM 5713 O O . ALA A 1 711 ? -0.255 -12.295 30.667 1.00 98.69 711 ALA A O 1
ATOM 5714 N N . VAL A 1 712 ? 1.730 -11.895 31.626 1.00 98.75 712 VAL A N 1
ATOM 5715 C CA . VAL A 1 712 ? 2.513 -12.620 30.602 1.00 98.75 712 VAL A CA 1
ATOM 5716 C C . VAL A 1 712 ? 2.105 -14.091 30.562 1.00 98.75 712 VAL A C 1
ATOM 5718 O O . VAL A 1 712 ? 1.842 -14.631 29.492 1.00 98.75 712 VAL A O 1
ATOM 5721 N N . ILE A 1 713 ? 2.001 -14.735 31.726 1.00 98.81 713 ILE A N 1
ATOM 5722 C CA . ILE A 1 713 ? 1.582 -16.139 31.821 1.00 98.81 713 ILE A CA 1
ATOM 5723 C C . ILE A 1 713 ? 0.126 -16.306 31.362 1.00 98.81 713 ILE A C 1
ATOM 5725 O O . ILE A 1 713 ? -0.177 -17.263 30.657 1.00 98.81 713 ILE A O 1
ATOM 5729 N N . GLY A 1 714 ? -0.754 -15.354 31.677 1.00 98.69 714 GLY A N 1
ATOM 5730 C CA . GLY A 1 714 ? -2.126 -15.317 31.169 1.00 98.69 714 GLY A CA 1
ATOM 5731 C C . GLY A 1 714 ? -2.199 -15.222 29.647 1.00 98.69 714 GLY A C 1
ATOM 5732 O O . GLY A 1 714 ? -2.989 -15.935 29.036 1.00 98.69 714 GLY A O 1
ATOM 5733 N N . ALA A 1 715 ? -1.321 -14.437 29.018 1.00 98.69 715 ALA A N 1
ATOM 5734 C CA . ALA A 1 715 ? -1.228 -14.387 27.559 1.00 98.69 715 ALA A CA 1
ATOM 5735 C C . ALA A 1 715 ? -0.816 -15.745 26.969 1.00 98.69 715 ALA A C 1
ATOM 5737 O O . ALA A 1 715 ? -1.338 -16.147 25.932 1.00 98.69 715 ALA A O 1
ATOM 5738 N N . VAL A 1 716 ? 0.085 -16.473 27.642 1.00 98.69 716 VAL A N 1
ATOM 5739 C CA . VAL A 1 716 ? 0.480 -17.833 27.241 1.00 98.69 716 VAL A CA 1
ATOM 5740 C C . VAL A 1 716 ? -0.672 -18.824 27.405 1.00 98.69 716 VAL A C 1
ATOM 5742 O O . VAL A 1 716 ? -0.902 -19.632 26.508 1.00 98.69 716 VAL A O 1
ATOM 5745 N N . VAL A 1 717 ? -1.437 -18.745 28.497 1.00 98.62 717 VAL A N 1
ATOM 5746 C CA . VAL A 1 717 ? -2.672 -19.532 28.673 1.00 98.62 717 VAL A CA 1
ATOM 5747 C C . VAL A 1 717 ? -3.678 -19.223 27.557 1.00 98.62 717 VAL A C 1
ATOM 5749 O O . VAL A 1 717 ? -4.321 -20.122 27.021 1.00 98.62 717 VAL A O 1
ATOM 5752 N N . ASP A 1 718 ? -3.784 -17.962 27.136 1.00 98.00 718 ASP A N 1
ATOM 5753 C CA . ASP A 1 718 ? -4.710 -17.565 26.079 1.00 98.00 718 ASP A CA 1
ATOM 5754 C C . ASP A 1 718 ? -4.358 -18.118 24.693 1.00 98.00 718 ASP A C 1
ATOM 5756 O O . ASP A 1 718 ? -5.276 -18.345 23.891 1.00 98.00 718 ASP A O 1
ATOM 5760 N N . CYS A 1 719 ? -3.068 -18.309 24.401 1.00 96.25 719 CYS A N 1
ATOM 5761 C CA . CYS A 1 719 ? -2.575 -18.667 23.070 1.00 96.25 719 CYS A CA 1
ATOM 5762 C C . CYS A 1 719 ? -2.011 -20.093 22.945 1.00 96.25 719 CYS A C 1
ATOM 5764 O O . CYS A 1 719 ? -1.674 -20.502 21.833 1.00 96.25 719 CYS A O 1
ATOM 5766 N N . THR A 1 720 ? -1.945 -20.862 24.036 1.00 97.38 720 THR A N 1
ATOM 5767 C CA . THR A 1 720 ? -1.426 -22.243 24.056 1.00 97.38 720 THR A CA 1
ATOM 5768 C C . THR A 1 720 ? -2.394 -23.224 24.727 1.00 97.38 720 THR A C 1
ATOM 5770 O O . THR A 1 720 ? -3.546 -22.904 24.998 1.00 97.38 720 THR A O 1
ATOM 5773 N N . GLU A 1 721 ? -1.929 -24.452 24.971 1.00 94.94 721 GLU A N 1
ATOM 5774 C CA . GLU A 1 721 ? -2.637 -25.491 25.729 1.00 94.94 721 GLU A CA 1
ATOM 5775 C C . GLU A 1 721 ? -2.316 -25.491 27.241 1.00 94.94 721 GLU A C 1
ATOM 5777 O O . GLU A 1 721 ? -2.741 -26.402 27.960 1.00 94.94 721 GLU A O 1
ATOM 5782 N N . LEU A 1 722 ? -1.538 -24.512 27.725 1.00 98.25 722 LEU A N 1
ATOM 5783 C CA . LEU A 1 722 ? -1.297 -24.297 29.153 1.00 98.25 722 LEU A CA 1
ATOM 5784 C C . LEU A 1 722 ? -2.593 -23.852 29.838 1.00 98.25 722 LEU A C 1
ATOM 5786 O O . LEU A 1 722 ? -3.186 -22.858 29.440 1.00 98.25 722 LEU A O 1
ATOM 5790 N N . ASP A 1 723 ? -3.003 -24.558 30.890 1.00 98.19 723 ASP A N 1
ATOM 5791 C CA . ASP A 1 723 ? -4.208 -24.245 31.668 1.00 98.19 723 ASP A CA 1
ATOM 5792 C C . ASP A 1 723 ? -3.867 -23.841 33.111 1.00 98.19 723 ASP A C 1
ATOM 5794 O O . ASP A 1 723 ? -2.912 -24.343 33.710 1.00 98.19 723 ASP A O 1
ATOM 5798 N N . TRP A 1 724 ? -4.688 -22.982 33.721 1.00 98.12 724 TRP A N 1
ATOM 5799 C CA . TRP A 1 724 ? -4.539 -22.566 35.122 1.00 98.12 724 TRP A CA 1
ATOM 5800 C C . TRP A 1 724 ? -4.506 -23.739 36.114 1.00 98.12 724 TRP A C 1
ATOM 5802 O O . TRP A 1 724 ? -3.870 -23.651 37.167 1.00 98.12 724 TRP A O 1
ATOM 5812 N N . ASN A 1 725 ? -5.184 -24.842 35.798 1.00 97.69 725 ASN A N 1
ATOM 5813 C CA . ASN A 1 725 ? -5.266 -26.030 36.645 1.00 97.69 725 ASN A CA 1
ATOM 5814 C C . ASN A 1 725 ? -4.220 -27.092 36.293 1.00 97.69 725 ASN A C 1
ATOM 5816 O O . ASN A 1 725 ? -4.190 -28.152 36.925 1.0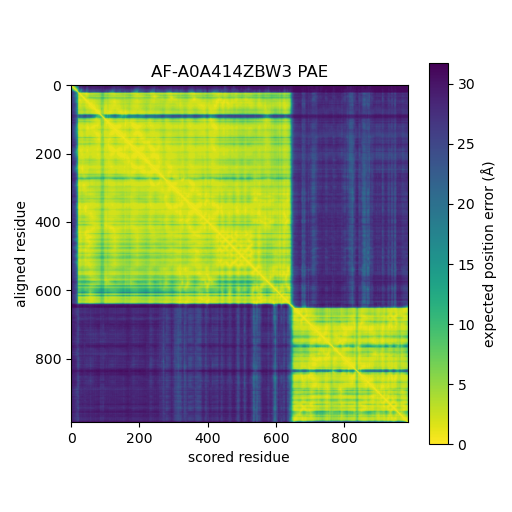0 97.69 725 ASN A O 1
ATOM 5820 N N . ASP A 1 726 ? -3.349 -26.829 35.318 1.00 98.44 726 ASP A N 1
ATOM 5821 C CA . ASP A 1 726 ? -2.273 -27.749 34.994 1.00 98.44 726 ASP A CA 1
ATOM 5822 C C . ASP A 1 726 ? -1.305 -27.889 36.163 1.00 98.44 726 ASP A C 1
ATOM 5824 O O . ASP A 1 726 ? -0.813 -26.909 36.725 1.00 98.44 726 ASP A O 1
ATOM 5828 N N . SER A 1 727 ? -0.998 -29.140 36.499 1.00 98.06 727 SER A N 1
ATOM 5829 C CA . SER A 1 727 ? 0.011 -29.476 37.498 1.00 98.06 727 SER A CA 1
ATOM 5830 C C . SER A 1 727 ? 1.425 -29.247 36.957 1.00 98.06 727 SER A C 1
ATOM 5832 O O . SER A 1 727 ? 1.688 -29.579 35.797 1.00 98.06 727 SER A O 1
ATOM 5834 N N . VAL A 1 728 ? 2.363 -28.813 37.801 1.00 98.19 728 VAL A N 1
ATOM 5835 C CA . VAL A 1 728 ? 3.779 -28.589 37.448 1.00 98.19 728 VAL A CA 1
ATOM 5836 C C . VAL A 1 728 ? 4.389 -29.771 36.686 1.00 98.19 728 VAL A C 1
ATOM 5838 O O . VAL A 1 728 ? 5.034 -29.572 35.659 1.00 98.19 728 VAL A O 1
ATOM 5841 N N . LYS A 1 729 ? 4.131 -31.017 37.112 1.00 97.19 729 LYS A N 1
ATOM 5842 C CA . LYS A 1 729 ? 4.694 -32.224 36.473 1.00 97.19 729 LYS A CA 1
ATOM 5843 C C . LYS A 1 729 ? 4.260 -32.447 35.019 1.00 97.19 729 LYS A C 1
ATOM 5845 O O . LYS A 1 729 ? 4.883 -33.257 34.336 1.00 97.19 729 LYS A O 1
ATOM 5850 N N . LYS A 1 730 ? 3.177 -31.799 34.562 1.00 97.38 730 LYS A N 1
ATOM 5851 C CA . LYS A 1 730 ? 2.731 -31.851 33.157 1.00 97.38 730 LYS A CA 1
ATOM 5852 C C . LYS A 1 730 ? 3.747 -31.149 32.253 1.00 97.38 730 LYS A C 1
ATOM 5854 O O . LYS A 1 730 ? 4.026 -31.639 31.167 1.00 97.38 730 LYS A O 1
ATOM 5859 N N . TRP A 1 731 ? 4.309 -30.041 32.731 1.00 97.44 731 TRP A N 1
ATOM 5860 C CA . TRP A 1 731 ? 5.158 -29.138 31.952 1.00 97.44 731 TRP A CA 1
ATOM 5861 C C . TRP A 1 731 ? 6.643 -29.235 32.309 1.00 97.44 731 TRP A C 1
ATOM 5863 O O . TRP A 1 731 ? 7.501 -28.962 31.473 1.00 97.44 731 TRP A O 1
ATOM 5873 N N . ILE A 1 732 ? 6.953 -29.645 33.540 1.00 97.25 732 ILE A N 1
ATOM 5874 C CA . ILE A 1 732 ? 8.310 -29.708 34.090 1.00 97.25 732 ILE A CA 1
ATOM 5875 C C . ILE A 1 732 ? 8.543 -31.129 34.643 1.00 97.25 732 ILE A C 1
ATOM 5877 O O . ILE A 1 732 ? 8.224 -31.406 35.808 1.00 97.25 732 ILE A O 1
ATOM 5881 N N . PRO A 1 733 ? 9.032 -32.069 33.806 1.00 92.69 733 PRO A N 1
ATOM 5882 C CA . PRO A 1 733 ? 9.210 -33.479 34.166 1.00 92.69 733 PRO A CA 1
ATOM 5883 C C . PRO A 1 733 ? 10.099 -33.722 35.391 1.00 92.69 733 PRO A C 1
ATOM 5885 O O . PRO A 1 733 ? 9.957 -34.751 36.052 1.00 92.69 733 PRO A O 1
ATOM 5888 N N . GLU A 1 734 ? 10.983 -32.781 35.716 1.00 94.56 734 GLU A N 1
ATOM 5889 C CA . GLU A 1 734 ? 11.873 -32.797 36.876 1.00 94.56 734 GLU A CA 1
ATOM 5890 C C . GLU A 1 734 ? 11.095 -32.950 38.197 1.00 94.56 734 GLU A C 1
ATOM 5892 O O . GLU A 1 734 ? 11.577 -33.594 39.126 1.00 94.56 734 GLU A O 1
ATOM 5897 N N . PHE A 1 735 ? 9.848 -32.464 38.260 1.00 95.31 735 PHE A N 1
ATOM 5898 C CA . PHE A 1 735 ? 8.975 -32.606 39.430 1.00 95.31 735 PHE A CA 1
ATOM 5899 C C . PHE A 1 735 ? 8.079 -33.859 39.408 1.00 95.31 735 PHE A C 1
ATOM 5901 O O . PHE A 1 735 ? 7.243 -34.022 40.294 1.00 95.31 735 PHE A O 1
ATOM 5908 N N . LYS A 1 736 ? 8.198 -34.768 38.427 1.00 92.56 736 LYS A N 1
ATOM 5909 C CA . LYS A 1 736 ? 7.258 -35.901 38.259 1.00 92.56 736 LYS A CA 1
ATOM 5910 C C . LYS A 1 736 ? 7.144 -36.815 39.485 1.00 92.56 736 LYS A C 1
ATOM 5912 O O . LYS A 1 736 ? 6.064 -37.350 39.731 1.00 92.56 736 LYS A O 1
ATOM 5917 N N . ASN A 1 737 ? 8.235 -36.976 40.232 1.00 91.56 737 ASN A N 1
ATOM 5918 C CA . ASN A 1 737 ? 8.303 -37.802 41.442 1.00 91.56 737 ASN A CA 1
ATOM 5919 C C . ASN A 1 737 ? 8.365 -36.966 42.735 1.00 91.56 737 ASN A C 1
ATOM 5921 O O . ASN A 1 737 ? 8.648 -37.512 43.797 1.00 91.56 737 ASN A O 1
ATOM 5925 N N . ASP A 1 738 ? 8.121 -35.657 42.645 1.00 93.69 738 ASP A N 1
ATOM 5926 C CA . ASP A 1 738 ? 8.121 -34.725 43.772 1.00 93.69 738 ASP A CA 1
ATOM 5927 C C . ASP A 1 738 ? 6.686 -34.269 44.078 1.00 93.69 738 ASP A C 1
ATOM 5929 O O . ASP A 1 738 ? 5.861 -34.116 43.173 1.00 93.69 738 ASP A O 1
ATOM 5933 N N . ILE A 1 739 ? 6.373 -34.016 45.351 1.00 89.50 739 ILE A N 1
ATOM 5934 C CA . ILE A 1 739 ? 5.048 -33.529 45.762 1.00 89.50 739 ILE A CA 1
ATOM 5935 C C . ILE A 1 739 ? 4.702 -32.176 45.121 1.00 89.50 739 ILE A C 1
ATOM 5937 O O . ILE A 1 739 ? 3.545 -31.939 44.768 1.00 89.50 739 ILE A O 1
ATOM 5941 N N . LYS A 1 740 ? 5.710 -31.328 44.871 1.00 95.19 740 LYS A N 1
ATOM 5942 C CA . LYS A 1 740 ? 5.574 -30.047 44.166 1.00 95.19 740 LYS A CA 1
ATOM 5943 C C . LYS A 1 740 ? 5.086 -30.230 42.727 1.00 95.19 740 LYS A C 1
ATOM 5945 O O . LYS A 1 740 ? 4.471 -29.326 42.173 1.00 95.19 740 LYS A O 1
ATOM 5950 N N . GLY A 1 741 ? 5.264 -31.417 42.142 1.00 95.81 741 GLY A N 1
ATOM 5951 C CA . GLY A 1 741 ? 4.735 -31.767 40.826 1.00 95.81 741 GLY A CA 1
ATOM 5952 C C . GLY A 1 741 ? 3.209 -31.749 40.737 1.00 95.81 741 GLY A C 1
ATOM 5953 O O . GLY A 1 741 ? 2.683 -31.642 39.632 1.00 95.81 741 GLY A O 1
ATOM 5954 N N . MET A 1 742 ? 2.500 -31.843 41.867 1.00 96.12 742 MET A N 1
ATOM 5955 C CA . MET A 1 742 ? 1.033 -31.781 41.936 1.00 96.12 742 MET A CA 1
ATOM 5956 C C . MET A 1 742 ? 0.480 -30.358 42.065 1.00 96.12 742 MET A C 1
ATOM 5958 O O . MET A 1 742 ? -0.724 -30.176 41.901 1.00 96.12 742 MET A O 1
ATOM 5962 N N . ILE A 1 743 ? 1.333 -29.373 42.357 1.00 98.12 743 ILE A N 1
ATOM 5963 C CA . ILE A 1 743 ? 0.936 -27.968 42.490 1.00 98.12 743 ILE A CA 1
ATOM 5964 C C . ILE A 1 743 ? 0.439 -27.472 41.133 1.00 98.12 743 ILE A C 1
ATOM 5966 O O . ILE A 1 743 ? 1.057 -27.775 40.112 1.00 98.12 743 ILE A O 1
ATOM 5970 N N . THR A 1 744 ? -0.663 -26.725 41.106 1.00 98.31 744 THR A N 1
ATOM 5971 C CA . THR A 1 744 ? -1.188 -26.147 39.860 1.00 98.31 744 THR A CA 1
ATOM 5972 C C . THR A 1 744 ? -0.579 -24.783 39.547 1.00 98.31 744 THR A C 1
ATOM 5974 O O . THR A 1 744 ? -0.128 -24.073 40.450 1.00 98.31 744 THR A O 1
ATOM 5977 N N . LEU A 1 745 ? -0.615 -24.373 38.275 1.00 98.62 745 LEU A N 1
ATOM 5978 C CA . LEU A 1 745 ? -0.202 -23.028 37.857 1.00 98.62 745 LEU A CA 1
ATOM 5979 C C . LEU A 1 745 ? -0.900 -21.929 38.679 1.00 98.62 745 LEU A C 1
ATOM 5981 O O . LEU A 1 745 ? -0.257 -20.989 39.147 1.00 98.62 745 LEU A O 1
ATOM 5985 N N . ARG A 1 746 ? -2.202 -22.097 38.926 1.00 97.75 746 ARG A N 1
ATOM 5986 C CA . ARG A 1 746 ? -3.017 -21.225 39.780 1.00 97.75 746 ARG A CA 1
ATOM 5987 C C . ARG A 1 746 ? -2.433 -21.086 41.185 1.00 97.75 746 ARG A C 1
ATOM 5989 O O . ARG A 1 746 ? -2.211 -19.969 41.635 1.00 97.75 746 ARG A O 1
ATOM 5996 N N . GLN A 1 747 ? -2.114 -22.203 41.844 1.00 97.94 747 GLN A N 1
ATOM 5997 C CA . GLN A 1 747 ? -1.551 -22.200 43.200 1.00 97.94 747 GLN A CA 1
ATOM 5998 C C . GLN A 1 747 ? -0.168 -21.535 43.274 1.00 97.94 747 GLN A C 1
ATOM 6000 O O . GLN A 1 747 ? 0.187 -20.963 44.308 1.00 97.94 747 GLN A O 1
ATOM 6005 N N . LEU A 1 748 ? 0.628 -21.609 42.199 1.00 98.19 748 LEU A N 1
ATOM 6006 C CA . LEU A 1 748 ? 1.923 -20.927 42.118 1.00 98.19 748 LEU A CA 1
ATOM 6007 C C . LEU A 1 748 ? 1.770 -19.403 42.071 1.00 98.19 748 LEU A C 1
ATOM 6009 O O . LEU A 1 748 ? 2.531 -18.698 42.729 1.00 98.19 748 LEU A O 1
ATOM 6013 N N . LEU A 1 749 ? 0.794 -18.902 41.309 1.00 98.12 749 LEU A N 1
ATOM 6014 C CA . LEU A 1 749 ? 0.551 -17.466 41.129 1.00 98.12 749 LEU A CA 1
ATOM 6015 C C . LEU A 1 749 ? -0.298 -16.838 42.241 1.00 98.12 749 LEU A C 1
ATOM 6017 O O . LEU A 1 749 ? -0.244 -15.620 42.412 1.00 98.12 749 LEU A O 1
ATOM 6021 N N . SER A 1 750 ? -1.044 -17.646 42.999 1.00 97.06 750 SER A N 1
ATOM 6022 C CA . SER A 1 750 ? -1.894 -17.198 44.109 1.00 97.06 750 SER A CA 1
ATOM 6023 C C . SER A 1 750 ? -1.245 -17.290 45.494 1.00 97.06 750 SER A C 1
ATOM 6025 O O . SER A 1 750 ? -1.880 -16.971 46.497 1.00 97.06 750 SER A O 1
ATOM 6027 N N . HIS A 1 751 ? 0.021 -17.721 45.563 1.00 96.88 751 HIS A N 1
ATOM 6028 C CA . HIS A 1 751 ? 0.775 -17.939 46.809 1.00 96.88 751 HIS A CA 1
ATOM 6029 C C . HIS A 1 751 ? 0.158 -18.975 47.759 1.00 96.88 751 HIS A C 1
ATOM 6031 O O . HIS A 1 751 ? 0.371 -18.929 48.970 1.00 96.88 751 HIS A O 1
ATOM 6037 N N . THR A 1 752 ? -0.557 -19.961 47.214 1.00 97.12 752 THR A N 1
ATOM 6038 C CA . THR A 1 752 ? -1.081 -21.107 47.977 1.00 97.12 752 THR A CA 1
ATOM 6039 C C . THR A 1 752 ? -0.334 -22.405 47.665 1.00 97.12 752 THR A C 1
ATOM 6041 O O . THR A 1 752 ? -0.842 -23.495 47.906 1.00 97.12 752 THR A O 1
ATOM 6044 N N . SER A 1 753 ? 0.854 -22.328 47.067 1.00 96.31 753 SER A N 1
ATOM 6045 C CA . SER A 1 753 ? 1.583 -23.494 46.548 1.00 96.31 753 SER A CA 1
ATOM 6046 C C . SER A 1 753 ? 2.296 -24.333 47.607 1.00 96.31 753 SER A C 1
ATOM 6048 O O . SER A 1 753 ? 2.616 -25.486 47.343 1.00 96.31 753 SER A O 1
ATOM 6050 N N . GLY A 1 754 ? 2.603 -23.776 48.780 1.00 94.56 754 GLY A N 1
ATOM 6051 C CA . GLY A 1 754 ? 3.497 -24.418 49.747 1.00 94.56 754 GLY A CA 1
ATOM 6052 C C . GLY A 1 754 ? 4.982 -24.312 49.390 1.00 94.56 754 GLY A C 1
ATOM 6053 O O . GLY A 1 754 ? 5.819 -24.749 50.179 1.00 94.56 754 GLY A O 1
ATOM 6054 N N . VAL A 1 755 ? 5.342 -23.733 48.237 1.00 94.94 755 VAL A N 1
ATOM 6055 C CA . VAL A 1 755 ? 6.740 -23.431 47.892 1.00 94.94 755 VAL A CA 1
ATOM 6056 C C . VAL A 1 755 ? 7.237 -22.317 48.809 1.00 94.94 755 VAL A C 1
ATOM 6058 O O . VAL A 1 755 ? 6.518 -21.354 49.072 1.00 94.94 755 VAL A O 1
ATOM 6061 N N . ARG A 1 756 ? 8.475 -22.446 49.299 1.00 92.25 756 ARG A N 1
ATOM 6062 C CA . ARG A 1 756 ? 9.104 -21.437 50.160 1.00 92.25 756 ARG A CA 1
ATOM 6063 C C . ARG A 1 756 ? 9.037 -20.044 49.520 1.00 92.25 756 ARG A C 1
ATOM 6065 O O . ARG A 1 756 ? 9.266 -19.937 48.317 1.00 92.25 756 ARG A O 1
ATOM 6072 N N . PRO A 1 757 ? 8.816 -18.971 50.296 1.00 88.88 757 PRO A N 1
ATOM 6073 C CA . PRO A 1 757 ? 8.783 -17.624 49.734 1.00 88.88 757 PRO A CA 1
ATOM 6074 C C . PRO A 1 757 ? 10.090 -17.191 49.054 1.00 88.88 757 PRO A C 1
ATOM 6076 O O . PRO A 1 757 ? 10.041 -16.548 48.003 1.00 88.88 757 PRO A O 1
ATOM 6079 N N . TYR A 1 758 ? 11.230 -17.580 49.637 1.00 87.00 758 TYR A N 1
ATOM 6080 C CA . TYR A 1 758 ? 12.594 -17.241 49.214 1.00 87.00 758 TYR A CA 1
ATOM 6081 C C . TYR A 1 758 ? 13.549 -18.420 49.458 1.00 87.00 758 TYR A C 1
ATOM 6083 O O . TYR A 1 758 ? 13.223 -19.343 50.217 1.00 87.00 758 TYR A O 1
ATOM 6091 N N . LEU A 1 759 ? 14.731 -18.392 48.832 1.00 86.31 759 LEU A N 1
ATOM 6092 C CA . LEU A 1 759 ? 15.788 -19.370 49.101 1.00 86.31 759 LEU A CA 1
ATOM 6093 C C . LEU A 1 759 ? 16.272 -19.285 50.564 1.00 86.31 759 LEU A C 1
ATOM 6095 O O . LEU A 1 759 ? 16.286 -18.199 51.145 1.00 86.31 759 LEU A O 1
ATOM 6099 N N . PRO A 1 760 ? 16.680 -20.412 51.180 1.00 84.44 760 PRO A N 1
ATOM 6100 C CA . PRO A 1 760 ? 17.263 -20.398 52.517 1.00 84.44 760 PRO A CA 1
ATOM 6101 C C . PRO A 1 760 ? 18.653 -19.741 52.513 1.00 84.44 760 PRO A C 1
ATOM 6103 O O . PRO A 1 760 ? 19.485 -20.028 51.648 1.00 84.44 760 PRO A O 1
ATOM 6106 N N . GLU A 1 761 ? 18.926 -18.903 53.517 1.00 77.81 761 GLU A N 1
ATOM 6107 C CA . GLU A 1 761 ? 20.238 -18.271 53.702 1.00 77.81 761 GLU A CA 1
ATOM 6108 C C . GLU A 1 761 ? 21.376 -19.315 53.760 1.00 77.81 761 GLU A C 1
ATOM 6110 O O . GLU A 1 761 ? 21.186 -20.406 54.310 1.00 77.81 761 GLU A O 1
ATOM 6115 N N . PRO A 1 762 ? 22.572 -19.013 53.209 1.00 78.56 762 PRO A N 1
ATOM 6116 C CA . PRO A 1 762 ? 23.005 -17.737 52.621 1.00 78.56 762 PRO A CA 1
ATOM 6117 C C . PRO A 1 762 ? 22.713 -17.606 51.112 1.00 78.56 762 PRO A C 1
ATOM 6119 O O . PRO A 1 762 ? 23.301 -16.750 50.452 1.00 78.56 762 PRO A O 1
ATOM 6122 N N . ARG A 1 763 ? 21.875 -18.477 50.528 1.00 74.38 763 ARG A N 1
ATOM 6123 C CA . ARG A 1 763 ? 21.612 -18.459 49.083 1.00 74.38 763 ARG A CA 1
ATOM 6124 C C . ARG A 1 763 ? 20.704 -17.287 48.712 1.00 74.38 763 ARG A C 1
ATOM 6126 O O . ARG A 1 763 ? 19.770 -16.962 49.439 1.00 74.38 763 ARG A O 1
ATOM 6133 N N . VAL A 1 764 ? 20.972 -16.685 47.560 1.00 72.50 764 VAL A N 1
ATOM 6134 C CA . VAL A 1 764 ? 20.196 -15.581 46.982 1.00 72.50 764 VAL A CA 1
ATOM 6135 C C . VAL A 1 764 ? 19.748 -15.965 45.577 1.00 72.50 764 VAL A C 1
ATOM 6137 O O . VAL A 1 764 ? 20.424 -16.757 44.925 1.00 72.50 764 VAL A O 1
ATOM 6140 N N . ASP A 1 765 ? 18.622 -15.416 45.116 1.00 70.12 765 ASP A N 1
ATOM 6141 C CA . ASP A 1 765 ? 18.086 -15.672 43.773 1.00 70.12 765 ASP A CA 1
ATOM 6142 C C . ASP A 1 765 ? 19.050 -15.142 42.698 1.00 70.12 765 ASP A C 1
ATOM 6144 O O . ASP A 1 765 ? 19.023 -13.966 42.338 1.00 70.12 765 ASP A O 1
ATOM 6148 N N . ASN A 1 766 ? 19.930 -16.016 42.215 1.00 72.31 766 ASN A N 1
ATOM 6149 C CA . ASN A 1 766 ? 21.010 -15.695 41.289 1.00 72.31 766 ASN A CA 1
ATOM 6150 C C . ASN A 1 766 ? 21.163 -16.850 40.287 1.00 72.31 766 ASN A C 1
ATOM 6152 O O . ASN A 1 766 ? 22.071 -17.676 40.368 1.00 72.31 766 ASN A O 1
ATOM 6156 N N . TYR A 1 767 ? 20.206 -16.934 39.366 1.00 78.88 767 TYR A N 1
ATOM 6157 C CA . TYR A 1 767 ? 20.134 -17.993 38.359 1.00 78.88 767 TYR A CA 1
ATOM 6158 C C . TYR A 1 767 ? 20.471 -17.433 36.979 1.00 78.88 767 TYR A C 1
ATOM 6160 O O . TYR A 1 767 ? 20.260 -16.250 36.725 1.00 78.88 767 TYR A O 1
ATOM 6168 N N . ASN A 1 768 ? 20.937 -18.274 36.054 1.00 77.44 768 ASN A N 1
ATOM 6169 C CA . ASN A 1 768 ? 21.147 -17.859 34.660 1.00 77.44 768 ASN A CA 1
ATOM 6170 C C . ASN A 1 768 ? 19.873 -17.964 33.812 1.00 77.44 768 ASN A C 1
ATOM 6172 O O . ASN A 1 768 ? 19.612 -17.073 33.016 1.00 77.44 768 ASN A O 1
ATOM 6176 N N . HIS A 1 769 ? 19.064 -19.000 34.041 1.00 87.56 769 HIS A N 1
ATOM 6177 C CA . HIS A 1 769 ? 17.803 -19.266 33.342 1.00 87.56 769 HIS A CA 1
ATOM 6178 C C . HIS A 1 769 ? 16.752 -19.819 34.324 1.00 87.56 769 HIS A C 1
ATOM 6180 O O . HIS A 1 769 ? 17.100 -20.262 35.426 1.00 87.56 769 HIS A O 1
ATOM 6186 N N . LEU A 1 770 ? 15.464 -19.811 33.957 1.00 91.88 770 LEU A N 1
ATOM 6187 C CA . LEU A 1 770 ? 14.403 -20.320 34.842 1.00 91.88 770 LEU A CA 1
ATOM 6188 C C . LEU A 1 770 ? 14.463 -21.844 35.059 1.00 91.88 770 LEU A C 1
ATOM 6190 O O . LEU A 1 770 ? 13.958 -22.334 36.068 1.00 91.88 770 LEU A O 1
ATOM 6194 N N . ASP A 1 771 ? 15.116 -22.612 34.183 1.00 91.38 771 ASP A N 1
ATOM 6195 C CA . ASP A 1 771 ? 15.411 -24.027 34.458 1.00 91.38 771 ASP A CA 1
ATOM 6196 C C . ASP A 1 771 ? 16.405 -24.212 35.609 1.00 91.38 771 ASP A C 1
ATOM 6198 O O . ASP A 1 771 ? 16.225 -25.091 36.448 1.00 91.38 771 ASP A O 1
ATOM 6202 N N . SER A 1 772 ? 17.404 -23.340 35.702 1.00 89.69 772 SER A N 1
ATOM 6203 C CA . SER A 1 772 ? 18.379 -23.320 36.789 1.00 89.69 772 SER A CA 1
ATOM 6204 C C . SER A 1 772 ? 17.684 -22.981 38.108 1.00 89.69 772 SER A C 1
ATOM 6206 O O . SER A 1 772 ? 17.921 -23.645 39.115 1.00 89.69 772 SER A O 1
ATOM 6208 N N . ALA A 1 773 ? 16.744 -22.026 38.079 1.00 89.12 773 ALA A N 1
ATOM 6209 C CA . ALA A 1 773 ? 15.893 -21.721 39.228 1.00 89.12 773 ALA A CA 1
ATOM 6210 C C . ALA A 1 773 ? 15.076 -22.946 39.668 1.00 89.12 773 ALA A C 1
ATOM 6212 O O . ALA A 1 773 ? 15.033 -23.281 40.851 1.00 89.12 773 ALA A O 1
ATOM 6213 N N . VAL A 1 774 ? 14.478 -23.673 38.719 1.00 92.69 774 VAL A N 1
ATOM 6214 C CA . VAL A 1 774 ? 13.757 -24.922 39.004 1.00 92.69 774 VAL A CA 1
ATOM 6215 C C . VAL A 1 774 ? 14.658 -25.965 39.670 1.00 92.69 774 VAL A C 1
ATOM 6217 O O . VAL A 1 774 ? 14.232 -26.585 40.645 1.00 92.69 774 VAL A O 1
ATOM 6220 N N . MET A 1 775 ? 15.897 -26.134 39.204 1.00 90.62 775 MET A N 1
ATOM 6221 C CA . MET A 1 775 ? 16.842 -27.097 39.783 1.00 90.62 775 MET A CA 1
ATOM 6222 C C . MET A 1 775 ? 17.241 -26.755 41.223 1.00 90.62 775 MET A C 1
ATOM 6224 O O . MET A 1 775 ? 17.488 -27.662 42.018 1.00 90.62 775 MET A O 1
ATOM 6228 N N . GLU A 1 776 ? 17.269 -25.473 41.585 1.00 89.00 776 GLU A N 1
ATOM 6229 C CA . GLU A 1 776 ? 17.527 -25.040 42.962 1.00 89.00 776 GLU A CA 1
ATOM 6230 C C . GLU A 1 776 ? 16.298 -25.128 43.871 1.00 89.00 776 GLU A C 1
ATOM 6232 O O . GLU A 1 776 ? 16.442 -25.383 45.069 1.00 89.00 776 GLU A O 1
ATOM 6237 N N . ILE A 1 777 ? 15.095 -24.968 43.314 1.00 92.12 777 ILE A N 1
ATOM 6238 C CA . ILE A 1 777 ? 13.835 -25.078 44.060 1.00 92.12 777 ILE A CA 1
ATOM 6239 C C . ILE A 1 777 ? 13.440 -26.543 44.294 1.00 92.12 777 ILE A C 1
ATOM 6241 O O . ILE A 1 777 ? 12.892 -26.874 45.346 1.00 92.12 777 ILE A O 1
ATOM 6245 N N . LEU A 1 778 ? 13.720 -27.437 43.341 1.00 93.38 778 LEU A N 1
ATOM 6246 C CA . LEU A 1 778 ? 13.381 -28.861 43.412 1.00 93.38 778 LEU A CA 1
ATOM 6247 C C . LEU A 1 778 ? 13.793 -29.552 44.732 1.00 93.38 778 LEU A C 1
ATOM 6249 O O . LEU A 1 778 ? 12.929 -30.205 45.319 1.00 93.38 778 LEU A O 1
ATOM 6253 N N . PRO A 1 779 ? 15.030 -29.406 45.254 1.00 92.75 779 PRO A N 1
ATOM 6254 C CA . PRO A 1 779 ? 15.447 -30.064 46.495 1.00 92.75 779 PRO A CA 1
ATOM 6255 C C . PRO A 1 779 ? 14.858 -29.444 47.771 1.00 92.75 779 PRO A C 1
ATOM 6257 O O . PRO A 1 779 ? 15.124 -29.952 48.858 1.00 92.75 779 PRO A O 1
ATOM 6260 N N . LEU A 1 780 ? 14.111 -28.339 47.682 1.00 91.44 780 LEU A N 1
ATOM 6261 C CA . LEU A 1 780 ? 13.531 -27.685 48.851 1.00 91.44 780 LEU A CA 1
ATOM 6262 C C . LEU A 1 780 ? 12.207 -28.341 49.258 1.00 91.44 780 LEU A C 1
ATOM 6264 O O . LEU A 1 780 ? 11.341 -28.625 48.423 1.00 91.44 780 LEU A O 1
ATOM 6268 N N . ASP A 1 781 ? 12.023 -28.504 50.567 1.00 89.56 781 ASP A N 1
ATOM 6269 C CA . ASP A 1 781 ? 10.751 -28.940 51.138 1.00 89.56 781 ASP A CA 1
ATOM 6270 C C . ASP A 1 781 ? 9.671 -27.865 50.980 1.00 89.56 781 ASP A C 1
ATOM 6272 O O . ASP A 1 781 ? 9.932 -26.663 51.130 1.00 89.56 781 ASP A O 1
ATOM 6276 N N . THR A 1 782 ? 8.435 -28.310 50.752 1.00 90.81 782 THR A N 1
ATOM 6277 C CA . THR A 1 782 ? 7.248 -27.461 50.888 1.00 90.81 782 THR A CA 1
ATOM 6278 C C . THR A 1 782 ? 7.032 -27.089 52.354 1.00 90.81 782 THR A C 1
ATOM 6280 O O . THR A 1 782 ? 7.118 -27.945 53.232 1.00 90.81 782 THR A O 1
ATOM 6283 N N . VAL A 1 783 ? 6.709 -25.827 52.628 1.00 93.38 783 VAL A N 1
ATOM 6284 C CA . VAL A 1 783 ? 6.500 -25.301 53.991 1.00 93.38 783 VAL A CA 1
ATOM 6285 C C . VAL A 1 783 ? 5.098 -25.565 54.546 1.00 93.38 783 VAL A C 1
ATOM 6287 O O . VAL A 1 783 ? 4.885 -25.464 55.753 1.00 93.38 783 VAL A O 1
ATOM 6290 N N . PHE A 1 784 ? 4.151 -25.927 53.681 1.00 94.19 784 PHE A N 1
ATOM 6291 C CA . PHE A 1 784 ? 2.803 -26.379 54.024 1.00 94.19 784 PHE A CA 1
ATOM 6292 C C . PHE A 1 784 ? 2.200 -27.159 52.847 1.00 94.19 784 PHE A C 1
ATOM 6294 O O . PHE A 1 784 ? 2.788 -27.227 51.767 1.00 94.19 784 PHE A O 1
ATOM 6301 N N . THR A 1 785 ? 1.028 -27.763 53.054 1.00 93.81 785 THR A N 1
ATOM 6302 C CA . THR A 1 785 ? 0.346 -28.535 52.005 1.00 93.81 785 THR A CA 1
ATOM 6303 C C . THR A 1 785 ? -0.246 -27.593 50.944 1.00 93.81 785 THR A C 1
ATOM 6305 O O . THR A 1 785 ? -0.973 -26.671 51.311 1.00 93.81 785 THR A O 1
ATOM 6308 N N . PRO A 1 786 ? 0.001 -27.799 49.636 1.00 94.56 786 PRO A N 1
ATOM 6309 C CA . PRO A 1 786 ? -0.555 -26.935 48.595 1.00 94.56 786 PRO A CA 1
ATOM 6310 C C . PRO A 1 786 ? -2.076 -26.749 48.735 1.00 94.56 786 PRO A C 1
ATOM 6312 O O . PRO A 1 786 ? -2.825 -27.716 48.859 1.00 94.56 786 PRO A O 1
ATOM 6315 N N . GLY A 1 787 ? -2.529 -25.498 48.726 1.00 93.50 787 GLY A N 1
ATOM 6316 C CA . GLY A 1 787 ? -3.927 -25.093 48.870 1.00 93.50 787 GLY A CA 1
ATOM 6317 C C . GLY A 1 787 ? -4.423 -24.916 50.309 1.00 93.50 787 GLY A C 1
ATOM 6318 O O . GLY A 1 787 ? -5.555 -24.476 50.480 1.00 93.50 787 GLY A O 1
ATOM 6319 N N . THR A 1 788 ? -3.631 -25.227 51.346 1.00 95.56 788 THR A N 1
ATOM 6320 C CA . THR A 1 788 ? -4.108 -25.134 52.743 1.00 95.56 788 THR A CA 1
ATOM 6321 C C . THR A 1 788 ? -3.783 -23.815 53.435 1.00 95.56 788 THR A C 1
ATOM 6323 O O . THR A 1 788 ? -4.408 -23.504 54.443 1.00 95.56 788 THR A O 1
ATOM 6326 N N . ARG A 1 789 ? -2.810 -23.046 52.938 1.00 95.94 789 ARG A N 1
ATOM 6327 C CA . ARG A 1 789 ? -2.361 -21.778 53.533 1.00 95.94 789 ARG A CA 1
ATOM 6328 C C . ARG A 1 789 ? -1.959 -20.779 52.446 1.00 95.94 789 ARG A C 1
ATOM 6330 O O . ARG A 1 789 ? -1.532 -21.187 51.369 1.00 95.94 789 ARG A O 1
ATOM 6337 N N . PHE A 1 790 ? -2.111 -19.490 52.722 1.00 96.56 790 PHE A N 1
ATOM 6338 C CA . PHE A 1 790 ? -1.555 -18.400 51.923 1.00 96.56 790 PHE A CA 1
ATOM 6339 C C . PHE A 1 790 ? -0.203 -17.964 52.502 1.00 96.56 790 PHE A C 1
ATOM 6341 O O . PHE A 1 790 ? -0.106 -17.694 53.698 1.00 96.56 790 PHE A O 1
ATOM 6348 N N . GLU A 1 791 ? 0.840 -17.887 51.674 1.00 95.50 791 GLU A N 1
ATOM 6349 C CA . GLU A 1 791 ? 2.158 -17.395 52.095 1.00 95.50 791 GLU A CA 1
ATOM 6350 C C . GLU A 1 791 ? 2.860 -16.656 50.948 1.00 95.50 791 GLU A C 1
ATOM 6352 O O . GLU A 1 791 ? 3.396 -17.265 50.022 1.00 95.50 791 GLU A O 1
ATOM 6357 N N . TYR A 1 792 ? 2.840 -15.322 51.001 1.00 93.88 792 TYR A N 1
ATOM 6358 C CA . TYR A 1 792 ? 3.306 -14.458 49.915 1.00 93.88 792 TYR A CA 1
ATOM 6359 C C . TYR A 1 792 ? 4.811 -14.599 49.632 1.00 93.88 792 TYR A C 1
ATOM 6361 O O . TYR A 1 792 ? 5.642 -14.399 50.522 1.00 93.88 792 TYR A O 1
ATOM 6369 N N . GLY A 1 793 ? 5.182 -14.871 48.375 1.00 91.31 793 GLY A N 1
ATOM 6370 C CA . GLY A 1 793 ? 6.568 -15.181 48.013 1.00 91.31 793 GLY A CA 1
ATOM 6371 C C . GLY A 1 793 ? 6.958 -14.912 46.559 1.00 91.31 793 GLY A C 1
ATOM 6372 O O . GLY A 1 793 ? 6.180 -14.386 45.765 1.00 91.31 793 GLY A O 1
ATOM 6373 N N . GLY A 1 794 ? 8.209 -15.228 46.214 1.00 89.69 794 GLY A N 1
ATOM 6374 C CA . GLY A 1 794 ? 8.764 -15.070 44.864 1.00 89.69 794 GLY A CA 1
ATOM 6375 C C . GLY A 1 794 ? 9.064 -16.388 44.146 1.00 89.69 794 GLY A C 1
ATOM 6376 O O . GLY A 1 794 ? 8.817 -16.482 42.945 1.00 89.69 794 GLY A O 1
ATOM 6377 N N . LEU A 1 795 ? 9.549 -17.417 44.857 1.00 91.81 795 LEU A N 1
ATOM 6378 C CA . LEU A 1 795 ? 10.051 -18.646 44.217 1.00 91.81 795 LEU A CA 1
ATOM 6379 C C . LEU A 1 795 ? 8.988 -19.416 43.431 1.00 91.81 795 LEU A C 1
ATOM 6381 O O . LEU A 1 795 ? 9.276 -19.927 42.351 1.00 91.81 795 LEU A O 1
ATOM 6385 N N . ALA A 1 796 ? 7.752 -19.473 43.935 1.00 95.50 796 ALA A N 1
ATOM 6386 C CA . ALA A 1 796 ? 6.653 -20.150 43.247 1.00 95.50 796 ALA A CA 1
ATOM 6387 C C . ALA A 1 796 ? 6.433 -19.596 41.825 1.00 95.50 796 ALA A C 1
ATOM 6389 O O . ALA A 1 796 ? 6.171 -20.351 40.889 1.00 95.50 796 ALA A O 1
ATOM 6390 N N . MET A 1 797 ? 6.622 -18.287 41.637 1.00 96.44 797 MET A N 1
ATOM 6391 C CA . MET A 1 797 ? 6.458 -17.651 40.333 1.00 96.44 797 MET A CA 1
ATOM 6392 C C . MET A 1 797 ? 7.557 -18.039 39.344 1.00 96.44 797 MET A C 1
ATOM 6394 O O . MET A 1 797 ? 7.276 -18.073 38.154 1.00 96.44 797 MET A O 1
ATOM 6398 N N . GLN A 1 798 ? 8.763 -18.400 39.797 1.00 95.00 798 GLN A N 1
ATOM 6399 C CA . GLN A 1 798 ? 9.813 -18.896 38.896 1.00 95.00 798 GLN A CA 1
ATOM 6400 C C . GLN A 1 798 ? 9.429 -20.240 38.268 1.00 95.00 798 GLN A C 1
ATOM 6402 O O . GLN A 1 798 ? 9.647 -20.447 37.075 1.00 95.00 798 GLN A O 1
ATOM 6407 N N . ILE A 1 799 ? 8.776 -21.121 39.037 1.00 97.31 799 ILE A N 1
ATOM 6408 C CA . ILE A 1 799 ? 8.210 -22.364 38.497 1.00 97.31 799 ILE A CA 1
ATOM 6409 C C . ILE A 1 799 ? 7.113 -22.036 37.473 1.00 97.31 799 ILE A C 1
ATOM 6411 O O . ILE A 1 799 ? 7.108 -22.607 36.385 1.00 97.31 799 ILE A O 1
ATOM 6415 N N . ALA A 1 800 ? 6.221 -21.087 37.782 1.00 98.38 800 ALA A N 1
ATOM 6416 C CA . ALA A 1 800 ? 5.145 -20.674 36.876 1.00 98.38 800 ALA A CA 1
ATOM 6417 C C . ALA A 1 800 ? 5.684 -20.082 35.559 1.00 98.38 800 ALA A C 1
ATOM 6419 O O . ALA A 1 800 ? 5.214 -20.438 34.480 1.00 98.38 800 ALA A O 1
ATOM 6420 N N . GLY A 1 801 ? 6.721 -19.243 35.637 1.00 97.81 801 GLY A N 1
ATOM 6421 C CA . GLY A 1 801 ? 7.437 -18.730 34.471 1.00 97.81 801 GLY A CA 1
ATOM 6422 C C . GLY A 1 801 ? 8.034 -19.851 33.630 1.00 97.81 801 GLY A C 1
ATOM 6423 O O . GLY A 1 801 ? 7.835 -19.871 32.420 1.00 97.81 801 GLY A O 1
ATOM 6424 N N . ARG A 1 802 ? 8.672 -20.847 34.262 1.00 97.81 802 ARG A N 1
ATOM 6425 C CA . ARG A 1 802 ? 9.227 -21.997 33.537 1.00 97.81 802 ARG A CA 1
ATOM 6426 C C . ARG A 1 802 ? 8.148 -22.838 32.850 1.00 97.81 802 ARG A C 1
ATOM 6428 O O . ARG A 1 802 ? 8.393 -23.346 31.759 1.00 97.81 802 ARG A O 1
ATOM 6435 N N . MET A 1 803 ? 6.958 -22.975 33.442 1.00 98.56 803 MET A N 1
ATOM 6436 C CA . MET A 1 803 ? 5.822 -23.623 32.768 1.00 98.56 803 MET A CA 1
ATOM 6437 C C . MET A 1 803 ? 5.436 -22.864 31.488 1.00 98.56 803 MET A C 1
ATOM 6439 O O . MET A 1 803 ? 5.252 -23.491 30.447 1.00 98.56 803 MET A O 1
ATOM 6443 N N . ALA A 1 804 ? 5.392 -21.528 31.537 1.00 98.56 804 ALA A N 1
ATOM 6444 C CA . ALA A 1 804 ? 5.108 -20.692 30.370 1.00 98.56 804 ALA A CA 1
ATOM 6445 C C . ALA A 1 804 ? 6.206 -20.775 29.290 1.00 98.56 804 ALA A C 1
ATOM 6447 O O . ALA A 1 804 ? 5.891 -20.916 28.108 1.00 98.56 804 ALA A O 1
ATOM 6448 N N . GLU A 1 805 ? 7.486 -20.780 29.680 1.00 98.06 805 GLU A N 1
ATOM 6449 C CA . GLU A 1 805 ? 8.604 -20.989 28.745 1.00 98.06 805 GLU A CA 1
ATOM 6450 C C . GLU A 1 805 ? 8.507 -22.335 28.024 1.00 98.06 805 GLU A C 1
ATOM 6452 O O . GLU A 1 805 ? 8.758 -22.418 26.823 1.00 98.06 805 GLU A O 1
ATOM 6457 N N . LYS A 1 806 ? 8.109 -23.400 28.735 1.00 98.06 806 LYS A N 1
ATOM 6458 C CA . LYS A 1 806 ? 7.914 -24.731 28.143 1.00 98.06 806 LYS A CA 1
ATOM 6459 C C . LYS A 1 806 ? 6.738 -24.775 27.170 1.00 98.06 806 LYS A C 1
ATOM 6461 O O . LYS A 1 806 ? 6.855 -25.443 26.148 1.00 98.06 806 LYS A O 1
ATOM 6466 N N . ALA A 1 807 ? 5.649 -24.064 27.458 1.00 97.94 807 ALA A N 1
ATOM 6467 C CA . ALA A 1 807 ? 4.479 -24.005 26.582 1.00 97.94 807 ALA A CA 1
ATOM 6468 C C . ALA A 1 807 ? 4.753 -23.284 25.254 1.00 97.94 807 ALA A C 1
ATOM 6470 O O . ALA A 1 807 ? 4.205 -23.663 24.223 1.00 97.94 807 ALA A O 1
ATOM 6471 N N . MET A 1 808 ? 5.627 -22.275 25.266 1.00 97.25 808 MET A N 1
ATOM 6472 C CA . MET A 1 808 ? 5.934 -21.453 24.088 1.00 97.25 808 MET A CA 1
ATOM 6473 C C . MET A 1 808 ? 7.287 -21.756 23.435 1.00 97.25 808 MET A C 1
ATOM 6475 O O . MET A 1 808 ? 7.556 -21.265 22.340 1.00 97.25 808 MET A O 1
ATOM 6479 N N . ASN A 1 809 ? 8.142 -22.535 24.101 1.00 96.19 809 ASN A N 1
ATOM 6480 C CA . ASN A 1 809 ? 9.533 -22.786 23.720 1.00 96.19 809 ASN A CA 1
ATOM 6481 C C . ASN A 1 809 ? 10.347 -21.489 23.500 1.00 96.19 809 ASN A C 1
ATOM 6483 O O . ASN A 1 809 ? 11.041 -21.347 22.493 1.00 96.19 809 ASN A O 1
ATOM 6487 N N . LYS A 1 810 ? 10.227 -20.537 24.435 1.00 95.38 810 LYS A N 1
ATOM 6488 C CA . LYS A 1 810 ? 10.925 -19.234 24.454 1.00 95.38 810 LYS A CA 1
ATOM 6489 C C . LYS A 1 810 ? 11.269 -18.843 25.891 1.00 95.38 810 LYS A C 1
ATOM 6491 O O . LYS A 1 810 ? 10.587 -19.291 26.810 1.00 95.38 810 LYS A O 1
ATOM 6496 N N . GLU A 1 811 ? 12.281 -18.000 26.083 1.00 94.88 811 GLU A N 1
ATOM 6497 C CA . GLU A 1 811 ? 12.646 -17.470 27.409 1.00 94.88 811 GLU A CA 1
ATOM 6498 C C . GLU A 1 811 ? 11.613 -16.436 27.897 1.00 94.88 811 GLU A C 1
ATOM 6500 O O . GLU A 1 811 ? 10.984 -15.735 27.101 1.00 94.88 811 GLU A O 1
ATOM 6505 N N . PHE A 1 812 ? 11.445 -16.289 29.214 1.00 96.50 812 PHE A N 1
ATOM 6506 C CA . PHE A 1 812 ? 10.369 -15.460 29.771 1.00 96.50 812 PHE A CA 1
ATOM 6507 C C . PHE A 1 812 ? 10.441 -13.974 29.378 1.00 96.50 812 PHE A C 1
ATOM 6509 O O . PHE A 1 812 ? 9.405 -13.356 29.137 1.00 96.50 812 PHE A O 1
ATOM 6516 N N . GLU A 1 813 ? 11.637 -13.385 29.275 1.00 95.19 813 GLU A N 1
ATOM 6517 C CA . GLU A 1 813 ? 11.777 -11.994 28.808 1.00 95.19 813 GLU A CA 1
ATOM 6518 C C . GLU A 1 813 ? 11.324 -11.843 27.348 1.00 95.19 813 GLU A C 1
ATOM 6520 O O . GLU A 1 813 ? 10.682 -10.853 27.001 1.00 95.19 813 GLU A O 1
ATOM 6525 N N . GLU A 1 814 ? 11.573 -12.837 26.492 1.00 96.25 814 GLU A N 1
ATOM 6526 C CA . GLU A 1 814 ? 11.071 -12.822 25.115 1.00 96.25 814 GLU A CA 1
ATOM 6527 C C . GLU A 1 814 ? 9.542 -12.893 25.088 1.00 96.25 814 GLU A C 1
ATOM 6529 O O . GLU A 1 814 ? 8.908 -12.139 24.346 1.00 96.25 814 GLU A O 1
ATOM 6534 N N . LEU A 1 815 ? 8.946 -13.730 25.947 1.00 98.06 815 LEU A N 1
ATOM 6535 C CA . LEU A 1 815 ? 7.493 -13.805 26.121 1.00 98.06 815 LEU A CA 1
ATOM 6536 C C . LEU A 1 815 ? 6.910 -12.472 26.586 1.00 98.06 815 LEU A C 1
ATOM 6538 O O . LEU A 1 815 ? 5.919 -12.010 26.024 1.00 98.06 815 LEU A O 1
ATOM 6542 N N . PHE A 1 816 ? 7.535 -11.821 27.569 1.00 98.44 816 PHE A N 1
ATOM 6543 C CA . PHE A 1 816 ? 7.114 -10.500 28.020 1.00 98.44 816 PHE A CA 1
ATOM 6544 C C . PHE A 1 816 ? 7.174 -9.473 26.886 1.00 98.44 816 PHE A C 1
ATOM 6546 O O . PHE A 1 816 ? 6.192 -8.762 26.662 1.00 98.44 816 PHE A O 1
ATOM 6553 N N . GLN A 1 817 ? 8.282 -9.419 26.141 1.00 98.25 817 GLN A N 1
ATOM 6554 C CA . GLN A 1 817 ? 8.438 -8.482 25.029 1.00 98.25 817 GLN A CA 1
ATOM 6555 C C . GLN A 1 817 ? 7.405 -8.716 23.925 1.00 98.25 817 GLN A C 1
ATOM 6557 O O . GLN A 1 817 ? 6.803 -7.764 23.431 1.00 98.25 817 GLN A O 1
ATOM 6562 N N . GLU A 1 818 ? 7.194 -9.969 23.531 1.00 97.50 818 GLU A N 1
ATOM 6563 C CA . GLU A 1 818 ? 6.308 -10.343 22.430 1.00 97.50 818 GLU A CA 1
ATOM 6564 C C . GLU A 1 818 ? 4.828 -10.185 22.777 1.00 97.50 818 GLU A C 1
ATOM 6566 O O . GLU A 1 818 ? 4.078 -9.610 21.989 1.00 97.50 818 GLU A O 1
ATOM 6571 N N . LEU A 1 819 ? 4.416 -10.668 23.951 1.00 98.06 819 LEU A N 1
ATOM 6572 C CA . LEU A 1 819 ? 3.004 -10.806 24.302 1.00 98.06 819 LEU A CA 1
ATOM 6573 C C . LEU A 1 819 ? 2.443 -9.581 25.033 1.00 98.06 819 LEU A C 1
ATOM 6575 O O . LEU A 1 819 ? 1.252 -9.306 24.917 1.00 98.06 819 LEU A O 1
ATOM 6579 N N . ILE A 1 820 ? 3.276 -8.826 25.762 1.00 98.38 820 ILE A N 1
ATOM 6580 C CA . ILE A 1 820 ? 2.827 -7.692 26.587 1.00 98.38 820 ILE A CA 1
ATOM 6581 C C . ILE A 1 820 ? 3.533 -6.390 26.194 1.00 98.38 820 ILE A C 1
ATOM 6583 O O . ILE A 1 820 ? 2.872 -5.430 25.796 1.00 98.38 820 ILE A O 1
ATOM 6587 N N . ALA A 1 821 ? 4.865 -6.324 26.257 1.00 97.69 821 ALA A N 1
ATOM 6588 C CA . ALA A 1 821 ? 5.579 -5.052 26.174 1.00 97.69 821 ALA A CA 1
ATOM 6589 C C . ALA A 1 821 ? 5.463 -4.389 24.794 1.00 97.69 821 ALA A C 1
ATOM 6591 O O . ALA A 1 821 ? 5.098 -3.217 24.709 1.00 97.69 821 ALA A O 1
ATOM 6592 N N . ARG A 1 822 ? 5.718 -5.109 23.692 1.00 96.44 822 ARG A N 1
ATOM 6593 C CA . ARG A 1 822 ? 5.596 -4.544 22.335 1.00 96.44 822 ARG A CA 1
ATOM 6594 C C . ARG A 1 822 ? 4.143 -4.197 21.981 1.00 96.44 822 ARG A C 1
ATOM 6596 O O . ARG A 1 822 ? 3.940 -3.062 21.538 1.00 96.44 822 ARG A O 1
ATOM 6603 N N . PRO A 1 823 ? 3.132 -5.061 22.221 1.00 95.81 823 PRO A N 1
ATOM 6604 C CA . PRO A 1 823 ? 1.731 -4.712 21.965 1.00 95.81 823 PRO A CA 1
ATOM 6605 C C . PRO A 1 823 ? 1.244 -3.485 22.747 1.00 95.81 823 PRO A C 1
ATOM 6607 O O . PRO A 1 823 ? 0.529 -2.652 22.192 1.00 95.81 823 PRO A O 1
ATOM 6610 N N . LEU A 1 824 ? 1.691 -3.320 23.998 1.00 94.69 824 LEU A N 1
ATOM 6611 C CA . LEU A 1 824 ? 1.373 -2.159 24.840 1.00 94.69 824 LEU A CA 1
ATOM 6612 C C . LEU A 1 824 ? 2.330 -0.974 24.642 1.00 94.69 824 LEU A C 1
ATOM 6614 O O . LEU A 1 824 ? 2.175 0.078 25.262 1.00 94.69 824 LEU A O 1
ATOM 6618 N N . ARG A 1 825 ? 3.333 -1.110 23.769 1.00 96.31 825 ARG A N 1
ATOM 6619 C CA . ARG A 1 825 ? 4.403 -0.127 23.530 1.00 96.31 825 ARG A CA 1
ATOM 6620 C C . ARG A 1 825 ? 5.205 0.229 24.793 1.00 96.31 825 ARG A C 1
ATOM 6622 O O . ARG A 1 825 ? 5.681 1.356 24.905 1.00 96.31 825 ARG A O 1
ATOM 6629 N N . MET A 1 826 ? 5.375 -0.690 25.735 1.00 96.81 826 MET A N 1
ATOM 6630 C CA . MET A 1 826 ? 6.197 -0.534 26.940 1.00 96.81 826 MET A CA 1
ATOM 6631 C C . MET A 1 826 ? 7.701 -0.607 26.606 1.00 96.81 826 MET A C 1
ATOM 6633 O O . MET A 1 826 ? 8.407 -1.530 27.003 1.00 96.81 826 MET A O 1
ATOM 6637 N N . LYS A 1 827 ? 8.188 0.354 25.809 1.00 92.75 827 LYS A N 1
ATOM 6638 C CA . LYS A 1 827 ? 9.526 0.347 25.177 1.00 92.75 827 LYS A CA 1
ATOM 6639 C C . LYS A 1 827 ? 10.691 0.409 26.167 1.00 92.75 827 LYS A C 1
ATOM 6641 O O . LYS A 1 827 ? 11.835 0.202 25.778 1.00 92.75 827 LYS A O 1
ATOM 6646 N N . ASN A 1 828 ? 10.423 0.787 27.409 1.00 94.25 828 ASN A N 1
ATOM 6647 C CA . ASN A 1 828 ? 11.415 0.981 28.454 1.00 94.25 828 ASN A CA 1
ATOM 6648 C C . ASN A 1 828 ? 11.296 -0.056 29.571 1.00 94.25 828 ASN A C 1
ATOM 6650 O O . ASN A 1 828 ? 11.929 0.124 30.614 1.00 94.25 828 ASN A O 1
ATOM 6654 N N . SER A 1 829 ? 10.503 -1.105 29.354 1.00 96.88 829 SER A N 1
ATOM 6655 C CA . SER A 1 829 ? 10.229 -2.136 30.343 1.00 96.88 829 SER A CA 1
ATOM 6656 C C . SER A 1 829 ? 10.907 -3.448 29.981 1.00 96.88 829 SER A C 1
ATOM 6658 O O . SER A 1 829 ? 10.835 -3.872 28.829 1.00 96.88 829 SER A O 1
ATOM 6660 N N . HIS A 1 830 ? 11.528 -4.087 30.972 1.00 95.75 830 HIS A N 1
ATOM 6661 C CA . HIS A 1 830 ? 12.212 -5.378 30.848 1.00 95.75 830 HIS A CA 1
ATOM 6662 C C . HIS A 1 830 ? 12.130 -6.152 32.167 1.00 95.75 830 HIS A C 1
ATOM 6664 O O . HIS A 1 830 ? 12.231 -5.549 33.240 1.00 95.75 830 HIS A O 1
ATOM 6670 N N . PHE A 1 831 ? 12.000 -7.475 32.100 1.00 92.62 831 PHE A N 1
ATOM 6671 C CA . PHE A 1 831 ? 12.327 -8.356 33.214 1.00 92.62 831 PHE A CA 1
ATOM 6672 C C . PHE A 1 831 ? 13.814 -8.692 33.174 1.00 92.62 831 PHE A C 1
ATOM 6674 O O . PHE A 1 831 ? 14.302 -9.371 32.274 1.00 92.62 831 PHE A O 1
ATOM 6681 N N . THR A 1 832 ? 14.539 -8.238 34.188 1.00 84.19 832 THR A N 1
ATOM 6682 C CA . THR A 1 832 ? 15.974 -8.487 34.341 1.00 84.19 832 THR A CA 1
ATOM 6683 C C . THR A 1 832 ? 16.284 -9.009 35.748 1.00 84.19 832 THR A C 1
ATOM 6685 O O . THR A 1 832 ? 15.434 -8.938 36.647 1.00 84.19 832 THR A O 1
ATOM 6688 N N . PRO A 1 833 ? 17.488 -9.560 35.981 1.00 74.75 833 PRO A N 1
ATOM 6689 C CA . PRO A 1 833 ? 17.980 -9.804 37.332 1.00 74.75 833 PRO A CA 1
ATOM 6690 C C . PRO A 1 833 ? 18.014 -8.503 38.145 1.00 74.75 833 PRO A C 1
ATOM 6692 O O . PRO A 1 833 ? 18.347 -7.440 37.621 1.00 74.75 833 PRO A O 1
ATOM 6695 N N . VAL A 1 834 ? 17.689 -8.580 39.439 1.00 62.44 834 VAL A N 1
ATOM 6696 C CA . VAL A 1 834 ? 17.666 -7.406 40.337 1.00 62.44 834 VAL A CA 1
ATOM 6697 C C . VAL A 1 834 ? 19.082 -6.998 40.787 1.00 62.44 834 VAL A C 1
ATOM 6699 O O . VAL A 1 834 ? 19.266 -5.887 41.279 1.00 62.44 834 VAL A O 1
ATOM 6702 N N . ASN A 1 835 ? 20.096 -7.855 40.594 1.00 59.44 835 ASN A N 1
ATOM 6703 C CA . ASN A 1 835 ? 21.496 -7.575 40.927 1.00 59.44 835 ASN A CA 1
ATOM 6704 C C . ASN A 1 835 ? 22.439 -7.860 39.736 1.00 59.44 835 ASN A C 1
ATOM 6706 O O . ASN A 1 835 ? 22.243 -8.821 39.001 1.00 59.44 835 ASN A O 1
ATOM 6710 N N . THR A 1 836 ? 23.470 -7.028 39.569 1.00 52.38 836 THR A N 1
ATOM 6711 C CA . THR A 1 836 ? 24.578 -7.188 38.613 1.00 52.38 836 THR A CA 1
ATOM 6712 C C . THR A 1 836 ? 25.695 -8.112 39.108 1.00 52.38 836 THR A C 1
ATOM 6714 O O . THR A 1 836 ? 26.575 -8.464 38.327 1.00 52.38 836 THR A O 1
ATOM 6717 N N . ASP A 1 837 ? 25.678 -8.510 40.384 1.00 50.50 837 ASP A N 1
ATOM 6718 C CA . ASP A 1 837 ? 26.750 -9.302 41.013 1.00 50.50 837 ASP A CA 1
ATOM 6719 C C . ASP A 1 837 ? 26.696 -10.813 40.672 1.00 50.50 837 ASP A C 1
ATOM 6721 O O . ASP A 1 837 ? 27.485 -11.605 41.189 1.00 50.50 837 ASP A O 1
ATOM 6725 N N . GLY A 1 838 ? 25.778 -11.217 39.785 1.00 54.19 838 GLY A N 1
ATOM 6726 C CA . GLY A 1 838 ? 25.686 -12.541 39.162 1.00 54.19 838 GLY A CA 1
ATOM 6727 C C . GLY A 1 838 ? 24.250 -12.900 38.756 1.00 54.19 838 GLY A C 1
ATOM 6728 O O . GLY A 1 838 ? 23.299 -12.417 39.371 1.00 54.19 838 GLY A O 1
ATOM 6729 N N . GLY A 1 839 ? 24.116 -13.781 37.753 1.00 57.81 839 GLY A N 1
ATOM 6730 C CA . GLY A 1 839 ? 22.836 -14.337 37.291 1.00 57.81 839 GLY A CA 1
ATOM 6731 C C . GLY A 1 839 ? 22.208 -13.524 36.159 1.00 57.81 839 GLY A C 1
ATOM 6732 O O . GLY A 1 839 ? 22.418 -12.321 36.055 1.00 57.81 839 GLY A O 1
ATOM 6733 N N . HIS A 1 840 ? 21.456 -14.192 35.285 1.00 67.81 840 HIS A N 1
ATOM 6734 C CA . HIS A 1 840 ? 20.852 -13.622 34.070 1.00 67.81 840 HIS A CA 1
ATOM 6735 C C . HIS A 1 840 ? 19.347 -13.915 33.942 1.00 67.81 840 HIS A C 1
ATOM 6737 O O . HIS A 1 840 ? 18.687 -13.338 33.079 1.00 67.81 840 HIS A O 1
ATOM 6743 N N . ALA A 1 841 ? 18.786 -14.755 34.818 1.00 76.00 841 ALA A N 1
ATOM 6744 C CA . ALA A 1 841 ? 17.384 -15.138 34.760 1.00 76.00 841 ALA A CA 1
ATOM 6745 C C . ALA A 1 841 ? 16.473 -13.980 35.195 1.00 76.00 841 ALA A C 1
ATOM 6747 O O . ALA A 1 841 ? 16.768 -13.298 36.186 1.00 76.00 841 ALA A O 1
ATOM 6748 N N . PRO A 1 842 ? 15.318 -13.795 34.537 1.00 84.38 842 PRO A N 1
ATOM 6749 C CA . PRO A 1 842 ? 14.332 -12.831 34.993 1.00 84.38 842 PRO A CA 1
ATOM 6750 C C . PRO A 1 842 ? 13.804 -13.218 36.383 1.00 84.38 842 PRO A C 1
ATOM 6752 O O . PRO A 1 842 ? 13.431 -14.364 36.645 1.00 84.38 842 PRO A O 1
ATOM 6755 N N . MET A 1 843 ? 13.746 -12.252 37.303 1.00 87.94 843 MET A N 1
ATOM 6756 C CA . MET A 1 843 ? 13.094 -12.441 38.602 1.00 87.94 843 MET A CA 1
ATOM 6757 C C . MET A 1 843 ? 11.613 -12.078 38.496 1.00 87.94 843 MET A C 1
ATOM 6759 O O . MET A 1 843 ? 11.248 -10.922 38.687 1.00 87.94 843 MET A O 1
ATOM 6763 N N . LEU A 1 844 ? 10.724 -13.038 38.245 1.00 90.94 844 LEU A N 1
ATOM 6764 C CA . LEU A 1 844 ? 9.291 -12.743 38.051 1.00 90.94 844 LEU A CA 1
ATOM 6765 C C . LEU A 1 844 ? 8.656 -12.019 39.252 1.00 90.94 844 LEU A C 1
ATOM 6767 O O . LEU A 1 844 ? 7.787 -11.162 39.100 1.00 90.94 844 LEU A O 1
ATOM 6771 N N . GLY A 1 845 ? 9.139 -12.323 40.458 1.00 84.38 845 GLY A N 1
ATOM 6772 C CA . GLY A 1 845 ? 8.677 -11.726 41.705 1.00 84.38 845 GLY A CA 1
ATOM 6773 C C . GLY A 1 845 ? 9.102 -10.272 41.954 1.00 84.38 845 GLY A C 1
ATOM 6774 O O . GLY A 1 845 ? 8.555 -9.665 42.879 1.00 84.38 845 GLY A O 1
ATOM 6775 N N . GLY A 1 846 ? 10.073 -9.727 41.206 1.00 85.50 846 GLY A N 1
ATOM 6776 C CA . GLY A 1 846 ? 10.702 -8.443 41.559 1.00 85.50 846 GLY A CA 1
ATOM 6777 C C . GLY A 1 846 ? 11.594 -7.746 40.522 1.00 85.50 846 GLY A C 1
ATOM 6778 O O . GLY A 1 846 ? 11.998 -6.610 40.753 1.00 85.50 846 GLY A O 1
ATOM 6779 N N . GLY A 1 847 ? 11.891 -8.398 39.401 1.00 89.56 847 GLY A N 1
ATOM 6780 C CA . GLY A 1 847 ? 12.867 -8.001 38.383 1.00 89.56 847 GLY A CA 1
ATOM 6781 C C . GLY A 1 847 ? 12.335 -7.112 37.268 1.00 89.56 847 GLY A C 1
ATOM 6782 O O . GLY A 1 847 ? 13.066 -6.827 36.327 1.00 89.56 847 GLY A O 1
ATOM 6783 N N . LEU A 1 848 ? 11.080 -6.662 37.346 1.00 94.88 848 LEU A N 1
ATOM 6784 C CA . LEU A 1 848 ? 10.559 -5.705 36.375 1.00 94.88 848 LEU A CA 1
ATOM 6785 C C . LEU A 1 848 ? 11.221 -4.338 36.591 1.00 94.88 848 LEU A C 1
ATOM 6787 O O . LEU A 1 848 ? 10.994 -3.680 37.612 1.00 94.88 848 LEU A O 1
ATOM 6791 N N . CYS A 1 849 ? 11.996 -3.902 35.605 1.00 95.19 849 CYS A N 1
ATOM 6792 C CA . CYS A 1 849 ? 12.423 -2.521 35.439 1.00 95.19 849 CYS A CA 1
ATOM 6793 C C . CYS A 1 849 ? 11.465 -1.835 34.459 1.00 95.19 849 CYS A C 1
ATOM 6795 O O . CYS A 1 849 ? 11.188 -2.386 33.399 1.00 95.19 849 CYS A O 1
ATOM 6797 N N . THR A 1 850 ? 10.917 -0.671 34.814 1.00 97.25 850 THR A N 1
ATOM 6798 C CA . THR A 1 850 ? 9.860 0.014 34.037 1.00 97.25 850 THR A CA 1
ATOM 6799 C C . THR A 1 850 ? 9.868 1.521 34.297 1.00 97.25 850 THR A C 1
ATOM 6801 O O . THR A 1 850 ? 10.593 2.017 35.163 1.00 97.25 850 THR A O 1
ATOM 6804 N N . THR A 1 851 ? 9.030 2.252 33.563 1.00 97.56 851 THR A N 1
ATOM 6805 C CA . THR A 1 851 ? 8.741 3.682 33.745 1.00 97.56 851 THR A CA 1
ATOM 6806 C C . THR A 1 851 ? 7.283 3.911 34.167 1.00 97.56 851 THR A C 1
ATOM 6808 O O . THR A 1 851 ? 6.476 2.975 34.166 1.00 97.56 851 THR A O 1
ATOM 6811 N N . LEU A 1 852 ? 6.925 5.158 34.518 1.00 97.50 852 LEU A N 1
ATOM 6812 C CA . LEU A 1 852 ? 5.537 5.537 34.820 1.00 97.50 852 LEU A CA 1
ATOM 6813 C C . LEU A 1 852 ? 4.643 5.294 33.601 1.00 97.50 852 LEU A C 1
ATOM 6815 O O . LEU A 1 852 ? 3.592 4.673 33.715 1.00 97.50 852 LEU A O 1
ATOM 6819 N N . HIS A 1 853 ? 5.068 5.794 32.437 1.00 95.12 853 HIS A N 1
ATOM 6820 C CA . HIS A 1 853 ? 4.278 5.732 31.211 1.00 95.12 853 HIS A CA 1
ATOM 6821 C C . HIS A 1 853 ? 4.025 4.298 30.747 1.00 95.12 853 HIS A C 1
ATOM 6823 O O . HIS A 1 853 ? 2.906 3.983 30.348 1.00 95.12 853 HIS A O 1
ATOM 6829 N N . ASP A 1 854 ? 5.036 3.435 30.813 1.00 98.06 854 ASP A N 1
ATOM 6830 C CA . ASP A 1 854 ? 4.903 2.051 30.371 1.00 98.06 854 ASP A CA 1
ATOM 6831 C C . ASP A 1 854 ? 3.927 1.276 31.261 1.00 98.06 854 ASP A C 1
ATOM 6833 O O . ASP A 1 854 ? 2.988 0.655 30.764 1.00 98.06 854 ASP A O 1
ATOM 6837 N N . TYR A 1 855 ? 4.077 1.373 32.583 1.00 98.44 855 TYR A N 1
ATOM 6838 C CA . TYR A 1 855 ? 3.194 0.660 33.505 1.00 98.44 855 TYR A CA 1
ATOM 6839 C C . TYR A 1 855 ? 1.757 1.209 33.465 1.00 98.44 855 TYR A C 1
ATOM 6841 O O . TYR A 1 855 ? 0.799 0.453 33.601 1.00 98.44 855 TYR A O 1
ATOM 6849 N N . MET A 1 856 ? 1.566 2.510 33.212 1.00 98.38 856 MET A N 1
ATOM 6850 C CA . MET A 1 856 ? 0.222 3.069 33.015 1.00 98.38 856 MET A CA 1
ATOM 6851 C C . MET A 1 856 ? -0.495 2.460 31.802 1.00 98.38 856 MET A C 1
ATOM 6853 O O . MET A 1 856 ? -1.709 2.304 31.855 1.00 98.38 856 MET A O 1
ATOM 6857 N N . ARG A 1 857 ? 0.223 2.060 30.742 1.00 98.06 857 ARG A N 1
ATOM 6858 C CA . ARG A 1 857 ? -0.369 1.339 29.594 1.00 98.06 857 ARG A CA 1
ATOM 6859 C C . ARG A 1 857 ? -0.751 -0.095 29.947 1.00 98.06 857 ARG A C 1
ATOM 6861 O O . ARG A 1 857 ? -1.767 -0.590 29.472 1.00 98.06 857 ARG A O 1
ATOM 6868 N N . PHE A 1 858 ? 0.029 -0.741 30.812 1.00 98.69 858 PHE A N 1
ATOM 6869 C CA . PHE A 1 858 ? -0.353 -2.021 31.403 1.00 98.69 858 PHE A CA 1
ATOM 6870 C C . PHE A 1 858 ? -1.645 -1.902 32.222 1.00 98.69 858 PHE A C 1
ATOM 6872 O O . PHE A 1 858 ? -2.575 -2.672 32.002 1.00 98.69 858 PHE A O 1
ATOM 6879 N N . LEU A 1 859 ? -1.750 -0.898 33.098 1.00 98.56 859 LEU A N 1
ATOM 6880 C CA . LEU A 1 859 ? -2.974 -0.663 33.870 1.00 98.56 859 LEU A CA 1
ATOM 6881 C C . LEU A 1 859 ? -4.170 -0.313 32.989 1.00 98.56 859 LEU A C 1
ATOM 6883 O O . LEU A 1 859 ? -5.265 -0.785 33.268 1.00 98.56 859 LEU A O 1
ATOM 6887 N N . ASP A 1 860 ? -3.960 0.455 31.920 1.00 97.50 860 ASP A N 1
ATOM 6888 C CA . ASP A 1 860 ? -4.994 0.759 30.932 1.00 97.50 860 ASP A CA 1
ATOM 6889 C C . ASP A 1 860 ? -5.557 -0.521 30.295 1.00 97.50 860 ASP A C 1
ATOM 6891 O O . ASP A 1 860 ? -6.771 -0.699 30.251 1.00 97.50 860 ASP A O 1
ATOM 6895 N N . MET A 1 861 ? -4.686 -1.458 29.899 1.00 98.44 861 MET A N 1
ATOM 6896 C CA . MET A 1 861 ? -5.089 -2.761 29.358 1.00 98.44 861 MET A CA 1
ATOM 6897 C C . MET A 1 861 ? -5.898 -3.588 30.366 1.00 98.44 861 MET A C 1
ATOM 6899 O O . MET A 1 861 ? -6.961 -4.113 30.027 1.00 98.44 861 MET A O 1
ATOM 6903 N N . ILE A 1 862 ? -5.432 -3.681 31.617 1.00 98.38 862 ILE A N 1
ATOM 6904 C CA . ILE A 1 862 ? -6.133 -4.438 32.667 1.00 98.38 862 ILE A CA 1
ATOM 6905 C C . ILE A 1 862 ? -7.486 -3.792 33.000 1.00 98.38 862 ILE A C 1
ATOM 6907 O O . ILE A 1 862 ? -8.492 -4.490 33.138 1.00 98.38 862 ILE A O 1
ATOM 6911 N N . TYR A 1 863 ? -7.527 -2.461 33.100 1.00 97.56 863 TYR A N 1
ATOM 6912 C CA . TYR A 1 863 ? -8.739 -1.691 33.384 1.00 97.56 863 TYR A CA 1
ATOM 6913 C C . TYR A 1 863 ? -9.811 -1.889 32.302 1.00 97.56 863 TYR A C 1
ATOM 6915 O O . TYR A 1 863 ? -10.999 -1.987 32.612 1.00 97.56 863 TYR A O 1
ATOM 6923 N N . HIS A 1 864 ? -9.387 -2.036 31.047 1.00 95.69 864 HIS A N 1
ATOM 6924 C CA . HIS A 1 864 ? -10.249 -2.273 29.890 1.00 95.69 864 HIS A CA 1
ATOM 6925 C C . HIS A 1 864 ? -10.455 -3.756 29.555 1.00 95.69 864 HIS A C 1
ATOM 6927 O O . HIS A 1 864 ? -10.681 -4.107 28.396 1.00 95.69 864 HIS A O 1
ATOM 6933 N N . ASN A 1 865 ? -10.416 -4.640 30.557 1.00 96.19 865 ASN A N 1
ATOM 6934 C CA . ASN A 1 865 ? -10.676 -6.077 30.399 1.00 96.19 865 ASN A CA 1
ATOM 6935 C C . ASN A 1 865 ? -9.827 -6.725 29.292 1.00 96.19 865 ASN A C 1
ATOM 6937 O O . ASN A 1 865 ? -10.322 -7.509 28.478 1.00 96.19 865 ASN A O 1
ATOM 6941 N N . GLY A 1 866 ? -8.542 -6.375 29.255 1.00 96.19 866 GLY A N 1
ATOM 6942 C CA . GLY A 1 866 ? -7.575 -6.979 28.352 1.00 96.19 866 GLY A CA 1
ATOM 6943 C C . GLY A 1 866 ? -7.423 -6.251 27.020 1.00 96.19 866 GLY A C 1
ATOM 6944 O O . GLY A 1 866 ? -6.658 -6.712 26.174 1.00 96.19 866 GLY A O 1
ATOM 6945 N N . VAL A 1 867 ? -8.128 -5.135 26.811 1.00 93.75 867 VAL A N 1
ATOM 6946 C CA . VAL A 1 867 ? -8.080 -4.348 25.573 1.00 93.75 867 VAL A CA 1
ATOM 6947 C C . VAL A 1 867 ? -7.147 -3.153 25.727 1.00 93.75 867 VAL A C 1
ATOM 6949 O O . VAL A 1 867 ? -7.282 -2.371 26.658 1.00 93.75 867 VAL A O 1
ATOM 6952 N N . PHE A 1 868 ? -6.248 -2.955 24.769 1.00 92.88 868 PHE A N 1
ATOM 6953 C CA . PHE A 1 868 ? -5.438 -1.743 24.652 1.00 92.88 868 PHE A CA 1
ATOM 6954 C C . PHE A 1 868 ? -5.515 -1.210 23.222 1.00 92.88 868 PHE A C 1
ATOM 6956 O O . PHE A 1 868 ? -5.240 -1.948 22.279 1.00 92.88 868 PHE A O 1
ATOM 6963 N N . GLU A 1 869 ? -5.908 0.057 23.053 1.00 85.19 869 GLU A N 1
ATOM 6964 C CA . GLU A 1 869 ? -6.064 0.711 21.739 1.00 85.19 869 GLU A CA 1
ATOM 6965 C C . GLU A 1 869 ? -6.789 -0.164 20.695 1.00 85.19 869 GLU A C 1
ATOM 6967 O O . GLU A 1 869 ? -6.282 -0.417 19.604 1.00 85.19 869 GLU A O 1
ATOM 6972 N N . GLU A 1 870 ? -7.980 -0.653 21.056 1.00 81.81 870 GLU A N 1
ATOM 6973 C CA . GLU A 1 870 ? -8.848 -1.515 20.228 1.00 81.81 870 GLU A CA 1
ATOM 6974 C C . GLU A 1 870 ? -8.324 -2.941 19.963 1.00 81.81 870 GLU A C 1
ATOM 6976 O O . GLU A 1 870 ? -9.029 -3.748 19.351 1.00 81.81 870 GLU A O 1
ATOM 6981 N N . LYS A 1 871 ? -7.132 -3.301 20.453 1.00 84.06 871 LYS A N 1
ATOM 6982 C CA . LYS A 1 871 ? -6.581 -4.658 20.350 1.00 84.06 871 LYS A CA 1
ATOM 6983 C C . LYS A 1 871 ? -6.822 -5.442 21.633 1.00 84.06 871 LYS A C 1
ATOM 6985 O O . LYS A 1 871 ? -6.493 -4.974 22.719 1.00 84.06 871 LYS A O 1
ATOM 6990 N N . GLN A 1 872 ? -7.352 -6.656 21.503 1.00 96.19 872 GLN A N 1
ATOM 6991 C CA . GLN A 1 872 ? -7.426 -7.605 22.613 1.00 96.19 872 GLN A CA 1
ATOM 6992 C C . GLN A 1 872 ? -6.031 -8.200 22.849 1.00 96.19 872 GLN A C 1
ATOM 6994 O O . GLN A 1 872 ? -5.517 -8.908 21.986 1.00 96.19 872 GLN A O 1
ATOM 6999 N N . ILE A 1 873 ? -5.426 -7.883 23.992 1.00 97.38 873 ILE A N 1
ATOM 7000 C CA . ILE A 1 873 ? -4.110 -8.379 24.417 1.00 97.38 873 ILE A CA 1
ATOM 7001 C C . ILE A 1 873 ? -4.262 -9.624 25.295 1.00 97.38 873 ILE A C 1
ATOM 7003 O O . ILE A 1 873 ? -3.617 -10.633 25.038 1.00 97.38 873 ILE A O 1
ATOM 7007 N N . LEU A 1 874 ? -5.154 -9.567 26.286 1.00 98.12 874 LEU A N 1
ATOM 7008 C CA . LEU A 1 874 ? -5.560 -10.704 27.125 1.00 98.12 874 LEU A CA 1
ATOM 7009 C C . LEU A 1 874 ? -7.051 -10.938 26.967 1.00 98.12 874 LEU A C 1
ATOM 7011 O O . LEU A 1 874 ? -7.784 -9.966 26.841 1.00 98.12 874 LEU A O 1
ATOM 7015 N N . LYS A 1 875 ? -7.539 -12.175 26.993 1.00 97.81 875 LYS A N 1
ATOM 7016 C CA . LYS A 1 875 ? -8.982 -12.437 26.951 1.00 97.81 875 LYS A CA 1
ATOM 7017 C C . LYS A 1 875 ? -9.678 -11.866 28.200 1.00 97.81 875 LYS A C 1
ATOM 7019 O O . LYS A 1 875 ? -9.092 -11.893 29.286 1.00 97.81 875 LYS A O 1
ATOM 7024 N N . PRO A 1 876 ? -10.933 -11.390 28.098 1.00 97.00 876 PRO A N 1
ATOM 7025 C CA . PRO A 1 876 ? -11.695 -10.938 29.264 1.00 97.00 876 PRO A CA 1
ATOM 7026 C C . PRO A 1 876 ? -11.808 -12.005 30.362 1.00 97.00 876 PRO A C 1
ATOM 7028 O O . PRO A 1 876 ? -11.766 -11.676 31.544 1.00 97.00 876 PRO A O 1
ATOM 7031 N N . GLU A 1 877 ? -11.895 -13.281 29.981 1.00 97.19 877 GLU A N 1
ATOM 7032 C CA . GLU A 1 877 ? -11.915 -14.417 30.906 1.00 97.19 877 GLU A CA 1
ATOM 7033 C C . GLU A 1 877 ? -10.602 -14.530 31.688 1.00 97.19 877 GLU A C 1
ATOM 7035 O O . GLU A 1 877 ? -10.621 -14.755 32.893 1.00 97.19 877 GLU A O 1
ATOM 7040 N N . THR A 1 878 ? -9.465 -14.293 31.032 1.00 98.31 878 THR A N 1
ATOM 7041 C CA . THR A 1 878 ? -8.144 -14.278 31.675 1.00 98.31 878 THR A CA 1
ATOM 7042 C C . THR A 1 878 ? -8.026 -13.138 32.683 1.00 98.31 878 THR A C 1
ATOM 7044 O O . THR A 1 878 ? -7.565 -13.360 33.800 1.00 98.31 878 THR A O 1
ATOM 7047 N N . ILE A 1 879 ? -8.523 -11.941 32.354 1.00 98.19 879 ILE A N 1
ATOM 7048 C CA . ILE A 1 879 ? -8.583 -10.825 33.315 1.00 98.19 879 ILE A CA 1
ATOM 7049 C C . ILE A 1 879 ? -9.483 -11.161 34.507 1.00 98.19 879 ILE A C 1
ATOM 7051 O O . ILE A 1 879 ? -9.133 -10.858 35.648 1.00 98.19 879 ILE A O 1
ATOM 7055 N N . HIS A 1 880 ? -10.630 -11.797 34.261 1.00 96.56 880 HIS A N 1
ATOM 7056 C CA . HIS A 1 880 ? -11.529 -12.223 35.328 1.00 96.56 880 HIS A CA 1
ATOM 7057 C C . HIS A 1 880 ? -10.861 -13.246 36.257 1.00 96.56 880 HIS A C 1
ATOM 7059 O O . HIS A 1 880 ? -10.899 -13.073 37.472 1.00 96.56 880 HIS A O 1
ATOM 7065 N N . GLU A 1 881 ? -10.186 -14.254 35.701 1.00 97.25 881 GLU A N 1
ATOM 7066 C CA . GLU A 1 881 ? -9.435 -15.248 36.475 1.00 97.25 881 GLU A CA 1
ATOM 7067 C C . GLU A 1 881 ? -8.319 -14.610 37.305 1.00 97.25 881 GLU A C 1
ATOM 7069 O O . GLU A 1 881 ? -8.165 -14.945 38.479 1.00 97.25 881 GLU A O 1
ATOM 7074 N N . MET A 1 882 ? -7.573 -13.654 36.745 1.00 98.12 882 MET A N 1
ATOM 7075 C CA . MET A 1 882 ? -6.542 -12.940 37.500 1.00 98.12 882 MET A CA 1
ATOM 7076 C C . MET A 1 882 ? -7.125 -12.241 38.737 1.00 98.12 882 MET A C 1
ATOM 7078 O O . MET A 1 882 ? -6.547 -12.343 39.818 1.00 98.12 882 MET A O 1
ATOM 7082 N N . GLN A 1 883 ? -8.305 -11.628 38.607 1.00 97.38 883 GLN A N 1
ATOM 7083 C CA . GLN A 1 883 ? -8.904 -10.769 39.637 1.00 97.38 883 GLN A CA 1
ATOM 7084 C C . GLN A 1 883 ? -9.830 -11.509 40.618 1.00 97.38 883 GLN A C 1
ATOM 7086 O O . GLN A 1 883 ? -10.228 -10.951 41.654 1.00 97.38 883 GLN A O 1
ATOM 7091 N N . ALA A 1 884 ? -10.189 -12.753 40.300 1.00 96.44 884 ALA A N 1
ATOM 7092 C CA . ALA A 1 884 ? -11.021 -13.614 41.129 1.00 96.44 884 ALA A CA 1
ATOM 7093 C C . ALA A 1 884 ? -10.324 -14.006 42.446 1.00 96.44 884 ALA A C 1
ATOM 7095 O O . ALA A 1 884 ? -9.130 -13.783 42.642 1.00 96.44 884 ALA A O 1
ATOM 7096 N N . ASP A 1 885 ? -11.082 -14.573 43.387 1.00 96.94 885 ASP A N 1
ATOM 7097 C CA . ASP A 1 885 ? -10.505 -15.127 44.614 1.00 96.94 885 ASP A CA 1
ATOM 7098 C C . ASP A 1 885 ? -9.689 -16.383 44.298 1.00 96.94 885 ASP A C 1
ATOM 7100 O O . ASP A 1 885 ? -10.248 -17.429 43.968 1.00 96.94 885 ASP A O 1
ATOM 7104 N N . GLN A 1 886 ? -8.367 -16.274 44.423 1.00 96.38 886 GLN A N 1
ATOM 7105 C CA . GLN A 1 886 ? -7.445 -17.382 44.179 1.00 96.38 886 GLN A CA 1
ATOM 7106 C C . GLN A 1 886 ? -6.876 -17.994 45.463 1.00 96.38 886 GLN A C 1
ATOM 7108 O O . GLN A 1 886 ? -6.104 -18.954 45.402 1.00 96.38 886 GLN A O 1
ATOM 7113 N N . VAL A 1 887 ? -7.260 -17.455 46.624 1.00 95.56 887 VAL A N 1
ATOM 7114 C CA . VAL A 1 887 ? -6.898 -17.984 47.945 1.00 95.56 887 VAL A CA 1
ATOM 7115 C C . VAL A 1 887 ? -7.892 -19.069 48.359 1.00 95.56 887 VAL A C 1
ATOM 7117 O O . VAL A 1 887 ? -7.502 -20.117 48.880 1.00 95.56 887 VAL A O 1
ATOM 7120 N N . GLY A 1 888 ? -9.182 -18.848 48.091 1.00 91.81 888 GLY A N 1
ATOM 7121 C CA . GLY A 1 888 ? -10.246 -19.804 48.381 1.00 91.81 888 GLY A CA 1
ATOM 7122 C C . GLY A 1 888 ? -10.325 -20.156 49.871 1.00 91.81 888 GLY A C 1
ATOM 7123 O O . GLY A 1 888 ? -10.499 -19.286 50.720 1.00 91.81 888 GLY A O 1
ATOM 7124 N N . ASN A 1 889 ? -10.206 -21.449 50.193 1.00 92.44 889 ASN A N 1
ATOM 7125 C CA . ASN A 1 889 ? -10.313 -21.960 51.568 1.00 92.44 889 ASN A CA 1
ATOM 7126 C C . ASN A 1 889 ? -8.969 -22.018 52.318 1.00 92.44 889 ASN A C 1
ATOM 7128 O O . ASN A 1 889 ? -8.916 -22.580 53.414 1.00 92.44 889 ASN A O 1
ATOM 7132 N N . ALA A 1 890 ? -7.884 -21.507 51.731 1.00 95.25 890 ALA A N 1
ATOM 7133 C CA . ALA A 1 890 ? -6.580 -21.505 52.377 1.00 95.25 890 ALA A CA 1
ATOM 7134 C C . ALA A 1 890 ? -6.576 -20.602 53.624 1.00 95.25 890 ALA A C 1
ATOM 7136 O O . ALA A 1 890 ? -7.188 -19.533 53.642 1.00 95.25 890 ALA A O 1
ATOM 7137 N N . GLU A 1 891 ? -5.862 -21.021 54.671 1.00 95.50 891 GLU A N 1
ATOM 7138 C CA . GLU A 1 891 ? -5.691 -20.213 55.876 1.00 95.50 891 GLU A CA 1
ATOM 7139 C C . GLU A 1 891 ? -4.882 -18.948 55.560 1.00 95.50 891 GLU A C 1
ATOM 7141 O O . GLU A 1 891 ? -3.771 -19.018 55.027 1.00 95.50 891 GLU A O 1
ATOM 7146 N N . VAL A 1 892 ? -5.440 -17.793 55.919 1.00 94.69 892 VAL A N 1
ATOM 7147 C CA . VAL A 1 892 ? -4.784 -16.486 55.855 1.00 94.69 892 VAL A CA 1
ATOM 7148 C C . VAL A 1 892 ? -4.418 -16.079 57.274 1.00 94.69 892 VAL A C 1
ATOM 7150 O O . VAL A 1 892 ? -5.296 -15.960 58.131 1.00 94.69 892 VAL A O 1
ATOM 7153 N N . HIS A 1 893 ? -3.130 -15.869 57.535 1.00 89.38 893 HIS A N 1
ATOM 7154 C CA . HIS A 1 893 ? -2.683 -15.467 58.862 1.00 89.38 893 HIS A CA 1
ATOM 7155 C C . HIS A 1 893 ? -3.082 -14.016 59.193 1.00 89.38 893 HIS A C 1
ATOM 7157 O O . HIS A 1 893 ? -3.096 -13.156 58.308 1.00 89.38 893 HIS A O 1
ATOM 7163 N N . PRO A 1 894 ? -3.376 -13.707 60.470 1.00 85.81 894 PRO A N 1
ATOM 7164 C CA . PRO A 1 894 ? -3.608 -12.333 60.895 1.00 85.81 894 PRO A CA 1
ATOM 7165 C C . PRO A 1 894 ? -2.395 -11.439 60.617 1.00 85.81 894 PRO A C 1
ATOM 7167 O O . PRO A 1 894 ? -1.248 -11.839 60.821 1.00 85.81 894 PRO A O 1
ATOM 7170 N N . GLY A 1 895 ? -2.650 -10.200 60.208 1.00 84.94 895 GLY A N 1
ATOM 7171 C CA . GLY A 1 895 ? -1.614 -9.208 59.916 1.00 84.94 895 GLY A CA 1
ATOM 7172 C C . GLY A 1 895 ? -1.058 -9.255 58.491 1.00 84.94 895 GLY A C 1
ATOM 7173 O O . GLY A 1 895 ? -0.088 -8.543 58.208 1.00 84.94 895 GLY A O 1
ATOM 7174 N N . GLU A 1 896 ? -1.676 -10.033 57.597 1.00 91.19 896 GLU A N 1
ATOM 7175 C CA . GLU A 1 896 ? -1.409 -9.985 56.157 1.00 91.19 896 GLU A CA 1
ATOM 7176 C C . GLU A 1 896 ? -1.673 -8.596 55.556 1.00 91.19 896 GLU A C 1
ATOM 7178 O O . GLU A 1 896 ? -2.302 -7.728 56.170 1.00 91.19 896 GLU A O 1
ATOM 7183 N N . TYR A 1 897 ? -1.171 -8.368 54.337 1.00 91.94 897 TYR A N 1
ATOM 7184 C CA . TYR A 1 897 ? -1.116 -7.040 53.710 1.00 91.94 897 TYR A CA 1
ATOM 7185 C C . TYR A 1 897 ? -2.410 -6.223 53.824 1.00 91.94 897 TYR A C 1
ATOM 7187 O O . TYR A 1 897 ? -2.360 -5.083 54.284 1.00 91.94 897 TYR A O 1
ATOM 7195 N N . VAL A 1 898 ? -3.556 -6.798 53.449 1.00 90.94 898 VAL A N 1
ATOM 7196 C CA . VAL A 1 898 ? -4.849 -6.092 53.455 1.00 90.94 898 VAL A CA 1
ATOM 7197 C C . VAL A 1 898 ? -5.243 -5.663 54.873 1.00 90.94 898 VAL A C 1
ATOM 7199 O O . VAL A 1 898 ? -5.643 -4.516 55.092 1.00 90.94 898 VAL A O 1
ATOM 7202 N N . GLU A 1 899 ? -5.064 -6.539 55.863 1.00 91.44 899 GLU A N 1
ATOM 7203 C CA . GLU A 1 899 ? -5.361 -6.220 57.259 1.00 91.44 899 GLU A CA 1
ATOM 7204 C C . GLU A 1 899 ? -4.419 -5.140 57.791 1.00 91.44 899 GLU A C 1
ATOM 7206 O O . GLU A 1 899 ? -4.864 -4.157 58.388 1.00 91.44 899 GLU A O 1
ATOM 7211 N N . ARG A 1 900 ? -3.118 -5.263 57.521 1.00 90.56 900 ARG A N 1
ATOM 7212 C CA . ARG A 1 900 ? -2.116 -4.328 58.036 1.00 90.56 900 ARG A CA 1
ATOM 7213 C C . ARG A 1 900 ? -2.166 -2.956 57.363 1.00 90.56 900 ARG A C 1
ATOM 7215 O O . ARG A 1 900 ? -2.003 -1.947 58.048 1.00 90.56 900 ARG A O 1
ATOM 7222 N N . ALA A 1 901 ? -2.370 -2.908 56.049 1.00 88.88 901 ALA A N 1
ATOM 7223 C CA . ALA A 1 901 ? -2.351 -1.670 55.274 1.00 88.88 901 ALA A CA 1
ATOM 7224 C C . ALA A 1 901 ? -3.693 -0.924 55.321 1.00 88.88 901 ALA A C 1
ATOM 7226 O O . ALA A 1 901 ? -3.710 0.302 55.422 1.00 88.88 901 ALA A O 1
ATOM 7227 N N . LEU A 1 902 ? -4.820 -1.648 55.288 1.00 88.69 902 LEU A N 1
ATOM 7228 C CA . LEU A 1 902 ? -6.157 -1.052 55.171 1.00 88.69 902 LEU A CA 1
ATOM 7229 C C . LEU A 1 902 ? -7.023 -1.206 56.427 1.00 88.69 902 LEU A C 1
ATOM 7231 O O . LEU A 1 902 ? -8.088 -0.589 56.504 1.00 88.69 902 LEU A O 1
ATOM 7235 N N . LYS A 1 903 ? -6.599 -2.006 57.418 1.00 88.94 903 LYS A N 1
ATOM 7236 C CA . LYS A 1 903 ? -7.415 -2.368 58.597 1.00 88.94 903 LYS A CA 1
ATOM 7237 C C . LYS A 1 903 ? -8.764 -2.977 58.194 1.00 88.94 903 LYS A C 1
ATOM 7239 O O . LYS A 1 903 ? -9.799 -2.706 58.809 1.00 88.94 903 LYS A O 1
ATOM 7244 N N . LYS A 1 904 ? -8.759 -3.765 57.116 1.00 86.75 904 LYS A N 1
ATOM 7245 C CA . LYS A 1 904 ? -9.909 -4.512 56.588 1.00 86.75 904 LYS A CA 1
ATOM 7246 C C . LYS A 1 904 ? -9.618 -6.005 56.670 1.00 86.75 904 LYS A C 1
ATOM 7248 O O . LYS A 1 904 ? -8.479 -6.410 56.493 1.00 86.75 904 LYS A O 1
ATOM 7253 N N . HIS A 1 905 ? -10.649 -6.809 56.909 1.00 86.75 905 HIS A N 1
ATOM 7254 C CA . HIS A 1 905 ? -10.507 -8.258 57.022 1.00 86.75 905 HIS A CA 1
ATOM 7255 C C . HIS A 1 905 ? -11.440 -8.971 56.037 1.00 86.75 905 HIS A C 1
ATOM 7257 O O . HIS A 1 905 ? -12.659 -8.799 56.093 1.00 86.75 905 HIS A O 1
ATOM 7263 N N . HIS A 1 906 ? -10.856 -9.774 55.153 1.00 91.62 906 HIS A N 1
ATOM 7264 C CA . HIS A 1 906 ? -11.500 -10.806 54.340 1.00 91.62 906 HIS A CA 1
ATOM 7265 C C . HIS A 1 906 ? -10.445 -11.862 53.990 1.00 91.62 906 HIS A C 1
ATOM 7267 O O . HIS A 1 906 ? -9.258 -11.597 54.139 1.00 91.62 906 HIS A O 1
ATOM 7273 N N . THR A 1 907 ? -10.858 -13.055 53.565 1.00 89.06 907 THR A N 1
ATOM 7274 C CA . THR A 1 907 ? -9.933 -14.171 53.285 1.00 89.06 907 THR A CA 1
ATOM 7275 C C . THR A 1 907 ? -9.501 -14.236 51.821 1.00 89.06 907 THR A C 1
ATOM 7277 O O . THR A 1 907 ? -8.373 -14.618 51.538 1.00 89.06 907 THR A O 1
ATOM 7280 N N . GLY A 1 908 ? -10.337 -13.778 50.885 1.00 92.62 908 GLY A N 1
ATOM 7281 C CA . GLY A 1 908 ? -9.995 -13.706 49.460 1.00 92.62 908 GLY A CA 1
ATOM 7282 C C . GLY A 1 908 ? -9.072 -12.536 49.114 1.00 92.62 908 GLY A C 1
ATOM 7283 O O . GLY A 1 908 ? -9.464 -11.660 48.348 1.00 92.62 908 GLY A O 1
ATOM 7284 N N . ILE A 1 909 ? -7.898 -12.452 49.738 1.00 95.31 909 ILE A N 1
ATOM 7285 C CA . ILE A 1 909 ? -7.004 -11.278 49.690 1.00 95.31 909 ILE A CA 1
ATOM 7286 C C . ILE A 1 909 ? -6.135 -11.187 48.433 1.00 95.31 909 ILE A C 1
ATOM 7288 O O . ILE A 1 909 ? -5.514 -10.149 48.202 1.00 95.31 909 ILE A O 1
ATOM 7292 N N . TYR A 1 910 ? -6.079 -12.241 47.617 1.00 97.31 910 TYR A N 1
ATOM 7293 C CA . TYR A 1 910 ? -5.151 -12.325 46.492 1.00 97.31 910 TYR A CA 1
ATOM 7294 C C . TYR A 1 910 ? -5.776 -12.991 45.261 1.00 97.31 910 TYR A C 1
ATOM 7296 O O . TYR A 1 910 ? -6.590 -13.909 45.384 1.00 97.31 910 TYR A O 1
ATOM 7304 N N . GLY A 1 911 ? -5.398 -12.481 44.091 1.00 97.75 911 GLY A N 1
ATOM 7305 C CA . GLY A 1 911 ? -5.708 -13.020 42.772 1.00 97.75 911 GLY A CA 1
ATOM 7306 C C . GLY A 1 911 ? -4.509 -13.765 42.172 1.00 97.75 911 GLY A C 1
ATOM 7307 O O . GLY A 1 911 ? -3.747 -14.414 42.890 1.00 97.75 911 GLY A O 1
ATOM 7308 N N . LEU A 1 912 ? -4.298 -13.652 40.859 1.00 97.75 912 LEU A N 1
ATOM 7309 C CA . LEU A 1 912 ? -3.079 -14.116 40.186 1.00 97.75 912 LEU A CA 1
ATOM 7310 C C . LEU A 1 912 ? -2.123 -12.933 40.001 1.00 97.75 912 LEU A C 1
ATOM 7312 O O . LEU A 1 912 ? -2.257 -12.134 39.078 1.00 97.75 912 LEU A O 1
ATOM 7316 N N . GLY A 1 913 ? -1.143 -12.816 40.898 1.00 96.25 913 GLY A N 1
ATOM 7317 C CA . GLY A 1 913 ? -0.132 -11.751 40.856 1.00 96.25 913 GLY A CA 1
ATOM 7318 C C . GLY A 1 913 ? -0.578 -10.384 41.394 1.00 96.25 913 GLY A C 1
ATOM 7319 O O . GLY A 1 913 ? 0.250 -9.475 41.455 1.00 96.25 913 GLY A O 1
ATOM 7320 N N . GLU A 1 914 ? -1.824 -10.239 41.851 1.00 97.06 914 GLU A N 1
ATOM 7321 C CA . GLU A 1 914 ? -2.409 -8.974 42.319 1.00 97.06 914 GLU A CA 1
ATOM 7322 C C . GLU A 1 914 ? -3.165 -9.125 43.652 1.00 97.06 914 GLU A C 1
ATOM 7324 O O . GLU A 1 914 ? -3.773 -10.156 43.939 1.00 97.06 914 GLU A O 1
ATOM 7329 N N . TRP A 1 915 ? -3.120 -8.088 44.487 1.00 97.62 915 TRP A N 1
ATOM 7330 C CA . TRP A 1 915 ? -3.856 -8.010 45.747 1.00 97.62 915 TRP A CA 1
ATOM 7331 C C . TRP A 1 915 ? -5.286 -7.540 45.512 1.00 97.62 915 TRP A C 1
ATOM 7333 O O . TRP A 1 915 ? -5.525 -6.566 44.800 1.00 97.62 915 TRP A O 1
ATOM 7343 N N . ARG A 1 916 ? -6.231 -8.182 46.195 1.00 97.19 916 ARG A N 1
ATOM 7344 C CA . ARG A 1 916 ? -7.651 -7.822 46.214 1.00 97.19 916 ARG A CA 1
ATOM 7345 C C . ARG A 1 916 ? -7.885 -6.971 47.457 1.00 97.19 916 ARG A C 1
ATOM 7347 O O . ARG A 1 916 ? -8.245 -7.488 48.502 1.00 97.19 916 ARG A O 1
ATOM 7354 N N . GLU A 1 917 ? -7.580 -5.680 47.372 1.00 95.31 917 GLU A N 1
ATOM 7355 C CA . GLU A 1 917 ? -7.573 -4.771 48.526 1.00 95.31 917 GLU A CA 1
ATOM 7356 C C . GLU A 1 917 ? -8.968 -4.510 49.101 1.00 95.31 917 GLU A C 1
ATOM 7358 O O . GLU A 1 917 ? -9.143 -4.468 50.320 1.00 95.31 917 GLU A O 1
ATOM 7363 N N . LEU A 1 918 ? -9.956 -4.296 48.227 1.00 95.19 918 LEU A N 1
ATOM 7364 C CA . LEU A 1 918 ? -11.341 -4.064 48.623 1.00 95.19 918 LEU A CA 1
ATOM 7365 C C . LEU A 1 918 ? -12.282 -4.899 47.759 1.00 95.19 918 LEU A C 1
ATOM 7367 O O . LEU A 1 918 ? -12.185 -4.896 46.529 1.00 95.19 918 LEU A O 1
ATOM 7371 N N . ILE A 1 919 ? -13.220 -5.571 48.425 1.00 95.00 919 ILE A N 1
ATOM 7372 C CA . ILE A 1 919 ? -14.199 -6.466 47.809 1.00 95.00 919 ILE A CA 1
ATOM 7373 C C . ILE A 1 919 ? -15.626 -5.966 48.022 1.00 95.00 919 ILE A C 1
ATOM 7375 O O . ILE A 1 919 ? -15.971 -5.407 49.070 1.00 95.00 919 ILE A O 1
ATOM 7379 N N . ASP A 1 920 ? -16.473 -6.196 47.030 1.00 92.50 920 ASP A N 1
ATOM 7380 C CA . ASP A 1 920 ? -17.908 -6.019 47.160 1.00 92.50 920 ASP A CA 1
ATOM 7381 C C . ASP A 1 920 ? -18.482 -7.183 47.981 1.00 92.50 920 ASP A C 1
ATOM 7383 O O . ASP A 1 920 ? -18.292 -8.353 47.658 1.00 92.50 920 ASP A O 1
ATOM 7387 N N . LYS A 1 921 ? -19.179 -6.875 49.078 1.00 88.44 921 LYS A N 1
ATOM 7388 C CA . LYS A 1 921 ? -19.671 -7.903 50.011 1.00 88.44 921 LYS A CA 1
ATOM 7389 C C . LYS A 1 921 ? -20.781 -8.782 49.435 1.00 88.44 921 LYS A C 1
ATOM 7391 O O . LYS A 1 921 ? -21.015 -9.855 49.981 1.00 88.44 921 LYS A O 1
ATOM 7396 N N . ALA A 1 922 ? -21.503 -8.313 48.418 1.00 88.94 922 ALA A N 1
ATOM 7397 C CA . ALA A 1 922 ? -22.618 -9.048 47.833 1.00 88.94 922 ALA A CA 1
ATOM 7398 C C . ALA A 1 922 ? -22.137 -10.034 46.766 1.00 88.94 922 ALA A C 1
ATOM 7400 O O . ALA A 1 922 ? -22.640 -11.151 46.690 1.00 88.94 922 ALA A O 1
ATOM 7401 N N . THR A 1 923 ? -21.166 -9.619 45.957 1.00 90.06 923 THR A N 1
ATOM 7402 C CA . THR A 1 923 ? -20.646 -10.419 44.837 1.00 90.06 923 THR A CA 1
ATOM 7403 C C . THR A 1 923 ? -19.370 -11.181 45.185 1.00 90.06 923 THR A C 1
ATOM 7405 O O . THR A 1 923 ? -19.076 -12.187 44.553 1.00 90.06 923 THR A O 1
ATOM 7408 N N . GLY A 1 924 ? -18.612 -10.725 46.186 1.00 89.44 924 GLY A N 1
ATOM 7409 C CA . GLY A 1 924 ? -17.275 -11.236 46.492 1.00 89.44 924 GLY A CA 1
ATOM 7410 C C . GLY A 1 924 ? -16.191 -10.738 45.530 1.00 89.44 924 GLY A C 1
ATOM 7411 O O . GLY A 1 924 ? -15.024 -11.081 45.718 1.00 89.44 924 GLY A O 1
ATOM 7412 N N . GLU A 1 925 ? -16.548 -9.923 44.533 1.00 92.69 925 GLU A N 1
ATOM 7413 C CA . GLU A 1 925 ? -15.642 -9.405 43.507 1.00 92.69 925 GLU A CA 1
ATOM 7414 C C . GLU A 1 925 ? -14.759 -8.275 44.037 1.00 92.69 925 GLU A C 1
ATOM 7416 O O . GLU A 1 925 ? -15.206 -7.407 44.795 1.00 92.69 925 GLU A O 1
ATOM 7421 N N . ALA A 1 926 ? -13.497 -8.251 43.606 1.00 95.06 926 ALA A N 1
ATOM 7422 C CA . ALA A 1 926 ? -12.578 -7.175 43.951 1.00 95.06 926 ALA A CA 1
ATOM 7423 C C . ALA A 1 926 ? -12.893 -5.926 43.121 1.00 95.06 926 ALA A C 1
ATOM 7425 O O . ALA A 1 926 ? -12.923 -5.966 41.888 1.00 95.06 926 ALA A O 1
ATOM 7426 N N . TYR A 1 927 ? -13.095 -4.796 43.797 1.00 94.81 927 TYR A N 1
ATOM 7427 C CA . TYR A 1 927 ? -13.248 -3.504 43.134 1.00 94.81 927 TYR A CA 1
ATOM 7428 C C . TYR A 1 927 ? -12.037 -2.598 43.309 1.00 94.81 927 TYR A C 1
ATOM 7430 O O . TYR A 1 927 ? -11.873 -1.712 42.478 1.00 94.81 927 TYR A O 1
ATOM 7438 N N . GLN A 1 928 ? -11.195 -2.812 44.327 1.00 96.69 928 GLN A N 1
ATOM 7439 C CA . GLN A 1 928 ? -9.872 -2.194 44.412 1.00 96.69 928 GLN A CA 1
ATOM 7440 C C . GLN A 1 928 ? -8.795 -3.271 44.367 1.00 96.69 928 GLN A C 1
ATOM 7442 O O . GLN A 1 928 ? -8.795 -4.191 45.185 1.00 96.69 928 GLN A O 1
ATOM 7447 N N . ILE A 1 929 ? -7.906 -3.147 43.388 1.00 97.62 929 ILE A N 1
ATOM 7448 C CA . ILE A 1 929 ? -6.886 -4.132 43.047 1.00 97.62 929 ILE A CA 1
ATOM 7449 C C . ILE A 1 929 ? -5.542 -3.418 42.939 1.00 97.62 929 ILE A C 1
ATOM 7451 O O . ILE A 1 929 ? -5.480 -2.304 42.411 1.00 97.62 929 ILE A O 1
ATOM 7455 N N . SER A 1 930 ? -4.473 -4.024 43.448 1.00 97.69 930 SER A N 1
ATOM 7456 C CA . SER A 1 930 ? -3.146 -3.404 43.450 1.00 97.69 930 SER A CA 1
ATOM 7457 C C . SER A 1 930 ? -2.009 -4.421 43.408 1.00 97.69 930 SER A C 1
ATOM 7459 O O . SER A 1 930 ? -2.194 -5.617 43.620 1.00 97.69 930 SER A O 1
ATOM 7461 N N . SER A 1 931 ? -0.789 -3.938 43.176 1.00 96.81 931 SER A N 1
ATOM 7462 C CA . SER A 1 931 ? 0.422 -4.742 43.367 1.00 96.81 931 SER A CA 1
ATOM 7463 C C . SER A 1 931 ? 1.548 -3.889 43.959 1.00 96.81 931 SER A C 1
ATOM 7465 O O . SER A 1 931 ? 2.472 -3.514 43.240 1.00 96.81 931 SER A O 1
ATOM 7467 N N . PRO A 1 932 ? 1.493 -3.519 45.253 1.00 94.81 932 PRO A N 1
ATOM 7468 C CA . PRO A 1 932 ? 2.555 -2.768 45.922 1.00 94.81 932 PRO A CA 1
ATOM 7469 C C . PRO A 1 932 ? 3.926 -3.440 45.778 1.00 94.81 932 PRO A C 1
ATOM 7471 O O . PRO A 1 932 ? 4.098 -4.637 46.005 1.00 94.81 932 PRO A O 1
ATOM 7474 N N . GLY A 1 933 ? 4.935 -2.640 45.456 1.00 92.31 933 GLY A N 1
ATOM 7475 C CA . GLY A 1 933 ? 6.343 -2.998 45.505 1.00 92.31 933 GLY A CA 1
ATOM 7476 C C . GLY A 1 933 ? 6.978 -2.493 46.794 1.00 92.31 933 GLY A C 1
ATOM 7477 O O . GLY A 1 933 ? 6.837 -1.322 47.143 1.00 92.31 933 GLY A O 1
ATOM 7478 N N . TRP A 1 934 ? 7.754 -3.333 47.485 1.00 87.88 934 TRP A N 1
ATOM 7479 C CA . TRP A 1 934 ? 8.514 -2.878 48.660 1.00 87.88 934 TRP A CA 1
ATOM 7480 C C . TRP A 1 934 ? 9.494 -1.747 48.305 1.00 87.88 934 TRP A C 1
ATOM 7482 O O . TRP A 1 934 ? 9.807 -0.914 49.154 1.00 87.88 934 TRP A O 1
ATOM 7492 N N . ALA A 1 935 ? 9.923 -1.670 47.042 1.00 86.50 935 ALA A N 1
ATOM 7493 C CA . ALA A 1 935 ? 10.765 -0.600 46.531 1.00 86.50 935 ALA A CA 1
ATOM 7494 C C . ALA A 1 935 ? 10.052 0.766 46.433 1.00 86.50 935 ALA A C 1
ATOM 7496 O O . ALA A 1 935 ? 10.720 1.766 46.210 1.00 86.50 935 ALA A O 1
ATOM 7497 N N . GLY A 1 936 ? 8.731 0.854 46.641 1.00 90.06 936 GLY A N 1
ATOM 7498 C CA . GLY A 1 936 ? 7.989 2.124 46.627 1.00 90.06 936 GLY A CA 1
ATOM 7499 C C . GLY A 1 936 ? 7.035 2.321 45.458 1.00 90.06 936 GLY A C 1
ATOM 7500 O O . GLY A 1 936 ? 6.325 3.319 45.436 1.00 90.06 936 GLY A O 1
ATOM 7501 N N . ALA A 1 937 ? 6.995 1.394 44.505 1.00 95.25 937 ALA A N 1
ATOM 7502 C CA . ALA A 1 937 ? 6.030 1.420 43.417 1.00 95.25 937 ALA A CA 1
ATOM 7503 C C . ALA A 1 937 ? 4.639 0.980 43.906 1.00 95.25 937 ALA A C 1
ATOM 7505 O O . ALA A 1 937 ? 4.517 -0.030 44.597 1.00 95.25 937 ALA A O 1
ATOM 7506 N N . TYR A 1 938 ? 3.588 1.701 43.526 1.00 97.44 938 TYR A N 1
ATOM 7507 C CA . TYR A 1 938 ? 2.207 1.366 43.868 1.00 97.44 938 TYR A CA 1
ATOM 7508 C C . TYR A 1 938 ? 1.266 1.604 42.682 1.00 97.44 938 TYR A C 1
ATOM 7510 O O . TYR A 1 938 ? 0.835 2.739 42.448 1.00 97.44 938 TYR A O 1
ATOM 7518 N N . PRO A 1 939 ? 0.980 0.551 41.902 1.00 98.25 939 PRO A N 1
ATOM 7519 C CA . PRO A 1 939 ? -0.077 0.542 40.904 1.00 98.25 939 PRO A CA 1
ATOM 7520 C C . PRO A 1 939 ? -1.403 0.110 41.530 1.00 98.25 939 PRO A C 1
ATOM 7522 O O . PRO A 1 939 ? -1.432 -0.837 42.321 1.00 98.25 939 PRO A O 1
ATOM 7525 N N . TRP A 1 940 ? -2.500 0.768 41.156 1.00 98.44 940 TRP A N 1
ATOM 7526 C CA . TRP A 1 940 ? -3.836 0.371 41.596 1.00 98.44 940 TRP A CA 1
ATOM 7527 C C . TRP A 1 940 ? -4.910 0.633 40.538 1.00 98.44 940 TRP A C 1
ATOM 7529 O O . TRP A 1 940 ? -4.807 1.553 39.724 1.00 98.44 940 TRP A O 1
ATOM 7539 N N . ILE A 1 941 ? -5.978 -0.156 40.615 1.00 98.50 941 ILE A N 1
ATOM 7540 C CA . ILE A 1 941 ? -7.240 0.025 39.901 1.00 98.50 941 ILE A CA 1
ATOM 7541 C C . ILE A 1 941 ? -8.359 0.045 40.942 1.00 98.50 941 ILE A C 1
ATOM 7543 O O . ILE A 1 941 ? -8.443 -0.851 41.774 1.00 98.50 941 ILE A O 1
ATOM 7547 N N . ASN A 1 942 ? -9.237 1.042 40.880 1.00 97.56 942 ASN A N 1
ATOM 7548 C CA . ASN A 1 942 ? -10.507 1.086 41.592 1.00 97.56 942 ASN A CA 1
ATOM 7549 C C . ASN A 1 942 ? -11.661 1.178 40.577 1.00 97.56 942 ASN A C 1
ATOM 7551 O O . ASN A 1 942 ? -11.926 2.226 39.981 1.00 97.56 942 ASN A O 1
ATOM 7555 N N . LYS A 1 943 ? -12.362 0.058 40.387 1.00 94.50 943 LYS A N 1
ATOM 7556 C CA . LYS A 1 943 ? -13.451 -0.099 39.416 1.00 94.50 943 LYS A CA 1
ATOM 7557 C C . LYS A 1 943 ? -14.719 0.664 39.804 1.00 94.50 943 LYS A C 1
ATOM 7559 O O . LYS A 1 943 ? -15.419 1.149 38.922 1.00 94.50 943 LYS A O 1
ATOM 7564 N N . GLN A 1 944 ? -15.015 0.793 41.101 1.00 93.69 944 GLN A N 1
ATOM 7565 C CA . GLN A 1 944 ? -16.197 1.531 41.572 1.00 93.69 944 GLN A CA 1
ATOM 7566 C C . GLN A 1 944 ? -16.065 3.029 41.302 1.00 93.69 944 GLN A C 1
ATOM 7568 O O . GLN A 1 944 ? -17.017 3.683 40.875 1.00 93.69 944 GLN A O 1
ATOM 7573 N N . ASP A 1 945 ? -14.866 3.562 41.511 1.00 93.00 945 ASP A N 1
ATOM 7574 C CA . ASP A 1 945 ? -14.572 4.970 41.277 1.00 93.00 945 ASP A CA 1
ATOM 7575 C C . ASP A 1 945 ? -14.205 5.285 39.820 1.00 93.00 945 ASP A C 1
ATOM 7577 O O . ASP A 1 945 ? -14.184 6.459 39.423 1.00 93.00 945 ASP A O 1
ATOM 7581 N N . ARG A 1 946 ? -14.004 4.234 39.012 1.00 94.69 946 ARG A N 1
ATOM 7582 C CA . ARG A 1 946 ? -13.577 4.281 37.607 1.00 94.69 946 ARG A CA 1
ATOM 7583 C C . ARG A 1 946 ? -12.204 4.927 37.444 1.00 94.69 946 ARG A C 1
ATOM 7585 O O . ARG A 1 946 ? -11.998 5.772 36.572 1.00 94.69 946 ARG A O 1
ATOM 7592 N N . VAL A 1 947 ? -11.293 4.582 38.353 1.00 95.88 947 VAL A N 1
ATOM 7593 C CA . VAL A 1 947 ? -9.959 5.172 38.474 1.00 95.88 947 VAL A CA 1
ATOM 7594 C C . VAL A 1 947 ? -8.893 4.099 38.409 1.00 95.88 947 VAL A C 1
ATOM 7596 O O . VAL A 1 947 ? -9.026 3.050 39.027 1.00 95.88 947 VAL A O 1
ATOM 7599 N N . TYR A 1 948 ? -7.784 4.407 37.754 1.00 98.19 948 TYR A N 1
ATOM 7600 C CA . TYR A 1 948 ? -6.536 3.682 37.933 1.00 98.19 948 TYR A CA 1
ATOM 7601 C C . TYR A 1 948 ? -5.372 4.661 38.025 1.00 98.19 948 TYR A C 1
ATOM 7603 O O . TYR A 1 948 ? -5.460 5.813 37.591 1.00 98.19 948 TYR A O 1
ATOM 7611 N N . GLY A 1 949 ? -4.278 4.234 38.635 1.00 97.81 949 GLY A N 1
ATOM 7612 C CA . GLY A 1 949 ? -3.123 5.095 38.788 1.00 97.81 949 GLY A CA 1
ATOM 7613 C C . GLY A 1 949 ? -1.870 4.337 39.154 1.00 97.81 949 GLY A C 1
ATOM 7614 O O . GLY A 1 949 ? -1.902 3.174 39.560 1.00 97.81 949 GLY A O 1
ATOM 7615 N N . PHE A 1 950 ? -0.751 5.031 39.000 1.00 98.44 950 PHE A N 1
ATOM 7616 C CA . PHE A 1 950 ? 0.549 4.498 39.341 1.00 98.44 950 PHE A CA 1
ATOM 7617 C C . PHE A 1 950 ? 1.393 5.566 40.018 1.00 98.44 950 PHE A C 1
ATOM 7619 O O . PHE A 1 950 ? 1.621 6.642 39.464 1.00 98.44 950 PHE A O 1
ATOM 7626 N N . PHE A 1 951 ? 1.848 5.259 41.229 1.00 97.88 951 PHE A N 1
ATOM 7627 C CA . PHE A 1 951 ? 2.914 5.979 41.911 1.00 97.88 951 PHE A CA 1
ATOM 7628 C C . PHE A 1 951 ? 4.207 5.189 41.728 1.00 97.88 951 PHE A C 1
ATOM 7630 O O . PHE A 1 951 ? 4.302 4.050 42.183 1.00 97.88 951 PHE A O 1
ATOM 7637 N N . ILE A 1 952 ? 5.194 5.774 41.055 1.00 96.94 952 ILE A N 1
ATOM 7638 C CA . ILE A 1 952 ? 6.490 5.144 40.820 1.00 96.94 952 ILE A CA 1
ATOM 7639 C C . ILE A 1 952 ? 7.578 5.862 41.617 1.00 96.94 952 ILE A C 1
ATOM 7641 O O . ILE A 1 952 ? 7.768 7.075 41.508 1.00 96.94 952 ILE A O 1
ATOM 7645 N N . ALA A 1 953 ? 8.295 5.092 42.426 1.00 94.06 953 ALA A N 1
ATOM 7646 C CA . ALA A 1 953 ? 9.435 5.526 43.217 1.00 94.06 953 ALA A CA 1
ATOM 7647 C C . ALA A 1 953 ? 10.384 4.339 43.427 1.00 94.06 953 ALA A C 1
ATOM 7649 O O . ALA A 1 953 ? 9.998 3.187 43.225 1.00 94.06 953 ALA A O 1
ATOM 7650 N N . HIS A 1 954 ? 11.609 4.626 43.865 1.00 90.00 954 HIS A N 1
ATOM 7651 C CA . HIS A 1 954 ? 12.559 3.609 44.313 1.00 90.00 954 HIS A CA 1
ATOM 7652 C C . HIS A 1 954 ? 13.206 4.055 45.627 1.00 90.00 954 HIS A C 1
ATOM 7654 O O . HIS A 1 954 ? 13.925 5.054 45.657 1.00 90.00 954 HIS A O 1
ATOM 7660 N N . VAL A 1 955 ? 12.940 3.349 46.727 1.00 87.81 955 VAL A N 1
ATOM 7661 C CA . VAL A 1 955 ? 13.540 3.639 48.038 1.00 87.81 955 VAL A CA 1
ATOM 7662 C C . VAL A 1 955 ? 15.058 3.455 47.993 1.00 87.81 955 VAL A C 1
ATOM 7664 O O . VAL A 1 955 ? 15.582 2.624 47.253 1.00 87.81 955 VAL A O 1
ATOM 7667 N N . GLN A 1 956 ? 15.770 4.221 48.816 1.00 79.75 956 GLN A N 1
ATOM 7668 C CA . GLN A 1 956 ? 17.167 3.952 49.151 1.00 79.75 956 GLN A CA 1
ATOM 7669 C C . GLN A 1 956 ? 17.223 3.343 50.559 1.00 79.75 956 GLN A C 1
ATOM 7671 O O . GLN A 1 956 ? 16.612 3.876 51.495 1.00 79.75 956 GLN A O 1
ATOM 7676 N N . GLY A 1 957 ? 17.927 2.218 50.704 1.00 78.00 957 GLY A N 1
ATOM 7677 C CA . GLY A 1 957 ? 18.029 1.470 51.961 1.00 78.00 957 GLY A CA 1
ATOM 7678 C C . GLY A 1 957 ? 16.743 0.723 52.339 1.00 78.00 957 GLY A C 1
ATOM 7679 O O . GLY A 1 957 ? 16.010 0.247 51.475 1.00 78.00 957 GLY A O 1
ATOM 7680 N N . SER A 1 958 ? 16.469 0.614 53.644 1.00 80.50 958 SER A N 1
ATOM 7681 C CA . SER A 1 958 ? 15.308 -0.124 54.165 1.00 80.50 958 SER A CA 1
ATOM 7682 C C . SER A 1 958 ? 13.974 0.478 53.703 1.00 80.50 958 SER A C 1
ATOM 7684 O O . SER A 1 958 ? 13.780 1.700 53.730 1.00 80.50 958 SER A O 1
ATOM 7686 N N . SER A 1 959 ? 13.034 -0.399 53.337 1.00 81.56 959 SER A N 1
ATOM 7687 C CA . SER A 1 959 ? 11.631 -0.064 53.056 1.00 81.56 959 SER A CA 1
ATOM 7688 C C . SER A 1 959 ? 10.835 0.297 54.310 1.00 81.56 959 SER A C 1
ATOM 7690 O O . SER A 1 959 ? 9.791 0.937 54.193 1.00 81.56 959 SER A O 1
ATOM 7692 N N . GLN A 1 960 ? 11.322 -0.086 55.496 1.00 86.88 960 GLN A N 1
ATOM 7693 C CA . GLN A 1 960 ? 10.814 0.354 56.795 1.00 86.88 960 GLN A CA 1
ATOM 7694 C C . GLN A 1 960 ? 11.701 1.465 57.355 1.00 86.88 960 GLN A C 1
ATOM 7696 O O . GLN A 1 960 ? 12.924 1.315 57.426 1.00 86.88 960 GLN A O 1
ATOM 7701 N N . LYS A 1 961 ? 11.084 2.578 57.744 1.00 86.06 961 LYS A N 1
ATOM 7702 C CA . LYS A 1 961 ? 11.753 3.740 58.332 1.00 86.06 961 LYS A CA 1
ATOM 7703 C C . LYS A 1 961 ? 11.582 3.737 59.851 1.00 86.06 961 LYS A C 1
ATOM 7705 O O . LYS A 1 961 ? 10.626 3.166 60.370 1.00 86.06 961 LYS A O 1
ATOM 7710 N N . GLU A 1 962 ? 12.513 4.380 60.553 1.00 85.69 962 GLU A N 1
ATOM 7711 C CA . GLU A 1 962 ? 12.564 4.406 62.026 1.00 85.69 962 GLU A CA 1
ATOM 7712 C C . GLU A 1 962 ? 11.298 4.995 62.665 1.00 85.69 962 GLU A C 1
ATOM 7714 O O . GLU A 1 962 ? 10.917 4.609 63.765 1.00 85.69 962 GLU A O 1
ATOM 7719 N N . ASP A 1 963 ? 10.606 5.884 61.953 1.00 88.00 963 ASP A N 1
ATOM 7720 C CA . ASP A 1 963 ? 9.348 6.494 62.388 1.00 88.00 963 ASP A CA 1
ATOM 7721 C C . ASP A 1 963 ? 8.098 5.661 62.044 1.00 88.00 963 ASP A C 1
ATOM 7723 O O . ASP A 1 963 ? 6.969 6.139 62.168 1.00 88.00 963 ASP A O 1
ATOM 7727 N N . GLY A 1 964 ? 8.289 4.406 61.626 1.00 84.88 964 GLY A N 1
ATOM 7728 C CA . GLY A 1 964 ? 7.227 3.438 61.368 1.00 84.88 964 GLY A CA 1
ATOM 7729 C C . GLY A 1 964 ? 6.638 3.485 59.956 1.00 84.88 964 GLY A C 1
ATOM 7730 O O . GLY A 1 964 ? 5.754 2.681 59.651 1.00 84.88 964 GLY A O 1
ATOM 7731 N N . PHE A 1 965 ? 7.107 4.375 59.071 1.00 89.31 965 PHE A N 1
ATOM 7732 C CA . PHE A 1 965 ? 6.679 4.370 57.670 1.00 89.31 965 PHE A CA 1
ATOM 7733 C C . PHE A 1 965 ? 7.176 3.116 56.939 1.00 89.31 965 PHE A C 1
ATOM 7735 O O . PHE A 1 965 ? 8.340 2.732 57.047 1.00 89.31 965 PHE A O 1
ATOM 7742 N N . SER A 1 966 ? 6.302 2.510 56.134 1.00 91.38 966 SER A N 1
ATOM 7743 C CA . SER A 1 966 ? 6.662 1.440 55.207 1.00 91.38 966 SER A CA 1
ATOM 7744 C C . SER A 1 966 ? 6.180 1.790 53.810 1.00 91.38 966 SER A C 1
ATOM 7746 O O . SER A 1 966 ? 4.997 2.065 53.626 1.00 91.38 966 SER A O 1
ATOM 7748 N N . SER A 1 967 ? 7.060 1.722 52.814 1.00 88.81 967 SER A N 1
ATOM 7749 C CA . SER A 1 967 ? 6.670 1.891 51.408 1.00 88.81 967 SER A CA 1
ATOM 7750 C C . SER A 1 967 ? 5.646 0.843 50.962 1.00 88.81 967 SER A C 1
ATOM 7752 O O . SER A 1 967 ? 4.738 1.160 50.206 1.00 88.81 967 SER A O 1
ATOM 7754 N N . PHE A 1 968 ? 5.727 -0.387 51.473 1.00 89.00 968 PHE A N 1
ATOM 7755 C CA . PHE A 1 968 ? 4.784 -1.455 51.135 1.00 89.00 968 PHE A CA 1
ATOM 7756 C C . PHE A 1 968 ? 3.408 -1.233 51.789 1.00 89.00 968 PHE A C 1
ATOM 7758 O O . PHE A 1 968 ? 2.403 -1.130 51.091 1.00 89.00 968 PHE A O 1
ATOM 7765 N N . PHE A 1 969 ? 3.355 -1.083 53.120 1.00 90.94 969 PHE A N 1
ATOM 7766 C CA . PHE A 1 969 ? 2.083 -0.952 53.856 1.00 90.94 969 PHE A CA 1
ATOM 7767 C C . PHE A 1 969 ? 1.480 0.459 53.824 1.00 90.94 969 PHE A C 1
ATOM 7769 O O . PHE A 1 969 ? 0.290 0.620 54.068 1.00 90.94 969 PHE A O 1
ATOM 7776 N N . GLY A 1 970 ? 2.284 1.487 53.548 1.00 87.62 970 GLY A N 1
ATOM 7777 C CA . GLY A 1 970 ? 1.848 2.884 53.520 1.00 87.62 970 GLY A CA 1
ATOM 7778 C C . GLY A 1 970 ? 1.301 3.341 52.169 1.00 87.62 970 GLY A C 1
ATOM 7779 O O . GLY A 1 970 ? 0.600 4.347 52.115 1.00 87.62 970 GLY A O 1
ATOM 7780 N N . SER A 1 971 ? 1.587 2.616 51.085 1.00 87.00 971 SER A N 1
ATOM 7781 C CA . SER A 1 971 ? 1.188 3.004 49.727 1.00 87.00 971 SER A CA 1
ATOM 7782 C C . SER A 1 971 ? -0.328 3.137 49.491 1.00 87.00 971 SER A C 1
ATOM 7784 O O . SER A 1 971 ? -0.714 4.074 48.789 1.00 87.00 971 SER A O 1
ATOM 7786 N N . PRO A 1 972 ? -1.217 2.329 50.108 1.00 93.19 972 PRO A N 1
ATOM 7787 C CA . PRO A 1 972 ? -2.665 2.473 49.908 1.00 93.19 972 PRO A CA 1
ATOM 7788 C C . PRO A 1 972 ? -3.270 3.798 50.373 1.00 93.19 972 PRO A C 1
ATOM 7790 O O . PRO A 1 972 ? -4.387 4.141 49.988 1.00 93.19 972 PRO A O 1
ATOM 7793 N N . VAL A 1 973 ? -2.539 4.609 51.149 1.00 94.44 973 VAL A N 1
ATOM 7794 C CA . VAL A 1 973 ? -2.995 5.973 51.443 1.00 94.44 973 VAL A CA 1
ATOM 7795 C C . VAL A 1 973 ? -3.166 6.798 50.162 1.00 94.44 973 VAL A C 1
ATOM 7797 O O . VAL A 1 973 ? -4.000 7.700 50.135 1.00 94.44 973 VAL A O 1
ATOM 7800 N N . ILE A 1 974 ? -2.424 6.483 49.092 1.00 96.12 974 ILE A N 1
ATOM 7801 C CA . ILE A 1 974 ? -2.526 7.151 47.790 1.00 96.12 974 ILE A CA 1
ATOM 7802 C C . ILE A 1 974 ? -3.903 6.888 47.179 1.00 96.12 974 ILE A C 1
ATOM 7804 O O . ILE A 1 974 ? -4.642 7.837 46.916 1.00 96.12 974 ILE A O 1
ATOM 7808 N N . SER A 1 975 ? -4.271 5.615 46.999 1.00 95.81 975 SER A N 1
ATOM 7809 C CA . SER A 1 975 ? -5.550 5.221 46.393 1.00 95.81 975 SER A CA 1
ATOM 7810 C C . SER A 1 975 ? -6.738 5.678 47.242 1.00 95.81 975 SER A C 1
ATOM 7812 O O . SER A 1 975 ? -7.711 6.206 46.699 1.00 95.81 975 SER A O 1
ATOM 7814 N N . GLN A 1 976 ? -6.634 5.598 48.573 1.00 94.50 976 GLN A N 1
ATOM 7815 C CA . GLN A 1 976 ? -7.652 6.122 49.487 1.00 94.50 976 GLN A CA 1
ATOM 7816 C C . GLN A 1 976 ? -7.810 7.644 49.367 1.00 94.50 976 GLN A C 1
ATOM 7818 O O . GLN A 1 976 ? -8.931 8.149 49.338 1.00 94.50 976 GLN A O 1
ATOM 7823 N N . THR A 1 977 ? -6.704 8.389 49.284 1.00 96.00 977 THR A N 1
ATOM 7824 C CA . THR A 1 977 ? -6.749 9.852 49.152 1.00 96.00 977 THR A CA 1
ATOM 7825 C C . THR A 1 977 ? -7.350 10.259 47.812 1.00 96.00 977 THR A C 1
ATOM 7827 O O . THR A 1 977 ? -8.210 11.137 47.778 1.00 96.00 977 THR A O 1
ATOM 7830 N N . VAL A 1 978 ? -6.971 9.584 46.722 1.00 95.88 978 VAL A N 1
ATOM 7831 C CA . VAL A 1 978 ? -7.572 9.788 45.395 1.00 95.88 978 VAL A CA 1
ATOM 7832 C C . VAL A 1 978 ? -9.079 9.530 45.439 1.00 95.88 978 VAL A C 1
ATOM 7834 O O . VAL A 1 978 ? -9.843 10.382 44.988 1.00 95.88 978 VAL A O 1
ATOM 7837 N N . SER A 1 979 ? -9.510 8.422 46.049 1.00 94.00 979 SER A N 1
ATOM 7838 C CA . SER A 1 979 ? -10.930 8.068 46.200 1.00 94.00 979 SER A CA 1
ATOM 7839 C C . SER A 1 979 ? -11.704 9.114 47.019 1.00 94.00 979 SER A C 1
ATOM 7841 O O . SER A 1 979 ? -12.803 9.527 46.649 1.00 94.00 979 SER A O 1
ATOM 7843 N N . ASN A 1 980 ? -11.100 9.650 48.085 1.00 93.44 980 ASN A N 1
ATOM 7844 C CA . ASN A 1 980 ? -11.695 10.737 48.864 1.00 93.44 980 ASN A CA 1
ATOM 7845 C C . ASN A 1 980 ? -11.852 12.017 48.024 1.00 93.44 980 ASN A C 1
ATOM 7847 O O . ASN A 1 980 ? -12.943 12.586 47.983 1.00 93.44 980 ASN A O 1
ATOM 7851 N N . ILE A 1 981 ? -10.801 12.434 47.306 1.00 92.94 981 ILE A N 1
ATOM 7852 C CA . ILE A 1 981 ? -10.794 13.641 46.459 1.00 92.94 981 ILE A CA 1
ATOM 7853 C C . ILE A 1 981 ? -11.902 13.581 45.400 1.00 92.94 981 ILE A C 1
ATOM 7855 O O . ILE A 1 981 ? -12.629 14.554 45.196 1.00 92.94 981 ILE A O 1
ATOM 7859 N N . ILE A 1 982 ? -12.065 12.437 44.735 1.00 89.62 982 ILE A N 1
ATOM 7860 C CA . ILE A 1 982 ? -13.071 12.284 43.676 1.00 89.62 982 ILE A CA 1
ATOM 7861 C C . ILE A 1 982 ? -14.497 12.102 44.218 1.00 89.62 982 ILE A C 1
ATOM 7863 O O . ILE A 1 982 ? -15.448 12.420 43.499 1.00 89.62 982 ILE A O 1
ATOM 7867 N N . SER A 1 983 ? -14.657 11.620 45.459 1.00 82.19 983 SER A N 1
ATOM 7868 C CA . SER A 1 983 ? -15.962 11.435 46.115 1.00 82.19 983 SER A CA 1
ATOM 7869 C C . SER A 1 983 ? -16.598 12.742 46.604 1.00 82.19 983 SER A C 1
ATOM 7871 O O . SER A 1 983 ? -17.820 12.864 46.578 1.00 82.19 983 SER A O 1
ATOM 7873 N N . LEU A 1 984 ? -15.789 13.754 46.952 1.00 72.12 984 LEU A N 1
ATOM 7874 C CA . LEU A 1 984 ? -16.238 15.076 47.426 1.00 72.12 984 LEU A CA 1
ATOM 7875 C C . LEU A 1 984 ? -16.951 15.922 46.353 1.00 72.12 984 LEU A C 1
ATOM 7877 O O . LEU A 1 984 ? -17.404 17.027 46.638 1.00 72.12 984 LEU A O 1
ATOM 7881 N N . LYS A 1 985 ? -17.051 15.408 45.123 1.00 56.50 985 LYS A N 1
ATOM 7882 C CA . LYS A 1 985 ? -17.691 16.067 43.981 1.00 56.50 985 LYS A CA 1
ATOM 7883 C C . LYS A 1 985 ? -18.920 15.320 43.438 1.00 56.50 985 LYS A C 1
ATOM 7885 O O . LYS A 1 985 ? -19.275 15.540 42.279 1.00 56.50 985 LYS A O 1
ATOM 7890 N N . ARG A 1 986 ? -19.502 14.403 44.224 1.00 44.72 986 ARG A N 1
ATOM 7891 C CA . ARG A 1 986 ? -20.783 13.753 43.896 1.00 44.72 986 ARG A CA 1
ATOM 7892 C C . ARG A 1 986 ? -21.966 14.682 44.115 1.00 44.72 986 ARG A C 1
ATOM 7894 O O . ARG A 1 986 ? -21.965 15.390 45.143 1.00 44.72 986 ARG A O 1
#

Secondary structure (DSSP, 8-state):
---------------------SSPPTTSS-SS-SS---S--S-EEPPGGGEEEPSSHHHHHHHHHHHHHHHS-HHHHTHHHHHHTTTTTTTTTSS--PPPP-GGGSTT-TTTTHHHHHHHHHHHHHHHHH--HHHHHHHHHHHHHHHHHHHHH-SS---SS-THHHHHHHHT-----HHHHHHHHHHHHHHHHHHS--HHHHHHHHHHHHHHHHHHTT--HHHHHHHTTS--TTHHHHHHHHHHHH--HHHHHHHHHT--HHHHHHHHTT----TT-BHHHHHHHHHHHHHHHHHH--HHHHHHHHHHHHHHHHHSB-TTS-B-BTTB---GGGGGGG-STTB-BHHHHHHHHHHHHHHHHHH--HHHHHHHHHHIIIIIHHHB-TTT--BBSB---STT--PPBPPTTT---HHHHHHHHHTT-GGGGTEEEETTEEEE----SEEEEEGGGTEEEEEEE-TTTSSEEEEEEE-SS-EEEEEEEEE-TT--S-EEEETTEEE-----SSEEEEEEEEE-TT-EEEEE----EEEEE-SS-TTEEEEEETTEEEEEE---TT--TTTTB--TTSTTGGGT------TT---EEEE-SS-GGGTEEE-SSSS-EEETT--EEEEGGG--SS-EESEEEEEE--SS-SSSSGGGS--HHHHHHHHHHHHTTS-S-EEEEEEETT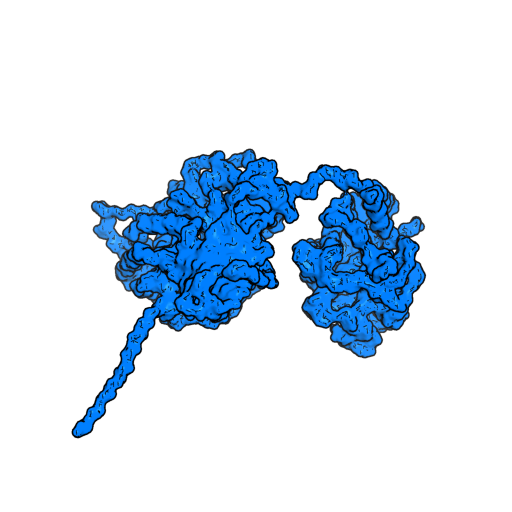EEEEEEEETT--TT--EE-GGGHHHHHHHHHHHHHHHSS--TT-BHHHH-GGGTTSGGGG-BHHHHHTT-S---SSPPTT-----SSHHHHHHHHTTSPPSS-TTSB----SHHHHHHHHHHHHHHTS-HHHHHIIIIITTTT-TT-EE--S-SSS--S--TTT-EEE-HHHHHHHHHHHHTTTEETTEESS-HHHHHHHHS--STTSB--TT-HHHHHH----S--B-SSSEEEEE-TTT--EEEEE---TTS-EEEEETTTTEEEEEEE--SS-SB-TTS-BHHHHTHHHHHHHHHHHHTT-

Foldseek 3Di:
DDDDDDDDDDDPPPDDFAFAADLGWAPGTGDLFPFHFPFAWPWGFYFLLQKEFDDDLLVLLLVLLVVLLLPDDLCQLLVLLCVQLCVCVPPDPPPDHDDHFAACCHNPHLLHQLLVLLLLLLLLLLCSHPVDCSSLVSNLSNLVSQLVSCVSVPQLDTDSHYCVLVVCLLVLHDGAQNLQSVLSLLRSLSRSCHSNVDVSSLVSNVSNLVSLLVVPVVDDPVSLLSNLVHQNQQSLSSLLSNCRSPVDCSSVVVSVSNQHCVQQVCLLVLHLCNDWDQLRSRLSSLSSLLSVCRRPVPVSSVSSLVSVLCSCQVQAADLLLFGDAQRTDDGSLPVVVRLFLRGGFPSNLLSSLSSLSSVCRHPVWLVSLLSNQSNLQQPLSLQADSPNSFGAGGDRQNAFFAGATEDSRHHSDVSRSSNSNSSSRPRRSQWIDDPAAIEGRDQGQMWGQPPVQQKIWGWDDNPPLFQKIKIFIAHPDFTWHKYWYAQAQQFDDKWKDKPNHTDDAPDDHRGTGIDTDRDDHGIMMMIGTAWAKAWDARNNDNQKIWIDTRSFTKKWFFFCPQPDPPPSYDDSVDDPCSSVPDRRRDPPTAQAAEAANVHRCVQWDQDDSGQWIAGPVGIIMHGNSPDHRGTIHGIGRYDYCHPDHPPQLLVVFVCVVVVVVVVVCCVVQQFVWWWKWKDFPNHTSDTDTGDPDDLFDKDFQFLLLQLLLLLLLLLLVVVFVQDQCQFLCVQPVLCVVPLSSNFGLLLLQFQQSLQDQADDPPDHPFAAALVRLVVSSSVDDRNDRRLAAHDHHQSSSSSSQSSSCSRVVHGSQVSSVPQPCVVLVQVQWTQFDPDPPHYTYGRSRTRIIGGFSRVVSVVVCLLVQQDGPNDRSGHSVSSQQQQAQSSPNHDYDPPPQLCQQPVDDDRSQGGRSKGLNDADPVPRTRQKIWGHRQQQWIWIGGNVSNMTMIMDGGGDPGQADPVGHHSRSHVCVSVVSVSVRSVVND

Solvent-accessible surface area (backbone atoms only — not comparable to full-atom values): 50870 Å² total; per-residue (Å²): 135,91,80,90,80,87,85,80,88,77,86,80,80,80,77,84,56,50,29,51,51,65,85,74,54,58,69,36,30,63,71,56,50,65,45,62,74,64,38,82,64,59,28,24,34,56,46,46,63,40,25,37,71,37,90,45,76,67,44,51,49,25,50,39,39,50,54,55,61,69,68,56,55,62,71,44,62,46,40,47,27,27,52,52,43,49,76,35,73,88,54,65,84,66,100,44,80,77,72,77,47,33,45,37,47,18,90,88,35,69,46,26,44,27,50,50,9,26,48,27,30,18,21,12,40,34,19,26,39,65,70,42,61,69,32,40,54,52,34,52,55,43,43,54,54,48,45,54,32,22,58,64,56,66,65,30,53,74,54,34,55,60,70,61,54,54,52,30,32,52,72,58,44,93,68,60,36,50,46,31,27,48,23,27,39,44,35,8,25,47,10,26,26,20,44,55,66,30,64,66,24,43,55,48,40,51,35,33,50,53,30,50,41,68,68,51,68,80,56,50,71,73,42,46,60,47,27,66,71,48,49,32,46,35,33,32,33,41,23,43,49,50,16,24,43,66,55,43,65,66,29,42,52,49,19,58,66,62,58,50,56,95,71,49,50,50,33,63,71,68,49,92,77,72,56,70,44,53,40,53,57,47,52,32,49,45,44,22,30,46,51,43,15,32,56,70,53,40,62,59,33,47,52,22,39,53,50,50,53,51,51,41,64,76,52,49,40,46,92,41,44,30,32,38,41,74,46,15,39,66,67,46,74,45,44,64,80,48,45,31,74,39,10,18,32,43,50,39,34,56,46,50,46,56,44,37,53,51,53,29,26,49,61,62,45,37,64,44,50,47,51,44,51,21,22,41,52,33,39,60,59,31,34,45,40,88,87,81,40,32,35,25,45,37,50,44,39,20,63,46,31,53,63,47,24,43,44,98,61,33,35,58,43,72,28,46,26,48,45,52,37,55,44,28,45,75,54,54,66,29,43,34,32,48,99,64,31,38,36,45,61,50,80,60,30,24,36,38,56,42,70,96,73,52,36,36,44,36,36,49,49,59,46,85,62,42,49,45,41,33,38,38,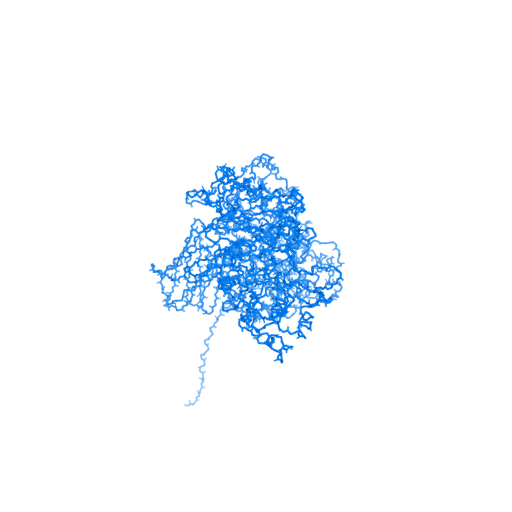34,40,36,95,59,75,39,75,42,27,43,28,39,57,32,50,62,64,33,62,85,60,45,41,26,49,74,88,41,78,53,89,75,84,67,57,57,47,31,62,47,76,48,74,44,76,46,42,57,72,41,35,40,41,38,39,47,46,66,47,61,46,77,52,52,36,88,60,37,83,46,35,31,32,41,27,50,38,72,38,35,35,21,31,70,58,54,55,74,65,65,52,88,66,57,49,38,54,52,76,90,45,85,64,34,83,81,67,66,80,60,52,62,61,90,84,63,86,50,67,39,69,30,26,84,93,47,40,59,81,30,38,44,74,51,81,76,56,70,36,32,39,34,88,89,68,50,45,30,31,46,43,40,75,68,65,91,35,19,29,32,44,50,25,44,47,41,70,41,54,92,61,66,98,61,69,51,70,71,72,48,76,55,63,67,56,51,49,52,55,50,49,40,45,73,72,60,61,29,82,32,26,24,38,44,32,32,42,82,95,34,80,63,46,72,52,64,34,80,87,33,45,55,76,49,70,43,52,23,21,35,34,20,20,35,56,44,36,48,41,46,43,38,43,37,72,76,49,90,53,51,59,77,40,32,40,29,81,63,40,65,89,27,61,90,40,79,70,13,68,33,25,43,46,30,25,43,24,26,16,37,21,51,46,38,63,70,67,83,94,53,69,100,58,30,62,39,49,66,52,46,42,63,65,51,64,84,53,72,61,81,48,62,62,55,54,36,54,50,84,58,33,48,34,37,41,51,41,47,37,40,42,21,57,70,68,74,47,57,61,54,56,47,34,41,66,64,42,27,58,78,58,60,19,85,68,50,48,53,31,44,85,50,90,94,50,47,59,22,58,36,44,37,33,11,28,29,31,24,50,62,38,50,50,41,53,49,48,17,59,74,50,45,17,30,48,96,93,39,77,61,36,54,52,66,51,48,48,59,31,56,34,66,50,37,63,86,23,46,66,63,91,71,41,68,48,38,63,48,67,74,44,88,75,65,52,44,27,10,37,28,32,35,33,66,37,61,41,88,89,79,68,47,52,37,27,37,32,24,56,1,54,30,36,16,34,42,40,38,29,64,85,80,41,33,38,36,36,37,39,29,50,47,69,81,69,46,63,44,96,89,70,51,29,39,46,53,51,44,60,58,55,61,53,45,52,51,52,46,63,55,78,73,114

Radius of gyration: 34.81 Å; Cα contacts (8 Å, |Δi|>4): 2075; chains: 1; bounding box: 66×88×118 Å

Sequence (986 aa):
MRNKSLILMTICAVLSTDLSAQSIYPGQHAGKMKKVTTAPIQVESFDLKDVRLLPSRFRDNMTRDSVWMTSIATNRLLHSFRNNAGVFAGREGGYMTVKKLGGWESLDCELRGHTTGHLLSAYALMYASTGSEIFKLKGDSLVTGLAEVQAALGNGYLSAYPEELINRNIRGTSVWAPWYTLHKLFSGLIDQYLYADNKQALEVVTRMGDWAYNKLKPLDESTRKRMIRNEFGGVNESFYNLYAITGDERYQWLAEFFYHNDVIDPLKEQRDDLGTKHTNTFIPKVLAEARNYELTQDNDSRKLTDFFWHTMIDHHTFAPGCSSDKEHYFDPQQLSKHLTGYTGETCCTYNMLKLSRHLFCWTGDAKVADYYERALYNHILGQQDPETGMVSYFLPLLSGSHKVYSTRENSFWCCVGSGFENHAKYGEAIYYHNDQGIYVNLFIPSEVNWKAKGITLRQETAFPAEENTALTIQTDKPVTTTIYLRYPSWSKNVKVNVNGKKVSVKQKPGSYIPVTRQWKDGDRIEANYPMSLQLETTPDNPQKGALLYGPLVLAGESGTEGMQSPAPFSDPALYNDYYTYNYHIPAELNTTLQIDRKHPGHSLQRTGEELIFKTSQGNVLRPLYDLHHQRYVVYWDLSFTSCRPADNRQAAYDFTPLDSIVTSWMNKGYYPGASICVVRDDSVIFQKNYKNFTPDTKVYVASAGKWVAAAVIGAVVDCTELDWNDSVKKWIPEFKNDIKGMITLRQLLSHTSGVRPYLPEPRVDNYNHLDSAVMEILPLDTVFTPGTRFEYGGLAMQIAGRMAEKAMNKEFEELFQELIARPLRMKNSHFTPVNTDGGHAPMLGGGLCTTLHDYMRFLDMIYHNGVFEEKQILKPETIHEMQADQVGNAEVHPGEYVERALKKHHTGIYGLGEWRELIDKATGEAYQISSPGWAGAYPWINKQDRVYGFFIAHVQGSSQKEDGFSSFFGSPVISQTVSNIISLKR

Mean predicted aligned error: 15.06 Å

pLDDT: mean 91.93, std 12.98, range [23.64, 98.88]